Protein 3C87 (pdb70)

Secondary structure (DSSP, 8-state):
--TTSHHHHHT--S-EEE--S---EEEEEEE-TT-SGGG----EEEEEETTTT---------B-TTSSEEEEEEE--TT--EEEEEEEES---TT-----HHHHHHHHHHHGGG-B--TT-S-EEE-TTSSEEEEE---SPP-TTTTS----SSPPEEEEEEETTTTEEEEEEEEE-S-TT--SPPEEEESSHHHHHH---HHHHHHHHHTTSS-S-EEEEE---SHHHHHHHSSS-HHHHHHIIIIIHHHHHHHS-----GGG-EEEEETHHHHHHHHHHHH-TTT--EEEEES--TTTT------HHHHHHHTTSS--TT-EEEEEEETT----HHHHHHHHTGGGGGGEEEEEES--S-HHHHHHH--HHHHHHGGG-/--TTSTTGGGG--S-EEE-SS---EEEEEEE-TT-STTT----EEEEEETTTTT-------B-TTSSEEEEEEE--TT--EEEEEEEES--STT---HHHHHHHHHHHGGG-B--TT-S-EEE-TTSSEEEEE---PPP-TTTTS----SSPPEEEEEEETTTTEEEEEEEEE-S-TT--SPPEEEESSHHHHHH---HHHHHHHHHTTSS-S-EEEEE---SHHHHHHHTTT-HHHHHHIIIIIHHHHHHHS-----GGG-EEEEETHHHHHHHHHHHH-TTT--EEEEES--TTTT------HHHHHHHHTSS--TT-EEEEEEETT----HHHHHHHT--TTTSEEEEEEES--S-HHHHHHH--HHHHHTGGG-

Solvent-accessible surface area: 33713 Å² total

InterPro domains:
  IPR000801 Esterase-like [PF00756] (191-390)
  IPR013783 Immunoglobulin-like fold [G3DSA:2.60.40.10] (1-144)
  IPR014756 Immunoglobulin E-set [SSF81296] (5-150)
  IPR021764 Enterochelin esterase, N-terminal [PF11806] (29-155)
  IPR029058 Alpha/Beta hydrolase fold [G3DSA:3.40.50.1820] (145-400)
  IPR029058 Alpha/Beta hydrolase fold [SSF53474] (155-393)
  IPR050583 Mycobacterial A85 antigen [PTHR48098] (68-395)

CATH classification: 2.60.40.10 (+1 more: 3.40.50.1820)

Radius of gyration: 29.09 Å; Cα contacts (8 Å, |Δi|>4): 1608; chains: 2; bounding box: 73×58×81 Å

B-factor: mean 38.37, std 11.17, range [17.37, 100.77]

Structure (mmCIF, N/CA/C/O backbone):
data_3C87
#
_entry.id   3C87
#
_cell.length_a   47.305
_cell.length_b   113.245
_cell.length_c   151.123
_cell.angle_alpha   90.00
_cell.angle_beta   90.00
_cell.angle_gamma   90.00
#
_symmetry.space_group_name_H-M   'P 21 21 21'
#
loop_
_entity.id
_entity.type
_entity.pdbx_description
1 polymer 'Enterochelin esterase'
2 non-polymer 'SODIUM ION'
3 non-polymer 'PHOSPHATE ION'
4 water water
#
loop_
_atom_site.group_PDB
_atom_site.id
_atom_site.type_symbol
_atom_site.label_atom_id
_atom_site.label_alt_id
_atom_site.label_comp_id
_atom_site.label_asym_id
_atom_site.label_entity_id
_atom_site.label_seq_id
_atom_site.pdbx_PDB_ins_code
_atom_site.Cartn_x
_atom_site.Cartn_y
_atom_site.Cartn_z
_atom_site.occupancy
_atom_site.B_iso_or_equiv
_atom_site.auth_seq_id
_atom_site.auth_comp_id
_atom_site.auth_asym_id
_atom_site.auth_atom_id
_atom_site.pdbx_PDB_model_num
ATOM 1 N N . LEU A 1 7 ? -13.873 76.452 0.164 1.00 62.39 4 LEU A N 1
ATOM 2 C CA . LEU A 1 7 ? -13.727 77.948 0.167 1.00 62.19 4 LEU A CA 1
ATOM 3 C C . LEU A 1 7 ? -14.242 78.613 1.466 1.00 61.84 4 LEU A C 1
ATOM 4 O O . LEU A 1 7 ? -13.444 79.258 2.167 1.00 62.35 4 LEU A O 1
ATOM 9 N N . LYS A 1 8 ? -15.538 78.479 1.798 1.00 60.57 5 LYS A N 1
ATOM 10 C CA . LYS A 1 8 ? -16.026 78.931 3.131 1.00 59.17 5 LYS A CA 1
ATOM 11 C C . LYS A 1 8 ? -15.567 78.004 4.282 1.00 57.80 5 LYS A C 1
ATOM 12 O O . LYS A 1 8 ? -15.997 76.843 4.361 1.00 57.91 5 LYS A O 1
ATOM 18 N N . VAL A 1 9 ? -14.734 78.535 5.184 1.00 55.90 6 VAL A N 1
ATOM 19 C CA . VAL A 1 9 ? -14.136 77.745 6.285 1.00 53.73 6 VAL A CA 1
ATOM 20 C C . VAL A 1 9 ? -15.170 76.971 7.139 1.00 51.55 6 VAL A C 1
ATOM 21 O O . VAL A 1 9 ? -16.166 77.531 7.593 1.00 50.95 6 VAL A O 1
ATOM 25 N N . GLY A 1 10 ? -14.941 75.670 7.304 1.00 49.87 7 GLY A N 1
ATOM 26 C CA . GLY A 1 10 ? -15.814 74.830 8.118 1.00 48.40 7 GLY A CA 1
ATOM 27 C C . GLY A 1 10 ? -16.950 74.125 7.405 1.00 47.60 7 GLY A C 1
ATOM 28 O O . GLY A 1 10 ? -17.653 73.292 7.991 1.00 47.09 7 GLY A O 1
ATOM 29 N N . SER A 1 11 ? -17.136 74.461 6.137 1.00 47.41 8 SER A N 1
ATOM 30 C CA . SER A 1 11 ? -18.201 73.861 5.316 1.00 47.34 8 SER A CA 1
ATOM 31 C C . SER A 1 11 ? -17.720 72.527 4.786 1.00 47.37 8 SER A C 1
ATOM 32 O O . SER A 1 11 ? -16.506 72.243 4.839 1.00 47.34 8 SER A O 1
ATOM 35 N N . GLU A 1 12 ? -18.650 71.701 4.291 1.00 47.50 9 GLU A N 1
ATOM 36 C CA . GLU A 1 12 ? -18.278 70.383 3.758 1.00 47.48 9 GLU A CA 1
ATOM 37 C C . GLU A 1 12 ? -17.199 70.469 2.673 1.00 46.62 9 GLU A C 1
ATOM 38 O O . GLU A 1 12 ? -16.257 69.671 2.668 1.00 46.68 9 GLU A O 1
ATOM 44 N N . SER A 1 13 ? -17.323 71.442 1.768 1.00 45.54 10 SER A N 1
ATOM 45 C CA . SER A 1 13 ? -16.359 71.568 0.671 1.00 44.38 10 SER A CA 1
ATOM 46 C C . SER A 1 13 ? -14.976 71.996 1.180 1.00 43.60 10 SER A C 1
ATOM 47 O O . SER A 1 13 ? -13.947 71.505 0.700 1.00 42.52 10 SER A O 1
ATOM 50 N N . TRP A 1 14 ? -14.959 72.916 2.150 1.00 42.71 11 TRP A N 1
ATOM 51 C CA . TRP A 1 14 ? -13.719 73.269 2.822 1.00 41.15 11 TRP A CA 1
ATOM 52 C C . TRP A 1 14 ? -13.059 72.037 3.481 1.00 39.92 11 TRP A C 1
ATOM 53 O O . TRP A 1 14 ? -11.867 71.787 3.295 1.00 38.73 11 TRP A O 1
ATOM 64 N N . TRP A 1 15 ? -13.837 71.245 4.215 1.00 39.05 12 TRP A N 1
ATOM 65 C CA . TRP A 1 15 ? -13.279 70.078 4.876 1.00 38.87 12 TRP A CA 1
ATOM 66 C C . TRP A 1 15 ? -12.694 69.070 3.931 1.00 40.61 12 TRP A C 1
ATOM 67 O O . TRP A 1 15 ? -11.723 68.359 4.280 1.00 40.30 12 TRP A O 1
ATOM 78 N N A GLN A 1 16 ? -13.271 69.055 2.731 0.60 41.73 13 GLN A N 1
ATOM 79 N N B GLN A 1 16 ? -13.267 68.961 2.735 0.40 41.41 13 GLN A N 1
ATOM 80 C CA A GLN A 1 16 ? -12.918 68.154 1.646 0.60 43.22 13 GLN A CA 1
ATOM 81 C CA B GLN A 1 16 ? -12.787 67.969 1.770 0.40 42.48 13 GLN A CA 1
ATOM 82 C C A GLN A 1 16 ? -11.460 68.325 1.243 0.60 43.81 13 GLN A C 1
ATOM 83 C C B GLN A 1 16 ? -11.411 68.307 1.184 0.40 43.36 13 GLN A C 1
ATOM 84 O O A GLN A 1 16 ? -10.777 67.352 0.919 0.60 44.34 13 GLN A O 1
ATOM 85 O O B GLN A 1 16 ? -10.723 67.418 0.675 0.40 43.74 13 GLN A O 1
ATOM 96 N N . SER A 1 17 ? -11.000 69.573 1.278 1.00 44.26 14 SER A N 1
ATOM 97 C CA . SER A 1 17 ? -9.641 69.936 0.884 1.00 45.36 14 SER A CA 1
ATOM 98 C C . SER A 1 17 ? -8.600 69.671 1.979 1.00 46.23 14 SER A C 1
ATOM 99 O O . SER A 1 17 ? -7.426 70.018 1.779 1.00 46.67 14 SER A O 1
ATOM 102 N N . LYS A 1 18 ? -9.010 69.057 3.110 1.00 46.21 15 LYS A N 1
ATOM 103 C CA . LYS A 1 18 ? -8.100 68.852 4.285 1.00 45.63 15 LYS A CA 1
ATOM 104 C C . LYS A 1 18 ? -7.743 67.387 4.542 1.00 45.81 15 LYS A C 1
ATOM 105 O O . LYS A 1 18 ? -8.615 66.571 4.841 1.00 45.68 15 LYS A O 1
ATOM 111 N N . HIS A 1 19 ? -6.448 67.075 4.459 1.00 45.34 16 HIS A N 1
ATOM 112 C CA . HIS A 1 19 ? -5.951 65.708 4.611 1.00 45.47 16 HIS A CA 1
ATOM 113 C C . HIS A 1 19 ? -4.838 65.645 5.668 1.00 43.70 16 HIS A C 1
ATOM 114 O O . HIS A 1 19 ? -3.824 64.950 5.513 1.00 43.88 16 HIS A O 1
ATOM 121 N N . GLY A 1 20 ? -5.031 66.386 6.750 1.00 42.20 17 GLY A N 1
ATOM 122 C CA . GLY A 1 20 ? -4.054 66.394 7.838 1.00 39.00 17 GLY A CA 1
ATOM 123 C C . GLY A 1 20 ? -3.399 67.765 7.933 1.00 37.57 17 GLY A C 1
ATOM 124 O O . GLY A 1 20 ? -3.899 68.736 7.368 1.00 35.53 17 GLY A O 1
ATOM 125 N N . PRO A 1 21 ? -2.301 67.853 8.684 1.00 35.87 18 PRO A N 1
ATOM 126 C CA . PRO A 1 21 ? -1.644 69.137 8.837 1.00 35.95 18 PRO A CA 1
ATOM 127 C C . PRO A 1 21 ? -1.051 69.673 7.533 1.00 35.59 18 PRO A C 1
ATOM 128 O O . PRO A 1 21 ? -0.785 68.894 6.613 1.00 34.90 18 PRO A O 1
ATOM 132 N N . GLU A 1 22 ? -0.844 70.993 7.497 1.00 35.00 19 GLU A N 1
ATOM 133 C CA . GLU A 1 22 ? -0.193 71.690 6.379 1.00 36.02 19 GLU A CA 1
ATOM 134 C C . GLU A 1 22 ? 0.929 72.517 6.955 1.00 35.41 19 GLU A C 1
ATOM 135 O O . GLU A 1 22 ? 0.846 72.935 8.107 1.00 36.44 19 GLU A O 1
ATOM 141 N N . TRP A 1 23 ? 1.979 72.728 6.177 1.00 34.23 20 TRP A N 1
ATOM 142 C CA . TRP A 1 23 ? 3.203 73.359 6.679 1.00 34.65 20 TRP A CA 1
ATOM 143 C C . TRP A 1 23 ? 3.800 74.262 5.603 1.00 34.58 20 TRP A C 1
ATOM 144 O O . TRP A 1 23 ? 3.501 74.104 4.445 1.00 33.99 20 TRP A O 1
ATOM 155 N N . GLN A 1 24 ? 4.631 75.205 6.010 1.00 35.44 21 GLN A N 1
ATOM 156 C CA . GLN A 1 24 ? 5.366 76.042 5.083 1.00 37.47 21 GLN A CA 1
ATOM 157 C C . GLN A 1 24 ? 6.611 76.581 5.752 1.00 37.49 21 GLN A C 1
ATOM 158 O O . GLN A 1 24 ? 6.631 76.794 6.982 1.00 37.13 21 GLN A O 1
ATOM 164 N N . ARG A 1 25 ? 7.652 76.780 4.934 1.00 37.47 22 ARG A N 1
ATOM 165 C CA . ARG A 1 25 ? 8.942 77.188 5.426 1.00 37.57 22 ARG A CA 1
ATOM 166 C C . ARG A 1 25 ? 8.879 78.563 6.055 1.00 38.22 22 ARG A C 1
ATOM 167 O O . ARG A 1 25 ? 8.329 79.505 5.483 1.00 37.64 22 ARG A O 1
ATOM 175 N N . LEU A 1 26 ? 9.435 78.653 7.255 1.00 39.21 23 LEU A N 1
ATOM 176 C CA . LEU A 1 26 ? 9.716 79.943 7.887 1.00 40.41 23 LEU A CA 1
ATOM 177 C C . LEU A 1 26 ? 11.129 80.431 7.542 1.00 39.91 23 LEU A C 1
ATOM 178 O O . LEU A 1 26 ? 11.325 81.570 7.194 1.00 39.84 23 LEU A O 1
ATOM 183 N N . ASN A 1 27 ? 12.104 79.540 7.610 1.00 40.73 24 ASN A N 1
ATOM 184 C CA . ASN A 1 27 ? 13.474 79.878 7.254 1.00 41.85 24 ASN A CA 1
ATOM 185 C C . ASN A 1 27 ? 14.227 78.589 6.976 1.00 42.76 24 ASN A C 1
ATOM 186 O O . ASN A 1 27 ? 13.641 77.513 6.928 1.00 41.56 24 ASN A O 1
ATOM 191 N N . ASP A 1 28 ? 15.545 78.703 6.850 1.00 44.17 25 ASP A N 1
ATOM 192 C CA . ASP A 1 28 ? 16.445 77.567 6.630 1.00 46.13 25 ASP A CA 1
ATOM 193 C C . ASP A 1 28 ? 16.256 76.390 7.599 1.00 46.20 25 ASP A C 1
ATOM 194 O O . ASP A 1 28 ? 16.373 75.218 7.185 1.00 46.25 25 ASP A O 1
ATOM 199 N N . GLU A 1 29 ? 15.944 76.711 8.864 1.00 46.20 26 GLU A N 1
ATOM 200 C CA . GLU A 1 29 ? 15.849 75.726 9.959 1.00 46.29 26 GLU A CA 1
ATOM 201 C C . GLU A 1 29 ? 14.416 75.225 10.247 1.00 44.61 26 GLU A C 1
ATOM 202 O O . GLU A 1 29 ? 14.241 74.051 10.535 1.00 44.58 26 GLU A O 1
ATOM 216 N N . PHE A 1 31 ? 9.892 75.128 9.836 1.00 37.94 28 PHE A N 1
ATOM 217 C CA . PHE A 1 31 ? 8.609 75.265 9.167 1.00 37.04 28 PHE A CA 1
ATOM 218 C C . PHE A 1 31 ? 7.529 75.604 10.155 1.00 36.34 28 PHE A C 1
ATOM 219 O O . PHE A 1 31 ? 7.562 75.141 11.309 1.00 35.98 28 PHE A O 1
ATOM 227 N N . GLU A 1 32 ? 6.562 76.381 9.687 1.00 35.87 29 GLU A N 1
ATOM 228 C CA . GLU A 1 32 ? 5.318 76.592 10.399 1.00 36.30 29 GLU A CA 1
ATOM 229 C C . GLU A 1 32 ? 4.332 75.474 10.000 1.00 35.08 29 GLU A C 1
ATOM 230 O O . GLU A 1 32 ? 4.222 75.147 8.830 1.00 34.52 29 GLU A O 1
ATOM 236 N N . VAL A 1 33 ? 3.611 74.937 10.983 1.00 33.86 30 VAL A N 1
ATOM 237 C CA . VAL A 1 33 ? 2.660 73.817 10.806 1.00 34.22 30 VAL A CA 1
ATOM 238 C C . VAL A 1 33 ? 1.342 74.130 11.459 1.00 32.57 30 VAL A C 1
ATOM 239 O O . VAL A 1 33 ? 1.318 74.579 12.580 1.00 32.91 30 VAL A O 1
ATOM 243 N N . THR A 1 34 ? 0.263 73.928 10.724 1.00 31.72 31 THR A N 1
ATOM 244 C CA . THR A 1 34 ? -1.081 74.115 11.233 1.00 31.35 31 THR A CA 1
ATOM 245 C C . THR A 1 34 ? -1.836 72.787 11.253 1.00 30.09 31 THR A C 1
ATOM 246 O O . THR A 1 34 ? -1.739 71.980 10.329 1.00 29.80 31 THR A O 1
ATOM 250 N N . PHE A 1 35 ? -2.567 72.567 12.323 1.00 29.69 32 PHE A N 1
ATOM 251 C CA . PHE A 1 35 ? -3.384 71.362 12.480 1.00 30.01 32 PHE A CA 1
ATOM 252 C C . PHE A 1 35 ? -4.840 71.743 12.560 1.00 29.71 32 PHE A C 1
ATOM 253 O O . PHE A 1 35 ? -5.173 72.772 13.163 1.00 29.22 32 PHE A O 1
ATOM 261 N N . TRP A 1 36 ? -5.707 70.886 12.028 1.00 29.63 33 TRP A N 1
ATOM 262 C CA . TRP A 1 36 ? -7.167 71.056 12.144 1.00 30.47 33 TRP A CA 1
ATOM 263 C C . TRP A 1 36 ? -7.798 69.794 12.714 1.00 30.46 33 TRP A C 1
ATOM 264 O O . TRP A 1 36 ? -7.380 68.678 12.348 1.00 31.34 33 TRP A O 1
ATOM 275 N N . TRP A 1 37 ? -8.796 69.969 13.574 1.00 28.98 34 TRP A N 1
ATOM 276 C CA . TRP A 1 37 ? -9.676 68.892 13.978 1.00 29.16 34 TRP A CA 1
ATOM 277 C C . TRP A 1 37 ? -11.127 69.341 13.802 1.00 29.84 34 TRP A C 1
ATOM 278 O O . TRP A 1 37 ? -11.458 70.473 14.155 1.00 29.32 34 TRP A O 1
ATOM 289 N N . ARG A 1 38 ? -11.976 68.462 13.248 1.00 30.42 35 ARG A N 1
ATOM 290 C CA . ARG A 1 38 ? -13.399 68.749 13.022 1.00 31.17 35 ARG A CA 1
ATOM 291 C C . ARG A 1 38 ? -14.233 68.150 14.156 1.00 31.75 35 ARG A C 1
ATOM 292 O O . ARG A 1 38 ? -14.176 66.969 14.407 1.00 31.97 35 ARG A O 1
ATOM 300 N N . ASP A 1 39 ? -14.958 68.990 14.883 1.00 33.49 36 ASP A N 1
ATOM 301 C CA . ASP A 1 39 ? -15.790 68.520 16.001 1.00 34.67 36 ASP A CA 1
ATOM 302 C C . ASP A 1 39 ? -16.993 67.720 15.472 1.00 36.25 36 ASP A C 1
ATOM 303 O O . ASP A 1 39 ? -17.871 68.272 14.811 1.00 35.39 36 ASP A O 1
ATOM 308 N N . PRO A 1 40 ? -17.023 66.408 15.745 1.00 38.07 37 PRO A N 1
ATOM 309 C CA . PRO A 1 40 ? -18.167 65.598 15.333 1.00 39.54 37 PRO A CA 1
ATOM 310 C C . PRO A 1 40 ? -19.497 66.266 15.716 1.00 40.57 37 PRO A C 1
ATOM 311 O O . PRO A 1 40 ? -20.466 66.152 14.973 1.00 40.55 37 PRO A O 1
ATOM 315 N N . GLN A 1 41 ? -19.510 66.977 16.843 1.00 41.63 38 GLN A N 1
ATOM 316 C CA . GLN A 1 41 ? -20.715 67.575 17.433 1.00 42.86 38 GLN A CA 1
ATOM 317 C C . GLN A 1 41 ? -21.121 68.932 16.865 1.00 43.60 38 GLN A C 1
ATOM 318 O O . GLN A 1 41 ? -22.072 69.511 17.345 1.00 43.21 38 GLN A O 1
ATOM 324 N N . GLY A 1 42 ? -20.389 69.464 15.886 1.00 44.39 39 GLY A N 1
ATOM 325 C CA . GLY A 1 42 ? -20.718 70.760 15.306 1.00 45.44 39 GLY A CA 1
ATOM 326 C C . GLY A 1 42 ? -20.135 71.947 16.065 1.00 46.76 39 GLY A C 1
ATOM 327 O O . GLY A 1 42 ? -19.065 71.838 16.658 1.00 47.23 39 GLY A O 1
ATOM 328 N N . SER A 1 43 ? -20.833 73.087 16.033 1.00 47.75 40 SER A N 1
ATOM 329 C CA . SER A 1 43 ? -20.292 74.339 16.572 1.00 48.98 40 SER A CA 1
ATOM 330 C C . SER A 1 43 ? -20.521 74.552 18.080 1.00 49.92 40 SER A C 1
ATOM 331 O O . SER A 1 43 ? -21.146 73.717 18.747 1.00 49.73 40 SER A O 1
ATOM 334 N N . GLU A 1 44 ? -20.006 75.688 18.588 1.00 51.67 41 GLU A N 1
ATOM 335 C CA . GLU A 1 44 ? -20.014 75.979 20.025 1.00 53.78 41 GLU A CA 1
ATOM 336 C C . GLU A 1 44 ? -21.310 75.533 20.731 1.00 54.36 41 GLU A C 1
ATOM 337 O O . GLU A 1 44 ? -21.257 74.690 21.647 1.00 54.69 41 GLU A O 1
ATOM 343 N N . GLU A 1 45 ? -22.452 76.070 20.291 1.00 54.68 42 GLU A N 1
ATOM 344 C CA . GLU A 1 45 ? -23.767 75.725 20.865 1.00 55.39 42 GLU A CA 1
ATOM 345 C C . GLU A 1 45 ? -23.976 74.233 21.091 1.00 54.91 42 GLU A C 1
ATOM 346 O O . GLU A 1 45 ? -24.320 73.805 22.191 1.00 55.54 42 GLU A O 1
ATOM 352 N N . TYR A 1 46 ? -23.737 73.445 20.053 1.00 54.30 43 TYR A N 1
ATOM 353 C CA . TYR A 1 46 ? -24.076 72.023 20.091 1.00 53.63 43 TYR A CA 1
ATOM 354 C C . TYR A 1 46 ? -23.008 71.165 20.761 1.00 51.79 43 TYR A C 1
ATOM 355 O O . TYR A 1 46 ? -23.272 70.004 21.098 1.00 51.97 43 TYR A O 1
ATOM 364 N N . SER A 1 47 ? -21.822 71.732 20.991 1.00 49.12 44 SER A N 1
ATOM 365 C CA . SER A 1 47 ? -20.702 70.918 21.452 1.00 46.80 44 SER A CA 1
ATOM 366 C C . SER A 1 47 ? -20.289 71.050 22.933 1.00 45.36 44 SER A C 1
ATOM 367 O O . SER A 1 47 ? -20.109 72.157 23.449 1.00 44.99 44 SER A O 1
ATOM 370 N N . THR A 1 48 ? -20.107 69.897 23.577 1.00 43.57 45 THR A N 1
ATOM 371 C CA . THR A 1 48 ? -19.563 69.803 24.938 1.00 42.28 45 THR A CA 1
ATOM 372 C C . THR A 1 48 ? -18.017 69.937 25.017 1.00 41.11 45 THR A C 1
ATOM 373 O O . THR A 1 48 ? -17.449 70.002 26.122 1.00 41.06 45 THR A O 1
ATOM 377 N N . ILE A 1 49 ? -17.327 69.936 23.867 1.00 38.79 46 ILE A N 1
ATOM 378 C CA . ILE A 1 49 ? -15.876 69.996 23.872 1.00 36.27 46 ILE A CA 1
ATOM 379 C C . ILE A 1 49 ? -15.447 71.390 24.350 1.00 35.31 46 ILE A C 1
ATOM 380 O O . ILE A 1 49 ? -15.995 72.397 23.890 1.00 35.98 46 ILE A O 1
ATOM 385 N N . LYS A 1 50 ? -14.505 71.439 25.297 1.00 33.76 47 LYS A N 1
ATOM 386 C CA . LYS A 1 50 ? -13.983 72.690 25.855 1.00 32.61 47 LYS A CA 1
ATOM 387 C C . LYS A 1 50 ? -12.541 72.986 25.456 1.00 31.57 47 LYS A C 1
ATOM 388 O O . LYS A 1 50 ? -12.133 74.141 25.346 1.00 31.95 47 LYS A O 1
ATOM 394 N N . ARG A 1 51 ? -11.755 71.930 25.278 1.00 29.58 48 ARG A N 1
ATOM 395 C CA . ARG A 1 51 ? -10.369 72.044 24.858 1.00 27.91 48 ARG A CA 1
ATOM 396 C C . ARG A 1 51 ? -10.064 70.925 23.882 1.00 26.68 48 ARG A C 1
ATOM 397 O O . ARG A 1 51 ? -10.590 69.838 23.999 1.00 25.74 48 ARG A O 1
ATOM 405 N N . VAL A 1 52 ? -9.186 71.197 22.931 1.00 27.24 49 VAL A N 1
ATOM 406 C CA . VAL A 1 52 ? -8.483 70.155 22.196 1.00 27.43 49 VAL A CA 1
ATOM 407 C C . VAL A 1 52 ? -6.955 70.372 22.244 1.00 29.31 49 VAL A C 1
ATOM 408 O O . VAL A 1 52 ? -6.430 71.327 21.665 1.00 29.32 49 VAL A O 1
ATOM 412 N N . TRP A 1 53 ? -6.243 69.445 22.886 1.00 29.87 50 TRP A N 1
ATOM 413 C CA . TRP A 1 53 ? -4.778 69.472 22.960 1.00 29.43 50 TRP A CA 1
ATOM 414 C C . TRP A 1 53 ? -4.083 68.750 21.808 1.00 30.17 50 TRP A C 1
ATOM 415 O O . TRP A 1 53 ? -4.542 67.695 21.350 1.00 30.77 50 TRP A O 1
ATOM 426 N N . VAL A 1 54 ? -3.005 69.325 21.292 1.00 30.38 51 VAL A N 1
ATOM 427 C CA . VAL A 1 54 ? -2.215 68.619 20.262 1.00 30.27 51 VAL A CA 1
ATOM 428 C C . VAL A 1 54 ? -0.987 68.139 20.991 1.00 30.78 51 VAL A C 1
ATOM 429 O O . VAL A 1 54 ? -0.299 68.939 21.553 1.00 30.43 51 VAL A O 1
ATOM 433 N N . TYR A 1 55 ? -0.767 66.826 21.053 1.00 30.52 52 TYR A N 1
ATOM 434 C CA . TYR A 1 55 ? 0.363 66.298 21.742 1.00 30.87 52 TYR A CA 1
ATOM 435 C C . TYR A 1 55 ? 1.335 65.754 20.687 1.00 31.68 52 TYR A C 1
ATOM 436 O O . TYR A 1 55 ? 0.977 64.876 19.920 1.00 29.78 52 TYR A O 1
ATOM 445 N N . ILE A 1 56 ? 2.566 66.270 20.690 1.00 32.80 53 ILE A N 1
ATOM 446 C CA . ILE A 1 56 ? 3.568 65.902 19.676 1.00 34.35 53 ILE A CA 1
ATOM 447 C C . ILE A 1 56 ? 4.690 65.208 20.419 1.00 35.30 53 ILE A C 1
ATOM 448 O O . ILE A 1 56 ? 5.292 65.791 21.318 1.00 34.74 53 ILE A O 1
ATOM 453 N N . THR A 1 57 ? 4.951 63.959 20.052 1.00 36.42 54 THR A N 1
ATOM 454 C CA . THR A 1 57 ? 5.968 63.127 20.741 1.00 38.30 54 THR A CA 1
ATOM 455 C C . THR A 1 57 ? 7.334 63.795 20.685 1.00 39.05 54 THR A C 1
ATOM 456 O O . THR A 1 57 ? 7.739 64.247 19.635 1.00 38.48 54 THR A O 1
ATOM 460 N N . GLY A 1 58 ? 8.032 63.848 21.813 1.00 41.40 55 GLY A N 1
ATOM 461 C CA . GLY A 1 58 ? 9.327 64.485 21.914 1.00 43.44 55 GLY A CA 1
ATOM 462 C C . GLY A 1 58 ? 9.355 66.002 21.739 1.00 46.26 55 GLY A C 1
ATOM 463 O O . GLY A 1 58 ? 10.434 66.604 21.653 1.00 46.04 55 GLY A O 1
ATOM 464 N N . VAL A 1 59 ? 8.188 66.645 21.646 1.00 47.65 56 VAL A N 1
ATOM 465 C CA . VAL A 1 59 ? 8.177 68.078 21.395 1.00 48.83 56 VAL A CA 1
ATOM 466 C C . VAL A 1 59 ? 7.330 68.789 22.436 1.00 51.06 56 VAL A C 1
ATOM 467 O O . VAL A 1 59 ? 7.831 69.704 23.132 1.00 51.28 56 VAL A O 1
ATOM 471 N N . THR A 1 60 ? 6.067 68.371 22.548 1.00 52.53 57 THR A N 1
ATOM 472 C CA . THR A 1 60 ? 5.150 68.911 23.539 1.00 55.69 57 THR A CA 1
ATOM 473 C C . THR A 1 60 ? 5.710 68.844 24.977 1.00 59.06 57 THR A C 1
ATOM 474 O O . THR A 1 60 ? 5.597 69.814 25.725 1.00 60.08 57 THR A O 1
ATOM 478 N N . ASP A 1 61 ? 6.321 67.718 25.350 1.00 62.64 58 ASP A N 1
ATOM 479 C CA . ASP A 1 61 ? 7.047 67.576 26.632 1.00 66.50 58 ASP A CA 1
ATOM 480 C C . ASP A 1 61 ? 8.190 68.564 26.926 1.00 67.63 58 ASP A C 1
ATOM 481 O O . ASP A 1 61 ? 8.289 69.092 28.031 1.00 68.44 58 ASP A O 1
ATOM 486 N N . HIS A 1 62 ? 9.036 68.802 25.932 1.00 69.27 59 HIS A N 1
ATOM 487 C CA . HIS A 1 62 ? 10.225 69.651 26.048 1.00 71.07 59 HIS A CA 1
ATOM 488 C C . HIS A 1 62 ? 9.849 71.125 25.879 1.00 71.03 59 HIS A C 1
ATOM 489 O O . HIS A 1 62 ? 10.726 71.971 25.620 1.00 71.76 59 HIS A O 1
ATOM 496 N N . ASN A 1 65 ? 9.118 73.461 29.024 1.00 67.04 62 ASN A N 1
ATOM 497 C CA . ASN A 1 65 ? 8.739 73.974 30.359 1.00 67.24 62 ASN A CA 1
ATOM 498 C C . ASN A 1 65 ? 7.795 75.220 30.400 1.00 66.30 62 ASN A C 1
ATOM 499 O O . ASN A 1 65 ? 7.726 75.943 31.397 1.00 66.75 62 ASN A O 1
ATOM 504 N N . SER A 1 66 ? 7.052 75.458 29.325 1.00 64.86 63 SER A N 1
ATOM 505 C CA . SER A 1 66 ? 6.097 76.576 29.289 1.00 62.72 63 SER A CA 1
ATOM 506 C C . SER A 1 66 ? 4.637 76.059 29.248 1.00 60.56 63 SER A C 1
ATOM 507 O O . SER A 1 66 ? 4.398 74.844 29.084 1.00 60.42 63 SER A O 1
ATOM 510 N N . GLN A 1 67 ? 3.670 76.973 29.386 1.00 57.29 64 GLN A N 1
ATOM 511 C CA . GLN A 1 67 ? 2.259 76.569 29.419 1.00 53.98 64 GLN A CA 1
ATOM 512 C C . GLN A 1 67 ? 1.699 76.136 28.049 1.00 50.56 64 GLN A C 1
ATOM 513 O O . GLN A 1 67 ? 1.733 76.902 27.070 1.00 49.49 64 GLN A O 1
ATOM 519 N N . PRO A 1 68 ? 1.163 74.899 28.000 1.00 46.94 65 PRO A N 1
ATOM 520 C CA . PRO A 1 68 ? 0.544 74.340 26.810 1.00 44.31 65 PRO A CA 1
ATOM 521 C C . PRO A 1 68 ? -0.628 75.179 26.301 1.00 41.83 65 PRO A C 1
ATOM 522 O O . PRO A 1 68 ? -1.365 75.767 27.074 1.00 40.95 65 PRO A O 1
ATOM 526 N N . GLN A 1 69 ? -0.772 75.242 24.988 1.00 40.09 66 GLN A N 1
ATOM 527 C CA . GLN A 1 69 ? -1.824 76.045 24.370 1.00 38.05 66 GLN A CA 1
ATOM 528 C C . GLN A 1 69 ? -2.783 75.097 23.641 1.00 35.32 66 GLN A C 1
ATOM 529 O O . GLN A 1 69 ? -2.373 74.168 22.986 1.00 32.65 66 GLN A O 1
ATOM 535 N N . SER A 1 70 ? -4.067 75.302 23.829 1.00 32.99 67 SER A N 1
ATOM 536 C CA . SER A 1 70 ? -5.076 74.432 23.242 1.00 31.17 67 SER A CA 1
ATOM 537 C C . SER A 1 70 ? -5.254 74.814 21.747 1.00 29.47 67 SER A C 1
ATOM 538 O O . SER A 1 70 ? -4.912 75.914 21.354 1.00 27.32 67 SER A O 1
ATOM 549 N N . GLN A 1 72 ? -7.842 76.231 19.124 1.00 26.26 69 GLN A N 1
ATOM 550 C CA . GLN A 1 72 ? -8.879 77.236 19.315 1.00 26.89 69 GLN A CA 1
ATOM 551 C C . GLN A 1 72 ? -9.964 76.977 18.286 1.00 26.71 69 GLN A C 1
ATOM 552 O O . GLN A 1 72 ? -9.666 76.695 17.143 1.00 26.35 69 GLN A O 1
ATOM 558 N N . ARG A 1 73 ? -11.223 77.061 18.703 1.00 27.63 70 ARG A N 1
ATOM 559 C CA . ARG A 1 73 ? -12.371 76.903 17.790 1.00 28.91 70 ARG A CA 1
ATOM 560 C C . ARG A 1 73 ? -12.564 78.175 16.951 1.00 28.79 70 ARG A C 1
ATOM 561 O O . ARG A 1 73 ? -12.662 79.245 17.504 1.00 30.00 70 ARG A O 1
ATOM 569 N N . ILE A 1 74 ? -12.638 78.062 15.635 1.00 29.50 71 ILE A N 1
ATOM 570 C CA . ILE A 1 74 ? -13.081 79.214 14.829 1.00 29.79 71 ILE A CA 1
ATOM 571 C C . ILE A 1 74 ? -14.584 79.461 15.100 1.00 30.10 71 ILE A C 1
ATOM 572 O O . ILE A 1 74 ? -15.430 78.618 14.793 1.00 29.21 71 ILE A O 1
ATOM 577 N N . ALA A 1 75 ? -14.896 80.612 15.698 1.00 31.81 72 ALA A N 1
ATOM 578 C CA . ALA A 1 75 ? -16.275 80.980 16.113 1.00 32.95 72 ALA A CA 1
ATOM 579 C C . ALA A 1 75 ? -17.317 80.663 15.040 1.00 34.07 72 ALA A C 1
ATOM 580 O O . ALA A 1 75 ? -17.151 81.045 13.872 1.00 34.86 72 ALA A O 1
ATOM 582 N N . GLY A 1 76 ? -18.362 79.943 15.442 1.00 34.63 73 GLY A N 1
ATOM 583 C CA . GLY A 1 76 ? -19.474 79.596 14.561 1.00 34.76 73 GLY A CA 1
ATOM 584 C C . GLY A 1 76 ? -19.262 78.326 13.757 1.00 35.17 73 GLY A C 1
ATOM 585 O O . GLY A 1 76 ? -20.146 77.906 13.034 1.00 35.74 73 GLY A O 1
ATOM 586 N N . THR A 1 77 ? -18.097 77.694 13.870 1.00 34.95 74 THR A N 1
ATOM 587 C CA . THR A 1 77 ? -17.792 76.548 13.025 1.00 33.81 74 THR A CA 1
ATOM 588 C C . THR A 1 77 ? -17.508 75.342 13.899 1.00 34.10 74 THR A C 1
ATOM 589 O O . THR A 1 77 ? -17.451 75.445 15.143 1.00 34.06 74 THR A O 1
ATOM 593 N N . ASP A 1 78 ? -17.340 74.205 13.227 1.00 33.34 75 ASP A N 1
ATOM 594 C CA . ASP A 1 78 ? -16.886 72.969 13.841 1.00 32.95 75 ASP A CA 1
ATOM 595 C C . ASP A 1 78 ? -15.343 72.810 13.710 1.00 31.41 75 ASP A C 1
ATOM 596 O O . ASP A 1 78 ? -14.819 71.761 13.974 1.00 32.36 75 ASP A O 1
ATOM 601 N N . VAL A 1 79 ? -14.636 73.869 13.328 1.00 31.18 76 VAL A N 1
ATOM 602 C CA . VAL A 1 79 ? -13.179 73.820 13.143 1.00 30.79 76 VAL A CA 1
ATOM 603 C C . VAL A 1 79 ? -12.385 74.227 14.388 1.00 30.04 76 VAL A C 1
ATOM 604 O O . VAL A 1 79 ? -12.574 75.314 14.910 1.00 29.85 76 VAL A O 1
ATOM 608 N N . TRP A 1 80 ? -11.458 73.360 14.805 1.00 29.20 77 TRP A N 1
ATOM 609 C CA . TRP A 1 80 ? -10.463 73.670 15.823 1.00 27.80 77 TRP A CA 1
ATOM 610 C C . TRP A 1 80 ? -9.162 73.750 15.104 1.00 27.56 77 TRP A C 1
ATOM 611 O O . TRP A 1 80 ? -8.889 72.925 14.221 1.00 28.88 77 TRP A O 1
ATOM 622 N N . GLN A 1 81 ? -8.347 74.726 15.459 1.00 26.62 78 GLN A N 1
ATOM 623 C CA . GLN A 1 81 ? -7.133 74.989 14.690 1.00 27.28 78 GLN A CA 1
ATOM 624 C C . GLN A 1 81 ? -6.022 75.374 15.634 1.00 26.82 78 GLN A C 1
ATOM 625 O O . GLN A 1 81 ? -6.256 76.033 16.632 1.00 25.92 78 GLN A O 1
ATOM 631 N N . TRP A 1 82 ? -4.820 74.957 15.292 1.00 27.30 79 TRP A N 1
ATOM 632 C CA . TRP A 1 82 ? -3.621 75.209 16.102 1.00 29.19 79 TRP A CA 1
ATOM 633 C C . TRP A 1 82 ? -2.433 75.233 15.163 1.00 29.20 79 TRP A C 1
ATOM 634 O O . TRP A 1 82 ? -2.402 74.452 14.215 1.00 28.85 79 TRP A O 1
ATOM 645 N N . THR A 1 83 ? -1.509 76.165 15.395 1.00 30.18 80 THR A N 1
ATOM 646 C CA . THR A 1 83 ? -0.313 76.377 14.561 1.00 29.94 80 THR A CA 1
ATOM 647 C C . THR A 1 83 ? 0.896 76.324 15.477 1.00 31.23 80 THR A C 1
ATOM 648 O O . THR A 1 83 ? 0.825 76.837 16.566 1.00 32.50 80 THR A O 1
ATOM 652 N N . THR A 1 84 ? 1.989 75.694 15.053 1.00 32.14 81 THR A N 1
ATOM 653 C CA . THR A 1 84 ? 3.236 75.706 15.810 1.00 32.53 81 THR A CA 1
ATOM 654 C C . THR A 1 84 ? 4.445 75.747 14.829 1.00 32.66 81 THR A C 1
ATOM 655 O O . THR A 1 84 ? 4.242 75.884 13.646 1.00 32.36 81 THR A O 1
ATOM 659 N N A GLN A 1 85 ? 5.666 75.584 15.333 0.60 33.14 82 GLN A N 1
ATOM 660 N N B GLN A 1 85 ? 5.669 75.625 15.356 0.40 32.89 82 GLN A N 1
ATOM 661 C CA A GLN A 1 85 ? 6.836 75.515 14.480 0.60 34.20 82 GLN A CA 1
ATOM 662 C CA B GLN A 1 85 ? 6.910 75.596 14.572 0.40 33.50 82 GLN A CA 1
ATOM 663 C C A GLN A 1 85 ? 7.586 74.235 14.729 0.60 34.16 82 GLN A C 1
ATOM 664 C C B GLN A 1 85 ? 7.599 74.242 14.745 0.40 33.68 82 GLN A C 1
ATOM 665 O O A GLN A 1 85 ? 7.656 73.755 15.860 0.60 35.10 82 GLN A O 1
ATOM 666 O O B GLN A 1 85 ? 7.638 73.713 15.857 0.40 34.36 82 GLN A O 1
ATOM 677 N N . LEU A 1 86 ? 8.123 73.668 13.658 1.00 33.81 83 LEU A N 1
ATOM 678 C CA . LEU A 1 86 ? 8.907 72.432 13.745 1.00 33.39 83 LEU A CA 1
ATOM 679 C C . LEU A 1 86 ? 10.178 72.543 12.866 1.00 33.55 83 LEU A C 1
ATOM 680 O O . LEU A 1 86 ? 10.177 73.184 11.819 1.00 32.17 83 LEU A O 1
ATOM 685 N N . ASN A 1 87 ? 11.239 71.890 13.322 1.00 34.10 84 ASN A N 1
ATOM 686 C CA . ASN A 1 87 ? 12.495 71.807 12.628 1.00 35.68 84 ASN A CA 1
ATOM 687 C C . ASN A 1 87 ? 12.331 71.097 11.278 1.00 35.18 84 ASN A C 1
ATOM 688 O O . ASN A 1 87 ? 11.614 70.077 11.164 1.00 34.13 84 ASN A O 1
ATOM 693 N N . ALA A 1 88 ? 13.012 71.637 10.262 1.00 35.36 85 ALA A N 1
ATOM 694 C CA . ALA A 1 88 ? 12.941 71.091 8.898 1.00 35.00 85 ALA A CA 1
ATOM 695 C C . ALA A 1 88 ? 13.322 69.612 8.794 1.00 34.91 85 ALA A C 1
ATOM 696 O O . ALA A 1 88 ? 12.812 68.906 7.947 1.00 35.55 85 ALA A O 1
ATOM 698 N N . ASN A 1 89 ? 14.185 69.137 9.678 1.00 35.17 86 ASN A N 1
ATOM 699 C CA . ASN A 1 89 ? 14.660 67.765 9.656 1.00 36.04 86 ASN A CA 1
ATOM 700 C C . ASN A 1 89 ? 13.794 66.792 10.450 1.00 36.01 86 ASN A C 1
ATOM 701 O O . ASN A 1 89 ? 14.115 65.598 10.553 1.00 36.44 86 ASN A O 1
ATOM 706 N N . TRP A 1 90 ? 12.714 67.283 11.042 1.00 36.46 87 TRP A N 1
ATOM 707 C CA . TRP A 1 90 ? 12.021 66.512 12.090 1.00 35.65 87 TRP A CA 1
ATOM 708 C C . TRP A 1 90 ? 10.915 65.581 11.548 1.00 34.85 87 TRP A C 1
ATOM 709 O O . TRP A 1 90 ? 10.216 65.885 10.577 1.00 33.10 87 TRP A O 1
ATOM 720 N N . ARG A 1 91 ? 10.767 64.443 12.225 1.00 34.07 88 ARG A N 1
ATOM 721 C CA . ARG A 1 91 ? 9.680 63.517 11.965 1.00 34.41 88 ARG A CA 1
ATOM 722 C C . ARG A 1 91 ? 9.244 62.937 13.308 1.00 34.09 88 ARG A C 1
ATOM 723 O O . ARG A 1 91 ? 10.081 62.673 14.209 1.00 33.31 88 ARG A O 1
ATOM 731 N N . GLY A 1 92 ? 7.939 62.746 13.456 1.00 32.84 89 GLY A N 1
ATOM 732 C CA . GLY A 1 92 ? 7.438 62.176 14.673 1.00 32.73 89 GLY A CA 1
ATOM 733 C C . GLY A 1 92 ? 5.928 62.012 14.659 1.00 33.91 89 GLY A C 1
ATOM 734 O O . GLY A 1 92 ? 5.224 62.379 13.707 1.00 34.62 89 GLY A O 1
ATOM 735 N N . SER A 1 93 ? 5.405 61.473 15.734 1.00 33.96 90 SER A N 1
ATOM 736 C CA . SER A 1 93 ? 3.993 61.213 15.738 1.00 33.96 90 SER A CA 1
ATOM 737 C C . SER A 1 93 ? 3.270 62.212 16.668 1.00 32.26 90 SER A C 1
ATOM 738 O O . SER A 1 93 ? 3.881 62.856 17.500 1.00 31.88 90 SER A O 1
ATOM 741 N N . TYR A 1 94 ? 1.975 62.392 16.475 1.00 31.91 91 TYR A N 1
ATOM 742 C CA . TYR A 1 94 ? 1.209 63.364 17.275 1.00 30.77 91 TYR A CA 1
ATOM 743 C C . TYR A 1 94 ? -0.198 62.792 17.449 1.00 30.36 91 TYR A C 1
ATOM 744 O O . TYR A 1 94 ? -0.619 61.876 16.740 1.00 30.24 91 TYR A O 1
ATOM 753 N N . CYS A 1 95 ? -0.949 63.363 18.377 1.00 30.41 92 CYS A N 1
ATOM 754 C CA . CYS A 1 95 ? -2.331 62.950 18.547 1.00 30.28 92 CYS A CA 1
ATOM 755 C C . CYS A 1 95 ? -3.093 64.193 18.981 1.00 29.99 92 CYS A C 1
ATOM 756 O O . CYS A 1 95 ? -2.479 65.178 19.401 1.00 29.59 92 CYS A O 1
ATOM 759 N N . PHE A 1 96 ? -4.411 64.132 18.879 1.00 29.37 93 PHE A N 1
ATOM 760 C CA . PHE A 1 96 ? -5.302 65.148 19.434 1.00 29.80 93 PHE A CA 1
ATOM 761 C C . PHE A 1 96 ? -5.975 64.681 20.701 1.00 30.05 93 PHE A C 1
ATOM 762 O O . PHE A 1 96 ? -6.241 63.494 20.866 1.00 31.35 93 PHE A O 1
ATOM 770 N N . ILE A 1 97 ? -6.250 65.611 21.609 1.00 30.05 94 ILE A N 1
ATOM 771 C CA . ILE A 1 97 ? -6.996 65.267 22.818 1.00 30.24 94 ILE A CA 1
ATOM 772 C C . ILE A 1 97 ? -8.167 66.219 23.010 1.00 30.22 94 ILE A C 1
ATOM 773 O O . ILE A 1 97 ? -8.008 67.244 23.673 1.00 27.82 94 ILE A O 1
ATOM 778 N N . PRO A 1 98 ? -9.345 65.881 22.426 1.00 31.56 95 PRO A N 1
ATOM 779 C CA . PRO A 1 98 ? -10.566 66.634 22.694 1.00 32.74 95 PRO A CA 1
ATOM 780 C C . PRO A 1 98 ? -11.121 66.217 24.032 1.00 33.61 95 PRO A C 1
ATOM 781 O O . PRO A 1 98 ? -11.271 65.020 24.314 1.00 34.26 95 PRO A O 1
ATOM 785 N N . THR A 1 99 ? -11.382 67.200 24.874 1.00 34.25 96 THR A N 1
ATOM 786 C CA . THR A 1 99 ? -11.744 66.901 26.248 1.00 35.28 96 THR A CA 1
ATOM 787 C C . THR A 1 99 ? -12.841 67.847 26.693 1.00 36.30 96 THR A C 1
ATOM 788 O O . THR A 1 99 ? -12.947 68.963 26.192 1.00 35.84 96 THR A O 1
ATOM 792 N N . GLU A 1 100 ? -13.679 67.379 27.606 1.00 38.17 97 GLU A N 1
ATOM 793 C CA . GLU A 1 100 ? -14.677 68.246 28.236 1.00 40.28 97 GLU A CA 1
ATOM 794 C C . GLU A 1 100 ? -14.125 68.981 29.466 1.00 40.90 97 GLU A C 1
ATOM 795 O O . GLU A 1 100 ? -14.840 69.779 30.079 1.00 41.55 97 GLU A O 1
ATOM 801 N N . ARG A 1 101 ? -12.865 68.730 29.822 1.00 41.65 98 ARG A N 1
ATOM 802 C CA . ARG A 1 101 ? -12.286 69.364 31.003 1.00 42.42 98 ARG A CA 1
ATOM 803 C C . ARG A 1 101 ? -11.511 70.603 30.687 1.00 42.43 98 ARG A C 1
ATOM 804 O O . ARG A 1 101 ? -10.817 70.719 29.663 1.00 42.23 98 ARG A O 1
ATOM 812 N N . ASP A 1 102 ? -11.532 71.477 31.664 1.00 42.69 99 ASP A N 1
ATOM 813 C CA . ASP A 1 102 ? -11.022 72.795 31.537 1.00 43.67 99 ASP A CA 1
ATOM 814 C C . ASP A 1 102 ? -10.114 73.071 32.740 1.00 43.50 99 ASP A C 1
ATOM 815 O O . ASP A 1 102 ? -9.695 74.192 32.966 1.00 43.78 99 ASP A O 1
ATOM 820 N N . ASP A 1 103 ? -9.807 72.045 33.519 1.00 43.91 100 ASP A N 1
ATOM 821 C CA . ASP A 1 103 ? -9.035 72.233 34.754 1.00 44.07 100 ASP A CA 1
ATOM 822 C C . ASP A 1 103 ? -7.522 72.034 34.505 1.00 43.95 100 ASP A C 1
ATOM 823 O O . ASP A 1 103 ? -6.690 72.620 35.200 1.00 44.63 100 ASP A O 1
ATOM 828 N N . ILE A 1 104 ? -7.176 71.218 33.514 1.00 42.90 101 ILE A N 1
ATOM 829 C CA . ILE A 1 104 ? -5.787 70.929 33.226 1.00 42.70 101 ILE A CA 1
ATOM 830 C C . ILE A 1 104 ? -5.106 72.108 32.504 1.00 43.38 101 ILE A C 1
ATOM 831 O O . ILE A 1 104 ? -5.675 72.689 31.548 1.00 41.84 101 ILE A O 1
ATOM 836 N N . PHE A 1 105 ? -3.891 72.424 32.979 1.00 43.97 102 PHE A N 1
ATOM 837 C CA . PHE A 1 105 ? -3.011 73.478 32.437 1.00 44.52 102 PHE A CA 1
ATOM 838 C C . PHE A 1 105 ? -3.622 74.870 32.567 1.00 47.30 102 PHE A C 1
ATOM 839 O O . PHE A 1 105 ? -3.680 75.628 31.596 1.00 47.93 102 PHE A O 1
ATOM 847 N N . SER A 1 106 ? -4.089 75.203 33.757 1.00 49.91 103 SER A N 1
ATOM 848 C CA . SER A 1 106 ? -4.641 76.531 33.995 1.00 52.90 103 SER A CA 1
ATOM 849 C C . SER A 1 106 ? -3.570 77.472 34.548 1.00 54.40 103 SER A C 1
ATOM 850 O O . SER A 1 106 ? -3.584 78.662 34.245 1.00 54.17 103 SER A O 1
ATOM 853 N N . ALA A 1 107 ? -2.647 76.921 35.348 1.00 56.29 104 ALA A N 1
ATOM 854 C CA . ALA A 1 107 ? -1.608 77.702 36.043 1.00 57.84 104 ALA A CA 1
ATOM 855 C C . ALA A 1 107 ? -0.465 78.160 35.124 1.00 58.75 104 ALA A C 1
ATOM 856 O O . ALA A 1 107 ? -0.114 77.455 34.175 1.00 58.56 104 ALA A O 1
ATOM 858 N N . PRO A 1 108 ? 0.135 79.335 35.424 1.00 60.04 105 PRO A N 1
ATOM 859 C CA . PRO A 1 108 ? 1.149 79.899 34.512 1.00 60.76 105 PRO A CA 1
ATOM 860 C C . PRO A 1 108 ? 2.544 79.295 34.743 1.00 61.49 105 PRO A C 1
ATOM 861 O O . PRO A 1 108 ? 2.769 78.679 35.825 1.00 62.21 105 PRO A O 1
ATOM 865 N N . PRO A 1 110 ? 4.299 76.409 34.292 1.00 64.27 107 PRO A N 1
ATOM 866 C CA . PRO A 1 110 ? 4.065 75.347 35.272 1.00 64.27 107 PRO A CA 1
ATOM 867 C C . PRO A 1 110 ? 5.316 74.484 35.528 1.00 63.90 107 PRO A C 1
ATOM 868 O O . PRO A 1 110 ? 6.187 74.342 34.649 1.00 64.42 107 PRO A O 1
ATOM 872 N N . ASP A 1 111 ? 5.384 73.920 36.730 1.00 63.21 108 ASP A N 1
ATOM 873 C CA . ASP A 1 111 ? 6.396 72.940 37.127 1.00 61.79 108 ASP A CA 1
ATOM 874 C C . ASP A 1 111 ? 6.471 71.793 36.121 1.00 60.13 108 ASP A C 1
ATOM 875 O O . ASP A 1 111 ? 5.451 71.384 35.556 1.00 60.08 108 ASP A O 1
ATOM 880 N N . ARG A 1 112 ? 7.669 71.254 35.918 1.00 58.23 109 ARG A N 1
ATOM 881 C CA . ARG A 1 112 ? 7.844 70.071 35.076 1.00 56.96 109 ARG A CA 1
ATOM 882 C C . ARG A 1 112 ? 6.914 68.904 35.471 1.00 55.53 109 ARG A C 1
ATOM 883 O O . ARG A 1 112 ? 6.411 68.166 34.613 1.00 54.95 109 ARG A O 1
ATOM 891 N N . LEU A 1 113 ? 6.698 68.730 36.775 1.00 53.83 110 LEU A N 1
ATOM 892 C CA . LEU A 1 113 ? 5.843 67.644 37.248 1.00 52.01 110 LEU A CA 1
ATOM 893 C C . LEU A 1 113 ? 4.349 67.951 37.073 1.00 50.43 110 LEU A C 1
ATOM 894 O O . LEU A 1 113 ? 3.607 67.065 36.678 1.00 49.69 110 LEU A O 1
ATOM 899 N N . GLU A 1 114 ? 3.930 69.186 37.369 1.00 49.83 111 GLU A N 1
ATOM 900 C CA . GLU A 1 114 ? 2.625 69.726 36.913 1.00 49.23 111 GLU A CA 1
ATOM 901 C C . GLU A 1 114 ? 2.336 69.342 35.446 1.00 47.75 111 GLU A C 1
ATOM 902 O O . GLU A 1 114 ? 1.258 68.844 35.150 1.00 47.53 111 GLU A O 1
ATOM 908 N N . LEU A 1 115 ? 3.302 69.547 34.546 1.00 46.27 112 LEU A N 1
ATOM 909 C CA . LEU A 1 115 ? 3.119 69.219 33.132 1.00 45.87 112 LEU A CA 1
ATOM 910 C C . LEU A 1 115 ? 2.857 67.764 32.886 1.00 45.05 112 LEU A C 1
ATOM 911 O O . LEU A 1 115 ? 1.887 67.423 32.222 1.00 44.11 112 LEU A O 1
ATOM 916 N N . ARG A 1 116 ? 3.742 66.910 33.401 1.00 44.82 113 ARG A N 1
ATOM 917 C CA . ARG A 1 116 ? 3.642 65.465 33.221 1.00 45.04 113 ARG A CA 1
ATOM 918 C C . ARG A 1 116 ? 2.290 64.952 33.727 1.00 42.91 113 ARG A C 1
ATOM 919 O O . ARG A 1 116 ? 1.617 64.210 33.032 1.00 42.40 113 ARG A O 1
ATOM 927 N N . GLU A 1 117 ? 1.922 65.375 34.935 1.00 41.14 114 GLU A N 1
ATOM 928 C CA . GLU A 1 117 ? 0.652 65.027 35.558 1.00 40.00 114 GLU A CA 1
ATOM 929 C C . GLU A 1 117 ? -0.501 65.402 34.636 1.00 38.56 114 GLU A C 1
ATOM 930 O O . GLU A 1 117 ? -1.388 64.577 34.360 1.00 38.11 114 GLU A O 1
ATOM 936 N N . GLY A 1 118 ? -0.460 66.651 34.166 1.00 37.00 115 GLY A N 1
ATOM 937 C CA . GLY A 1 118 ? -1.404 67.169 33.201 1.00 35.52 115 GLY A CA 1
ATOM 938 C C . GLY A 1 118 ? -1.630 66.242 32.043 1.00 34.61 115 GLY A C 1
ATOM 939 O O . GLY A 1 118 ? -2.755 65.845 31.795 1.00 34.50 115 GLY A O 1
ATOM 940 N N . TRP A 1 119 ? -0.560 65.898 31.318 1.00 34.10 116 TRP A N 1
ATOM 941 C CA . TRP A 1 119 ? -0.652 64.984 30.183 1.00 33.37 116 TRP A CA 1
ATOM 942 C C . TRP A 1 119 ? -1.050 63.580 30.567 1.00 34.03 116 TRP A C 1
ATOM 943 O O . TRP A 1 119 ? -1.704 62.885 29.812 1.00 32.28 116 TRP A O 1
ATOM 954 N N . ARG A 1 120 ? -0.623 63.138 31.737 1.00 35.33 117 ARG A N 1
ATOM 955 C CA . ARG A 1 120 ? -1.034 61.814 32.206 1.00 37.40 117 ARG A CA 1
ATOM 956 C C . ARG A 1 120 ? -2.584 61.723 32.288 1.00 37.56 117 ARG A C 1
ATOM 957 O O . ARG A 1 120 ? -3.193 60.717 31.837 1.00 37.00 117 ARG A O 1
ATOM 965 N N . LYS A 1 121 ? -3.186 62.785 32.835 1.00 36.63 118 LYS A N 1
ATOM 966 C CA . LYS A 1 121 ? -4.628 62.908 32.975 1.00 37.15 118 LYS A CA 1
ATOM 967 C C . LYS A 1 121 ? -5.323 62.924 31.620 1.00 37.40 118 LYS A C 1
ATOM 968 O O . LYS A 1 121 ? -6.382 62.325 31.462 1.00 38.01 118 LYS A O 1
ATOM 974 N N . LEU A 1 122 ? -4.696 63.568 30.629 1.00 37.47 119 LEU A N 1
ATOM 975 C CA . LEU A 1 122 ? -5.312 63.805 29.341 1.00 36.98 119 LEU A CA 1
ATOM 976 C C . LEU A 1 122 ? -5.078 62.696 28.325 1.00 37.89 119 LEU A C 1
ATOM 977 O O . LEU A 1 122 ? -5.945 62.421 27.499 1.00 37.41 119 LEU A O 1
ATOM 982 N N . LEU A 1 123 ? -3.919 62.048 28.374 1.00 38.42 120 LEU A N 1
ATOM 983 C CA . LEU A 1 123 ? -3.542 61.132 27.300 1.00 39.88 120 LEU A CA 1
ATOM 984 C C . LEU A 1 123 ? -4.501 59.956 27.059 1.00 40.72 120 LEU A C 1
ATOM 985 O O . LEU A 1 123 ? -4.636 59.510 25.914 1.00 40.37 120 LEU A O 1
ATOM 990 N N . PRO A 1 124 ? -5.182 59.446 28.124 1.00 42.38 121 PRO A N 1
ATOM 991 C CA . PRO A 1 124 ? -6.253 58.441 27.918 1.00 42.88 121 PRO A CA 1
ATOM 992 C C . PRO A 1 124 ? -7.314 58.787 26.861 1.00 42.61 121 PRO A C 1
ATOM 993 O O . PRO A 1 124 ? -7.863 57.877 26.255 1.00 42.83 121 PRO A O 1
ATOM 997 N N . GLN A 1 125 ? -7.577 60.078 26.643 1.00 41.97 122 GLN A N 1
ATOM 998 C CA . GLN A 1 125 ? -8.532 60.554 25.617 1.00 40.75 122 GLN A CA 1
ATOM 999 C C . GLN A 1 125 ? -7.878 60.916 24.275 1.00 39.02 122 GLN A C 1
ATOM 1000 O O . GLN A 1 125 ? -8.517 61.530 23.408 1.00 38.95 122 GLN A O 1
ATOM 1006 N N . ALA A 1 126 ? -6.613 60.556 24.099 1.00 37.85 123 ALA A N 1
ATOM 1007 C CA . ALA A 1 126 ? -5.903 60.838 22.822 1.00 36.93 123 ALA A CA 1
ATOM 1008 C C . ALA A 1 126 ? -6.511 60.049 21.643 1.00 36.71 123 ALA A C 1
ATOM 1009 O O . ALA A 1 126 ? -7.026 58.953 21.809 1.00 35.82 123 ALA A O 1
ATOM 1011 N N . ILE A 1 127 ? -6.527 60.680 20.480 1.00 35.89 124 ILE A N 1
ATOM 1012 C CA . ILE A 1 127 ? -7.002 60.088 19.265 1.00 35.62 124 ILE A CA 1
ATOM 1013 C C . ILE A 1 127 ? -6.035 60.459 18.139 1.00 35.62 124 ILE A C 1
ATOM 1014 O O . ILE A 1 127 ? -5.301 61.441 18.244 1.00 34.24 124 ILE A O 1
ATOM 1019 N N . ALA A 1 128 ? -6.085 59.697 17.062 1.00 34.76 125 ALA 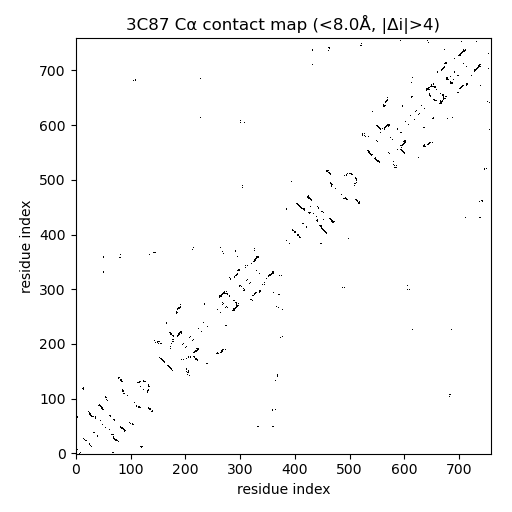A N 1
ATOM 1020 C CA . ALA A 1 128 ? -5.323 59.997 15.881 1.00 35.85 125 ALA A CA 1
ATOM 1021 C C . ALA A 1 128 ? -6.072 61.120 15.159 1.00 36.54 125 ALA A C 1
ATOM 1022 O O . ALA A 1 128 ? -7.260 61.328 15.380 1.00 37.32 125 ALA A O 1
ATOM 1024 N N . ASP A 1 129 ? -5.362 61.867 14.328 1.00 36.24 126 ASP A N 1
ATOM 1025 C CA . ASP A 1 129 ? -5.974 62.820 13.424 1.00 36.71 126 ASP A CA 1
ATOM 1026 C C . ASP A 1 129 ? -6.848 62.043 12.417 1.00 37.13 126 ASP A C 1
ATOM 1027 O O . ASP A 1 129 ? -6.332 61.334 11.576 1.00 36.86 126 ASP A O 1
ATOM 1032 N N . PRO A 1 130 ? -8.190 62.202 12.480 1.00 38.47 127 PRO A N 1
ATOM 1033 C CA . PRO A 1 130 ? -9.001 61.398 11.531 1.00 38.38 127 PRO A CA 1
ATOM 1034 C C . PRO A 1 130 ? -8.778 61.759 10.062 1.00 39.27 127 PRO A C 1
ATOM 1035 O O . PRO A 1 130 ? -9.142 60.991 9.192 1.00 40.69 127 PRO A O 1
ATOM 1039 N N . LEU A 1 131 ? -8.177 62.899 9.763 1.00 39.12 128 LEU A N 1
ATOM 1040 C CA . LEU A 1 131 ? -7.975 63.242 8.366 1.00 39.02 128 LEU A CA 1
ATOM 1041 C C . LEU A 1 131 ? -6.588 62.900 7.839 1.00 39.36 128 LEU A C 1
ATOM 1042 O O . LEU A 1 131 ? -6.298 63.095 6.661 1.00 38.79 128 LEU A O 1
ATOM 1047 N N . ASN A 1 132 ? -5.725 62.406 8.724 1.00 40.23 129 ASN A N 1
ATOM 1048 C CA . ASN A 1 132 ? -4.421 61.936 8.341 1.00 40.43 129 ASN A CA 1
ATOM 1049 C C . ASN A 1 132 ? -4.480 60.440 7.997 1.00 41.89 129 ASN A C 1
ATOM 1050 O O . ASN A 1 132 ? -4.703 59.611 8.891 1.00 43.17 129 ASN A O 1
ATOM 1055 N N . PRO A 1 133 ? -4.247 60.075 6.713 1.00 43.60 130 PRO A N 1
ATOM 1056 C CA . PRO A 1 133 ? -4.225 58.623 6.330 1.00 44.03 130 PRO A CA 1
ATOM 1057 C C . PRO A 1 133 ? -3.149 57.794 7.066 1.00 44.50 130 PRO A C 1
ATOM 1058 O O . PRO A 1 133 ? -3.377 56.601 7.343 1.00 44.88 130 PRO A O 1
ATOM 1062 N N . GLN A 1 134 ? -2.032 58.441 7.432 1.00 44.29 131 GLN A N 1
ATOM 1063 C CA . GLN A 1 134 ? -0.921 57.817 8.174 1.00 44.14 131 GLN A CA 1
ATOM 1064 C C . GLN A 1 134 ? -1.116 57.761 9.692 1.00 43.49 131 GLN A C 1
ATOM 1065 O O . GLN A 1 134 ? -0.442 58.441 10.482 1.00 43.05 131 GLN A O 1
ATOM 1071 N N . SER A 1 135 ? -2.028 56.924 10.124 1.00 42.75 132 SER A N 1
ATOM 1072 C CA . SER A 1 135 ? -2.285 56.817 11.544 1.00 42.50 132 SER A CA 1
ATOM 1073 C C . SER A 1 135 ? -2.202 55.345 11.917 1.00 42.91 132 SER A C 1
ATOM 1074 O O . SER A 1 135 ? -2.567 54.492 11.105 1.00 43.14 132 SER A O 1
ATOM 1077 N N . TRP A 1 136 ? -1.742 55.048 13.128 1.00 42.03 133 TRP A N 1
ATOM 1078 C CA . TRP A 1 136 ? -1.697 53.669 13.599 1.00 42.52 133 TRP A CA 1
ATOM 1079 C C . TRP A 1 136 ? -1.972 53.633 15.079 1.00 43.94 133 TRP A C 1
ATOM 1080 O O . TRP A 1 136 ? -1.905 54.675 15.756 1.00 43.12 133 TRP A O 1
ATOM 1091 N N . LYS A 1 137 ? -2.256 52.430 15.580 1.00 46.52 134 LYS A N 1
ATOM 1092 C CA . LYS A 1 137 ? -2.398 52.197 17.008 1.00 50.19 134 LYS A CA 1
ATOM 1093 C C . LYS A 1 137 ? -1.037 52.319 17.662 1.00 51.79 134 LYS A C 1
ATOM 1094 O O . LYS A 1 137 ? -0.160 51.502 17.409 1.00 53.02 134 LYS A O 1
ATOM 1100 N N . GLY A 1 138 ? -0.853 53.339 18.500 1.00 53.83 135 GLY A N 1
ATOM 1101 C CA . GLY A 1 138 ? 0.449 53.597 19.134 1.00 56.68 135 GLY A CA 1
ATOM 1102 C C . GLY A 1 138 ? 0.905 52.469 20.037 1.00 59.39 135 GLY A C 1
ATOM 1103 O O . GLY A 1 138 ? 0.184 51.469 20.222 1.00 60.66 135 GLY A O 1
ATOM 1104 N N . GLY A 1 139 ? 2.105 52.603 20.603 1.00 61.13 136 GLY A N 1
ATOM 1105 C CA . GLY A 1 139 ? 2.582 51.620 21.578 1.00 62.58 136 GLY A CA 1
ATOM 1106 C C . GLY A 1 139 ? 2.048 51.829 22.996 1.00 63.42 136 GLY A C 1
ATOM 1107 O O . GLY A 1 139 ? 2.343 51.041 23.905 1.00 64.10 136 GLY A O 1
ATOM 1108 N N . LEU A 1 140 ? 1.258 52.884 23.198 1.00 63.71 137 LEU A N 1
ATOM 1109 C CA . LEU A 1 140 ? 0.862 53.287 24.548 1.00 63.00 137 LEU A CA 1
ATOM 1110 C C . LEU A 1 140 ? -0.654 53.351 24.731 1.00 61.96 137 LEU A C 1
ATOM 1111 O O . LEU A 1 140 ? -1.155 54.080 25.587 1.00 61.94 137 LEU A O 1
ATOM 1116 N N . GLY A 1 141 ? -1.385 52.580 23.935 1.00 61.05 138 GLY A N 1
ATOM 1117 C CA . GLY A 1 141 ? -2.840 52.449 24.136 1.00 59.11 138 GLY A CA 1
ATOM 1118 C C . GLY A 1 141 ? -3.650 53.682 23.745 1.00 57.49 138 GLY A C 1
ATOM 1119 O O . GLY A 1 141 ? -4.696 53.973 24.344 1.00 58.27 138 GLY A O 1
ATOM 1120 N N . HIS A 1 142 ? -3.139 54.420 22.757 1.00 55.03 139 HIS A N 1
ATOM 1121 C CA . HIS A 1 142 ? -3.907 55.413 21.984 1.00 51.31 139 HIS A CA 1
ATOM 1122 C C . HIS A 1 142 ? -3.326 55.478 20.567 1.00 48.90 139 HIS A C 1
ATOM 1123 O O . HIS A 1 142 ? -2.145 55.264 20.384 1.00 48.77 139 HIS A O 1
ATOM 1130 N N . ALA A 1 143 ? -4.179 55.711 19.581 1.00 46.20 140 ALA A N 1
ATOM 1131 C CA . ALA A 1 143 ? -3.765 55.946 18.228 1.00 43.66 140 ALA A CA 1
ATOM 1132 C C . ALA A 1 143 ? -2.988 57.283 18.075 1.00 42.34 140 ALA A C 1
ATOM 1133 O O . ALA A 1 143 ? -3.147 58.234 18.887 1.00 42.13 140 ALA A O 1
ATOM 1135 N N . VAL A 1 144 ? -2.158 57.331 17.026 1.00 39.27 141 VAL A N 1
ATOM 1136 C CA . VAL A 1 144 ? -1.270 58.460 16.731 1.00 36.56 141 VAL A CA 1
ATOM 1137 C C . VAL A 1 144 ? -1.223 58.670 15.236 1.00 36.03 141 VAL A C 1
ATOM 1138 O O . VAL A 1 144 ? -1.668 57.796 14.474 1.00 34.96 141 VAL A O 1
ATOM 1142 N N . SER A 1 145 ? -0.665 59.812 14.818 1.00 35.07 142 SER A N 1
ATOM 1143 C CA . SER A 1 145 ? -0.548 60.132 13.390 1.00 33.81 142 SER A CA 1
ATOM 1144 C C . SER A 1 145 ? 0.837 60.604 13.057 1.00 33.55 142 SER A C 1
ATOM 1145 O O . SER A 1 145 ? 1.545 61.105 13.925 1.00 33.30 142 SER A O 1
ATOM 1148 N N . ALA A 1 146 ? 1.225 60.428 11.792 1.00 33.24 143 ALA A N 1
ATOM 1149 C CA . ALA A 1 146 ? 2.581 60.698 11.326 1.00 32.64 143 ALA A CA 1
ATOM 1150 C C . ALA A 1 146 ? 2.697 62.129 10.865 1.00 32.23 143 ALA A C 1
ATOM 1151 O O . ALA A 1 146 ? 1.820 62.633 10.223 1.00 31.67 143 ALA A O 1
ATOM 1153 N N . LEU A 1 147 ? 3.799 62.769 11.212 1.00 33.03 144 LEU A N 1
ATOM 1154 C CA . LEU A 1 147 ? 4.144 64.055 10.651 1.00 34.03 144 LEU A CA 1
ATOM 1155 C C . LEU A 1 147 ? 5.633 64.033 10.317 1.00 34.84 144 LEU A C 1
ATOM 1156 O O . LEU A 1 147 ? 6.459 63.653 11.157 1.00 34.65 144 LEU A O 1
ATOM 1161 N N . GLU A 1 148 ? 5.961 64.407 9.088 1.00 35.26 145 GLU A N 1
ATOM 1162 C CA . GLU A 1 148 ? 7.365 64.472 8.650 1.00 36.14 145 GLU A CA 1
ATOM 1163 C C . GLU A 1 148 ? 7.553 65.841 8.002 1.00 34.95 145 GLU A C 1
ATOM 1164 O O . GLU A 1 148 ? 6.874 66.185 7.049 1.00 33.87 145 GLU A O 1
ATOM 1178 N N . PRO A 1 150 ? 9.891 68.376 5.612 1.00 31.14 147 PRO A N 1
ATOM 1179 C CA . PRO A 1 150 ? 10.459 68.048 4.295 1.00 31.88 147 PRO A CA 1
ATOM 1180 C C . PRO A 1 150 ? 11.893 67.585 4.223 1.00 32.92 147 PRO A C 1
ATOM 1181 O O . PRO A 1 150 ? 12.247 66.857 3.285 1.00 34.41 147 PRO A O 1
ATOM 1185 N N . GLN A 1 151 ? 12.719 67.966 5.189 1.00 33.90 148 GLN A N 1
ATOM 1186 C CA . GLN A 1 151 ? 14.120 67.558 5.178 1.00 34.59 148 GLN A CA 1
ATOM 1187 C C . GLN A 1 151 ? 14.403 66.355 6.036 1.00 34.82 148 GLN A C 1
ATOM 1188 O O . GLN A 1 151 ? 15.551 65.907 6.114 1.00 35.01 148 GLN A O 1
ATOM 1194 N N . ALA A 1 152 ? 13.380 65.794 6.664 1.00 35.98 149 ALA A N 1
ATOM 1195 C CA . ALA A 1 152 ? 13.570 64.502 7.330 1.00 37.15 149 ALA A CA 1
ATOM 1196 C C . ALA A 1 152 ? 14.147 63.444 6.348 1.00 37.82 149 ALA A C 1
ATOM 1197 O O . ALA A 1 152 ? 13.730 63.352 5.191 1.00 37.78 149 ALA A O 1
ATOM 1199 N N . PRO A 1 153 ? 15.155 62.669 6.798 1.00 39.53 150 PRO A N 1
ATOM 1200 C CA . PRO A 1 153 ? 15.873 61.741 5.891 1.00 39.30 150 PRO A CA 1
ATOM 1201 C C . PRO A 1 153 ? 15.004 60.589 5.439 1.00 38.29 150 PRO A C 1
ATOM 1202 O O . PRO A 1 153 ? 14.109 60.161 6.174 1.00 38.13 150 PRO A O 1
ATOM 1206 N N A LEU A 1 154 ? 15.273 60.097 4.236 0.50 37.80 151 LEU A N 1
ATOM 1207 N N B LEU A 1 154 ? 15.253 60.092 4.235 0.50 38.03 151 LEU A N 1
ATOM 1208 C CA A LEU A 1 154 ? 14.596 58.922 3.692 0.50 37.17 151 LEU A CA 1
ATOM 1209 C CA B LEU A 1 154 ? 14.484 58.968 3.693 0.50 37.61 151 LEU A CA 1
ATOM 1210 C C A LEU A 1 154 ? 14.640 57.748 4.689 0.50 36.38 151 LEU A C 1
ATOM 1211 C C B LEU A 1 154 ? 14.661 57.691 4.536 0.50 36.68 151 LEU A C 1
ATOM 1212 O O A LEU A 1 154 ? 15.624 57.576 5.403 0.50 36.53 151 LEU A O 1
ATOM 1213 O O B LEU A 1 154 ? 15.761 57.395 4.994 0.50 37.00 151 LEU A O 1
ATOM 1222 N N . GLN A 1 155 ? 13.554 56.978 4.757 1.00 35.78 152 GLN A N 1
ATOM 1223 C CA . GLN A 1 155 ? 13.525 55.758 5.553 1.00 34.45 152 GLN A CA 1
ATOM 1224 C C . GLN A 1 155 ? 13.478 54.609 4.569 1.00 33.55 152 GLN A C 1
ATOM 1225 O O . GLN A 1 155 ? 12.496 54.452 3.880 1.00 33.59 152 GLN A O 1
ATOM 1231 N N . PRO A 1 156 ? 14.556 53.795 4.491 1.00 32.91 153 PRO A N 1
ATOM 1232 C CA . PRO A 1 156 ? 14.605 52.797 3.410 1.00 31.54 153 PRO A CA 1
ATOM 1233 C C . PRO A 1 156 ? 13.315 51.940 3.308 1.00 31.56 153 PRO A C 1
ATOM 1234 O O . PRO A 1 156 ? 12.830 51.397 4.306 1.00 30.82 153 PRO A O 1
ATOM 1238 N N . GLY A 1 157 ? 12.728 51.876 2.115 1.00 30.93 154 GLY A N 1
ATOM 1239 C CA . GLY A 1 157 ? 11.631 50.986 1.876 1.00 31.13 154 GLY A CA 1
ATOM 1240 C C . GLY A 1 157 ? 10.236 51.466 2.184 1.00 32.01 154 GLY A C 1
ATOM 1241 O O . GLY A 1 157 ? 9.278 50.996 1.554 1.00 30.95 154 GLY A O 1
ATOM 1242 N N . TRP A 1 158 ? 10.118 52.423 3.113 1.00 32.03 155 TRP A N 1
ATOM 1243 C CA . TRP A 1 158 ? 8.810 52.846 3.634 1.00 33.47 155 TRP A CA 1
ATOM 1244 C C . TRP A 1 158 ? 7.949 53.630 2.623 1.00 34.52 155 TRP A C 1
ATOM 1245 O O . TRP A 1 158 ? 6.721 53.578 2.693 1.00 34.90 155 TRP A O 1
ATOM 1256 N N . ASP A 1 159 ? 8.598 54.267 1.659 1.00 35.31 156 ASP A N 1
ATOM 1257 C CA . ASP A 1 159 ? 7.916 55.007 0.571 1.00 36.73 156 ASP A CA 1
ATOM 1258 C C . ASP A 1 159 ? 7.522 54.171 -0.626 1.00 36.10 156 ASP A C 1
ATOM 1259 O O . ASP A 1 159 ? 6.853 54.675 -1.511 1.00 36.67 156 ASP A O 1
ATOM 1264 N N . CYS A 1 160 ? 7.973 52.918 -0.695 1.00 36.40 157 CYS A N 1
ATOM 1265 C CA . CYS A 1 160 ? 7.594 52.046 -1.789 1.00 37.05 157 CYS A CA 1
ATOM 1266 C C . CYS A 1 160 ? 7.346 50.598 -1.331 1.00 36.16 157 CYS A C 1
ATOM 1267 O O . CYS A 1 160 ? 8.047 49.652 -1.777 1.00 32.68 157 CYS A O 1
ATOM 1270 N N . PRO A 1 161 ? 6.358 50.420 -0.426 1.00 35.39 158 PRO A N 1
ATOM 1271 C CA . PRO A 1 161 ? 6.004 49.078 0.052 1.00 35.50 158 PRO A CA 1
ATOM 1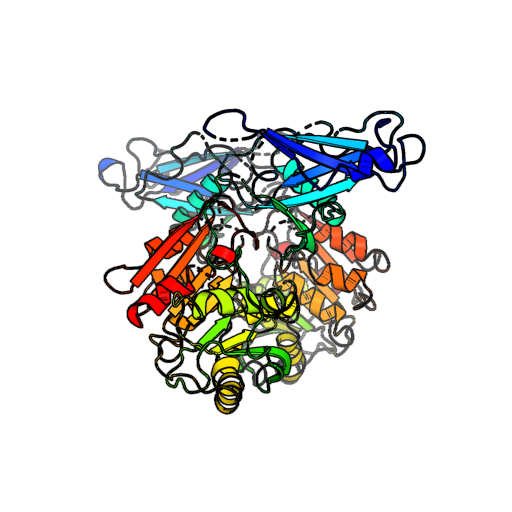272 C C . PRO A 1 161 ? 5.499 48.198 -1.101 1.00 35.71 158 PRO A C 1
ATOM 1273 O O . PRO A 1 161 ? 4.994 48.732 -2.110 1.00 35.92 158 PRO A O 1
ATOM 1277 N N . GLN A 1 162 ? 5.714 46.874 -1.009 1.00 34.70 159 GLN A N 1
ATOM 1278 C CA . GLN A 1 162 ? 5.252 45.945 -2.034 1.00 34.19 159 GLN A CA 1
ATOM 1279 C C . GLN A 1 162 ? 4.572 44.737 -1.374 1.00 35.10 159 GLN A C 1
ATOM 1280 O O . GLN A 1 162 ? 5.027 44.263 -0.332 1.00 34.88 159 GLN A O 1
ATOM 1286 N N . ALA A 1 163 ? 3.503 44.226 -1.988 1.00 35.29 160 ALA A N 1
ATOM 1287 C CA . ALA A 1 163 ? 2.790 43.053 -1.470 1.00 35.63 160 ALA A CA 1
ATOM 1288 C C . ALA A 1 163 ? 3.743 41.898 -1.214 1.00 35.39 160 ALA A C 1
ATOM 1289 O O . ALA A 1 163 ? 4.480 41.522 -2.109 1.00 36.52 160 ALA A O 1
ATOM 1291 N N . PRO A 1 164 ? 3.738 41.324 0.005 1.00 35.77 161 PRO A N 1
ATOM 1292 C CA . PRO A 1 164 ? 4.569 40.135 0.247 1.00 35.65 161 PRO A CA 1
ATOM 1293 C C . PRO A 1 164 ? 4.260 38.979 -0.690 1.00 36.48 161 PRO A C 1
ATOM 1294 O O . PRO A 1 164 ? 3.104 38.711 -1.016 1.00 36.32 161 PRO A O 1
ATOM 1298 N N . GLU A 1 165 ? 5.306 38.313 -1.132 1.00 37.46 162 GLU A N 1
ATOM 1299 C CA . GLU A 1 165 ? 5.147 37.185 -2.011 1.00 39.43 162 GLU A CA 1
ATOM 1300 C C . GLU A 1 165 ? 4.559 35.966 -1.269 1.00 39.96 162 GLU A C 1
ATOM 1301 O O . GLU A 1 165 ? 3.669 35.270 -1.789 1.00 39.92 162 GLU A O 1
ATOM 1307 N N . ILE A 1 166 ? 5.067 35.722 -0.057 1.00 39.47 163 ILE A N 1
ATOM 1308 C CA . ILE A 1 166 ? 4.546 34.692 0.846 1.00 40.16 163 ILE A CA 1
ATOM 1309 C C . ILE A 1 166 ? 4.225 35.380 2.178 1.00 39.88 163 ILE A C 1
ATOM 1310 O O . ILE A 1 166 ? 5.119 35.838 2.886 1.00 40.57 163 ILE A O 1
ATOM 1315 N N . PRO A 1 167 ? 2.938 35.488 2.495 1.00 39.58 164 PRO A N 1
ATOM 1316 C CA . PRO A 1 167 ? 2.486 36.122 3.732 1.00 38.96 164 PRO A CA 1
ATOM 1317 C C . PRO A 1 167 ? 3.117 35.438 4.966 1.00 37.36 164 PRO A C 1
ATOM 1318 O O . PRO A 1 167 ? 3.424 34.245 4.928 1.00 36.05 164 PRO A O 1
ATOM 1322 N N . ALA A 1 168 ? 3.283 36.196 6.040 1.00 35.87 165 ALA A N 1
ATOM 1323 C CA . ALA A 1 168 ? 3.862 35.694 7.288 1.00 35.40 165 ALA A CA 1
ATOM 1324 C C . ALA A 1 168 ? 2.956 34.641 7.897 1.00 35.63 165 ALA A C 1
ATOM 1325 O O . ALA A 1 168 ? 1.763 34.671 7.701 1.00 35.93 165 ALA A O 1
ATOM 1327 N N . LYS A 1 169 ? 3.533 33.709 8.635 1.00 36.32 166 LYS A N 1
ATOM 1328 C CA . LYS A 1 169 ? 2.779 32.697 9.353 1.00 36.88 166 LYS A CA 1
ATOM 1329 C C . LYS A 1 169 ? 2.763 33.111 10.803 1.00 35.85 166 LYS A C 1
ATOM 1330 O O . LYS A 1 169 ? 3.808 33.381 11.354 1.00 35.19 166 LYS A O 1
ATOM 1336 N N . GLU A 1 170 ? 1.588 33.138 11.417 1.00 35.19 167 GLU A N 1
ATOM 1337 C CA . GLU A 1 170 ? 1.465 33.382 12.843 1.00 35.00 167 GLU A CA 1
ATOM 1338 C C . GLU A 1 170 ? 1.250 32.033 13.536 1.00 34.29 167 GLU A C 1
ATOM 1339 O O . GLU A 1 170 ? 0.334 31.293 13.195 1.00 32.86 167 GLU A O 1
ATOM 1345 N N . ILE A 1 171 ? 2.119 31.727 14.497 1.00 33.76 168 ILE A N 1
ATOM 1346 C CA . ILE A 1 171 ? 1.980 30.547 15.356 1.00 31.99 168 ILE A CA 1
ATOM 1347 C C . ILE A 1 171 ? 1.826 31.017 16.808 1.00 30.74 168 ILE A C 1
ATOM 1348 O O . ILE A 1 171 ? 2.106 32.157 17.144 1.00 28.49 168 ILE A O 1
ATOM 1353 N N . ILE A 1 172 ? 1.354 30.120 17.650 1.00 30.18 169 ILE A N 1
ATOM 1354 C CA . ILE A 1 172 ? 1.375 30.324 19.086 1.00 30.51 169 ILE A CA 1
ATOM 1355 C C . ILE A 1 172 ? 2.564 29.558 19.658 1.00 28.68 169 ILE A C 1
ATOM 1356 O O . ILE A 1 172 ? 2.717 28.374 19.412 1.00 28.18 169 ILE A O 1
ATOM 1361 N N . TRP A 1 173 ? 3.401 30.268 20.376 1.00 27.93 170 TRP A N 1
ATOM 1362 C CA . TRP A 1 173 ? 4.509 29.689 21.135 1.00 27.68 170 TRP A CA 1
ATOM 1363 C C . TRP A 1 173 ? 4.146 29.571 22.605 1.00 27.09 170 TRP A C 1
ATOM 1364 O O . TRP A 1 173 ? 4.055 30.581 23.347 1.00 25.45 170 TRP A O 1
ATOM 1375 N N . LYS A 1 174 ? 3.911 28.322 22.982 1.00 26.89 171 LYS A N 1
ATOM 1376 C CA . LYS A 1 174 ? 3.626 27.913 24.337 1.00 29.93 171 LYS A CA 1
ATOM 1377 C C . LYS A 1 174 ? 4.931 27.503 24.998 1.00 29.77 171 LYS A C 1
ATOM 1378 O O . LYS A 1 174 ? 5.492 26.452 24.689 1.00 30.94 171 LYS A O 1
ATOM 1384 N N . SER A 1 175 ? 5.397 28.351 25.898 1.00 29.04 172 SER A N 1
ATOM 1385 C CA . SER A 1 175 ? 6.713 28.191 26.505 1.00 30.60 172 SER A CA 1
ATOM 1386 C C . SER A 1 175 ? 6.648 27.385 27.775 1.00 31.00 172 SER A C 1
ATOM 1387 O O . SER A 1 175 ? 5.940 27.741 28.727 1.00 31.37 172 SER A O 1
ATOM 1390 N N . GLU A 1 176 ? 7.360 26.262 27.771 1.00 31.77 173 GLU A N 1
ATOM 1391 C CA . GLU A 1 176 ? 7.524 25.460 28.963 1.00 33.42 173 GLU A CA 1
ATOM 1392 C C . GLU A 1 176 ? 8.340 26.209 30.042 1.00 32.76 173 GLU A C 1
ATOM 1393 O O . GLU A 1 176 ? 7.932 26.256 31.189 1.00 32.34 173 GLU A O 1
ATOM 1399 N N . ARG A 1 177 ? 9.456 26.829 29.671 1.00 32.28 174 ARG A N 1
ATOM 1400 C CA . ARG A 1 177 ? 10.237 27.593 30.636 1.00 32.72 174 ARG A CA 1
ATOM 1401 C C . ARG A 1 177 ? 9.455 28.795 31.213 1.00 32.91 174 ARG A C 1
ATOM 1402 O O . ARG A 1 177 ? 9.486 29.048 32.413 1.00 33.12 174 ARG A O 1
ATOM 1410 N N . LEU A 1 178 ? 8.766 29.534 30.350 1.00 32.58 175 LEU A N 1
ATOM 1411 C CA . LEU A 1 178 ? 8.126 30.766 30.771 1.00 31.70 175 LEU A CA 1
ATOM 1412 C C . LEU A 1 178 ? 6.704 30.542 31.284 1.00 32.20 175 LEU A C 1
ATOM 1413 O O . LEU A 1 178 ? 6.127 31.412 31.912 1.00 32.19 175 LEU A O 1
ATOM 1418 N N . LYS A 1 179 ? 6.150 29.362 31.048 1.00 32.10 176 LYS A N 1
ATOM 1419 C CA . LYS A 1 179 ? 4.792 29.082 31.492 1.00 33.25 176 LYS A CA 1
ATOM 1420 C C . LYS A 1 179 ? 3.796 30.127 30.991 1.00 32.97 176 LYS A C 1
ATOM 1421 O O . LYS A 1 179 ? 2.878 30.523 31.704 1.00 32.84 176 LYS A O 1
ATOM 1427 N N . ASN A 1 180 ? 3.988 30.561 29.750 1.00 32.15 177 ASN A N 1
ATOM 1428 C CA . ASN A 1 180 ? 2.993 31.377 29.094 1.00 32.03 177 ASN A CA 1
ATOM 1429 C C . ASN A 1 180 ? 2.957 31.096 27.579 1.00 31.77 177 ASN A C 1
ATOM 1430 O O . ASN A 1 180 ? 3.831 30.397 27.032 1.00 30.82 177 ASN A O 1
ATOM 1435 N N . SER A 1 181 ? 1.925 31.631 26.938 1.00 30.97 178 SER A N 1
ATOM 1436 C CA . SER A 1 181 ? 1.775 31.579 25.486 1.00 31.59 178 SER A CA 1
ATOM 1437 C C . SER A 1 181 ? 1.772 32.955 24.872 1.00 31.32 178 SER A C 1
ATOM 1438 O O . SER A 1 181 ? 1.253 33.910 25.488 1.00 33.06 178 SER A O 1
ATOM 1441 N N . ARG A 1 182 ? 2.390 33.063 23.693 1.00 29.05 179 ARG A N 1
ATOM 1442 C CA . ARG A 1 182 ? 2.346 34.269 22.909 1.00 28.48 179 ARG A CA 1
ATOM 1443 C C . ARG A 1 182 ? 2.297 33.987 21.430 1.00 28.11 179 ARG A C 1
ATOM 1444 O O . ARG A 1 182 ? 2.656 32.905 21.000 1.00 27.27 179 ARG A O 1
ATOM 1452 N N . ARG A 1 183 ? 1.915 34.998 20.647 1.00 29.38 180 ARG A N 1
ATOM 1453 C CA . ARG A 1 183 ? 2.042 34.958 19.181 1.00 29.78 180 ARG A CA 1
ATOM 1454 C C . ARG A 1 183 ? 3.471 35.109 18.685 1.00 29.05 180 ARG A C 1
ATOM 1455 O O . ARG A 1 183 ? 4.231 35.918 19.184 1.00 29.44 180 ARG A O 1
ATOM 1463 N N . VAL A 1 184 ? 3.812 34.351 17.656 1.00 29.06 181 VAL A N 1
ATOM 1464 C CA . VAL A 1 184 ? 5.098 34.545 16.963 1.00 28.82 181 VAL A CA 1
ATOM 1465 C C . VAL A 1 184 ? 4.787 34.625 15.494 1.00 27.75 181 VAL A C 1
ATOM 1466 O O . VAL A 1 184 ? 3.996 33.836 14.999 1.00 29.16 181 VAL A O 1
ATOM 1470 N N . TRP A 1 185 ? 5.379 35.580 14.792 1.00 26.99 182 TRP A N 1
ATOM 1471 C CA . TRP A 1 185 ? 5.154 35.661 13.361 1.00 27.97 182 TRP A CA 1
ATOM 1472 C C . TRP A 1 185 ? 6.432 35.296 12.682 1.00 28.60 182 TRP A C 1
ATOM 1473 O O . TRP A 1 185 ? 7.499 35.819 13.056 1.00 28.36 182 TRP A O 1
ATOM 1484 N N . ILE A 1 186 ? 6.312 34.404 11.699 1.00 28.63 183 ILE A N 1
ATOM 1485 C CA . ILE A 1 186 ? 7.450 33.910 10.920 1.00 29.84 183 ILE A CA 1
ATOM 1486 C C . ILE A 1 186 ? 7.323 34.358 9.452 1.00 30.05 183 ILE A C 1
ATOM 1487 O O . ILE A 1 186 ? 6.334 34.037 8.787 1.00 30.37 183 ILE A O 1
ATOM 1492 N N . PHE A 1 187 ? 8.308 35.093 8.949 1.00 29.05 184 PHE A N 1
ATOM 1493 C CA . PHE A 1 187 ? 8.153 35.665 7.611 1.00 29.63 184 PHE A CA 1
ATOM 1494 C C . PHE A 1 187 ? 9.468 35.460 6.896 1.00 30.73 184 PHE A C 1
ATOM 1495 O O . PHE A 1 187 ? 10.536 35.630 7.511 1.00 30.22 184 PHE A O 1
ATOM 1503 N N . THR A 1 188 ? 9.381 35.018 5.639 1.00 31.37 185 THR A N 1
ATOM 1504 C CA . THR A 1 188 ? 10.555 34.688 4.838 1.00 33.14 185 THR A CA 1
ATOM 1505 C C . THR A 1 188 ? 10.518 35.507 3.540 1.00 34.18 185 THR A C 1
ATOM 1506 O O . THR A 1 188 ? 9.441 35.772 3.013 1.00 32.60 185 THR A O 1
ATOM 1510 N N . THR A 1 189 ? 11.688 35.958 3.071 1.00 35.18 186 THR A N 1
ATOM 1511 C CA . THR A 1 189 ? 11.737 36.876 1.960 1.00 35.29 186 THR A CA 1
ATOM 1512 C C . THR A 1 189 ? 12.593 36.257 0.873 1.00 38.50 186 THR A C 1
ATOM 1513 O O . THR A 1 189 ? 13.251 35.211 1.081 1.00 38.30 186 THR A O 1
ATOM 1517 N N . GLY A 1 190 ? 12.625 36.921 -0.269 1.00 40.52 187 GLY A N 1
ATOM 1518 C CA . GLY A 1 190 ? 13.460 36.483 -1.364 1.00 45.30 187 GLY A CA 1
ATOM 1519 C C . GLY A 1 190 ? 13.181 35.056 -1.801 1.00 48.27 187 GLY A C 1
ATOM 1520 O O . GLY A 1 190 ? 12.169 34.448 -1.463 1.00 48.23 187 GLY A O 1
ATOM 1521 N N . ASP A 1 191 ? 14.134 34.518 -2.536 1.00 51.72 188 ASP A N 1
ATOM 1522 C CA . ASP A 1 191 ? 13.938 33.328 -3.338 1.00 55.18 188 ASP A CA 1
ATOM 1523 C C . ASP A 1 191 ? 13.805 32.103 -2.427 1.00 56.57 188 ASP A C 1
ATOM 1524 O O . ASP A 1 191 ? 14.604 31.928 -1.492 1.00 56.51 188 ASP A O 1
ATOM 1529 N N . VAL A 1 192 ? 12.744 31.313 -2.652 1.00 58.11 189 VAL A N 1
ATOM 1530 C CA . VAL A 1 192 ? 12.421 30.159 -1.776 1.00 59.45 189 VAL A CA 1
ATOM 1531 C C . VAL A 1 192 ? 13.663 29.319 -1.523 1.00 59.29 189 VAL A C 1
ATOM 1532 O O . VAL A 1 192 ? 14.039 29.100 -0.358 1.00 59.79 189 VAL A O 1
ATOM 1536 N N . THR A 1 193 ? 14.327 28.940 -2.621 1.00 59.06 190 THR A N 1
ATOM 1537 C CA . THR A 1 193 ? 15.496 28.028 -2.616 1.00 58.82 190 THR A CA 1
ATOM 1538 C C . THR A 1 193 ? 16.746 28.569 -1.888 1.00 57.90 190 THR A C 1
ATOM 1539 O O . THR A 1 193 ? 17.750 27.839 -1.727 1.00 58.29 190 THR A O 1
ATOM 1543 N N . ALA A 1 194 ? 16.684 29.833 -1.452 1.00 56.63 191 ALA A N 1
ATOM 1544 C CA . ALA A 1 194 ? 17.785 30.443 -0.720 1.00 55.25 191 ALA A CA 1
ATOM 1545 C C . ALA A 1 194 ? 18.234 29.563 0.468 1.00 54.54 191 ALA A C 1
ATOM 1546 O O . ALA A 1 194 ? 17.433 29.076 1.290 1.00 53.85 191 ALA A O 1
ATOM 1548 N N . GLU A 1 195 ? 19.533 29.309 0.507 1.00 53.74 192 GLU A N 1
ATOM 1549 C CA . GLU A 1 195 ? 20.111 28.495 1.558 1.00 52.89 192 GLU A CA 1
ATOM 1550 C C . GLU A 1 195 ? 20.888 29.427 2.456 1.00 50.83 192 GLU A C 1
ATOM 1551 O O . GLU A 1 195 ? 21.324 30.486 2.007 1.00 50.63 192 GLU A O 1
ATOM 1557 N N . GLU A 1 196 ? 21.050 29.030 3.720 1.00 49.16 193 GLU A N 1
ATOM 1558 C CA . GLU A 1 196 ? 21.804 29.805 4.709 1.00 46.99 193 GLU A CA 1
ATOM 1559 C C . GLU A 1 196 ? 21.278 31.241 4.848 1.00 44.14 193 GLU A C 1
ATOM 1560 O O . GLU A 1 196 ? 22.067 32.183 5.029 1.00 44.09 193 GLU A O 1
ATOM 1566 N N . ARG A 1 197 ? 19.949 31.396 4.755 1.00 40.22 194 ARG A N 1
ATOM 1567 C CA . ARG A 1 197 ? 19.272 32.666 5.008 1.00 36.56 194 ARG A CA 1
ATOM 1568 C C . ARG A 1 197 ? 19.606 33.090 6.442 1.00 35.15 194 ARG A C 1
ATOM 1569 O O . ARG A 1 197 ? 19.502 32.281 7.367 1.00 33.55 194 ARG A O 1
ATOM 1577 N N . PRO A 1 198 ? 20.019 34.355 6.629 1.00 33.75 195 PRO A N 1
ATOM 1578 C CA . PRO A 1 198 ? 20.155 34.870 7.972 1.00 33.37 195 PRO A CA 1
ATOM 1579 C C . PRO A 1 198 ? 18.782 34.890 8.686 1.00 33.13 195 PRO A C 1
ATOM 1580 O O . PRO A 1 198 ? 17.730 35.041 8.035 1.00 33.75 195 PRO A O 1
ATOM 1584 N N . LEU A 1 199 ? 18.816 34.691 10.000 1.00 32.19 196 LEU A N 1
ATOM 1585 C CA . LEU A 1 199 ? 17.693 34.930 10.893 1.00 29.86 196 LEU A CA 1
ATOM 1586 C C . LEU A 1 199 ? 17.787 36.317 11.546 1.00 29.90 196 LEU A C 1
ATOM 1587 O O . LEU A 1 199 ? 18.855 36.701 12.033 1.00 27.58 196 LEU A O 1
ATOM 1592 N N . ALA A 1 200 ? 16.651 37.036 11.571 1.00 28.77 197 ALA A N 1
ATOM 1593 C CA . ALA A 1 200 ? 16.481 38.239 12.407 1.00 28.96 197 ALA A CA 1
ATOM 1594 C C . ALA A 1 200 ? 15.333 38.048 13.382 1.00 29.29 197 ALA A C 1
ATOM 1595 O O . ALA A 1 200 ? 14.209 37.729 12.993 1.00 29.69 197 ALA A O 1
ATOM 1597 N N . VAL A 1 201 ? 15.627 38.273 14.653 1.00 30.69 198 VAL A N 1
ATOM 1598 C CA . VAL A 1 201 ? 14.624 38.224 15.701 1.00 31.88 198 VAL A CA 1
ATOM 1599 C C . VAL A 1 201 ? 14.192 39.650 16.043 1.00 32.18 198 VAL A C 1
ATOM 1600 O O . VAL A 1 201 ? 15.023 40.481 16.378 1.00 31.17 198 VAL A O 1
ATOM 1604 N N . LEU A 1 202 ? 12.883 39.910 15.981 1.00 32.16 199 LEU A N 1
ATOM 1605 C CA . LEU A 1 202 ? 12.378 41.235 16.348 1.00 33.43 199 LEU A CA 1
ATOM 1606 C C . LEU A 1 202 ? 11.536 41.211 17.612 1.00 33.47 199 LEU A C 1
ATOM 1607 O O . LEU A 1 202 ? 10.543 40.493 17.696 1.00 33.50 199 LEU A O 1
ATOM 1612 N N . LEU A 1 203 ? 11.948 42.000 18.595 1.00 33.29 200 LEU A N 1
ATOM 1613 C CA . LEU A 1 203 ? 11.173 42.169 19.815 1.00 34.71 200 LEU A CA 1
ATOM 1614 C C . LEU A 1 203 ? 10.028 43.166 19.584 1.00 35.40 200 LEU A C 1
ATOM 1615 O O . LEU A 1 203 ? 10.008 43.851 18.562 1.00 35.52 200 LEU A O 1
ATOM 1620 N N . ASP A 1 204 ? 9.032 43.193 20.481 1.00 37.75 201 ASP A N 1
ATOM 1621 C CA . ASP A 1 204 ? 7.782 43.961 20.240 1.00 37.87 201 ASP A CA 1
ATOM 1622 C C . ASP A 1 204 ? 7.149 43.577 18.884 1.00 38.53 201 ASP A C 1
ATOM 1623 O O . ASP A 1 204 ? 6.647 44.421 18.097 1.00 37.48 201 ASP A O 1
ATOM 1628 N N . GLY A 1 205 ? 7.183 42.270 18.632 1.00 38.01 202 GLY A N 1
ATOM 1629 C CA . GLY A 1 205 ? 6.770 41.691 17.362 1.00 37.53 202 GLY A CA 1
ATOM 1630 C C . GLY A 1 205 ? 5.355 42.029 16.972 1.00 37.50 202 GLY A C 1
ATOM 1631 O O . GLY A 1 205 ? 5.050 42.128 15.790 1.00 36.66 202 GLY A O 1
ATOM 1632 N N . GLU A 1 206 ? 4.484 42.184 17.967 1.00 37.04 203 GLU A N 1
ATOM 1633 C CA . GLU A 1 206 ? 3.113 42.449 17.681 1.00 38.03 203 GLU A CA 1
ATOM 1634 C C . GLU A 1 206 ? 2.924 43.824 17.043 1.00 37.15 203 GLU A C 1
ATOM 1635 O O . GLU A 1 206 ? 2.012 44.003 16.220 1.00 36.68 203 GLU A O 1
ATOM 1641 N N . PHE A 1 207 ? 3.810 44.763 17.393 1.00 35.39 204 PHE A N 1
ATOM 1642 C CA . PHE A 1 207 ? 3.733 46.095 16.903 1.00 34.12 204 PHE A CA 1
ATOM 1643 C C . PHE A 1 207 ? 4.142 46.052 15.441 1.00 34.04 204 PHE A C 1
ATOM 1644 O O . PHE A 1 207 ? 3.402 46.530 14.578 1.00 33.27 204 PHE A O 1
ATOM 1652 N N . TRP A 1 208 ? 5.310 45.457 15.161 1.00 33.94 205 TRP A N 1
ATOM 1653 C CA . TRP A 1 208 ? 5.864 45.380 13.785 1.00 33.25 205 TRP A CA 1
ATOM 1654 C C . TRP A 1 208 ? 5.154 44.384 12.917 1.00 33.69 205 TRP A C 1
ATOM 1655 O O . TRP A 1 208 ? 5.423 44.321 11.758 1.00 34.33 205 TRP A O 1
ATOM 1666 N N . ALA A 1 209 ? 4.227 43.612 13.473 1.00 33.25 206 ALA A N 1
ATOM 1667 C CA . ALA A 1 209 ? 3.458 42.665 12.691 1.00 34.54 206 ALA A CA 1
ATOM 1668 C C . ALA A 1 209 ? 2.052 43.201 12.408 1.00 35.02 206 ALA A C 1
ATOM 1669 O O . ALA A 1 209 ? 1.471 42.861 11.397 1.00 34.34 206 ALA A O 1
ATOM 1671 N N . GLN A 1 210 ? 1.512 44.026 13.309 1.00 35.39 207 GLN A N 1
ATOM 1672 C CA . GLN A 1 210 ? 0.116 44.403 13.242 1.00 37.18 207 GLN A CA 1
ATOM 1673 C C . GLN A 1 210 ? -0.131 45.887 13.220 1.00 37.95 207 GLN A C 1
ATOM 1674 O O . GLN A 1 210 ? -1.022 46.334 12.531 1.00 39.54 207 GLN A O 1
ATOM 1680 N N . SER A 1 211 ? 0.660 46.654 13.956 1.00 37.87 208 SER A N 1
ATOM 1681 C CA . SER A 1 211 ? 0.466 48.082 14.033 1.00 38.47 208 SER A CA 1
ATOM 1682 C C . SER A 1 211 ? 1.087 48.824 12.893 1.00 37.95 208 SER A C 1
ATOM 1683 O O . SER A 1 211 ? 0.446 49.678 12.292 1.00 38.10 208 SER A O 1
ATOM 1694 N N . PRO A 1 213 ? 2.932 47.056 9.996 1.00 35.35 210 PRO A N 1
ATOM 1695 C CA . PRO A 1 213 ? 3.500 45.795 9.465 1.00 34.80 210 PRO A CA 1
ATOM 1696 C C . PRO A 1 213 ? 4.753 46.011 8.636 1.00 34.19 210 PRO A C 1
ATOM 1697 O O . PRO A 1 213 ? 4.757 46.843 7.764 1.00 33.79 210 PRO A O 1
ATOM 1701 N N . VAL A 1 214 ? 5.813 45.272 8.937 1.00 33.86 211 VAL A N 1
ATOM 1702 C CA . VAL A 1 214 ? 7.085 45.435 8.232 1.00 33.64 211 VAL A CA 1
ATOM 1703 C C . VAL A 1 214 ? 7.116 44.641 6.940 1.00 32.91 211 VAL A C 1
ATOM 1704 O O . VAL A 1 214 ? 7.977 44.896 6.096 1.00 33.06 211 VAL A O 1
ATOM 1708 N N . TRP A 1 215 ? 6.192 43.689 6.786 1.00 32.13 212 TRP A N 1
ATOM 1709 C CA . TRP A 1 215 ? 6.215 42.774 5.639 1.00 32.14 212 TRP A CA 1
ATOM 1710 C C . TRP A 1 215 ? 6.403 43.447 4.263 1.00 31.65 212 TRP A C 1
ATOM 1711 O O . TRP A 1 215 ? 7.258 43.030 3.488 1.00 30.16 212 TRP A O 1
ATOM 1722 N N . PRO A 1 216 ? 5.563 44.470 3.930 1.00 30.69 213 PRO A N 1
ATOM 1723 C CA . PRO A 1 216 ? 5.708 45.029 2.601 1.00 30.81 213 PRO A CA 1
ATOM 1724 C C . PRO A 1 216 ? 6.997 45.861 2.398 1.00 30.64 213 PRO A C 1
ATOM 1725 O O . PRO A 1 216 ? 7.421 46.085 1.264 1.00 30.46 213 PRO A O 1
ATOM 1729 N N . VAL A 1 217 ? 7.632 46.246 3.487 1.00 30.87 214 VAL A N 1
ATOM 1730 C CA . VAL A 1 217 ? 8.836 47.094 3.440 1.00 30.58 214 VAL A CA 1
ATOM 1731 C C . VAL A 1 217 ? 10.060 46.201 3.257 1.00 30.44 214 VAL A C 1
ATOM 1732 O O . VAL A 1 217 ? 10.853 46.425 2.372 1.00 31.31 214 VAL A O 1
ATOM 1736 N N . LEU A 1 218 ? 10.155 45.149 4.059 1.00 29.34 215 LEU A N 1
ATOM 1737 C CA . LEU A 1 218 ? 11.150 44.127 3.860 1.00 29.13 215 LEU A CA 1
ATOM 1738 C C . LEU A 1 218 ? 11.050 43.521 2.478 1.00 28.70 215 LEU A C 1
ATOM 1739 O O . LEU A 1 218 ? 12.114 43.234 1.836 1.00 27.71 215 LEU A O 1
ATOM 1744 N N . THR A 1 219 ? 9.804 43.288 2.012 1.00 27.65 216 THR A N 1
ATOM 1745 C CA . THR A 1 219 ? 9.632 42.739 0.663 1.00 27.14 216 THR A CA 1
ATOM 1746 C C . THR A 1 219 ? 10.292 43.688 -0.324 1.00 27.51 216 THR A C 1
ATOM 1747 O O . THR A 1 219 ? 11.048 43.281 -1.173 1.00 27.90 216 THR A O 1
ATOM 1751 N N . SER A 1 220 ? 10.030 44.974 -0.177 1.00 28.89 217 SER A N 1
ATOM 1752 C CA . SER A 1 220 ? 10.508 45.973 -1.128 1.00 29.05 217 SER A CA 1
ATOM 1753 C C . SER A 1 220 ? 12.046 46.056 -1.140 1.00 28.40 217 SER A C 1
ATOM 1754 O O . SER A 1 220 ? 12.688 46.065 -2.191 1.00 28.36 217 SER A O 1
ATOM 1757 N N . LEU A 1 221 ? 12.640 46.085 0.038 1.00 27.96 218 LEU A N 1
ATOM 1758 C CA . LEU A 1 221 ? 14.081 46.166 0.117 1.00 28.66 218 LEU A CA 1
ATOM 1759 C C . LEU A 1 221 ? 14.790 44.918 -0.377 1.00 28.10 218 LEU A C 1
ATOM 1760 O O . LEU A 1 221 ? 15.862 45.002 -0.977 1.00 28.36 218 LEU A O 1
ATOM 1765 N N . THR A 1 222 ? 14.185 43.760 -0.149 1.00 27.95 219 THR A N 1
ATOM 1766 C CA . THR A 1 222 ? 14.781 42.472 -0.573 1.00 27.07 219 THR A CA 1
ATOM 1767 C C . THR A 1 222 ? 14.693 42.362 -2.078 1.00 27.34 219 THR A C 1
ATOM 1768 O O . THR A 1 222 ? 15.659 41.904 -2.737 1.00 27.62 219 THR A O 1
ATOM 1772 N N . HIS A 1 223 ? 13.549 42.764 -2.644 1.00 27.22 220 HIS A N 1
ATOM 1773 C CA . HIS A 1 223 ? 13.409 42.831 -4.129 1.00 27.54 220 HIS A CA 1
ATOM 1774 C C . HIS A 1 223 ? 14.441 43.684 -4.840 1.00 27.70 220 HIS A C 1
ATOM 1775 O O . HIS A 1 223 ? 14.709 43.494 -6.025 1.00 27.59 220 HIS A O 1
ATOM 1782 N N . ARG A 1 224 ? 14.961 44.687 -4.156 1.00 28.26 221 ARG A N 1
ATOM 1783 C CA . ARG A 1 224 ? 15.999 45.498 -4.744 1.00 30.46 221 ARG A CA 1
ATOM 1784 C C . ARG A 1 224 ? 17.388 45.188 -4.192 1.00 31.65 221 ARG A C 1
ATOM 1785 O O . ARG A 1 224 ? 18.336 45.945 -4.426 1.00 32.42 221 ARG A O 1
ATOM 1793 N N . GLN A 1 225 ? 17.485 44.079 -3.460 1.00 32.33 222 GLN A N 1
ATOM 1794 C CA . GLN A 1 225 ? 18.752 43.540 -2.973 1.00 33.57 222 GLN A CA 1
ATOM 1795 C C . GLN A 1 225 ? 19.462 44.459 -2.005 1.00 32.83 222 GLN A C 1
ATOM 1796 O O . GLN A 1 225 ? 20.684 44.576 -2.033 1.00 32.40 222 GLN A O 1
ATOM 1802 N N . GLN A 1 226 ? 18.677 45.130 -1.173 1.00 33.30 223 GLN A N 1
ATOM 1803 C CA . GLN A 1 226 ? 19.201 45.959 -0.086 1.00 33.46 223 GLN A CA 1
ATOM 1804 C C . GLN A 1 226 ? 19.349 45.041 1.123 1.00 32.43 223 GLN A C 1
ATOM 1805 O O . GLN A 1 226 ? 20.125 45.310 2.039 1.00 31.96 223 GLN A O 1
ATOM 1811 N N . LEU A 1 227 ? 18.545 43.976 1.107 1.00 30.93 224 LEU A N 1
ATOM 1812 C CA . LEU A 1 227 ? 18.499 42.974 2.150 1.00 29.51 224 LEU A CA 1
ATOM 1813 C C . LEU A 1 227 ? 18.614 41.632 1.467 1.00 28.51 224 LEU A C 1
ATOM 1814 O O . LEU A 1 227 ? 18.022 41.423 0.386 1.00 27.20 224 LEU A O 1
ATOM 1819 N N . PRO A 1 228 ? 19.360 40.700 2.091 1.00 28.63 225 PRO A N 1
ATOM 1820 C CA . PRO A 1 228 ? 19.437 39.322 1.570 1.00 28.15 225 PRO A CA 1
ATOM 1821 C C . PRO A 1 228 ? 18.098 38.626 1.830 1.00 28.23 225 PRO A C 1
ATOM 1822 O O . PRO A 1 228 ? 17.386 39.051 2.731 1.00 29.08 225 PRO A O 1
ATOM 1826 N N . PRO A 1 229 ? 17.770 37.547 1.092 1.00 28.34 226 PRO A N 1
ATOM 1827 C CA . PRO A 1 229 ? 16.663 36.692 1.541 1.00 27.80 226 PRO A CA 1
ATOM 1828 C C . PRO A 1 229 ? 16.875 36.255 2.992 1.00 27.71 226 PRO A C 1
ATOM 1829 O O . PRO A 1 229 ? 17.988 35.935 3.389 1.00 26.98 226 PRO A O 1
ATOM 1833 N N . ALA A 1 230 ? 15.804 36.229 3.781 1.00 27.51 227 ALA A N 1
ATOM 1834 C CA . ALA A 1 230 ? 15.958 36.034 5.214 1.00 26.48 227 ALA A CA 1
ATOM 1835 C C . ALA A 1 230 ? 14.680 35.483 5.860 1.00 26.36 227 ALA A C 1
ATOM 1836 O O . ALA A 1 230 ? 13.603 35.489 5.259 1.00 26.32 227 ALA A O 1
ATOM 1838 N N . VAL A 1 231 ? 14.839 35.017 7.090 1.00 27.44 228 VAL A N 1
ATOM 1839 C CA . VAL A 1 231 ? 13.780 34.572 7.987 1.00 27.18 228 VAL A CA 1
ATOM 1840 C C . VAL A 1 231 ? 13.698 35.582 9.128 1.00 28.17 228 VAL A C 1
ATOM 1841 O O . VAL A 1 231 ? 14.706 35.838 9.833 1.00 28.73 228 VAL A O 1
ATOM 1845 N N . TYR A 1 232 ? 12.509 36.147 9.311 1.00 27.31 229 TYR A N 1
ATOM 1846 C CA . TYR A 1 232 ? 12.255 37.128 10.346 1.00 26.90 229 TYR A CA 1
ATOM 1847 C C . TYR A 1 232 ? 11.344 36.468 11.362 1.00 27.65 229 TYR A C 1
ATOM 1848 O O . TYR A 1 232 ? 10.374 35.805 11.012 1.00 26.68 229 TYR A O 1
ATOM 1857 N N . VAL A 1 233 ? 11.717 36.580 12.628 1.00 28.20 230 VAL A N 1
ATOM 1858 C CA . VAL A 1 233 ? 10.871 36.041 13.707 1.00 28.52 230 VAL A CA 1
ATOM 1859 C C . VAL A 1 233 ? 10.446 37.205 14.610 1.00 29.62 230 VAL A C 1
ATOM 1860 O O . VAL A 1 233 ? 11.277 37.892 15.228 1.00 28.88 230 VAL A O 1
ATOM 1864 N N . LEU A 1 234 ? 9.147 37.452 14.647 1.00 29.29 231 LEU A N 1
ATOM 1865 C CA . LEU A 1 234 ? 8.651 38.571 15.433 1.00 28.03 231 LEU A CA 1
ATOM 1866 C C . LEU A 1 234 ? 7.975 38.025 16.637 1.00 27.33 231 LEU A C 1
ATOM 1867 O O . LEU A 1 234 ? 7.018 37.272 16.496 1.00 26.26 231 LEU A O 1
ATOM 1872 N N . ILE A 1 235 ? 8.471 38.385 17.825 1.00 27.69 232 ILE A N 1
ATOM 1873 C CA . ILE A 1 235 ? 7.941 37.858 19.095 1.00 27.88 232 ILE A CA 1
ATOM 1874 C C . ILE A 1 235 ? 6.988 38.865 19.811 1.00 29.57 232 ILE A C 1
ATOM 1875 O O . ILE A 1 235 ? 7.367 39.973 20.124 1.00 29.75 232 ILE A O 1
ATOM 1880 N N . ASP A 1 236 ? 5.748 38.462 20.030 1.00 31.37 233 ASP A N 1
ATOM 1881 C CA . ASP A 1 236 ? 4.773 39.196 20.840 1.00 33.21 233 ASP A CA 1
ATOM 1882 C C . ASP A 1 236 ? 5.309 39.432 22.268 1.00 34.45 233 ASP A C 1
ATOM 1883 O O . ASP A 1 236 ? 5.751 38.482 22.951 1.00 35.63 233 ASP A O 1
ATOM 1888 N N . ALA A 1 237 ? 5.290 40.681 22.724 1.00 34.27 234 ALA A N 1
ATOM 1889 C CA . ALA A 1 237 ? 5.646 40.994 24.125 1.00 34.66 234 ALA A CA 1
ATOM 1890 C C . ALA A 1 237 ? 4.510 40.725 25.139 1.00 35.56 234 ALA A C 1
ATOM 1891 O O . ALA A 1 237 ? 4.731 40.815 26.364 1.00 35.41 234 ALA A O 1
ATOM 1893 N N . ILE A 1 238 ? 3.328 40.364 24.626 1.00 35.81 235 ILE A N 1
ATOM 1894 C CA . ILE A 1 238 ? 2.114 40.010 25.410 1.00 37.12 235 ILE A CA 1
ATOM 1895 C C . ILE A 1 238 ? 1.392 41.248 25.984 1.00 38.25 235 ILE A C 1
ATOM 1896 O O . ILE A 1 238 ? 0.265 41.540 25.599 1.00 39.51 235 ILE A O 1
ATOM 1901 N N . ASP A 1 239 ? 2.039 41.977 26.886 1.00 39.30 236 ASP A N 1
ATOM 1902 C CA . ASP A 1 239 ? 1.432 43.149 27.553 1.00 39.41 236 ASP A CA 1
ATOM 1903 C C . ASP A 1 239 ? 2.488 43.908 28.332 1.00 39.37 236 ASP A C 1
ATOM 1904 O O . ASP A 1 239 ? 3.659 43.492 28.392 1.00 37.60 236 ASP A O 1
ATOM 1909 N N . THR A 1 240 ? 2.093 45.017 28.951 1.00 39.80 237 THR A N 1
ATOM 1910 C CA . THR A 1 240 ? 3.132 45.888 29.541 1.00 39.52 237 THR A CA 1
ATOM 1911 C C . THR A 1 240 ? 3.921 45.185 30.652 1.00 37.23 237 THR A C 1
ATOM 1912 O O . THR A 1 240 ? 5.145 45.247 30.676 1.00 36.42 237 THR A O 1
ATOM 1916 N N . THR A 1 241 ? 3.227 44.428 31.491 1.00 36.82 238 THR A N 1
ATOM 1917 C CA . THR A 1 241 ? 3.853 43.717 32.636 1.00 37.02 238 THR A CA 1
ATOM 1918 C C . THR A 1 241 ? 4.802 42.595 32.266 1.00 36.90 238 THR A C 1
ATOM 1919 O O . THR A 1 241 ? 5.918 42.509 32.797 1.00 37.47 238 THR A O 1
ATOM 1923 N N . HIS A 1 242 ? 4.345 41.718 31.380 1.00 36.37 239 HIS A N 1
ATOM 1924 C CA . HIS A 1 242 ? 5.204 40.719 30.758 1.00 35.59 239 HIS A CA 1
ATOM 1925 C C . HIS A 1 242 ? 6.415 41.344 30.129 1.00 34.12 239 HIS A C 1
ATOM 1926 O O . HIS A 1 242 ? 7.527 40.932 30.390 1.00 35.14 239 HIS A O 1
ATOM 1933 N N . ARG A 1 243 ? 6.192 42.316 29.275 1.00 33.47 240 ARG A N 1
ATOM 1934 C CA . ARG A 1 243 ? 7.275 43.005 28.631 1.00 34.85 240 ARG A CA 1
ATOM 1935 C C . ARG A 1 243 ? 8.338 43.565 29.620 1.00 34.21 240 ARG A C 1
ATOM 1936 O O . ARG A 1 243 ? 9.535 43.354 29.433 1.00 36.09 240 ARG A O 1
ATOM 1944 N N . ALA A 1 244 ? 7.898 44.270 30.670 1.00 33.55 241 ALA A N 1
ATOM 1945 C CA . ALA A 1 244 ? 8.792 44.869 31.677 1.00 33.29 241 ALA A CA 1
ATOM 1946 C C . ALA A 1 244 ? 9.513 43.818 32.549 1.00 33.74 241 ALA A C 1
ATOM 1947 O O . ALA A 1 244 ? 10.530 44.120 33.163 1.00 33.22 241 ALA A O 1
ATOM 1949 N N . HIS A 1 245 ? 9.004 42.586 32.580 1.00 33.97 242 HIS A N 1
ATOM 1950 C CA . HIS A 1 245 ? 9.697 41.501 33.252 1.00 34.48 242 HIS A CA 1
ATOM 1951 C C . HIS A 1 245 ? 10.640 40.726 32.325 1.00 35.52 242 HIS A C 1
ATOM 1952 O O . HIS A 1 245 ? 11.736 40.307 32.757 1.00 35.55 242 HIS A O 1
ATOM 1959 N N . GLU A 1 246 ? 10.223 40.547 31.061 1.00 34.38 243 GLU A N 1
ATOM 1960 C CA . GLU A 1 246 ? 10.898 39.639 30.128 1.00 34.89 243 GLU A CA 1
ATOM 1961 C C . GLU A 1 246 ? 12.023 40.279 29.338 1.00 34.23 243 GLU A C 1
ATOM 1962 O O . GLU A 1 246 ? 13.050 39.655 29.108 1.00 34.12 243 GLU A O 1
ATOM 1968 N N . LEU A 1 247 ? 11.844 41.535 28.943 1.00 33.57 244 LEU A N 1
ATOM 1969 C CA . LEU A 1 247 ? 12.852 42.185 28.133 1.00 33.96 244 LEU A CA 1
ATOM 1970 C C . LEU A 1 247 ? 14.107 42.699 28.835 1.00 33.90 244 LEU A C 1
ATOM 1971 O O . LEU A 1 247 ? 15.205 42.508 28.316 1.00 33.68 244 LEU A O 1
ATOM 1976 N N . PRO A 1 248 ? 13.975 43.394 29.976 1.00 34.63 245 PRO A N 1
ATOM 1977 C CA . PRO A 1 248 ? 15.244 43.932 30.534 1.00 34.63 245 PRO A CA 1
ATOM 1978 C C . PRO A 1 248 ? 16.094 42.892 31.264 1.00 35.44 245 PRO A C 1
ATOM 1979 O O . PRO A 1 248 ? 15.748 42.512 32.386 1.00 36.32 245 PRO A O 1
ATOM 1983 N N . CYS A 1 249 ? 17.142 42.376 30.607 1.00 34.70 246 CYS A N 1
ATOM 1984 C CA . CYS A 1 249 ? 18.117 41.434 31.222 1.00 34.56 246 CYS A CA 1
ATOM 1985 C C . CYS A 1 249 ? 17.530 40.203 31.921 1.00 33.56 246 CYS A C 1
ATOM 1986 O O . CYS A 1 249 ? 17.856 39.897 33.039 1.00 33.61 246 CYS A O 1
ATOM 1989 N N . ASN A 1 250 ? 16.714 39.461 31.204 1.00 32.52 247 ASN A N 1
ATOM 1990 C CA . ASN A 1 250 ? 16.073 38.286 31.742 1.00 31.63 247 ASN A CA 1
ATOM 1991 C C . ASN A 1 250 ? 16.611 37.061 30.992 1.00 30.34 247 ASN A C 1
ATOM 1992 O O . ASN A 1 250 ? 16.228 36.790 29.849 1.00 30.27 247 ASN A O 1
ATOM 1997 N N . ALA A 1 251 ? 17.510 36.338 31.644 1.00 28.58 248 ALA A N 1
ATOM 1998 C CA . ALA A 1 251 ? 18.124 35.149 31.086 1.00 28.78 248 ALA A CA 1
ATOM 1999 C C . ALA A 1 251 ? 17.079 34.113 30.667 1.00 29.14 248 ALA A C 1
ATOM 2000 O O . ALA A 1 251 ? 17.185 33.537 29.593 1.00 27.34 248 ALA A O 1
ATOM 2002 N N . ASP A 1 252 ? 16.072 33.873 31.513 1.00 30.48 249 ASP A N 1
ATOM 2003 C CA . ASP A 1 252 ? 15.062 32.860 31.176 1.00 32.31 249 ASP A CA 1
ATOM 2004 C C . ASP A 1 252 ? 14.348 33.180 29.859 1.00 31.66 249 ASP A C 1
ATOM 2005 O O . ASP A 1 252 ? 14.031 32.275 29.117 1.00 32.35 249 ASP A O 1
ATOM 2010 N N . PHE A 1 253 ? 14.084 34.459 29.564 1.00 30.84 250 PHE A N 1
ATOM 2011 C CA . PHE A 1 253 ? 13.439 34.770 28.268 1.00 30.30 250 PHE A CA 1
ATOM 2012 C C . PHE A 1 253 ? 14.299 34.277 27.095 1.00 29.59 250 PHE A C 1
ATOM 2013 O O . PHE A 1 253 ? 13.801 33.617 26.198 1.00 28.12 250 PHE A O 1
ATOM 2021 N N . TRP A 1 254 ? 15.587 34.580 27.130 1.00 29.55 251 TRP A N 1
ATOM 2022 C CA . TRP A 1 254 ? 16.489 34.250 26.005 1.00 29.47 251 TRP A CA 1
ATOM 2023 C C . TRP A 1 254 ? 16.853 32.768 25.923 1.00 29.76 251 TRP A C 1
ATOM 2024 O O . TRP A 1 254 ? 17.161 32.279 24.848 1.00 30.58 251 TRP A O 1
ATOM 2035 N N . LEU A 1 255 ? 16.848 32.065 27.060 1.00 29.06 252 LEU A N 1
ATOM 2036 C CA . LEU A 1 255 ? 17.055 30.615 27.076 1.00 28.12 252 LEU A CA 1
ATOM 2037 C C . LEU A 1 255 ? 15.835 29.947 26.464 1.00 28.37 252 LEU A C 1
ATOM 2038 O O . LEU A 1 255 ? 15.944 28.955 25.711 1.00 28.53 252 LEU A O 1
ATOM 2043 N N . ALA A 1 256 ? 14.654 30.513 26.722 1.00 27.84 253 ALA A N 1
ATOM 2044 C CA . ALA A 1 256 ? 13.455 29.933 26.142 1.00 27.83 253 ALA A CA 1
ATOM 2045 C C . ALA A 1 256 ? 13.482 30.194 24.655 1.00 28.36 253 ALA A C 1
ATOM 2046 O O . ALA A 1 256 ? 13.257 29.279 23.871 1.00 30.76 253 ALA A O 1
ATOM 2048 N N . VAL A 1 257 ? 13.706 31.445 24.248 1.00 27.81 254 VAL A N 1
ATOM 2049 C CA . VAL A 1 257 ? 13.825 31.756 22.843 1.00 28.82 254 VAL A CA 1
ATOM 2050 C C . VAL A 1 257 ? 14.783 30.756 22.134 1.00 29.12 254 VAL A C 1
ATOM 2051 O O . VAL A 1 257 ? 14.412 30.154 21.120 1.00 28.74 254 VAL A O 1
ATOM 2055 N N . GLN A 1 258 ? 15.980 30.554 22.698 1.00 28.85 255 GLN A N 1
ATOM 2056 C CA . GLN A 1 258 ? 17.006 29.721 22.041 1.00 30.20 255 GLN A CA 1
ATOM 2057 C C . GLN A 1 258 ? 16.743 28.194 22.040 1.00 30.34 255 GLN A C 1
ATOM 2058 O O . GLN A 1 258 ? 17.106 27.507 21.072 1.00 29.96 255 GLN A O 1
ATOM 2064 N N . GLN A 1 259 ? 16.136 27.701 23.117 1.00 29.08 256 GLN A N 1
ATOM 2065 C CA . GLN A 1 259 ? 15.973 26.262 23.322 1.00 29.51 256 GLN A CA 1
ATOM 2066 C C . GLN A 1 259 ? 14.619 25.777 22.824 1.00 29.53 256 GLN A C 1
ATOM 2067 O O . GLN A 1 259 ? 14.495 24.624 22.431 1.00 29.68 256 GLN A O 1
ATOM 2073 N N . GLU A 1 260 ? 13.602 26.657 22.825 1.00 29.73 257 GLU A N 1
ATOM 2074 C CA . GLU A 1 260 ? 12.265 26.228 22.380 1.00 29.26 257 GLU A CA 1
ATOM 2075 C C . GLU A 1 260 ? 11.848 26.862 21.050 1.00 30.09 257 GLU A C 1
ATOM 2076 O O . GLU A 1 260 ? 11.399 26.161 20.153 1.00 31.28 257 GLU A O 1
ATOM 2082 N N . LEU A 1 261 ? 11.922 28.186 20.948 1.00 29.68 258 LEU A N 1
ATOM 2083 C CA . LEU A 1 261 ? 11.350 28.904 19.815 1.00 29.78 258 LEU A CA 1
ATOM 2084 C C . LEU A 1 261 ? 12.180 28.727 18.529 1.00 30.33 258 LEU A C 1
ATOM 2085 O O . LEU A 1 261 ? 11.650 28.280 17.492 1.00 30.91 258 LEU A O 1
ATOM 2090 N N . LEU A 1 262 ? 13.471 29.076 18.579 1.00 30.66 259 LEU A N 1
ATOM 2091 C CA . LEU A 1 262 ? 14.282 28.959 17.355 1.00 30.96 259 LEU A CA 1
ATOM 2092 C C . LEU A 1 262 ? 14.340 27.546 16.767 1.00 30.27 259 LEU A C 1
ATOM 2093 O O . LEU A 1 262 ? 14.232 27.399 15.571 1.00 30.43 259 LEU A O 1
ATOM 2098 N N . PRO A 1 263 ? 14.547 26.494 17.587 1.00 30.29 260 PRO A N 1
ATOM 2099 C CA . PRO A 1 263 ? 14.500 25.183 16.925 1.00 29.69 260 PRO A CA 1
ATOM 2100 C C . PRO A 1 263 ? 13.161 24.840 16.245 1.00 30.06 260 PRO A C 1
ATOM 2101 O O . PRO A 1 263 ? 13.166 24.115 15.254 1.00 29.66 260 PRO A O 1
ATOM 2105 N N . LEU A 1 264 ? 12.031 25.325 16.771 1.00 30.06 261 LEU A N 1
ATOM 2106 C CA . LEU A 1 264 ? 10.747 25.235 16.038 1.00 31.45 261 LEU A CA 1
ATOM 2107 C C . LEU A 1 264 ? 10.755 26.021 14.710 1.00 30.66 261 LEU A C 1
ATOM 2108 O O . LEU A 1 264 ? 10.260 25.541 13.680 1.00 30.16 261 LEU A O 1
ATOM 2113 N N . VAL A 1 265 ? 11.322 27.222 14.752 1.00 29.25 262 VAL A N 1
ATOM 2114 C CA . VAL A 1 265 ? 11.300 28.107 13.600 1.00 30.24 262 VAL A CA 1
ATOM 2115 C C . VAL A 1 265 ? 12.150 27.507 12.488 1.00 30.13 262 VAL A C 1
ATOM 2116 O O . VAL A 1 265 ? 11.806 27.600 11.316 1.00 30.45 262 VAL A O 1
ATOM 2120 N N . LYS A 1 266 ? 13.236 26.864 12.880 1.00 31.14 263 LYS A N 1
ATOM 2121 C CA . LYS A 1 266 ? 14.173 26.260 11.945 1.00 32.71 263 LYS A CA 1
ATOM 2122 C C . LYS A 1 266 ? 13.545 25.119 11.117 1.00 32.70 263 LYS A C 1
ATOM 2123 O O . LYS A 1 266 ? 13.951 24.932 9.999 1.00 32.32 263 LYS A O 1
ATOM 2129 N N . VAL A 1 267 ? 12.565 24.379 11.659 1.00 33.93 264 VAL A N 1
ATOM 2130 C CA . VAL A 1 267 ? 11.912 23.274 10.919 1.00 34.56 264 VAL A CA 1
ATOM 2131 C C . VAL A 1 267 ? 10.822 23.773 9.966 1.00 34.82 264 VAL A C 1
ATOM 2132 O O . VAL A 1 267 ? 10.490 23.123 8.974 1.00 35.72 264 VAL A O 1
ATOM 2136 N N . ILE A 1 268 ? 10.279 24.946 10.278 1.00 34.92 265 ILE A N 1
ATOM 2137 C CA . ILE A 1 268 ? 9.253 25.607 9.493 1.00 34.40 265 ILE A CA 1
ATOM 2138 C C . ILE A 1 268 ? 9.918 26.494 8.419 1.00 34.38 265 ILE A C 1
ATOM 2139 O O . ILE A 1 268 ? 9.454 26.564 7.299 1.00 35.48 265 ILE A O 1
ATOM 2144 N N . ALA A 1 269 ? 11.008 27.182 8.779 1.00 33.64 266 ALA A N 1
ATOM 2145 C CA . ALA A 1 269 ? 11.665 28.141 7.901 1.00 31.37 266 ALA A CA 1
ATOM 2146 C C . ALA A 1 269 ? 13.180 28.059 8.109 1.00 30.37 266 ALA A C 1
ATOM 2147 O O . ALA A 1 269 ? 13.736 28.806 8.909 1.00 30.87 266 ALA A O 1
ATOM 2149 N N . PRO A 1 270 ? 13.861 27.115 7.460 1.00 29.59 267 PRO A N 1
ATOM 2150 C CA . PRO A 1 270 ? 15.299 26.965 7.803 1.00 28.76 267 PRO A CA 1
ATOM 2151 C C . PRO A 1 270 ? 16.140 28.257 7.698 1.00 28.49 267 PRO A C 1
ATOM 2152 O O . PRO A 1 270 ? 15.870 29.073 6.851 1.00 29.24 267 PRO A O 1
ATOM 2156 N N . PHE A 1 271 ? 17.146 28.430 8.555 1.00 26.91 268 PHE A N 1
ATOM 2157 C CA . PHE A 1 271 ? 18.012 29.589 8.532 1.00 27.47 268 PHE A CA 1
ATOM 2158 C C . PHE A 1 271 ? 19.419 29.149 8.952 1.00 28.03 268 PHE A C 1
ATOM 2159 O O . PHE A 1 271 ? 19.610 28.069 9.555 1.00 28.12 268 PHE A O 1
ATOM 2167 N N . SER A 1 272 ? 20.385 30.005 8.648 1.00 28.34 269 SER A N 1
ATOM 2168 C CA . SER A 1 272 ? 21.796 29.844 9.049 1.00 29.61 269 SER A CA 1
ATOM 2169 C C . SER A 1 272 ? 22.075 29.745 10.557 1.00 30.23 269 SER A C 1
ATOM 2170 O O . SER A 1 272 ? 21.549 30.526 11.364 1.00 29.72 269 SER A O 1
ATOM 2173 N N . ASP A 1 273 ? 22.982 28.856 10.931 1.00 32.51 270 ASP A N 1
ATOM 2174 C CA . ASP A 1 273 ? 23.448 28.807 12.317 1.00 34.95 270 ASP A CA 1
ATOM 2175 C C . ASP A 1 273 ? 24.711 29.619 12.617 1.00 34.98 270 ASP A C 1
ATOM 2176 O O . ASP A 1 273 ? 25.244 29.588 13.738 1.00 35.28 270 ASP A O 1
ATOM 2181 N N . ARG A 1 274 ? 25.120 30.408 11.632 1.00 33.76 271 ARG A N 1
ATOM 2182 C CA . ARG A 1 274 ? 26.129 31.435 11.815 1.00 33.38 271 ARG A CA 1
ATOM 2183 C C . ARG A 1 274 ? 25.614 32.607 12.662 1.00 32.07 271 ARG A C 1
ATOM 2184 O O . ARG A 1 274 ? 24.723 33.361 12.255 1.00 31.75 271 ARG A O 1
ATOM 2192 N N . ALA A 1 275 ? 26.151 32.710 13.864 1.00 31.22 272 ALA A N 1
ATOM 2193 C CA . ALA A 1 275 ? 26.067 33.903 14.699 1.00 31.19 272 ALA A CA 1
ATOM 2194 C C . ALA A 1 275 ? 26.323 35.220 13.928 1.00 31.09 272 ALA A C 1
ATOM 2195 O O . ALA A 1 275 ? 25.619 36.216 14.132 1.00 30.64 272 ALA A O 1
ATOM 2197 N N . ASP A 1 276 ? 27.324 35.237 13.054 1.00 31.33 273 ASP A N 1
ATOM 2198 C CA . ASP A 1 276 ? 27.743 36.513 12.445 1.00 32.28 273 ASP A CA 1
ATOM 2199 C C . ASP A 1 276 ? 26.739 37.093 11.461 1.00 31.91 273 ASP A C 1
ATOM 2200 O O . ASP A 1 276 ? 26.901 38.218 11.039 1.00 32.68 273 ASP A O 1
ATOM 2205 N N . ARG A 1 277 ? 25.684 36.358 11.132 1.00 31.65 274 ARG A N 1
ATOM 2206 C CA . ARG A 1 277 ? 24.583 36.954 10.366 1.00 31.35 274 ARG A CA 1
ATOM 2207 C C . ARG A 1 277 ? 23.233 36.906 11.112 1.00 31.06 274 ARG A C 1
ATOM 2208 O O . ARG A 1 277 ? 22.182 37.211 10.524 1.00 30.14 274 ARG A O 1
ATOM 2216 N N . THR A 1 278 ? 23.260 36.521 12.389 1.00 29.46 275 THR A N 1
ATOM 2217 C CA . THR A 1 278 ? 22.024 36.369 13.173 1.00 28.93 275 THR A CA 1
ATOM 2218 C C . THR A 1 278 ? 21.730 37.653 13.913 1.00 28.90 275 THR A C 1
ATOM 2219 O O . THR A 1 278 ? 22.536 38.118 14.693 1.00 29.71 275 THR A O 1
ATOM 2223 N N . VAL A 1 279 ? 20.588 38.259 13.611 1.00 28.51 276 VAL A N 1
ATOM 2224 C CA . VAL A 1 279 ? 20.283 39.587 14.142 1.00 28.07 276 VAL A CA 1
ATOM 2225 C C . VAL A 1 279 ? 19.247 39.484 15.243 1.00 28.81 276 VAL A C 1
ATOM 2226 O O . VAL A 1 279 ? 18.315 38.697 15.130 1.00 29.07 276 VAL A O 1
ATOM 2230 N N . VAL A 1 280 ? 19.436 40.293 16.291 1.00 28.63 277 VAL A N 1
ATOM 2231 C CA . VAL A 1 280 ? 18.467 40.504 17.328 1.00 30.33 277 VAL A CA 1
ATOM 2232 C C . VAL A 1 280 ? 18.244 42.046 17.389 1.00 31.19 277 VAL A C 1
ATOM 2233 O O . VAL A 1 280 ? 19.202 42.805 17.502 1.00 31.52 277 VAL A O 1
ATOM 2237 N N . ALA A 1 281 ? 16.993 42.493 17.202 1.00 31.40 278 ALA A N 1
ATOM 2238 C CA . ALA A 1 281 ? 16.666 43.912 17.017 1.00 31.25 278 ALA A CA 1
ATOM 2239 C C . ALA A 1 281 ? 15.566 44.324 17.979 1.00 31.95 278 ALA A C 1
ATOM 2240 O O . ALA A 1 281 ? 14.521 43.666 18.046 1.00 31.23 278 ALA A O 1
ATOM 2242 N N . GLY A 1 282 ? 15.772 45.422 18.707 1.00 31.41 279 GLY A N 1
ATOM 2243 C CA . GLY A 1 282 ? 14.676 45.926 19.536 1.00 31.51 279 GLY A CA 1
ATOM 2244 C C . GLY A 1 282 ? 14.791 47.417 19.736 1.00 31.68 279 GLY A C 1
ATOM 2245 O O . GLY A 1 282 ? 15.774 48.010 19.365 1.00 30.03 279 GLY A O 1
ATOM 2246 N N . GLN A 1 283 ? 13.743 47.981 20.326 1.00 32.32 280 GLN A N 1
ATOM 2247 C CA . GLN A 1 283 ? 13.622 49.386 20.661 1.00 32.68 280 GLN A CA 1
ATOM 2248 C C . GLN A 1 283 ? 13.298 49.455 22.162 1.00 33.24 280 GLN A C 1
ATOM 2249 O O . GLN A 1 283 ? 12.589 48.597 22.665 1.00 32.48 280 GLN A O 1
ATOM 2255 N N . SER A 1 284 ? 13.794 50.505 22.834 1.00 33.51 281 SER A N 1
ATOM 2256 C CA . SER A 1 284 ? 13.798 50.680 24.282 1.00 34.70 281 SER A CA 1
ATOM 2257 C C . SER A 1 284 ? 14.149 49.435 25.082 1.00 34.76 281 SER A C 1
ATOM 2258 O O . SER A 1 284 ? 15.302 49.033 25.012 1.00 35.25 281 SER A O 1
ATOM 2261 N N . PHE A 1 285 ? 13.195 48.842 25.820 1.00 33.29 282 PHE A N 1
ATOM 2262 C CA . PHE A 1 285 ? 13.472 47.622 26.572 1.00 34.30 282 PHE A CA 1
ATOM 2263 C C . PHE A 1 285 ? 13.983 46.539 25.633 1.00 33.78 282 PHE A C 1
ATOM 2264 O O . PHE A 1 285 ? 14.856 45.714 25.990 1.00 33.82 282 PHE A O 1
ATOM 2272 N N . GLY A 1 286 ? 13.421 46.545 24.437 1.00 33.91 283 GLY A N 1
ATOM 2273 C CA . GLY A 1 286 ? 13.795 45.601 23.386 1.00 33.88 283 GLY A CA 1
ATOM 2274 C C . GLY A 1 286 ? 15.206 45.818 22.889 1.00 33.39 283 GLY A C 1
ATOM 2275 O O . GLY A 1 286 ? 15.848 44.859 22.492 1.00 33.23 283 GLY A O 1
ATOM 2276 N N . GLY A 1 287 ? 15.697 47.063 22.917 1.00 33.33 284 GLY A N 1
ATOM 2277 C CA . GLY A 1 287 ? 17.092 47.370 22.477 1.00 32.21 284 GLY A CA 1
ATOM 2278 C C . GLY A 1 287 ? 18.053 46.900 23.550 1.00 32.67 284 GLY A C 1
ATOM 2279 O O . GLY A 1 287 ? 19.050 46.239 23.305 1.00 32.55 284 GLY A O 1
ATOM 2280 N N . LEU A 1 288 ? 17.729 47.235 24.777 1.00 33.46 285 LEU A N 1
ATOM 2281 C CA . LEU A 1 288 ? 18.457 46.704 25.904 1.00 34.29 285 LEU A CA 1
ATOM 2282 C C . LEU A 1 288 ? 18.477 45.148 25.839 1.00 33.65 285 LEU A C 1
ATOM 2283 O O . LEU A 1 288 ? 19.537 44.512 25.972 1.00 35.42 285 LEU A O 1
ATOM 2288 N N . SER A 1 289 ? 17.320 44.543 25.648 1.00 32.48 286 SER A N 1
ATOM 2289 C CA . SER A 1 289 ? 17.231 43.081 25.612 1.00 31.57 286 SER A CA 1
ATOM 2290 C C . SER A 1 289 ? 18.127 42.509 24.528 1.00 32.27 286 SER A C 1
ATOM 2291 O O . SER A 1 289 ? 18.815 41.497 24.736 1.00 32.71 286 SER A O 1
ATOM 2294 N N . ALA A 1 290 ? 18.080 43.143 23.349 1.00 31.38 287 ALA A N 1
ATOM 2295 C CA . ALA A 1 290 ? 18.850 42.721 22.183 1.00 31.27 287 ALA A CA 1
ATOM 2296 C C . ALA A 1 290 ? 20.343 42.763 22.457 1.00 31.24 287 ALA A C 1
ATOM 2297 O O . ALA A 1 290 ? 21.094 41.822 22.128 1.00 32.31 287 ALA A O 1
ATOM 2299 N N . LEU A 1 291 ? 20.806 43.823 23.096 1.00 31.20 288 LEU A N 1
ATOM 2300 C CA . LEU A 1 291 ? 22.226 43.826 23.507 1.00 30.50 288 LEU A CA 1
ATOM 2301 C C . LEU A 1 291 ? 22.561 42.762 24.570 1.00 30.60 288 LEU A C 1
ATOM 2302 O O . LEU A 1 291 ? 23.574 42.018 24.481 1.00 30.69 288 LEU A O 1
ATOM 2307 N N . TYR A 1 292 ? 21.731 42.698 25.606 1.00 30.25 289 TYR A N 1
ATOM 2308 C CA . TYR A 1 292 ? 21.890 41.678 26.630 1.00 29.41 289 TYR A CA 1
ATOM 2309 C C . TYR A 1 292 ? 22.086 40.266 26.016 1.00 29.07 289 TYR A C 1
ATOM 2310 O O . TYR A 1 292 ? 22.969 39.488 26.455 1.00 30.31 289 TYR A O 1
ATOM 2319 N N . ALA A 1 293 ? 21.311 39.962 24.975 1.00 28.97 290 ALA A N 1
ATOM 2320 C CA . ALA A 1 293 ? 21.378 38.690 24.224 1.00 28.86 290 ALA A CA 1
ATOM 2321 C C . ALA A 1 293 ? 22.695 38.427 23.462 1.00 29.11 290 ALA A C 1
ATOM 2322 O O . ALA A 1 293 ? 23.249 37.341 23.523 1.00 28.66 290 ALA A O 1
ATOM 2324 N N . GLY A 1 294 ? 23.193 39.426 22.729 1.00 30.16 291 GLY A N 1
ATOM 2325 C CA . GLY A 1 294 ? 24.510 39.299 22.117 1.00 31.05 291 GLY A CA 1
ATOM 2326 C C . GLY A 1 294 ? 25.684 39.224 23.112 1.00 31.06 291 GLY A C 1
ATOM 2327 O O . GLY A 1 294 ? 26.708 38.609 22.814 1.00 30.33 291 GLY A O 1
ATOM 2328 N N . LEU A 1 295 ? 25.549 39.867 24.275 1.00 32.13 292 LEU A N 1
ATOM 2329 C CA . LEU A 1 295 ? 26.630 39.828 25.309 1.00 33.16 292 LEU A CA 1
ATOM 2330 C C . LEU A 1 295 ? 26.769 38.468 25.979 1.00 33.43 292 LEU A C 1
ATOM 2331 O O . LEU A 1 295 ? 27.871 38.045 26.277 1.00 35.47 292 LEU A O 1
ATOM 2336 N N . HIS A 1 296 ? 25.655 37.783 26.191 1.00 33.72 293 HIS A N 1
ATOM 2337 C CA . HIS A 1 296 ? 25.646 36.474 26.846 1.00 32.99 293 HIS A CA 1
ATOM 2338 C C . HIS A 1 296 ? 25.619 35.278 25.896 1.00 33.33 293 HIS A C 1
ATOM 2339 O O . HIS A 1 296 ? 26.132 34.231 26.256 1.00 33.29 293 HIS A O 1
ATOM 2346 N N . TRP A 1 297 ? 24.994 35.401 24.713 1.00 32.13 294 TRP A N 1
ATOM 2347 C CA . TRP A 1 297 ? 24.967 34.302 23.736 1.00 32.68 294 TRP A CA 1
ATOM 2348 C C . TRP A 1 297 ? 25.480 34.717 22.330 1.00 33.95 294 TRP A C 1
ATOM 2349 O O . TRP A 1 297 ? 24.780 34.493 21.321 1.00 34.50 294 TRP A O 1
ATOM 2360 N N . PRO A 1 298 ? 26.723 35.284 22.257 1.00 34.79 295 PRO A N 1
ATOM 2361 C CA . PRO A 1 298 ? 27.390 35.617 20.974 1.00 35.29 295 PRO A CA 1
ATOM 2362 C C . PRO A 1 298 ? 27.578 34.404 20.025 1.00 36.32 295 PRO A C 1
ATOM 2363 O O . PRO A 1 298 ? 27.634 34.594 18.802 1.00 36.51 295 PRO A O 1
ATOM 2367 N N . GLU A 1 299 ? 27.646 33.178 20.571 1.00 36.22 296 GLU A N 1
ATOM 2368 C CA . GLU A 1 299 ? 27.532 31.970 19.747 1.00 36.53 296 GLU A CA 1
ATOM 2369 C C . GLU A 1 299 ? 26.249 31.882 18.965 1.00 35.00 296 GLU A C 1
ATOM 2370 O O . GLU A 1 299 ? 26.235 31.200 17.953 1.00 35.29 296 GLU A O 1
ATOM 2376 N N . ARG A 1 300 ? 25.163 32.484 19.441 1.00 33.91 297 ARG A N 1
ATOM 2377 C CA . ARG A 1 300 ? 23.905 32.432 18.686 1.00 33.72 297 ARG A CA 1
ATOM 2378 C C . ARG A 1 300 ? 23.561 33.776 17.968 1.00 34.41 297 ARG A C 1
ATOM 2379 O O . ARG A 1 300 ? 23.203 33.762 16.801 1.00 33.11 297 ARG A O 1
ATOM 2387 N N . PHE A 1 301 ? 23.722 34.901 18.687 1.00 34.66 298 PHE A N 1
ATOM 2388 C CA . PHE A 1 301 ? 23.392 36.268 18.245 1.00 34.85 298 PHE A CA 1
ATOM 2389 C C . PHE A 1 301 ? 24.653 37.131 18.100 1.00 35.26 298 PHE A C 1
ATOM 2390 O O . PHE A 1 301 ? 25.154 37.687 19.085 1.00 36.04 298 PHE A O 1
ATOM 2398 N N . GLY A 1 302 ? 25.172 37.241 16.883 1.00 35.82 299 GLY A N 1
ATOM 2399 C CA . GLY A 1 302 ? 26.397 38.025 16.629 1.00 34.69 299 GLY A CA 1
ATOM 2400 C C . GLY A 1 302 ? 26.166 39.439 16.110 1.00 34.96 299 GLY A C 1
ATOM 2401 O O . GLY A 1 302 ? 27.134 40.177 15.895 1.00 35.92 299 GLY A O 1
ATOM 2402 N N . CYS A 1 303 ? 24.903 39.795 15.854 1.00 34.04 300 CYS A N 1
ATOM 2403 C CA . CYS A 1 303 ? 24.523 41.129 15.339 1.00 34.24 300 CYS A CA 1
ATOM 2404 C C . CYS A 1 303 ? 23.397 41.726 16.192 1.00 32.51 300 CYS A C 1
ATOM 2405 O O . CYS A 1 303 ? 22.379 41.115 16.375 1.00 32.57 300 CYS A O 1
ATOM 2408 N N . VAL A 1 304 ? 23.583 42.933 16.693 1.00 32.73 301 VAL A N 1
ATOM 2409 C CA . VAL A 1 304 ? 22.617 43.564 17.604 1.00 31.49 301 VAL A CA 1
ATOM 2410 C C . VAL A 1 304 ? 22.152 44.911 17.028 1.00 33.16 301 VAL A C 1
ATOM 2411 O O . VAL A 1 304 ? 22.971 45.768 16.613 1.00 33.78 301 VAL A O 1
ATOM 2415 N N . LEU A 1 305 ? 20.840 45.068 16.957 1.00 32.99 302 LEU A N 1
ATOM 2416 C CA . LEU A 1 305 ? 20.248 46.306 16.483 1.00 34.35 302 LEU A CA 1
ATOM 2417 C C . LEU A 1 305 ? 19.503 46.852 17.682 1.00 33.83 302 LEU A C 1
ATOM 2418 O O . LEU A 1 305 ? 18.465 46.320 18.056 1.00 34.46 302 LEU A O 1
ATOM 2423 N N . SER A 1 306 ? 20.064 47.885 18.298 1.00 33.13 303 SER A N 1
ATOM 2424 C CA . SER A 1 306 ? 19.449 48.538 19.466 1.00 32.98 303 SER A CA 1
ATOM 2425 C C . SER A 1 306 ? 19.052 49.980 19.124 1.00 33.29 303 SER A C 1
ATOM 2426 O O . SER A 1 306 ? 19.911 50.774 18.719 1.00 32.98 303 SER A O 1
ATOM 2429 N N . GLN A 1 307 ? 17.764 50.313 19.256 1.00 33.90 304 GLN A N 1
ATOM 2430 C CA . GLN A 1 307 ? 17.297 51.673 18.958 1.00 33.99 304 GLN A CA 1
ATOM 2431 C C . GLN A 1 307 ? 16.706 52.275 20.232 1.00 33.46 304 GLN A C 1
ATOM 2432 O O . GLN A 1 307 ? 15.791 51.688 20.845 1.00 33.87 304 GLN A O 1
ATOM 2438 N N . SER A 1 308 ? 17.231 53.420 20.665 1.00 33.97 305 SER A N 1
ATOM 2439 C CA . SER A 1 308 ? 16.711 54.088 21.905 1.00 35.14 305 SER A CA 1
ATOM 2440 C C . SER A 1 308 ? 16.701 53.085 23.079 1.00 35.62 305 SER A C 1
ATOM 2441 O O . SER A 1 308 ? 15.727 52.998 23.845 1.00 35.35 305 SER A O 1
ATOM 2444 N N . GLY A 1 309 ? 17.770 52.304 23.189 1.00 35.85 306 GLY A N 1
ATOM 2445 C CA . GLY A 1 309 ? 17.820 51.273 24.220 1.00 36.29 306 GLY A CA 1
ATOM 2446 C C . GLY A 1 309 ? 17.777 51.871 25.605 1.00 37.38 306 GLY A C 1
ATOM 2447 O O . GLY A 1 309 ? 18.406 52.898 25.881 1.00 36.39 306 GLY A O 1
ATOM 2448 N N . SER A 1 310 ? 17.021 51.215 26.477 1.00 37.67 307 SER A N 1
ATOM 2449 C CA . SER A 1 310 ? 16.806 51.701 27.836 1.00 37.90 307 SER A CA 1
ATOM 2450 C C . SER A 1 310 ? 17.971 51.322 28.742 1.00 37.01 307 SER A C 1
ATOM 2451 O O . SER A 1 310 ? 17.784 50.553 29.687 1.00 36.21 307 SER A O 1
ATOM 2454 N N . TYR A 1 311 ? 19.156 51.874 28.459 1.00 36.64 308 TYR A N 1
ATOM 2455 C CA . TYR A 1 311 ? 20.368 51.501 29.167 1.00 36.39 308 TYR A CA 1
ATOM 2456 C C . TYR A 1 311 ? 20.479 51.980 30.629 1.00 35.43 308 TYR A C 1
ATOM 2457 O O . TYR A 1 311 ? 21.368 51.531 31.379 1.00 36.18 308 TYR A O 1
ATOM 2466 N N . TRP A 1 312 ? 19.543 52.827 31.036 1.00 34.35 309 TRP A N 1
ATOM 2467 C CA . TRP A 1 312 ? 19.407 53.246 32.451 1.00 34.50 309 TRP A CA 1
ATOM 2468 C C . TRP A 1 312 ? 18.892 52.120 33.394 1.00 33.66 309 TRP A C 1
ATOM 2469 O O . TRP A 1 312 ? 19.064 52.211 34.594 1.00 33.05 309 TRP A O 1
ATOM 2480 N N . TRP A 1 313 ? 18.222 51.105 32.823 1.00 32.20 310 TRP A N 1
ATOM 2481 C CA . TRP A 1 313 ? 17.536 50.041 33.562 1.00 31.22 310 TRP A CA 1
ATOM 2482 C C . TRP A 1 313 ? 18.382 49.433 34.656 1.00 32.04 310 TRP A C 1
ATOM 2483 O O . TRP A 1 313 ? 19.505 49.026 34.398 1.00 33.13 310 TRP A O 1
ATOM 2494 N N . PRO A 1 314 ? 17.828 49.272 35.880 1.00 32.86 311 PRO A N 1
ATOM 2495 C CA . PRO A 1 314 ? 16.482 49.540 36.398 1.00 33.10 311 PRO A CA 1
ATOM 2496 C C . PRO A 1 314 ? 16.203 50.911 36.988 1.00 34.47 311 PRO A C 1
ATOM 2497 O O . PRO A 1 314 ? 15.078 51.154 37.450 1.00 34.71 311 PRO A O 1
ATOM 2501 N N . HIS A 1 315 ? 17.202 51.796 36.977 1.00 36.41 312 HIS A N 1
ATOM 2502 C CA . HIS A 1 315 ? 17.149 53.054 37.728 1.00 37.85 312 HIS A CA 1
ATOM 2503 C C . HIS A 1 315 ? 16.463 54.191 36.965 1.00 40.26 312 HIS A C 1
ATOM 2504 O O . HIS A 1 315 ? 17.087 54.875 36.151 1.00 40.83 312 HIS A O 1
ATOM 2511 N N . ARG A 1 316 ? 15.180 54.410 37.218 1.00 43.60 313 ARG A N 1
ATOM 2512 C CA . ARG A 1 316 ? 14.415 55.410 36.424 1.00 46.77 313 ARG A CA 1
ATOM 2513 C C . ARG A 1 316 ? 15.017 56.834 36.531 1.00 47.37 313 ARG A C 1
ATOM 2514 O O . ARG A 1 316 ? 15.735 57.152 37.528 1.00 49.29 313 ARG A O 1
ATOM 2522 N N . GLN A 1 319 ? 20.134 58.795 37.785 1.00 53.71 316 GLN A N 1
ATOM 2523 C CA . GLN A 1 319 ? 21.300 59.318 38.514 1.00 54.20 316 GLN A CA 1
ATOM 2524 C C . GLN A 1 319 ? 22.215 58.214 39.082 1.00 53.11 316 GLN A C 1
ATOM 2525 O O . GLN A 1 319 ? 22.890 58.393 40.117 1.00 54.17 316 GLN A O 1
ATOM 2531 N N . GLN A 1 320 ? 22.249 57.094 38.361 1.00 51.31 317 GLN A N 1
ATOM 2532 C CA . GLN A 1 320 ? 22.975 55.899 38.724 1.00 49.13 317 GLN A CA 1
ATOM 2533 C C . GLN A 1 320 ? 23.096 55.099 37.421 1.00 48.46 317 GLN A C 1
ATOM 2534 O O . GLN A 1 320 ? 22.114 54.991 36.688 1.00 47.79 317 GLN A O 1
ATOM 2540 N N . GLU A 1 321 ? 24.280 54.558 37.122 1.00 47.34 318 GLU A N 1
ATOM 2541 C CA . GLU A 1 321 ? 24.479 53.724 35.922 1.00 47.44 318 GLU A CA 1
ATOM 2542 C C . GLU A 1 321 ? 23.527 52.509 35.863 1.00 45.87 318 GLU A C 1
ATOM 2543 O O . GLU A 1 321 ? 23.257 51.889 36.887 1.00 45.94 318 GLU A O 1
ATOM 2549 N N . GLY A 1 322 ? 23.033 52.164 34.673 1.00 44.28 319 GLY A N 1
ATOM 2550 C CA . GLY A 1 322 ? 22.241 50.942 34.489 1.00 41.67 319 GLY A CA 1
ATOM 2551 C C . GLY A 1 322 ? 23.104 49.723 34.712 1.00 41.18 319 GLY A C 1
ATOM 2552 O O . GLY A 1 322 ? 24.342 49.790 34.581 1.00 40.22 319 GLY A O 1
ATOM 2553 N N . VAL A 1 323 ? 22.464 48.601 35.058 1.00 41.18 320 VAL A N 1
ATOM 2554 C CA . VAL A 1 323 ? 23.194 47.375 35.437 1.00 40.23 320 VAL A CA 1
ATOM 2555 C C . VAL A 1 323 ? 24.039 46.786 34.313 1.00 40.85 320 VAL A C 1
ATOM 2556 O O . VAL A 1 323 ? 25.114 46.244 34.581 1.00 40.85 320 VAL A O 1
ATOM 2560 N N . LEU A 1 324 ? 23.567 46.906 33.066 1.00 41.22 321 LEU A N 1
ATOM 2561 C CA . LEU A 1 324 ? 24.312 46.395 31.922 1.00 41.90 321 LEU A CA 1
ATOM 2562 C C . LEU A 1 324 ? 25.649 47.100 31.779 1.00 41.97 321 LEU A C 1
ATOM 2563 O O . LEU A 1 324 ? 26.680 46.448 31.630 1.00 41.76 321 LEU A O 1
ATOM 2568 N N . LEU A 1 325 ? 25.609 48.431 31.777 1.00 42.34 322 LEU A N 1
ATOM 2569 C CA . LEU A 1 325 ? 26.811 49.247 31.775 1.00 43.10 322 LEU A CA 1
ATOM 2570 C C . LEU A 1 325 ? 27.765 48.859 32.907 1.00 43.04 322 LEU A C 1
ATOM 2571 O O . LEU A 1 325 ? 28.936 48.544 32.657 1.00 43.59 322 LEU A O 1
ATOM 2576 N N . GLU A 1 326 ? 27.259 48.848 34.139 1.00 43.35 323 GLU A N 1
ATOM 2577 C CA . GLU A 1 326 ? 28.030 48.345 35.295 1.00 43.92 323 GLU A CA 1
ATOM 2578 C C . GLU A 1 326 ? 28.683 46.966 35.065 1.00 43.51 323 GLU A C 1
ATOM 2579 O O . GLU A 1 326 ? 29.864 46.774 35.390 1.00 42.77 323 GLU A O 1
ATOM 2585 N N . LYS A 1 327 ? 27.936 46.000 34.517 1.00 42.10 324 LYS A N 1
ATOM 2586 C CA . LYS A 1 327 ? 28.512 44.679 34.337 1.00 42.55 324 LYS A CA 1
ATOM 2587 C C . LYS A 1 327 ? 29.551 44.660 33.201 1.00 41.98 324 LYS A C 1
ATOM 2588 O O . LYS A 1 327 ? 30.513 43.905 33.212 1.00 42.16 324 LYS A O 1
ATOM 2594 N N . LEU A 1 328 ? 29.375 45.539 32.240 1.00 42.55 325 LEU A N 1
ATOM 2595 C CA . LEU A 1 328 ? 30.334 45.730 31.156 1.00 42.77 325 LEU A CA 1
ATOM 2596 C C . LEU A 1 328 ? 31.632 46.404 31.655 1.00 43.02 325 LEU A C 1
ATOM 2597 O O . LEU A 1 328 ? 32.718 46.024 31.245 1.00 42.02 325 LEU A O 1
ATOM 2602 N N . LYS A 1 329 ? 31.491 47.403 32.520 1.00 43.55 326 LYS A N 1
ATOM 2603 C CA . LYS A 1 329 ? 32.618 48.053 33.164 1.00 45.07 326 LYS A CA 1
ATOM 2604 C C . LYS A 1 329 ? 33.495 47.022 33.904 1.00 45.59 326 LYS A C 1
ATOM 2605 O O . LYS A 1 329 ? 34.722 46.981 33.727 1.00 45.24 326 LYS A O 1
ATOM 2611 N N . ALA A 1 330 ? 32.838 46.181 34.703 1.00 46.20 327 ALA A N 1
ATOM 2612 C CA . ALA A 1 330 ? 33.497 45.206 35.559 1.00 47.00 327 ALA A CA 1
ATOM 2613 C C . ALA A 1 330 ? 34.101 44.022 34.813 1.00 47.84 327 ALA A C 1
ATOM 2614 O O . ALA A 1 330 ? 34.733 43.168 35.417 1.00 48.54 327 ALA A O 1
ATOM 2616 N N . GLY A 1 331 ? 33.937 43.965 33.504 1.00 49.12 328 GLY A N 1
ATOM 2617 C CA . GLY A 1 331 ? 34.419 42.811 32.746 1.00 50.80 328 GLY A CA 1
ATOM 2618 C C . GLY A 1 331 ? 33.672 41.512 33.062 1.00 51.83 328 GLY A C 1
ATOM 2619 O O . GLY A 1 331 ? 34.150 40.415 32.752 1.00 51.71 328 GLY A O 1
ATOM 2620 N N . GLU A 1 332 ? 32.504 41.626 33.690 1.00 53.00 329 GLU A N 1
ATOM 2621 C CA . GLU A 1 332 ? 31.634 40.459 33.896 1.00 54.64 329 GLU A CA 1
ATOM 2622 C C . GLU A 1 332 ? 31.116 39.903 32.567 1.00 54.59 329 GLU A C 1
ATOM 2623 O O . GLU A 1 332 ? 30.903 38.695 32.431 1.00 54.90 329 GLU A O 1
ATOM 2629 N N . VAL A 1 333 ? 30.915 40.803 31.606 1.00 54.58 330 VAL A N 1
ATOM 2630 C CA . VAL A 1 333 ? 30.518 40.459 30.245 1.00 54.68 330 VAL A CA 1
ATOM 2631 C C . VAL A 1 333 ? 31.349 41.237 29.237 1.00 54.87 330 VAL A C 1
ATOM 2632 O O . VAL A 1 333 ? 31.720 42.374 29.474 1.00 54.94 330 VAL A O 1
ATOM 2636 N N . SER A 1 334 ? 31.625 40.608 28.109 1.00 55.66 331 SER A N 1
ATOM 2637 C CA . SER A 1 334 ? 32.320 41.243 26.997 1.00 56.24 331 SER A CA 1
ATOM 2638 C C . SER A 1 334 ? 31.437 41.392 25.752 1.00 56.19 331 SER A C 1
ATOM 2639 O O . SER A 1 334 ? 30.603 40.530 25.464 1.00 56.31 331 SER A O 1
ATOM 2642 N N . ALA A 1 335 ? 31.655 42.483 25.015 1.00 56.24 332 ALA A N 1
ATOM 2643 C CA . ALA A 1 335 ? 30.993 42.746 23.730 1.00 56.06 332 ALA A CA 1
ATOM 2644 C C . ALA A 1 335 ? 31.783 42.185 22.541 1.00 56.11 332 ALA A C 1
ATOM 2645 O O . ALA A 1 335 ? 31.629 42.649 21.405 1.00 55.82 332 ALA A O 1
ATOM 2647 N N . GLU A 1 336 ? 32.623 41.184 22.811 1.00 56.09 333 GLU A N 1
ATOM 2648 C CA . GLU A 1 336 ? 33.454 40.568 21.777 1.00 56.08 333 GLU A CA 1
ATOM 2649 C C . GLU A 1 336 ? 32.674 39.601 20.874 1.00 54.97 333 GLU A C 1
ATOM 2650 O O . GLU A 1 336 ? 31.750 38.873 21.326 1.00 54.93 333 GLU A O 1
ATOM 2656 N N . GLY A 1 337 ? 33.057 39.600 19.595 1.00 53.40 334 GLY A N 1
ATOM 2657 C CA . GLY A 1 337 ? 32.345 38.825 18.570 1.00 51.57 334 GLY A CA 1
ATOM 2658 C C . GLY A 1 337 ? 31.010 39.447 18.176 1.00 49.27 334 GLY A C 1
ATOM 2659 O O . GLY A 1 337 ? 30.049 38.716 17.856 1.00 50.07 334 GLY A O 1
ATOM 2660 N N . LEU A 1 338 ? 30.948 40.784 18.208 1.00 46.22 335 LEU A N 1
ATOM 2661 C CA . LEU A 1 338 ? 29.691 41.509 17.990 1.00 43.40 335 LEU A CA 1
ATOM 2662 C C . LEU A 1 338 ? 29.762 42.653 16.971 1.00 41.73 335 LEU A C 1
ATOM 2663 O O . LEU A 1 338 ? 30.679 43.473 17.007 1.00 39.87 335 LEU A O 1
ATOM 2668 N N . ARG A 1 339 ? 28.753 42.704 16.089 1.00 40.03 336 ARG A N 1
ATOM 2669 C CA . ARG A 1 339 ? 28.454 43.899 15.324 1.00 38.03 336 ARG A CA 1
ATOM 2670 C C . ARG A 1 339 ? 27.167 44.527 15.850 1.00 37.02 336 ARG A C 1
ATOM 2671 O O . ARG A 1 339 ? 26.143 43.853 16.027 1.00 37.05 336 ARG A O 1
ATOM 2679 N N . ILE A 1 340 ? 27.213 45.828 16.105 1.00 35.93 337 ILE A N 1
ATOM 2680 C CA . ILE A 1 340 ? 26.132 46.498 16.787 1.00 34.93 337 ILE A CA 1
ATOM 2681 C C . ILE A 1 340 ? 25.723 47.759 16.032 1.00 35.42 337 ILE A C 1
ATOM 2682 O O . ILE A 1 340 ? 26.565 48.520 15.587 1.00 35.24 337 ILE A O 1
ATOM 2687 N N . VAL A 1 341 ? 24.413 47.934 15.860 1.00 36.07 338 VAL A N 1
ATOM 2688 C CA . VAL A 1 341 ? 23.851 49.214 15.454 1.00 36.15 338 VAL A CA 1
ATOM 2689 C C . VAL A 1 341 ? 23.350 49.810 16.771 1.00 36.95 338 VAL A C 1
ATOM 2690 O O . VAL A 1 341 ? 22.586 49.187 17.498 1.00 37.25 338 VAL A O 1
ATOM 2694 N N . LEU A 1 342 ? 23.806 51.010 17.083 1.00 37.31 339 LEU A N 1
ATOM 2695 C CA . LEU A 1 342 ? 23.453 51.654 18.311 1.00 38.75 339 LEU A CA 1
ATOM 2696 C C . LEU A 1 342 ? 22.929 53.032 17.979 1.00 40.54 339 LEU A C 1
ATOM 2697 O O . LEU A 1 342 ? 23.683 53.907 17.527 1.00 41.70 339 LEU A O 1
ATOM 2702 N N . GLU A 1 343 ? 21.645 53.223 18.210 1.00 41.79 340 GLU A N 1
ATOM 2703 C CA . GLU A 1 343 ? 20.933 54.395 17.743 1.00 44.74 340 GLU A CA 1
ATOM 2704 C C . GLU A 1 343 ? 20.126 54.986 18.898 1.00 44.97 340 GLU A C 1
ATOM 2705 O O . GLU A 1 343 ? 19.582 54.229 19.715 1.00 44.30 340 GLU A O 1
ATOM 2711 N N . ALA A 1 344 ? 20.026 56.320 18.938 1.00 45.76 341 ALA A N 1
ATOM 2712 C CA . ALA A 1 344 ? 19.196 57.059 19.912 1.00 46.88 341 ALA A CA 1
ATOM 2713 C C . ALA A 1 344 ? 18.789 58.416 19.349 1.00 47.86 341 ALA A C 1
ATOM 2714 O O . ALA A 1 344 ? 19.488 58.965 18.511 1.00 48.29 341 ALA A O 1
ATOM 2716 N N . GLY A 1 345 ? 17.659 58.957 19.799 1.00 48.95 342 GLY A N 1
ATOM 2717 C CA . GLY A 1 345 ? 17.178 60.262 19.308 1.00 49.82 342 GLY A CA 1
ATOM 2718 C C . GLY A 1 345 ? 17.624 61.442 20.170 1.00 50.52 342 GLY A C 1
ATOM 2719 O O . GLY A 1 345 ? 17.710 61.313 21.383 1.00 50.61 342 GLY A O 1
ATOM 2720 N N . ILE A 1 346 ? 17.888 62.597 19.549 1.00 50.75 343 ILE A N 1
ATOM 2721 C CA . ILE A 1 346 ? 18.236 63.817 20.291 1.00 51.01 343 ILE A CA 1
ATOM 2722 C C . ILE A 1 346 ? 17.053 64.383 21.081 1.00 50.80 343 ILE A C 1
ATOM 2723 O O . ILE A 1 346 ? 17.239 65.086 22.055 1.00 51.26 343 ILE A O 1
ATOM 2728 N N . ARG A 1 347 ? 15.847 64.106 20.637 1.00 51.07 344 ARG A N 1
ATOM 2729 C CA . ARG A 1 347 ? 14.657 64.614 21.295 1.00 51.94 344 ARG A CA 1
ATOM 2730 C C . ARG A 1 347 ? 14.219 63.688 22.447 1.00 51.81 344 ARG A C 1
ATOM 2731 O O . ARG A 1 347 ? 13.064 63.750 22.893 1.00 52.74 344 ARG A O 1
ATOM 2739 N N . GLU A 1 348 ? 15.134 62.811 22.880 1.00 50.77 345 GLU A N 1
ATOM 2740 C CA . GLU A 1 348 ? 14.951 61.934 24.043 1.00 49.51 345 GLU A CA 1
ATOM 2741 C C . GLU A 1 348 ? 16.256 61.967 24.860 1.00 48.70 345 GLU A C 1
ATOM 2742 O O . GLU A 1 348 ? 17.013 60.998 24.876 1.00 48.96 345 GLU A O 1
ATOM 2748 N N . PRO A 1 349 ? 16.526 63.109 25.543 1.00 48.54 346 PRO A N 1
ATOM 2749 C CA . PRO A 1 349 ? 17.856 63.409 26.123 1.00 48.06 346 PRO A CA 1
ATOM 2750 C C . PRO A 1 349 ? 18.377 62.385 27.115 1.00 47.24 346 PRO A C 1
ATOM 2751 O O . PRO A 1 349 ? 19.577 62.064 27.109 1.00 46.48 346 PRO A O 1
ATOM 2763 N N . ILE A 1 351 ? 17.551 59.118 27.328 1.00 44.93 348 ILE A N 1
ATOM 2764 C CA . ILE A 1 351 ? 17.980 57.959 26.499 1.00 43.04 348 ILE A CA 1
ATOM 2765 C C . ILE A 1 351 ? 19.339 58.196 25.790 1.00 41.79 348 ILE A C 1
ATOM 2766 O O . ILE A 1 351 ? 20.241 57.327 25.806 1.00 40.21 348 ILE A O 1
ATOM 2779 N N . ARG A 1 353 ? 21.846 60.130 26.679 1.00 40.96 350 ARG A N 1
ATOM 2780 C CA . ARG A 1 353 ? 22.961 60.091 27.664 1.00 41.23 350 ARG A CA 1
ATOM 2781 C C . ARG A 1 353 ? 23.326 58.657 28.004 1.00 39.97 350 ARG A C 1
ATOM 2782 O O . ARG A 1 353 ? 24.509 58.314 28.061 1.00 38.76 350 ARG A O 1
ATOM 2790 N N . ALA A 1 354 ? 22.311 57.819 28.235 1.00 38.76 351 ALA A N 1
ATOM 2791 C CA . ALA A 1 354 ? 22.595 56.409 28.580 1.00 39.24 351 ALA A CA 1
ATOM 2792 C C . ALA A 1 354 ? 23.307 55.681 27.443 1.00 39.30 351 ALA A C 1
ATOM 2793 O O . ALA A 1 354 ? 24.251 54.896 27.673 1.00 39.57 351 ALA A O 1
ATOM 2795 N N . ASN A 1 355 ? 22.895 56.000 26.213 1.00 38.80 352 ASN A N 1
ATOM 2796 C CA . ASN A 1 355 ? 23.472 55.396 25.020 1.00 38.75 352 ASN A CA 1
ATOM 2797 C C . ASN A 1 355 ? 24.928 55.846 24.801 1.00 38.90 352 ASN A C 1
ATOM 2798 O O . ASN A 1 355 ? 25.800 55.013 24.490 1.00 38.38 352 ASN A O 1
ATOM 2803 N N . GLN A 1 356 ? 25.196 57.142 25.026 1.00 39.00 353 GLN A N 1
ATOM 2804 C CA . GLN A 1 356 ? 26.578 57.664 24.970 1.00 39.67 353 GLN A CA 1
ATOM 2805 C C . GLN A 1 356 ? 27.498 57.043 26.007 1.00 38.51 353 GLN A C 1
ATOM 2806 O O . GLN A 1 356 ? 28.650 56.681 25.699 1.00 38.11 353 GLN A O 1
ATOM 2812 N N . ALA A 1 357 ? 26.980 56.886 27.226 1.00 38.26 354 ALA A N 1
ATOM 2813 C CA . ALA A 1 357 ? 27.728 56.199 28.292 1.00 38.23 354 ALA A CA 1
ATOM 2814 C C . ALA A 1 357 ? 28.073 54.754 27.895 1.00 38.01 354 ALA A C 1
ATOM 2815 O O . ALA A 1 357 ? 29.185 54.312 28.085 1.00 37.94 354 ALA A O 1
ATOM 2817 N N . LEU A 1 358 ? 27.132 54.045 27.272 1.00 38.61 355 LEU A N 1
ATOM 2818 C CA . LEU A 1 358 ? 27.412 52.691 26.785 1.00 38.57 355 LEU A CA 1
ATOM 2819 C C . LEU A 1 358 ? 28.452 52.703 25.677 1.00 38.46 355 LEU A C 1
ATOM 2820 O O . LEU A 1 358 ? 29.425 51.944 25.715 1.00 38.56 355 LEU A O 1
ATOM 2825 N N . TYR A 1 359 ? 28.226 53.553 24.683 1.00 39.39 356 TYR A N 1
ATOM 2826 C CA . TYR A 1 359 ? 29.167 53.737 23.581 1.00 41.15 356 TYR A CA 1
ATOM 2827 C C . TYR A 1 359 ? 30.569 53.978 24.144 1.00 41.63 356 TYR A C 1
ATOM 2828 O O . TYR A 1 359 ? 31.486 53.210 23.827 1.00 42.56 356 TYR A O 1
ATOM 2837 N N . ALA A 1 360 ? 30.728 54.966 25.030 1.00 41.94 357 ALA A N 1
ATOM 2838 C CA . ALA A 1 360 ? 32.058 55.190 25.667 1.00 43.65 357 ALA A CA 1
ATOM 2839 C C . ALA A 1 360 ? 32.652 53.895 26.203 1.00 44.64 357 ALA A C 1
ATOM 2840 O O . ALA A 1 360 ? 33.831 53.611 26.011 1.00 45.18 357 ALA A O 1
ATOM 2842 N N . GLN A 1 361 ? 31.827 53.089 26.857 1.00 46.25 358 GLN A N 1
ATOM 2843 C CA . GLN A 1 361 ? 32.316 51.843 27.455 1.00 47.72 358 GLN A CA 1
ATOM 2844 C C . GLN A 1 361 ? 32.723 50.805 26.406 1.00 48.70 358 GLN A C 1
ATOM 2845 O O . GLN A 1 361 ? 33.650 50.017 26.633 1.00 49.20 358 GLN A O 1
ATOM 2851 N N . LEU A 1 362 ? 32.055 50.838 25.254 1.00 49.84 359 LEU A N 1
ATOM 2852 C CA . LEU A 1 362 ? 32.277 49.858 24.180 1.00 50.88 359 LEU A CA 1
ATOM 2853 C C . LEU A 1 362 ? 33.461 50.214 23.289 1.00 52.43 359 LEU A C 1
ATOM 2854 O O . LEU A 1 362 ? 33.685 49.576 22.251 1.00 52.48 359 LEU A O 1
ATOM 2859 N N . HIS A 1 363 ? 34.220 51.226 23.714 1.00 53.86 360 HIS A N 1
ATOM 2860 C CA . HIS A 1 363 ? 35.437 51.660 23.043 1.00 55.35 360 HIS A CA 1
ATOM 2861 C C . HIS A 1 363 ? 36.365 50.533 22.491 1.00 55.91 360 HIS A C 1
ATOM 2862 O O . HIS A 1 363 ? 36.733 50.597 21.313 1.00 56.34 360 HIS A O 1
ATOM 2869 N N . PRO A 1 364 ? 36.757 49.515 23.318 1.00 56.24 361 PRO A N 1
ATOM 2870 C CA . PRO A 1 364 ? 37.617 48.432 22.756 1.00 56.50 361 PRO A CA 1
ATOM 2871 C C . PRO A 1 364 ? 37.050 47.723 21.490 1.00 57.01 361 PRO A C 1
ATOM 2872 O O . PRO A 1 364 ? 37.790 47.041 20.753 1.00 57.21 361 PRO A O 1
ATOM 2876 N N . ILE A 1 365 ? 35.750 47.889 21.262 1.00 56.91 362 ILE A N 1
ATOM 2877 C CA . ILE A 1 365 ? 35.041 47.247 20.170 1.00 57.09 362 ILE A CA 1
ATOM 2878 C C . ILE A 1 365 ? 34.388 48.322 19.264 1.00 56.95 362 ILE A C 1
ATOM 2879 O O . ILE A 1 365 ? 33.397 48.058 18.553 1.00 56.81 362 ILE A O 1
ATOM 2884 N N . LYS A 1 366 ? 34.986 49.518 19.277 1.00 56.31 363 LYS A N 1
ATOM 2885 C CA . LYS A 1 366 ? 34.397 50.732 18.677 1.00 55.99 363 LYS A CA 1
ATOM 2886 C C . LYS A 1 366 ? 34.153 50.657 17.171 1.00 55.40 363 LYS A C 1
ATOM 2887 O O . LYS A 1 366 ? 33.162 51.215 16.678 1.00 55.29 363 LYS A O 1
ATOM 2893 N N . GLU A 1 367 ? 35.036 49.973 16.445 1.00 54.70 364 GLU A N 1
ATOM 2894 C CA . GLU A 1 367 ? 34.950 49.978 14.977 1.00 54.79 364 GLU A CA 1
ATOM 2895 C C . GLU A 1 367 ? 33.917 48.989 14.403 1.00 53.70 364 GLU A C 1
ATOM 2896 O O . GLU A 1 367 ? 33.491 49.122 13.252 1.00 53.76 364 GLU A O 1
ATOM 2902 N N . SER A 1 368 ? 33.479 48.041 15.243 1.00 52.20 365 SER A N 1
ATOM 2903 C CA . SER A 1 368 ? 32.343 47.161 14.943 1.00 49.86 365 SER A CA 1
ATOM 2904 C C . SER A 1 368 ? 30.981 47.791 15.298 1.00 48.42 365 SER A C 1
ATOM 2905 O O . SER A 1 368 ? 29.968 47.096 15.371 1.00 48.06 365 SER A O 1
ATOM 2908 N N . ILE A 1 369 ? 30.947 49.096 15.523 1.00 46.74 366 ILE A N 1
ATOM 2909 C CA . ILE A 1 369 ? 29.709 49.732 15.918 1.00 46.26 366 ILE A CA 1
ATOM 2910 C C . ILE A 1 369 ? 29.261 50.803 14.923 1.00 46.30 366 ILE A C 1
ATOM 2911 O O . ILE A 1 369 ? 30.046 51.639 14.531 1.00 46.59 366 ILE A O 1
ATOM 2916 N N . PHE A 1 370 ? 28.006 50.719 14.479 1.00 46.29 367 PHE A N 1
ATOM 2917 C CA . PHE A 1 370 ? 27.366 51.770 13.703 1.00 46.52 367 PHE A CA 1
ATOM 2918 C C . PHE A 1 370 ? 26.639 52.654 14.696 1.00 47.53 367 PHE A C 1
ATOM 2919 O O . PHE A 1 370 ? 25.589 52.294 15.219 1.00 46.37 367 PHE A O 1
ATOM 2927 N N . TRP A 1 371 ? 27.218 53.816 14.957 1.00 49.29 368 TRP A N 1
ATOM 2928 C CA . TRP A 1 371 ? 26.708 54.721 15.961 1.00 51.38 368 TRP A CA 1
ATOM 2929 C C . TRP A 1 371 ? 25.913 55.804 15.269 1.00 52.35 368 TRP A C 1
ATOM 2930 O O . TRP A 1 371 ? 26.429 56.479 14.374 1.00 52.82 368 TRP A O 1
ATOM 2941 N N . ARG A 1 372 ? 24.656 55.959 15.673 1.00 53.29 369 ARG A N 1
ATOM 2942 C CA . ARG A 1 372 ? 23.735 56.867 15.018 1.00 55.37 369 ARG A CA 1
ATOM 2943 C C . ARG A 1 372 ? 22.970 57.743 16.002 1.00 55.98 369 ARG A C 1
ATOM 2944 O O . ARG A 1 372 ? 22.428 57.224 16.983 1.00 55.43 369 ARG A O 1
ATOM 2952 N N . GLN A 1 373 ? 22.878 59.043 15.699 1.00 56.42 370 GLN A N 1
ATOM 2953 C CA . GLN A 1 373 ? 21.933 59.965 16.354 1.00 57.47 370 GLN A CA 1
ATOM 2954 C C . GLN A 1 373 ? 20.792 60.347 15.381 1.00 58.08 370 GLN A C 1
ATOM 2955 O O . GLN A 1 373 ? 20.952 60.231 14.172 1.00 59.12 370 GLN A O 1
ATOM 2961 N N . VAL A 1 374 ? 19.652 60.825 15.869 1.00 58.04 371 VAL A N 1
ATOM 2962 C CA . VAL A 1 374 ? 18.501 61.061 14.981 1.00 58.38 371 VAL A CA 1
ATOM 2963 C C . VAL A 1 374 ? 17.710 62.303 15.422 1.00 57.59 371 VAL A C 1
ATOM 2964 O O . VAL A 1 374 ? 17.560 62.508 16.618 1.00 57.94 371 VAL A O 1
ATOM 2968 N N . ASP A 1 375 ? 17.197 63.117 14.488 1.00 56.30 372 ASP A N 1
ATOM 2969 C CA . ASP A 1 375 ? 16.180 64.125 14.861 1.00 55.71 372 ASP A CA 1
ATOM 2970 C C . ASP A 1 375 ? 14.768 63.536 15.021 1.00 54.75 372 ASP A C 1
ATOM 2971 O O . ASP A 1 375 ? 13.833 63.744 14.188 1.00 53.87 372 ASP A O 1
ATOM 2976 N N . GLY A 1 376 ? 14.637 62.783 16.114 1.00 53.04 373 GLY A N 1
ATOM 2977 C CA . GLY A 1 376 ? 13.340 62.349 16.579 1.00 50.73 373 GLY A CA 1
ATOM 2978 C C . GLY A 1 376 ? 13.368 61.909 18.016 1.00 48.94 373 GLY A C 1
ATOM 2979 O O . GLY A 1 376 ? 14.380 61.954 18.705 1.00 48.09 373 GLY A O 1
ATOM 2980 N N . GLY A 1 377 ? 12.236 61.444 18.470 1.00 48.06 374 GLY A N 1
ATOM 2981 C CA . GLY A 1 377 ? 12.195 61.026 19.825 1.00 48.24 374 GLY A CA 1
ATOM 2982 C C . GLY A 1 377 ? 12.096 59.536 19.993 1.00 47.26 374 GLY A C 1
ATOM 2983 O O . GLY A 1 377 ? 12.579 58.728 19.176 1.00 46.98 374 GLY A O 1
ATOM 2984 N N . HIS A 1 378 ? 11.427 59.220 21.089 1.00 46.39 375 HIS A N 1
ATOM 2985 C CA . HIS A 1 378 ? 11.136 57.888 21.515 1.00 44.94 375 HIS A CA 1
ATOM 2986 C C . HIS A 1 378 ? 9.831 57.595 20.809 1.00 43.51 375 HIS A C 1
ATOM 2987 O O . HIS A 1 378 ? 8.752 57.781 21.366 1.00 42.90 375 HIS A O 1
ATOM 2994 N N . ASP A 1 379 ? 9.957 57.134 19.569 1.00 42.46 376 ASP A N 1
ATOM 2995 C CA . ASP A 1 379 ? 8.870 57.196 18.611 1.00 41.19 376 ASP A CA 1
ATOM 2996 C C . ASP A 1 379 ? 9.098 56.130 17.542 1.00 40.65 376 ASP A C 1
ATOM 2997 O O . ASP A 1 379 ? 10.096 56.167 16.847 1.00 39.79 376 ASP A O 1
ATOM 3002 N N . ALA A 1 380 ? 8.164 55.201 17.415 1.00 40.18 377 ALA A N 1
ATOM 3003 C CA . ALA A 1 380 ? 8.131 54.219 16.334 1.00 40.27 377 ALA A CA 1
ATOM 3004 C C . ALA A 1 380 ? 8.186 54.768 14.897 1.00 39.90 377 ALA A C 1
ATOM 3005 O O . ALA A 1 380 ? 8.772 54.116 14.021 1.00 38.67 377 ALA A O 1
ATOM 3007 N N . LEU A 1 381 ? 7.590 55.948 14.649 1.00 38.53 378 LEU A N 1
ATOM 3008 C CA . LEU A 1 381 ? 7.697 56.559 13.333 1.00 37.73 378 LEU A CA 1
ATOM 3009 C C . LEU A 1 381 ? 9.155 56.817 12.970 1.00 37.67 378 LEU A C 1
ATOM 3010 O O . LEU A 1 381 ? 9.542 56.675 11.814 1.00 37.44 378 LEU A O 1
ATOM 3015 N N A CYS A 1 382 ? 9.977 57.212 13.938 0.60 36.87 379 CYS A N 1
ATOM 3016 N N B CYS A 1 382 ? 9.926 57.180 13.984 0.40 37.73 379 CYS A N 1
ATOM 3017 C CA A CYS A 1 382 ? 11.410 57.314 13.664 0.60 37.13 379 CYS A CA 1
ATOM 3018 C CA B CYS A 1 382 ? 11.354 57.381 13.907 0.40 38.55 379 CYS A CA 1
ATOM 3019 C C A CYS A 1 382 ? 12.066 55.936 13.582 0.60 37.12 379 CYS A C 1
ATOM 3020 C C B CYS A 1 382 ? 12.115 56.052 13.730 0.40 37.96 379 CYS A C 1
ATOM 3021 O O A CYS A 1 382 ? 12.844 55.669 12.660 0.60 36.77 379 CYS A O 1
ATOM 3022 O O B CYS A 1 382 ? 13.003 55.931 12.883 0.40 37.85 379 CYS A O 1
ATOM 3027 N N . TRP A 1 383 ? 11.736 55.061 14.536 1.00 37.31 380 TRP A N 1
ATOM 3028 C CA . TRP A 1 383 ? 12.410 53.765 14.626 1.00 36.41 380 TRP A CA 1
ATOM 3029 C C . TRP A 1 383 ? 12.270 52.945 13.371 1.00 36.16 380 TRP A C 1
ATOM 3030 O O . TRP A 1 383 ? 13.175 52.201 13.046 1.00 36.54 380 TRP A O 1
ATOM 3041 N N . ARG A 1 384 ? 11.154 53.105 12.654 1.00 35.50 381 ARG A N 1
ATOM 3042 C CA . ARG A 1 384 ? 10.870 52.235 11.527 1.00 35.18 381 ARG A CA 1
ATOM 3043 C C . ARG A 1 384 ? 11.960 52.374 10.458 1.00 35.33 381 ARG A C 1
ATOM 3044 O O . ARG A 1 384 ? 12.282 51.401 9.769 1.00 35.56 381 ARG A O 1
ATOM 3052 N N . GLY A 1 385 ? 12.533 53.578 10.340 1.00 34.72 382 GLY A N 1
ATOM 3053 C CA . GLY A 1 385 ? 13.576 53.820 9.380 1.00 34.75 382 GLY A CA 1
ATOM 3054 C C . GLY A 1 385 ? 14.852 53.199 9.840 1.00 35.84 382 GLY A C 1
ATOM 3055 O O . GLY A 1 385 ? 15.497 52.494 9.071 1.00 37.70 382 GLY A O 1
ATOM 3056 N N . GLY A 1 386 ? 15.224 53.450 11.097 1.00 35.95 383 GLY A N 1
ATOM 3057 C CA . GLY A 1 386 ? 16.503 52.946 11.655 1.00 36.08 383 GLY A CA 1
ATOM 3058 C C . GLY A 1 386 ? 16.539 51.416 11.713 1.00 34.56 383 GLY A C 1
ATOM 3059 O O . GLY A 1 386 ? 17.571 50.802 11.553 1.00 34.81 383 GLY A O 1
ATOM 3060 N N . LEU A 1 387 ? 15.381 50.812 11.861 1.00 34.28 384 LEU A N 1
ATOM 3061 C CA . LEU A 1 387 ? 15.257 49.375 11.875 1.00 34.18 384 LEU A CA 1
ATOM 3062 C C . LEU A 1 387 ? 15.717 48.828 10.499 1.00 34.69 384 LEU A C 1
ATOM 3063 O O . LEU A 1 387 ? 16.579 47.961 10.430 1.00 34.94 384 LEU A O 1
ATOM 3076 N N . GLN A 1 389 ? 17.403 50.519 8.075 1.00 33.20 386 GLN A N 1
ATOM 3077 C CA . GLN A 1 389 ? 18.790 50.870 7.822 1.00 34.15 386 GLN A CA 1
ATOM 3078 C C . GLN A 1 389 ? 19.769 50.008 8.642 1.00 33.88 386 GLN A C 1
ATOM 3079 O O . GLN A 1 389 ? 20.853 49.636 8.163 1.00 33.41 386 GLN A O 1
ATOM 3085 N N . GLY A 1 390 ? 19.381 49.679 9.877 1.00 33.42 387 GLY A N 1
ATOM 3086 C CA . GLY A 1 390 ? 20.227 48.858 10.746 1.00 31.96 387 GLY A CA 1
ATOM 3087 C C . GLY A 1 390 ? 20.404 47.452 10.219 1.00 31.21 387 GLY A C 1
ATOM 3088 O O . GLY A 1 390 ? 21.473 46.891 10.323 1.00 30.56 387 GLY A O 1
ATOM 3089 N N . LEU A 1 391 ? 19.324 46.862 9.719 1.00 31.54 388 LEU A N 1
ATOM 3090 C CA . LEU A 1 391 ? 19.365 45.531 9.104 1.00 32.09 388 LEU A CA 1
ATOM 3091 C C . LEU A 1 391 ? 20.228 45.572 7.854 1.00 32.53 388 LEU A C 1
ATOM 3092 O O . LEU A 1 391 ? 20.980 44.625 7.627 1.00 33.88 388 LEU A O 1
ATOM 3097 N N . ILE A 1 392 ? 20.114 46.649 7.052 1.00 32.28 389 ILE A N 1
ATOM 3098 C CA . ILE A 1 392 ? 21.023 46.880 5.919 1.00 32.66 389 ILE A CA 1
ATOM 3099 C C . ILE A 1 392 ? 22.497 46.918 6.329 1.00 33.35 389 ILE A C 1
ATOM 3100 O O . ILE A 1 392 ? 23.317 46.199 5.748 1.00 33.41 389 ILE A O 1
ATOM 3105 N N . ASP A 1 393 ? 22.842 47.713 7.340 1.00 34.76 390 ASP A N 1
ATOM 3106 C CA . ASP A 1 393 ? 24.250 47.747 7.829 1.00 36.26 390 ASP A CA 1
ATOM 3107 C C . ASP A 1 393 ? 24.768 46.437 8.379 1.00 35.16 390 ASP A C 1
ATOM 3108 O O . ASP A 1 393 ? 25.904 46.089 8.135 1.00 35.41 390 ASP A O 1
ATOM 3113 N N . LEU A 1 394 ? 23.947 45.729 9.147 1.00 35.06 391 LEU A N 1
ATOM 3114 C CA . LEU A 1 394 ? 24.418 44.522 9.763 1.00 35.17 391 LEU A CA 1
ATOM 3115 C C . LEU A 1 394 ? 24.631 43.460 8.726 1.00 34.89 391 LEU A C 1
ATOM 3116 O O . LEU A 1 394 ? 25.539 42.673 8.875 1.00 35.28 391 LEU A O 1
ATOM 3121 N N . TRP A 1 395 ? 23.807 43.422 7.682 1.00 34.55 392 TRP A N 1
ATOM 3122 C CA . TRP A 1 395 ? 23.933 42.331 6.719 1.00 36.08 392 TRP A CA 1
ATOM 3123 C C . TRP A 1 395 ? 24.861 42.670 5.525 1.00 37.89 392 TRP A C 1
ATOM 3124 O O . TRP A 1 395 ? 25.166 41.787 4.690 1.00 37.41 392 TRP A O 1
ATOM 3135 N N A GLN A 1 396 ? 25.322 43.923 5.471 0.50 38.97 393 GLN A N 1
ATOM 3136 N N B GLN A 1 396 ? 25.315 43.924 5.461 0.50 38.80 393 GLN A N 1
ATOM 3137 C CA A GLN A 1 396 ? 26.153 44.391 4.357 0.50 41.00 393 GLN A CA 1
ATOM 3138 C CA B GLN A 1 396 ? 26.159 44.386 4.356 0.50 40.65 393 GLN A CA 1
ATOM 3139 C C A GLN A 1 396 ? 27.352 43.483 4.008 0.50 41.74 393 GLN A C 1
ATOM 3140 C C B GLN A 1 396 ? 27.291 43.410 4.006 0.50 41.53 393 GLN A C 1
ATOM 3141 O O A GLN A 1 396 ? 27.657 43.331 2.827 0.50 42.24 393 GLN A O 1
ATOM 3142 O O B GLN A 1 396 ? 27.470 43.117 2.828 0.50 41.89 393 GLN A O 1
ATOM 3153 N N . PRO A 1 397 ? 28.027 42.868 5.009 1.00 42.37 394 PRO A N 1
ATOM 3154 C CA . PRO A 1 397 ? 29.105 41.918 4.602 1.00 43.80 394 PRO A CA 1
ATOM 3155 C C . PRO A 1 397 ? 28.664 40.711 3.749 1.00 45.31 394 PRO A C 1
ATOM 3156 O O . PRO A 1 397 ? 29.510 40.134 3.051 1.00 46.13 394 PRO A O 1
ATOM 3160 N N . LEU A 1 398 ? 27.376 40.340 3.788 1.00 46.59 395 LEU A N 1
ATOM 3161 C CA . LEU A 1 398 ? 26.827 39.282 2.905 1.00 48.18 395 LEU A CA 1
ATOM 3162 C C . LEU A 1 398 ? 26.778 39.706 1.416 1.00 49.42 395 LEU A C 1
ATOM 3163 O O . LEU A 1 398 ? 26.475 38.880 0.549 1.00 50.34 395 LEU A O 1
ATOM 3168 N N . PHE A 1 399 ? 27.074 40.981 1.136 1.00 50.22 396 PHE A N 1
ATOM 3169 C CA . PHE A 1 399 ? 27.095 41.547 -0.210 1.00 50.65 396 PHE A CA 1
ATOM 3170 C C . PHE A 1 399 ? 28.507 42.017 -0.551 1.00 51.34 396 PHE A C 1
ATOM 3171 O O . PHE A 1 399 ? 29.412 41.201 -0.802 1.00 52.37 396 PHE A O 1
ATOM 3179 N N . LEU B 1 7 ? 41.448 74.836 69.328 1.00 60.94 4 LEU B N 1
ATOM 3180 C CA . LEU B 1 7 ? 42.828 75.382 69.495 1.00 60.95 4 LEU B CA 1
ATOM 3181 C C . LEU B 1 7 ? 43.155 76.258 68.263 1.00 60.00 4 LEU B C 1
ATOM 3182 O O . LEU B 1 7 ? 42.410 77.210 67.991 1.00 60.58 4 LEU B O 1
ATOM 3187 N N . LYS B 1 8 ? 44.239 75.952 67.537 1.00 58.23 5 LYS B N 1
ATOM 3188 C CA . LYS B 1 8 ? 44.488 76.497 66.186 1.00 56.09 5 LYS B CA 1
ATOM 3189 C C . LYS B 1 8 ? 43.618 75.775 65.107 1.00 54.02 5 LYS B C 1
ATOM 3190 O O . LYS B 1 8 ? 43.624 74.536 65.000 1.00 53.45 5 LYS B O 1
ATOM 3196 N N . VAL B 1 9 ? 42.889 76.560 64.312 1.00 51.21 6 VAL B N 1
ATOM 3197 C CA . VAL B 1 9 ? 41.866 76.037 63.386 1.00 48.48 6 VAL B CA 1
ATOM 3198 C C . VAL B 1 9 ? 42.400 74.983 62.430 1.00 46.81 6 VAL B C 1
ATOM 3199 O O . VAL B 1 9 ? 43.388 75.196 61.738 1.00 45.94 6 VAL B O 1
ATOM 3203 N N . GLY B 1 10 ? 41.741 73.833 62.396 1.00 44.84 7 GLY B N 1
ATOM 3204 C CA . GLY B 1 10 ? 42.167 72.780 61.505 1.00 43.56 7 GLY B CA 1
ATOM 3205 C C . GLY B 1 10 ? 43.263 71.880 62.030 1.00 42.75 7 GLY B C 1
ATOM 3206 O O . GLY B 1 10 ? 43.649 70.954 61.343 1.00 42.27 7 GLY B O 1
ATOM 3207 N N . SER B 1 11 ? 43.787 72.155 63.226 1.00 43.44 8 SER B N 1
ATOM 3208 C CA . SER B 1 11 ? 44.778 71.250 63.870 1.00 44.00 8 SER B CA 1
ATOM 3209 C C . SER B 1 11 ? 44.070 69.975 64.315 1.00 44.34 8 SER B C 1
ATOM 3210 O O . SER B 1 11 ? 42.844 69.908 64.295 1.00 43.68 8 SER B O 1
ATOM 3213 N N . GLU B 1 12 ? 44.853 68.973 64.717 1.00 45.35 9 GLU B N 1
ATOM 3214 C CA . GLU B 1 12 ? 44.311 67.674 65.115 1.00 45.76 9 GLU B CA 1
ATOM 3215 C C . GLU B 1 12 ? 43.395 67.818 66.331 1.00 45.16 9 GLU B C 1
ATOM 3216 O O . GLU B 1 12 ? 42.340 67.208 66.386 1.00 43.86 9 GLU B O 1
ATOM 3222 N N . SER B 1 13 ? 43.827 68.629 67.295 1.00 45.08 10 SER B N 1
ATOM 3223 C CA . SER B 1 13 ? 43.060 68.848 68.516 1.00 45.34 10 SER B CA 1
ATOM 3224 C C . SER B 1 13 ? 41.795 69.665 68.253 1.00 44.68 10 SER B C 1
ATOM 3225 O O . SER B 1 13 ? 40.719 69.339 68.808 1.00 45.11 10 SER B O 1
ATOM 3228 N N . TRP B 1 14 ? 41.910 70.684 67.393 1.00 43.22 11 TRP B N 1
ATOM 3229 C CA . TRP B 1 14 ? 40.724 71.393 66.869 1.00 41.92 11 TRP B CA 1
ATOM 3230 C C . TRP B 1 14 ? 39.648 70.443 66.328 1.00 41.12 11 TRP B C 1
ATOM 3231 O O . TRP B 1 14 ? 38.465 70.620 66.627 1.00 41.24 11 TRP B O 1
ATOM 3242 N N . TRP B 1 15 ? 40.054 69.423 65.566 1.00 40.03 12 TRP B N 1
ATOM 3243 C CA . TRP B 1 15 ? 39.114 68.493 64.921 1.00 39.21 12 TRP B CA 1
ATOM 3244 C C . TRP B 1 15 ? 38.389 67.552 65.888 1.00 40.98 12 TRP B C 1
ATOM 3245 O O . TRP B 1 15 ? 37.388 66.916 65.527 1.00 40.53 12 TRP B O 1
ATOM 3256 N N . GLN B 1 16 ? 38.933 67.430 67.096 1.00 43.13 13 GLN B N 1
ATOM 3257 C CA . GLN B 1 16 ? 38.457 66.469 68.072 1.00 44.94 13 GLN B CA 1
ATOM 3258 C C . GLN B 1 16 ? 37.224 66.981 68.784 1.00 45.19 13 GLN B C 1
ATOM 3259 O O . GLN B 1 16 ? 36.410 66.196 69.245 1.00 45.44 13 GLN B O 1
ATOM 3265 N N . SER B 1 17 ? 37.076 68.304 68.836 1.00 46.09 14 SER B N 1
ATOM 3266 C CA . SER B 1 17 ? 35.839 68.933 69.276 1.00 46.56 14 SER B CA 1
ATOM 3267 C C . SER B 1 17 ? 34.751 68.972 68.199 1.00 46.21 14 SER B C 1
ATOM 3268 O O . SER B 1 17 ? 33.703 69.597 68.416 1.00 47.97 14 SER B O 1
ATOM 3271 N N . LYS B 1 18 ? 34.979 68.393 67.023 1.00 44.98 15 LYS B N 1
ATOM 3272 C CA . LYS B 1 18 ? 33.880 68.335 66.025 1.00 44.20 15 LYS B CA 1
ATOM 3273 C C . LYS B 1 18 ? 33.356 66.923 65.957 1.00 43.33 15 LYS B C 1
ATOM 3274 O O . LYS B 1 18 ? 34.151 65.993 65.959 1.00 44.64 15 LYS B O 1
ATOM 3280 N N A HIS B 1 19 ? 32.029 66.774 65.906 0.60 42.77 16 HIS B N 1
ATOM 3281 N N B HIS B 1 19 ? 32.033 66.788 65.867 0.40 42.78 16 HIS B N 1
ATOM 3282 C CA A HIS B 1 19 ? 31.331 65.487 65.965 0.60 41.87 16 HIS B CA 1
ATOM 3283 C CA B HIS B 1 19 ? 31.333 65.514 65.993 0.40 41.93 16 HIS B CA 1
ATOM 3284 C C A HIS B 1 19 ? 30.140 65.465 65.000 0.60 41.56 16 HIS B C 1
ATOM 3285 C C B HIS B 1 19 ? 30.357 65.220 64.846 0.40 41.36 16 HIS B C 1
ATOM 3286 O O A HIS B 1 19 ? 29.061 64.909 65.303 0.60 41.97 16 HIS B O 1
ATOM 3287 O O B HIS B 1 19 ? 29.672 64.196 64.866 0.40 41.83 16 HIS B O 1
ATOM 3300 N N . GLY B 1 20 ? 30.305 66.104 63.849 1.00 40.61 17 GLY B N 1
ATOM 3301 C CA . GLY B 1 20 ? 29.251 66.100 62.858 1.00 38.45 17 GLY B CA 1
ATOM 3302 C C . GLY B 1 20 ? 28.654 67.502 62.786 1.00 37.17 17 GLY B C 1
ATOM 3303 O O . GLY B 1 20 ? 29.265 68.460 63.294 1.00 36.93 17 GLY B O 1
ATOM 3304 N N . PRO B 1 21 ? 27.496 67.641 62.105 1.00 35.49 18 PRO B N 1
ATOM 3305 C CA . PRO B 1 21 ? 26.771 68.895 61.968 1.00 35.30 18 PRO B CA 1
ATOM 3306 C C . PRO B 1 21 ? 26.415 69.530 63.323 1.00 35.20 18 PRO B C 1
ATOM 3307 O O . PRO B 1 21 ? 26.179 68.825 64.299 1.00 35.20 18 PRO B O 1
ATOM 3311 N N . GLU B 1 22 ? 26.430 70.852 63.346 1.00 34.23 19 GLU B N 1
ATOM 3312 C CA . GLU B 1 22 ? 26.017 71.664 64.497 1.00 35.41 19 GLU B CA 1
ATOM 3313 C C . GLU B 1 22 ? 24.826 72.505 64.078 1.00 34.70 19 GLU B C 1
ATOM 3314 O O . GLU B 1 22 ? 24.728 72.930 62.911 1.00 35.28 19 GLU B O 1
ATOM 3320 N N . TRP B 1 23 ? 23.934 72.761 65.014 1.00 33.93 20 TRP B N 1
ATOM 3321 C CA . TRP B 1 23 ? 22.754 73.559 64.691 1.00 35.06 20 TRP B CA 1
ATOM 3322 C C . TRP B 1 23 ? 22.333 74.449 65.850 1.00 34.97 20 TRP B C 1
ATOM 3323 O O . TRP B 1 23 ? 22.668 74.186 66.983 1.00 35.89 20 TRP B O 1
ATOM 3334 N N . GLN B 1 24 ? 21.595 75.500 65.533 1.00 35.36 21 GLN B N 1
ATOM 3335 C CA . GLN B 1 24 ? 20.995 76.367 66.502 1.00 35.87 21 GLN B CA 1
ATOM 3336 C C . GLN B 1 24 ? 19.796 77.046 65.885 1.00 35.18 21 GLN B C 1
ATOM 3337 O O . GLN B 1 24 ? 19.729 77.219 64.669 1.00 34.95 21 GLN B O 1
ATOM 3343 N N . ARG B 1 25 ? 18.854 77.419 66.738 1.00 34.06 22 ARG B N 1
ATOM 3344 C CA . ARG B 1 25 ? 17.584 77.966 66.304 1.00 34.82 22 ARG B CA 1
ATOM 3345 C C . ARG B 1 25 ? 17.842 79.308 65.671 1.00 34.98 22 ARG B C 1
ATOM 3346 O O . ARG B 1 25 ? 18.657 80.078 66.151 1.00 34.52 22 ARG B O 1
ATOM 3354 N N . LEU B 1 26 ? 17.166 79.535 64.562 1.00 36.77 23 LEU B N 1
ATOM 3355 C CA . LEU B 1 26 ? 17.092 80.833 63.914 1.00 39.26 23 LEU B CA 1
ATOM 3356 C C . LEU B 1 26 ? 15.782 81.572 64.310 1.00 40.18 23 LEU B C 1
ATOM 3357 O O . LEU B 1 26 ? 15.787 82.773 64.614 1.00 40.96 23 LEU B O 1
ATOM 3362 N N . ASN B 1 27 ? 14.662 80.850 64.323 1.00 40.38 24 ASN B N 1
ATOM 3363 C CA . ASN B 1 27 ? 13.376 81.404 64.718 1.00 41.55 24 ASN B CA 1
ATOM 3364 C C . ASN B 1 27 ? 12.451 80.224 65.008 1.00 42.06 24 ASN B C 1
ATOM 3365 O O . ASN B 1 27 ? 12.943 79.092 65.097 1.00 41.79 24 ASN B O 1
ATOM 3370 N N . ASP B 1 28 ? 11.142 80.454 65.149 1.00 43.05 25 ASP B N 1
ATOM 3371 C CA . ASP B 1 28 ? 10.220 79.400 65.647 1.00 44.78 25 ASP B CA 1
ATOM 3372 C C . ASP B 1 28 ? 10.182 78.203 64.719 1.00 44.04 25 ASP B C 1
ATOM 3373 O O . ASP B 1 28 ? 9.973 77.061 65.146 1.00 44.60 25 ASP B O 1
ATOM 3378 N N . GLU B 1 29 ? 10.405 78.480 63.445 1.00 43.50 26 GLU B N 1
ATOM 3379 C CA . GLU B 1 29 ? 10.256 77.485 62.422 1.00 43.70 26 GLU B CA 1
ATOM 3380 C C . GLU B 1 29 ? 11.562 76.923 61.840 1.00 41.95 26 GLU B C 1
ATOM 3381 O O . GLU B 1 29 ? 11.522 75.879 61.258 1.00 40.92 26 GLU B O 1
ATOM 3395 N N . PHE B 1 31 ? 15.998 76.296 61.808 1.00 35.18 28 PHE B N 1
ATOM 3396 C CA . PHE B 1 31 ? 17.304 76.160 62.412 1.00 33.79 28 PHE B CA 1
ATOM 3397 C C . PHE B 1 31 ? 18.371 76.449 61.377 1.00 33.61 28 PHE B C 1
ATOM 3398 O O . PHE B 1 31 ? 18.210 76.094 60.219 1.00 32.94 28 PHE B O 1
ATOM 3406 N N . GLU B 1 32 ? 19.458 77.056 61.824 1.00 32.38 29 GLU B N 1
ATOM 3407 C CA . GLU B 1 32 ? 20.707 77.135 61.101 1.00 34.04 29 GLU B CA 1
ATOM 3408 C C . GLU B 1 32 ? 21.515 75.849 61.326 1.00 33.64 29 GLU B C 1
ATOM 3409 O O . GLU B 1 32 ? 21.582 75.336 62.458 1.00 33.45 29 GLU B O 1
ATOM 3415 N N . VAL B 1 33 ? 22.138 75.320 60.267 1.00 33.19 30 VAL B N 1
ATOM 3416 C CA . VAL B 1 33 ? 22.885 74.049 60.376 1.00 31.77 30 VAL B CA 1
ATOM 3417 C C . VAL B 1 33 ? 24.222 74.232 59.704 1.00 30.73 30 VAL B C 1
ATOM 3418 O O . VAL B 1 33 ? 24.252 74.583 58.538 1.00 29.64 30 VAL B O 1
ATOM 3422 N N . THR B 1 34 ? 25.304 73.905 60.410 1.00 29.36 31 THR B N 1
ATOM 3423 C CA . THR B 1 34 ? 26.659 73.939 59.855 1.00 29.15 31 THR B CA 1
ATOM 3424 C C . THR B 1 34 ? 27.248 72.521 59.728 1.00 28.44 31 THR B C 1
ATOM 3425 O O . THR B 1 34 ? 27.127 71.731 60.633 1.00 28.22 31 THR B O 1
ATOM 3429 N N . PHE B 1 35 ? 27.830 72.231 58.569 1.00 28.57 32 PHE B N 1
ATOM 3430 C CA . PHE B 1 35 ? 28.492 70.981 58.232 1.00 28.13 32 PHE B CA 1
ATOM 3431 C C . PHE B 1 35 ? 29.988 71.269 58.157 1.00 28.35 32 PHE B C 1
ATOM 3432 O O . PHE B 1 35 ? 30.410 72.354 57.705 1.00 26.21 32 PHE B O 1
ATOM 3440 N N . TRP B 1 36 ? 30.774 70.292 58.618 1.00 27.60 33 TRP B N 1
ATOM 3441 C CA . TRP B 1 36 ? 32.207 70.378 58.668 1.00 26.80 33 TRP B CA 1
ATOM 3442 C C . TRP B 1 36 ? 32.759 69.125 57.988 1.00 27.58 33 TRP B C 1
ATOM 3443 O O . TRP B 1 36 ? 32.254 68.004 58.222 1.00 26.70 33 TRP B O 1
ATOM 3454 N N . TRP B 1 37 ? 33.761 69.327 57.129 1.00 26.28 34 TRP B N 1
ATOM 3455 C CA . TRP B 1 37 ? 34.457 68.225 56.508 1.00 25.11 34 TRP B CA 1
ATOM 3456 C C . TRP B 1 37 ? 35.966 68.461 56.470 1.00 25.26 34 TRP B C 1
ATOM 3457 O O . TRP B 1 37 ? 36.452 69.515 56.041 1.00 23.76 34 TRP B O 1
ATOM 3468 N N . ARG B 1 38 ? 36.696 67.451 56.942 1.00 25.04 35 ARG B N 1
ATOM 3469 C CA . ARG B 1 38 ? 38.145 67.486 56.957 1.00 25.34 35 ARG B CA 1
ATOM 3470 C C . ARG B 1 38 ? 38.694 66.846 55.685 1.00 25.66 35 ARG B C 1
ATOM 3471 O O . ARG B 1 38 ? 38.401 65.679 55.371 1.00 24.84 35 ARG B O 1
ATOM 3479 N N . ASP B 1 39 ? 39.507 67.599 54.967 1.00 25.69 36 ASP B N 1
ATOM 3480 C CA . ASP B 1 39 ? 40.074 67.157 53.700 1.00 25.65 36 ASP B CA 1
ATOM 3481 C C . ASP B 1 39 ? 41.244 66.230 53.972 1.00 27.03 36 ASP B C 1
ATOM 3482 O O . ASP B 1 39 ? 42.278 66.664 54.537 1.00 25.60 36 ASP B O 1
ATOM 3487 N N . PRO B 1 40 ? 41.089 64.937 53.596 1.00 27.35 37 PRO B N 1
ATOM 3488 C CA . PRO B 1 40 ? 42.175 63.983 53.800 1.00 27.77 37 PRO B CA 1
ATOM 3489 C C . PRO B 1 40 ? 43.445 64.359 53.026 1.00 26.94 37 PRO B C 1
ATOM 3490 O O . PRO B 1 40 ? 44.546 64.052 53.485 1.00 27.95 37 PRO B O 1
ATOM 3494 N N . GLN B 1 41 ? 43.301 65.050 51.898 1.00 26.85 38 GLN B N 1
ATOM 3495 C CA . GLN B 1 41 ? 44.450 65.509 51.122 1.00 27.30 38 GLN B CA 1
ATOM 3496 C C . GLN B 1 41 ? 45.084 66.857 51.549 1.00 26.36 38 GLN B C 1
ATOM 3497 O O . GLN B 1 41 ? 45.989 67.371 50.877 1.00 26.15 38 GLN B O 1
ATOM 3503 N N . GLY B 1 42 ? 44.662 67.368 52.702 1.00 24.97 39 GLY B N 1
ATOM 3504 C CA . GLY B 1 42 ? 45.260 68.543 53.309 1.00 23.76 39 GLY B CA 1
ATOM 3505 C C . GLY B 1 42 ? 44.708 69.859 52.796 1.00 23.91 39 GLY B C 1
ATOM 3506 O O . GLY B 1 42 ? 43.529 69.978 52.468 1.00 22.11 39 GLY B O 1
ATOM 3507 N N . SER B 1 43 ? 45.590 70.854 52.760 1.00 24.79 40 SER B N 1
ATOM 3508 C CA . SER B 1 43 ? 45.263 72.203 52.358 1.00 25.62 40 SER B CA 1
ATOM 3509 C C . SER B 1 43 ? 45.218 72.253 50.835 1.00 26.67 40 SER B C 1
ATOM 3510 O O . SER B 1 43 ? 45.482 71.236 50.167 1.00 26.20 40 SER B O 1
ATOM 3513 N N . GLU B 1 44 ? 44.926 73.450 50.307 1.00 27.09 41 GLU B N 1
ATOM 3514 C CA . GLU B 1 44 ? 44.758 73.666 48.869 1.00 28.08 41 GLU B CA 1
ATOM 3515 C C . GLU B 1 44 ? 46.083 73.480 48.142 1.00 27.93 41 GLU B C 1
ATOM 3516 O O . GLU B 1 44 ? 46.122 73.177 46.940 1.00 28.63 41 GLU B O 1
ATOM 3522 N N . GLU B 1 45 ? 47.170 73.615 48.889 1.00 27.60 42 GLU B N 1
ATOM 3523 C CA . GLU B 1 45 ? 48.490 73.351 48.368 1.00 27.91 42 GLU B CA 1
ATOM 3524 C C . GLU B 1 45 ? 48.696 71.898 47.891 1.00 27.13 42 GLU B C 1
ATOM 3525 O O . GLU B 1 45 ? 49.428 71.644 46.930 1.00 27.95 42 GLU B O 1
ATOM 3531 N N . TYR B 1 46 ? 48.037 70.954 48.541 1.00 27.61 43 TYR B N 1
ATOM 3532 C CA . TYR B 1 46 ? 48.278 69.521 48.312 1.00 26.35 43 TYR B CA 1
ATOM 3533 C C . TYR B 1 46 ? 47.052 68.781 47.782 1.00 26.59 43 TYR B C 1
ATOM 3534 O O . TYR B 1 46 ? 47.176 67.748 47.103 1.00 24.77 43 TYR B O 1
ATOM 3543 N N . SER B 1 47 ? 45.873 69.320 48.094 1.00 26.90 44 SER B N 1
ATOM 3544 C CA . SER B 1 47 ? 44.626 68.626 47.813 1.00 28.24 44 SER B CA 1
ATOM 3545 C C . SER B 1 47 ? 44.190 68.669 46.355 1.00 29.36 44 SER B C 1
ATOM 3546 O O . SER B 1 47 ? 44.379 69.670 45.661 1.00 28.83 44 SER B O 1
ATOM 3549 N N . THR B 1 48 ? 43.594 67.571 45.886 1.00 31.28 45 THR B N 1
ATOM 3550 C CA . THR B 1 48 ? 42.920 67.599 44.559 1.00 32.76 45 THR B CA 1
ATOM 3551 C C . THR B 1 48 ? 41.476 68.208 44.624 1.00 32.99 45 THR B C 1
ATOM 3552 O O . THR B 1 48 ? 40.792 68.369 43.610 1.00 34.45 45 THR B O 1
ATOM 3556 N N . ILE B 1 49 ? 40.983 68.522 45.818 1.00 33.21 46 ILE B N 1
ATOM 3557 C CA . ILE B 1 49 ? 39.528 68.753 45.977 1.00 31.24 46 ILE B CA 1
ATOM 3558 C C . ILE B 1 49 ? 39.262 70.234 45.775 1.00 30.93 46 ILE B C 1
ATOM 3559 O O . ILE B 1 49 ? 39.806 71.064 46.497 1.00 31.20 46 ILE B O 1
ATOM 3564 N N . LYS B 1 50 ? 38.438 70.560 44.783 1.00 30.39 47 LYS B N 1
ATOM 3565 C CA . LYS B 1 50 ? 38.117 71.956 44.465 1.00 29.56 47 LYS B CA 1
ATOM 3566 C C . LYS B 1 50 ? 36.716 72.360 44.976 1.00 28.66 47 LYS B C 1
ATOM 3567 O O . LYS B 1 50 ? 36.449 73.531 45.262 1.00 29.35 47 LYS B O 1
ATOM 3573 N N . ARG B 1 51 ? 35.815 71.404 45.112 1.00 27.42 48 ARG B N 1
ATOM 3574 C CA . ARG B 1 51 ? 34.491 71.720 45.677 1.00 27.08 48 ARG B CA 1
ATOM 3575 C C . ARG B 1 51 ? 34.057 70.570 46.516 1.00 25.85 48 ARG B C 1
ATOM 3576 O O . ARG B 1 51 ? 34.427 69.463 46.224 1.00 24.99 48 ARG B O 1
ATOM 3584 N N . VAL B 1 52 ? 33.180 70.831 47.487 1.00 27.14 49 VAL B N 1
ATOM 3585 C CA . VAL B 1 52 ? 32.511 69.788 48.283 1.00 27.70 49 VAL B CA 1
ATOM 3586 C C . VAL B 1 52 ? 31.018 70.141 48.414 1.00 29.21 49 VAL B C 1
ATOM 3587 O O . VAL B 1 52 ? 30.660 71.153 49.006 1.00 29.33 49 VAL B O 1
ATOM 3591 N N . TRP B 1 53 ? 30.180 69.352 47.743 1.00 29.68 50 TRP B N 1
ATOM 3592 C CA . TRP B 1 53 ? 28.737 69.593 47.672 1.00 29.56 50 TRP B CA 1
ATOM 3593 C C . TRP B 1 53 ? 28.066 68.888 48.826 1.00 27.66 50 TRP B C 1
ATOM 3594 O O . TRP B 1 53 ? 28.327 67.748 49.091 1.00 26.55 50 TRP B O 1
ATOM 3605 N N . VAL B 1 54 ? 27.283 69.607 49.607 1.00 28.59 51 VAL B N 1
ATOM 3606 C CA . VAL B 1 54 ? 26.506 68.885 50.621 1.00 28.16 51 VAL B CA 1
ATOM 3607 C C . VAL B 1 54 ? 25.195 68.493 49.923 1.00 29.59 51 VAL B C 1
ATOM 3608 O O . VAL B 1 54 ? 24.400 69.352 49.490 1.00 30.28 51 VAL B O 1
ATOM 3612 N N . TYR B 1 55 ? 24.971 67.202 49.785 1.00 29.94 52 TYR B N 1
ATOM 3613 C CA . TYR B 1 55 ? 23.779 66.779 49.074 1.00 30.33 52 TYR B CA 1
ATOM 3614 C C . TYR B 1 55 ? 22.751 66.247 50.106 1.00 29.89 52 TYR B C 1
ATOM 3615 O O . TYR B 1 55 ? 22.929 65.211 50.715 1.00 28.80 52 TYR B O 1
ATOM 3624 N N . ILE B 1 56 ? 21.700 67.018 50.344 1.00 30.76 53 ILE B N 1
ATOM 3625 C CA . ILE B 1 56 ? 20.731 66.662 51.363 1.00 31.67 53 ILE B CA 1
ATOM 3626 C C . ILE B 1 56 ? 19.535 66.023 50.666 1.00 33.30 53 ILE B C 1
ATOM 3627 O O . ILE B 1 56 ? 18.880 66.656 49.815 1.00 31.53 53 ILE B O 1
ATOM 3632 N N . THR B 1 57 ? 19.265 64.771 50.997 1.00 35.23 54 THR B N 1
ATOM 3633 C CA . THR B 1 57 ? 18.112 64.039 50.399 1.00 39.00 54 THR B CA 1
ATOM 3634 C C . THR B 1 57 ? 16.749 64.786 50.493 1.00 40.05 54 THR B C 1
ATOM 3635 O O . THR B 1 57 ? 16.350 65.280 51.564 1.00 40.35 54 THR B O 1
ATOM 3639 N N . GLY B 1 58 ? 16.075 64.875 49.343 1.00 42.10 55 GLY B N 1
ATOM 3640 C CA . GLY B 1 58 ? 14.811 65.590 49.175 1.00 43.06 55 GLY B CA 1
ATOM 3641 C C . GLY B 1 58 ? 14.836 67.101 49.316 1.00 45.01 55 GLY B C 1
ATOM 3642 O O . GLY B 1 58 ? 13.766 67.758 49.307 1.00 44.59 55 GLY B O 1
ATOM 3643 N N . VAL B 1 59 ? 16.030 67.667 49.455 1.00 45.53 56 VAL B N 1
ATOM 3644 C CA . VAL B 1 59 ? 16.181 69.104 49.598 1.00 47.34 56 VAL B CA 1
ATOM 3645 C C . VAL B 1 59 ? 17.040 69.667 48.459 1.00 49.89 56 VAL B C 1
ATOM 3646 O O . VAL B 1 59 ? 16.582 70.537 47.732 1.00 50.06 56 VAL B O 1
ATOM 3650 N N . THR B 1 60 ? 18.262 69.149 48.288 1.00 52.78 57 THR B N 1
ATOM 3651 C CA . THR B 1 60 ? 19.244 69.726 47.343 1.00 55.52 57 THR B CA 1
ATOM 3652 C C . THR B 1 60 ? 18.831 69.711 45.853 1.00 58.17 57 THR B C 1
ATOM 3653 O O . THR B 1 60 ? 19.083 70.665 45.120 1.00 58.08 57 THR B O 1
ATOM 3657 N N A ASP B 1 61 ? 18.137 68.638 45.477 0.50 59.85 58 ASP B N 1
ATOM 3658 N N B ASP B 1 61 ? 18.237 68.624 45.382 0.50 60.11 58 ASP B N 1
ATOM 3659 C CA A ASP B 1 61 ? 17.702 68.350 44.101 0.50 61.55 58 ASP B CA 1
ATOM 3660 C CA B ASP B 1 61 ? 17.800 68.607 43.985 0.50 62.03 58 ASP B CA 1
ATOM 3661 C C A ASP B 1 61 ? 16.419 69.082 43.637 0.50 62.84 58 ASP B C 1
ATOM 3662 C C B ASP B 1 61 ? 16.676 69.626 43.722 0.50 63.13 58 ASP B C 1
ATOM 3663 O O A ASP B 1 61 ? 16.124 69.122 42.433 0.50 62.95 58 ASP B O 1
ATOM 3664 O O B ASP B 1 61 ? 16.754 70.417 42.774 0.50 63.30 58 ASP B O 1
ATOM 3673 N N . HIS B 1 62 ? 15.666 69.637 44.591 1.00 64.19 59 HIS B N 1
ATOM 3674 C CA . HIS B 1 62 ? 14.431 70.409 44.330 1.00 66.36 59 HIS B CA 1
ATOM 3675 C C . HIS B 1 62 ? 14.591 71.911 44.537 1.00 67.21 59 HIS B C 1
ATOM 3676 O O . HIS B 1 62 ? 13.762 72.533 45.222 1.00 67.89 59 HIS B O 1
ATOM 3683 N N . SER B 1 66 ? 17.607 76.958 41.520 1.00 67.70 63 SER B N 1
ATOM 3684 C CA . SER B 1 66 ? 18.712 77.901 41.738 1.00 67.26 63 SER B CA 1
ATOM 3685 C C . SER B 1 66 ? 20.094 77.232 41.893 1.00 65.80 63 SER B C 1
ATOM 3686 O O . SER B 1 66 ? 20.212 75.997 42.052 1.00 66.14 63 SER B O 1
ATOM 3689 N N . GLN B 1 67 ? 21.115 78.092 41.893 1.00 63.78 64 GLN B N 1
ATOM 3690 C CA . GLN B 1 67 ? 22.545 77.735 41.851 1.00 61.35 64 GLN B CA 1
ATOM 3691 C C . GLN B 1 67 ? 23.171 77.145 43.152 1.00 58.60 64 GLN B C 1
ATOM 3692 O O . GLN B 1 67 ? 23.306 77.854 44.173 1.00 58.19 64 GLN B O 1
ATOM 3698 N N . PRO B 1 68 ? 23.571 75.851 43.100 1.00 55.82 65 PRO B N 1
ATOM 3699 C CA . PRO B 1 68 ? 24.210 75.165 44.236 1.00 53.78 65 PRO B CA 1
ATOM 3700 C C . PRO B 1 68 ? 25.418 75.911 44.819 1.00 51.48 65 PRO B C 1
ATOM 3701 O O . PRO B 1 68 ? 26.232 76.478 44.081 1.00 50.48 65 PRO B O 1
ATOM 3705 N N . GLN B 1 69 ? 25.462 75.966 46.149 1.00 48.52 66 GLN B N 1
ATOM 3706 C CA . GLN B 1 69 ? 26.615 76.451 46.869 1.00 45.92 66 GLN B CA 1
ATOM 3707 C C . GLN B 1 69 ? 27.478 75.271 47.367 1.00 42.52 66 GLN B C 1
ATOM 3708 O O . GLN B 1 69 ? 26.981 74.273 47.899 1.00 42.32 66 GLN B O 1
ATOM 3714 N N . SER B 1 70 ? 28.774 75.403 47.189 1.00 38.58 67 SER B N 1
ATOM 3715 C CA . SER B 1 70 ? 29.732 74.413 47.681 1.00 35.44 67 SER B CA 1
ATOM 3716 C C . SER B 1 70 ? 30.068 74.684 49.167 1.00 32.42 67 SER B C 1
ATOM 3717 O O . SER B 1 70 ? 29.964 75.811 49.632 1.00 30.56 67 SER B O 1
ATOM 3728 N N A GLN B 1 72 ? 33.037 75.719 51.642 0.60 27.31 69 GLN B N 1
ATOM 3729 N N B GLN B 1 72 ? 33.010 75.773 51.623 0.40 27.10 69 GLN B N 1
ATOM 3730 C CA A GLN B 1 72 ? 34.126 76.621 51.411 0.60 26.54 69 GLN B CA 1
ATOM 3731 C CA B GLN B 1 72 ? 34.146 76.643 51.384 0.40 26.26 69 GLN B CA 1
ATOM 3732 C C A GLN B 1 72 ? 35.309 76.216 52.290 0.60 26.73 69 GLN B C 1
ATOM 3733 C C B GLN B 1 72 ? 35.308 76.238 52.282 0.40 26.57 69 GLN B C 1
ATOM 3734 O O A GLN B 1 72 ? 35.147 75.954 53.480 0.60 26.66 69 GLN B O 1
ATOM 3735 O O B GLN B 1 72 ? 35.129 76.002 53.478 0.40 26.47 69 GLN B O 1
ATOM 3746 N N . ARG B 1 73 ? 36.506 76.183 51.708 1.00 26.66 70 ARG B N 1
ATOM 3747 C CA . ARG B 1 73 ? 37.661 75.827 52.464 1.00 27.43 70 ARG B CA 1
ATOM 3748 C C . ARG B 1 73 ? 38.161 77.011 53.263 1.00 28.34 70 ARG B C 1
ATOM 3749 O O . ARG B 1 73 ? 38.232 78.119 52.721 1.00 29.65 70 ARG B O 1
ATOM 3757 N N . ILE B 1 74 ? 38.547 76.795 54.527 1.00 28.47 71 ILE B N 1
ATOM 3758 C CA . ILE B 1 74 ? 39.401 77.794 55.210 1.00 28.47 71 ILE B CA 1
ATOM 3759 C C . ILE B 1 74 ? 40.815 77.726 54.664 1.00 29.26 71 ILE B C 1
ATOM 3760 O O . ILE B 1 74 ? 41.515 76.725 54.858 1.00 29.49 71 ILE B O 1
ATOM 3765 N N . ALA B 1 75 ? 41.232 78.797 53.980 1.00 28.40 72 ALA B N 1
ATOM 3766 C CA . ALA B 1 75 ? 42.479 78.816 53.227 1.00 28.00 72 ALA B CA 1
ATOM 3767 C C . ALA B 1 75 ? 43.653 78.478 54.137 1.00 28.08 72 ALA B C 1
ATOM 3768 O O . ALA B 1 75 ? 43.681 78.861 55.318 1.00 27.82 72 ALA B O 1
ATOM 3770 N N . GLY B 1 76 ? 44.581 77.701 53.586 1.00 27.40 73 GLY B N 1
ATOM 3771 C CA . GLY B 1 76 ? 45.755 77.234 54.319 1.00 26.91 73 GLY B CA 1
ATOM 3772 C C . GLY B 1 76 ? 45.519 76.019 55.193 1.00 26.91 73 GLY B C 1
ATOM 3773 O O . GLY B 1 76 ? 46.441 75.528 55.812 1.00 27.34 73 GLY B O 1
ATOM 3774 N N . THR B 1 77 ? 44.284 75.551 55.275 1.00 26.21 74 THR B N 1
ATOM 3775 C CA . THR B 1 77 ? 43.954 74.458 56.196 1.00 26.11 74 THR B CA 1
ATOM 3776 C C . THR B 1 77 ? 43.178 73.354 55.464 1.00 25.50 74 THR B C 1
ATOM 3777 O O . THR B 1 77 ? 42.798 73.542 54.288 1.00 24.93 74 THR B O 1
ATOM 3781 N N . ASP B 1 78 ? 42.946 72.226 56.158 1.00 24.54 75 ASP B N 1
ATOM 3782 C CA . ASP B 1 78 ? 42.112 71.154 55.630 1.00 25.17 75 ASP B CA 1
ATOM 3783 C C . ASP B 1 78 ? 40.621 71.255 55.992 1.00 24.02 75 ASP B C 1
ATOM 3784 O O . ASP B 1 78 ? 39.899 70.273 55.874 1.00 23.05 75 ASP B O 1
ATOM 3789 N N . VAL B 1 79 ? 40.157 72.424 56.396 1.00 23.74 76 VAL B N 1
ATOM 3790 C CA . VAL B 1 79 ? 38.808 72.565 56.919 1.00 23.20 76 VAL B CA 1
ATOM 3791 C C . VAL B 1 79 ? 37.830 73.094 55.850 1.00 24.53 76 VAL B C 1
ATOM 3792 O O . VAL B 1 79 ? 38.009 74.190 55.295 1.00 23.08 76 VAL B O 1
ATOM 3796 N N . TRP B 1 80 ? 36.796 72.305 55.548 1.00 25.00 77 TRP B N 1
ATOM 3797 C CA . TRP B 1 80 ? 35.705 72.790 54.690 1.00 25.10 77 TRP B CA 1
ATOM 3798 C C . TRP B 1 80 ? 34.500 72.944 55.545 1.00 25.77 77 TRP B C 1
ATOM 3799 O O . TRP B 1 80 ? 34.283 72.120 56.445 1.00 27.30 77 TRP B O 1
ATOM 3810 N N . GLN B 1 81 ? 33.701 73.971 55.265 1.00 26.30 78 GLN B N 1
ATOM 3811 C CA . GLN B 1 81 ? 32.428 74.179 55.970 1.00 28.00 78 GLN B CA 1
ATOM 3812 C C . GLN B 1 81 ? 31.327 74.768 55.068 1.00 26.50 78 GLN B C 1
ATOM 3813 O O . GLN B 1 81 ? 31.589 75.383 54.012 1.00 26.11 78 GLN B O 1
ATOM 3819 N N . TRP B 1 82 ? 30.099 74.586 55.501 1.00 27.23 79 TRP B N 1
ATOM 3820 C CA . TRP B 1 82 ? 28.905 75.108 54.799 1.00 27.94 79 TRP B CA 1
ATOM 3821 C C . TRP B 1 82 ? 27.830 75.220 55.846 1.00 29.03 79 TRP B C 1
ATOM 3822 O O . TRP B 1 82 ? 27.634 74.302 56.629 1.00 28.42 79 TRP B O 1
ATOM 3833 N N . THR B 1 83 ? 27.109 76.339 55.816 1.00 31.72 80 THR B N 1
ATOM 3834 C CA . THR B 1 83 ? 25.941 76.602 56.667 1.00 32.77 80 THR B CA 1
ATOM 3835 C C . THR B 1 83 ? 24.707 76.734 55.792 1.00 33.25 80 THR B C 1
ATOM 3836 O O . THR B 1 83 ? 24.748 77.431 54.791 1.00 34.28 80 THR B O 1
ATOM 3840 N N . THR B 1 84 ? 23.634 76.035 56.146 1.00 32.55 81 THR B N 1
ATOM 3841 C CA . THR B 1 84 ? 22.306 76.236 55.525 1.00 32.68 81 THR B CA 1
ATOM 3842 C C . THR B 1 84 ? 21.210 76.417 56.600 1.00 32.18 81 THR B C 1
ATOM 3843 O O . THR B 1 84 ? 21.534 76.642 57.745 1.00 32.04 81 THR B O 1
ATOM 3847 N N A GLN B 1 85 ? 19.950 76.327 56.195 0.50 32.50 82 GLN B N 1
ATOM 3848 N N B GLN B 1 85 ? 19.931 76.337 56.214 0.50 32.96 82 GLN B N 1
ATOM 3849 C CA A GLN B 1 85 ? 18.829 76.359 57.110 0.50 32.42 82 GLN B CA 1
ATOM 3850 C CA B GLN B 1 85 ? 18.791 76.449 57.145 0.50 33.43 82 GLN B CA 1
ATOM 3851 C C A GLN B 1 85 ? 17.969 75.140 56.817 0.50 33.07 82 GLN B C 1
ATOM 3852 C C B GLN B 1 85 ? 17.730 75.388 56.828 0.50 33.54 82 GLN B C 1
ATOM 3853 O O A GLN B 1 85 ? 17.957 74.630 55.687 0.50 33.62 82 GLN B O 1
ATOM 3854 O O B GLN B 1 85 ? 17.326 75.251 55.675 0.50 34.34 82 GLN B O 1
ATOM 3865 N N . LEU B 1 86 ? 17.292 74.642 57.849 1.00 32.86 83 LEU B N 1
ATOM 3866 C CA . LEU B 1 86 ? 16.312 73.564 57.720 1.00 32.39 83 LEU B CA 1
ATOM 3867 C C . LEU B 1 86 ? 15.213 73.845 58.727 1.00 32.81 83 LEU B C 1
ATOM 3868 O O . LEU B 1 86 ? 15.440 74.501 59.765 1.00 30.10 83 LEU B O 1
ATOM 3873 N N . ASN B 1 87 ? 14.016 73.379 58.388 1.00 33.98 84 ASN B N 1
ATOM 3874 C CA . ASN B 1 87 ? 12.854 73.437 59.264 1.00 36.25 84 ASN B CA 1
ATOM 3875 C C . ASN B 1 87 ? 13.195 72.772 60.587 1.00 35.33 84 ASN B C 1
ATOM 3876 O O . ASN B 1 87 ? 13.968 71.840 60.605 1.00 34.68 84 ASN B O 1
ATOM 3881 N N . ALA B 1 88 ? 12.595 73.255 61.667 1.00 34.50 85 ALA B N 1
ATOM 3882 C CA . ALA B 1 88 ? 12.863 72.764 62.990 1.00 34.89 85 ALA B CA 1
ATOM 3883 C C . ALA B 1 88 ? 12.442 71.315 63.175 1.00 34.56 85 ALA B C 1
ATOM 3884 O O . ALA B 1 88 ? 12.996 70.648 64.015 1.00 34.10 85 ALA B O 1
ATOM 3886 N N . ASN B 1 89 ? 11.510 70.806 62.364 1.00 35.06 86 ASN B N 1
ATOM 3887 C CA . ASN B 1 89 ? 11.092 69.428 62.513 1.00 35.54 86 ASN B CA 1
ATOM 3888 C C . ASN B 1 89 ? 11.624 68.490 61.424 1.00 36.33 86 ASN B C 1
ATOM 3889 O O . ASN B 1 89 ? 11.113 67.370 61.231 1.00 37.13 86 ASN B O 1
ATOM 3894 N N . TRP B 1 90 ? 12.648 68.942 60.691 1.00 35.71 87 TRP B N 1
ATOM 3895 C CA . TRP B 1 90 ? 13.147 68.172 59.581 1.00 35.12 87 TRP B CA 1
ATOM 3896 C C . TRP B 1 90 ? 13.884 66.925 60.081 1.00 32.81 87 TRP B C 1
ATOM 3897 O O . TRP B 1 90 ? 14.638 66.974 61.067 1.00 30.39 87 TRP B O 1
ATOM 3908 N N . ARG B 1 91 ? 13.668 65.816 59.373 1.00 30.93 88 ARG B N 1
ATOM 3909 C CA . ARG B 1 91 ? 14.545 64.645 59.495 1.00 31.67 88 ARG B CA 1
ATOM 3910 C C . ARG B 1 91 ? 14.881 64.094 58.101 1.00 30.50 88 ARG B C 1
ATOM 3911 O O . ARG B 1 91 ? 14.000 64.003 57.227 1.00 28.85 88 ARG B O 1
ATOM 3919 N N . GLY B 1 92 ? 16.140 63.715 57.891 1.00 30.42 89 GLY B N 1
ATOM 3920 C CA . GLY B 1 92 ? 16.509 63.025 56.673 1.00 30.42 89 GLY B CA 1
ATOM 3921 C C . GLY B 1 92 ? 18.005 62.736 56.533 1.00 31.85 89 GLY B C 1
ATOM 3922 O O . GLY B 1 92 ? 18.760 62.958 57.437 1.00 33.55 89 GLY B O 1
ATOM 3923 N N . SER B 1 93 ? 18.439 62.271 55.371 1.00 31.50 90 SER B N 1
ATOM 3924 C CA . SER B 1 93 ? 19.845 61.930 55.220 1.00 32.32 90 SER B CA 1
ATOM 3925 C C . SER B 1 93 ? 20.610 62.964 54.385 1.00 30.87 90 SER B C 1
ATOM 3926 O O . SER B 1 93 ? 20.010 63.795 53.698 1.00 30.44 90 SER B O 1
ATOM 3929 N N . TYR B 1 94 ? 21.937 62.940 54.478 1.00 29.33 91 TYR B N 1
ATOM 3930 C CA . TYR B 1 94 ? 22.750 63.782 53.619 1.00 28.12 91 TYR B CA 1
ATOM 3931 C C . TYR B 1 94 ? 24.047 63.033 53.301 1.00 27.81 91 TYR B C 1
ATOM 3932 O O . TYR B 1 94 ? 24.383 62.045 53.944 1.00 28.64 91 TYR B O 1
ATOM 3941 N N . CYS B 1 95 ? 24.774 63.501 52.306 1.00 26.36 92 CYS B N 1
ATOM 3942 C CA . CYS B 1 95 ? 26.105 62.964 52.061 1.00 28.20 92 CYS B CA 1
ATOM 3943 C C . CYS B 1 95 ? 26.943 64.156 51.607 1.00 27.63 92 CYS B C 1
ATOM 3944 O O . CYS B 1 95 ? 26.359 65.233 51.340 1.00 27.39 92 CYS B O 1
ATOM 3947 N N . PHE B 1 96 ? 28.273 63.981 51.524 1.00 27.64 93 PHE B N 1
ATOM 394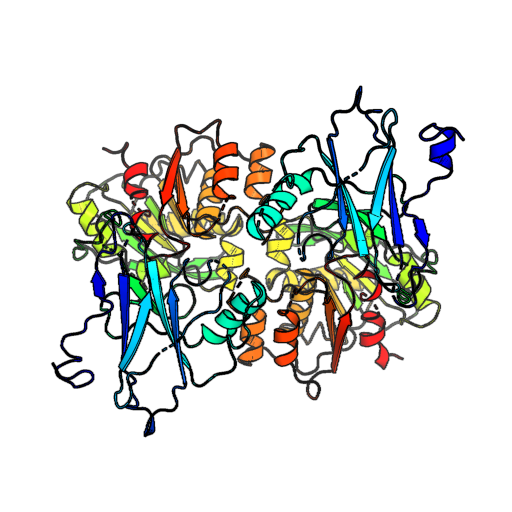8 C CA . PHE B 1 96 ? 29.166 64.991 50.965 1.00 27.34 93 PHE B CA 1
ATOM 3949 C C . PHE B 1 96 ? 29.682 64.515 49.610 1.00 27.97 93 PHE B C 1
ATOM 3950 O O . PHE B 1 96 ? 29.837 63.332 49.388 1.00 27.92 93 PHE B O 1
ATOM 3958 N N . ILE B 1 97 ? 29.984 65.433 48.711 1.00 28.45 94 ILE B N 1
ATOM 3959 C CA . ILE B 1 97 ? 30.579 65.048 47.428 1.00 29.54 94 ILE B CA 1
ATOM 3960 C C . ILE B 1 97 ? 31.823 65.886 47.158 1.00 28.71 94 ILE B C 1
ATOM 3961 O O . ILE B 1 97 ? 31.752 66.890 46.429 1.00 29.89 94 ILE B O 1
ATOM 3966 N N . PRO B 1 98 ? 32.970 65.456 47.710 1.00 28.85 95 PRO B N 1
ATOM 3967 C CA . PRO B 1 98 ? 34.285 66.073 47.431 1.00 30.52 95 PRO B CA 1
ATOM 3968 C C . PRO B 1 98 ? 34.692 65.804 45.972 1.00 31.94 95 PRO B C 1
ATOM 3969 O O . PRO B 1 98 ? 34.855 64.652 45.538 1.00 32.43 95 PRO B O 1
ATOM 3973 N N . THR B 1 99 ? 34.871 66.855 45.209 1.00 33.84 96 THR B N 1
ATOM 3974 C CA . THR B 1 99 ? 35.194 66.658 43.814 1.00 35.09 96 THR B CA 1
ATOM 3975 C C . THR B 1 99 ? 36.368 67.503 43.358 1.00 36.05 96 THR B C 1
ATOM 3976 O O . THR B 1 99 ? 36.591 68.603 43.871 1.00 34.47 96 THR B O 1
ATOM 3980 N N . GLU B 1 100 ? 37.107 66.964 42.380 1.00 38.05 97 GLU B N 1
ATOM 3981 C CA . GLU B 1 100 ? 38.118 67.737 41.662 1.00 40.58 97 GLU B CA 1
ATOM 3982 C C . GLU B 1 100 ? 37.460 68.683 40.687 1.00 40.91 97 GLU B C 1
ATOM 3983 O O . GLU B 1 100 ? 38.058 69.643 40.295 1.00 40.85 97 GLU B O 1
ATOM 3989 N N . ARG B 1 101 ? 36.226 68.394 40.276 1.00 42.11 98 ARG B N 1
ATOM 3990 C CA . ARG B 1 101 ? 35.573 69.176 39.242 1.00 42.94 98 ARG B CA 1
ATOM 3991 C C . ARG B 1 101 ? 35.210 70.498 39.857 1.00 44.15 98 ARG B C 1
ATOM 3992 O O . ARG B 1 101 ? 34.614 70.497 40.918 1.00 45.32 98 ARG B O 1
ATOM 4000 N N . ASP B 1 102 ? 35.602 71.619 39.256 1.00 45.09 99 ASP B N 1
ATOM 4001 C CA . ASP B 1 102 ? 35.090 72.922 39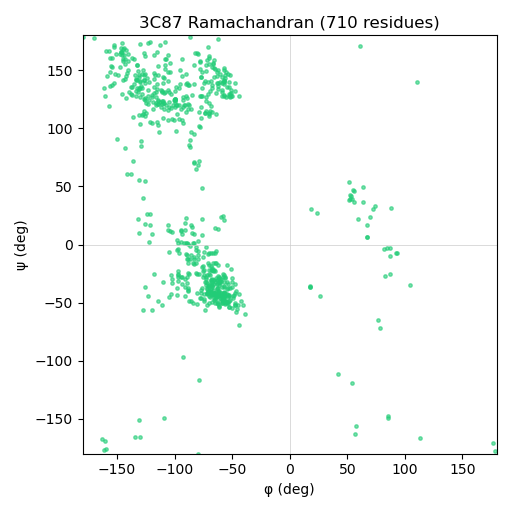.687 1.00 47.22 99 ASP B CA 1
ATOM 4002 C C . ASP B 1 102 ? 34.397 73.615 38.526 1.00 48.06 99 ASP B C 1
ATOM 4003 O O . ASP B 1 102 ? 34.139 74.823 38.553 1.00 48.06 99 ASP B O 1
ATOM 4008 N N . ASP B 1 103 ? 34.084 72.822 37.509 1.00 49.17 100 ASP B N 1
ATOM 4009 C CA . ASP B 1 103 ? 33.415 73.308 36.310 1.00 49.97 100 ASP B CA 1
ATOM 4010 C C . ASP B 1 103 ? 31.899 73.068 36.353 1.00 50.53 100 ASP B C 1
ATOM 4011 O O . ASP B 1 103 ? 31.134 73.809 35.741 1.00 50.44 100 ASP B O 1
ATOM 4016 N N . ILE B 1 104 ? 31.477 72.034 37.065 1.00 51.19 101 ILE B N 1
ATOM 4017 C CA . ILE B 1 104 ? 30.059 71.843 37.371 1.00 52.72 101 ILE B CA 1
ATOM 4018 C C . ILE B 1 104 ? 29.516 72.921 38.328 1.00 54.22 101 ILE B C 1
ATOM 4019 O O . ILE B 1 104 ? 30.163 73.289 39.334 1.00 54.47 101 ILE B O 1
ATOM 4024 N N . PHE B 1 105 ? 28.339 73.431 37.968 1.00 55.53 102 PHE B N 1
ATOM 4025 C CA . PHE B 1 105 ? 27.615 74.480 38.691 1.00 56.92 102 PHE B CA 1
ATOM 4026 C C . PHE B 1 105 ? 28.357 75.784 38.850 1.00 58.53 102 PHE B C 1
ATOM 4027 O O . PHE B 1 105 ? 28.023 76.554 39.748 1.00 59.29 102 PHE B O 1
ATOM 4035 N N . SER B 1 106 ? 29.344 76.053 37.991 1.00 60.33 103 SER B N 1
ATOM 4036 C CA . SER B 1 106 ? 30.130 77.310 38.082 1.00 61.67 103 SER B CA 1
ATOM 4037 C C . SER B 1 106 ? 29.526 78.521 37.327 1.00 62.36 103 SER B C 1
ATOM 4038 O O . SER B 1 106 ? 29.966 79.671 37.519 1.00 62.52 103 SER B O 1
ATOM 4041 N N . ALA B 1 107 ? 28.527 78.248 36.478 1.00 63.25 104 ALA B N 1
ATOM 4042 C CA . ALA B 1 107 ? 27.720 79.286 35.825 1.00 63.72 104 ALA B CA 1
ATOM 4043 C C . ALA B 1 107 ? 26.460 79.594 36.644 1.00 63.91 104 ALA B C 1
ATOM 4044 O O . ALA B 1 107 ? 25.698 78.678 36.992 1.00 64.21 104 ALA B O 1
ATOM 4046 N N . ASP B 1 111 ? 20.030 75.996 34.488 1.00 95.45 108 ASP B N 1
ATOM 4047 C CA . ASP B 1 111 ? 18.901 75.254 33.920 1.00 95.65 108 ASP B CA 1
ATOM 4048 C C . ASP B 1 111 ? 18.608 74.017 34.727 1.00 95.48 108 ASP B C 1
ATOM 4049 O O . ASP B 1 111 ? 19.531 73.319 35.151 1.00 95.63 108 ASP B O 1
ATOM 4054 N N . ARG B 1 112 ? 17.312 73.744 34.896 1.00 94.99 109 ARG B N 1
ATOM 4055 C CA . ARG B 1 112 ? 16.791 72.516 35.503 1.00 94.49 109 ARG B CA 1
ATOM 4056 C C . ARG B 1 112 ? 17.376 71.227 34.884 1.00 93.72 109 ARG B C 1
ATOM 4057 O O . ARG B 1 112 ? 17.374 70.153 35.508 1.00 93.68 109 ARG B O 1
ATOM 4065 N N . LEU B 1 113 ? 17.884 71.363 33.661 1.00 92.77 110 LEU B N 1
ATOM 4066 C CA . LEU B 1 113 ? 18.447 70.259 32.888 1.00 91.82 110 LEU B CA 1
ATOM 4067 C C . LEU B 1 113 ? 19.899 70.031 33.294 1.00 91.01 110 LEU B C 1
ATOM 4068 O O . LEU B 1 113 ? 20.306 68.900 33.588 1.00 90.95 110 LEU B O 1
ATOM 4073 N N . GLU B 1 114 ? 20.668 71.120 33.299 1.00 89.82 111 GLU B N 1
ATOM 4074 C CA . GLU B 1 114 ? 22.071 71.119 33.717 1.00 88.72 111 GLU B CA 1
ATOM 4075 C C . GLU B 1 114 ? 22.225 70.691 35.174 1.00 87.66 111 GLU B C 1
ATOM 4076 O O . GLU B 1 114 ? 23.165 69.958 35.507 1.00 87.69 111 GLU B O 1
ATOM 4082 N N . LEU B 1 115 ? 21.296 71.160 36.019 1.00 86.06 112 LEU B N 1
ATOM 4083 C CA . LEU B 1 115 ? 21.200 70.792 37.443 1.00 84.21 112 LEU B CA 1
ATOM 4084 C C . LEU B 1 115 ? 21.029 69.295 37.690 1.00 83.16 112 LEU B C 1
ATOM 4085 O O . LEU B 1 115 ? 21.704 68.752 38.553 1.00 83.34 112 LEU B O 1
ATOM 4090 N N . ARG B 1 116 ? 20.176 68.606 36.934 1.00 81.57 113 ARG B N 1
ATOM 4091 C CA . ARG B 1 116 ? 20.101 67.142 37.094 1.00 80.23 113 ARG B CA 1
ATOM 4092 C C . ARG B 1 116 ? 21.312 66.419 36.491 1.00 78.27 113 ARG B C 1
ATOM 4093 O O . ARG B 1 116 ? 21.738 65.369 36.999 1.00 78.15 113 ARG B O 1
ATOM 4101 N N . GLU B 1 117 ? 21.870 66.983 35.417 1.00 75.70 114 GLU B N 1
ATOM 4102 C CA . GLU B 1 117 ? 23.076 66.414 34.801 1.00 73.19 114 GLU B CA 1
ATOM 4103 C C . GLU B 1 117 ? 24.307 66.656 35.693 1.00 70.64 114 GLU B C 1
ATOM 4104 O O . GLU B 1 117 ? 25.142 65.761 35.872 1.00 70.54 114 GLU B O 1
ATOM 4110 N N . GLY B 1 118 ? 24.401 67.860 36.249 1.00 67.57 115 GLY B N 1
ATOM 4111 C CA . GLY B 1 118 ? 25.327 68.144 37.348 1.00 64.37 115 GLY B CA 1
ATOM 4112 C C . GLY B 1 118 ? 25.365 67.080 38.444 1.00 61.95 115 GLY B C 1
ATOM 4113 O O . GLY B 1 118 ? 26.357 66.358 38.559 1.00 60.94 115 GLY B O 1
ATOM 4114 N N . TRP B 1 119 ? 24.289 66.955 39.229 1.00 60.13 116 TRP B N 1
ATOM 4115 C CA . TRP B 1 119 ? 24.250 65.952 40.322 1.00 58.68 116 TRP B CA 1
ATOM 4116 C C . TRP B 1 119 ? 24.548 64.551 39.855 1.00 58.37 116 TRP B C 1
ATOM 4117 O O . TRP B 1 119 ? 25.131 63.770 40.605 1.00 57.93 116 TRP B O 1
ATOM 4128 N N . ARG B 1 120 ? 24.162 64.240 38.611 1.00 58.65 117 ARG B N 1
ATOM 4129 C CA . ARG B 1 120 ? 24.366 62.901 38.044 1.00 58.45 117 ARG B CA 1
ATOM 4130 C C . ARG B 1 120 ? 25.842 62.593 37.848 1.00 57.00 117 ARG B C 1
ATOM 4131 O O . ARG B 1 120 ? 26.290 61.475 38.123 1.00 56.71 117 ARG B O 1
ATOM 4139 N N . LYS B 1 121 ? 26.579 63.577 37.349 1.00 55.77 118 LYS B N 1
ATOM 4140 C CA . LYS B 1 121 ? 28.037 63.469 37.217 1.00 55.35 118 LYS B CA 1
ATOM 4141 C C . LYS B 1 121 ? 28.703 63.380 38.593 1.00 54.21 118 LYS B C 1
ATOM 4142 O O . LYS B 1 121 ? 29.582 62.538 38.812 1.00 54.51 118 LYS B O 1
ATOM 4148 N N . LEU B 1 122 ? 28.230 64.206 39.530 1.00 53.27 119 LEU B N 1
ATOM 4149 C CA . LEU B 1 122 ? 28.803 64.311 40.902 1.00 51.56 119 LEU B CA 1
ATOM 4150 C C . LEU B 1 122 ? 28.575 63.132 41.840 1.00 50.48 119 LEU B C 1
ATOM 4151 O O . LEU B 1 122 ? 29.496 62.722 42.548 1.00 49.52 119 LEU B O 1
ATOM 4156 N N . LEU B 1 123 ? 27.372 62.552 41.815 1.00 50.66 120 LEU B N 1
ATOM 4157 C CA . LEU B 1 123 ? 26.969 61.535 42.815 1.00 49.98 120 LEU B CA 1
ATOM 4158 C C . LEU B 1 123 ? 27.800 60.259 42.988 1.00 49.67 120 LEU B C 1
ATOM 4159 O O . LEU B 1 123 ? 27.767 59.661 44.060 1.00 49.81 120 LEU B O 1
ATOM 4164 N N . PRO B 1 124 ? 28.537 59.800 41.949 1.00 49.89 121 PRO B N 1
ATOM 4165 C CA . PRO B 1 124 ? 29.409 58.633 42.265 1.00 49.00 121 PRO B CA 1
ATOM 4166 C C . PRO B 1 124 ? 30.550 58.958 43.260 1.00 48.16 121 PRO B C 1
ATOM 4167 O O . PRO B 1 124 ? 31.140 58.047 43.867 1.00 47.78 121 PRO B O 1
ATOM 4171 N N . GLN B 1 125 ? 30.822 60.246 43.450 1.00 46.66 122 GLN B N 1
ATOM 4172 C CA . GLN B 1 125 ? 31.811 60.673 44.454 1.00 45.90 122 GLN B CA 1
ATOM 4173 C C . GLN B 1 125 ? 31.251 60.908 45.875 1.00 43.94 122 GLN B C 1
ATOM 4174 O O . GLN B 1 125 ? 32.021 61.259 46.783 1.00 43.95 122 GLN B O 1
ATOM 4180 N N . ALA B 1 126 ? 29.938 60.689 46.056 1.00 41.92 123 ALA B N 1
ATOM 4181 C CA . ALA B 1 126 ? 29.225 60.896 47.346 1.00 39.31 123 ALA B CA 1
ATOM 4182 C C . ALA B 1 126 ? 29.749 59.997 48.414 1.00 38.03 123 ALA B C 1
ATOM 4183 O O . ALA B 1 126 ? 30.027 58.858 48.144 1.00 37.49 123 ALA B O 1
ATOM 4185 N N . ILE B 1 127 ? 29.940 60.537 49.616 1.00 36.62 124 ILE B N 1
ATOM 4186 C CA . ILE B 1 127 ? 30.351 59.777 50.786 1.00 34.64 124 ILE B CA 1
ATOM 4187 C C . ILE B 1 127 ? 29.504 60.190 52.004 1.00 34.20 124 ILE B C 1
ATOM 4188 O O . ILE B 1 127 ? 28.931 61.288 52.044 1.00 33.24 124 ILE B O 1
ATOM 4193 N N . ALA B 1 128 ? 29.468 59.310 53.001 1.00 32.95 125 ALA B N 1
ATOM 4194 C CA . ALA B 1 128 ? 28.913 59.627 54.275 1.00 32.44 125 ALA B CA 1
ATOM 4195 C C . ALA B 1 128 ? 29.852 60.648 55.007 1.00 33.08 125 ALA B C 1
ATOM 4196 O O . ALA B 1 12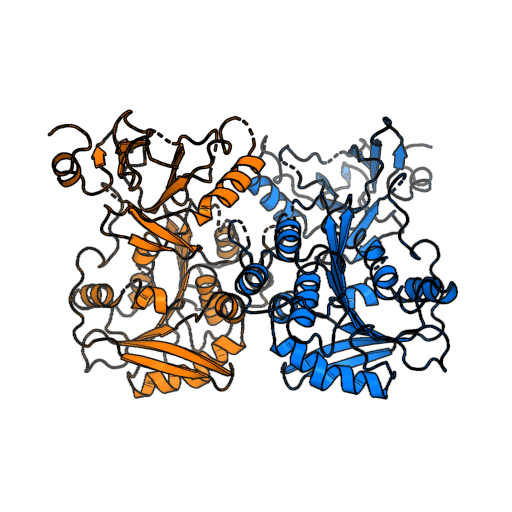8 ? 31.039 60.775 54.689 1.00 31.94 125 ALA B O 1
ATOM 4198 N N . ASP B 1 129 ? 29.297 61.343 56.003 1.00 32.74 126 ASP B N 1
ATOM 4199 C CA . ASP B 1 129 ? 30.060 62.254 56.861 1.00 31.79 126 ASP B CA 1
ATOM 4200 C C . ASP B 1 129 ? 30.830 61.397 57.854 1.00 31.89 126 ASP B C 1
ATOM 4201 O O . ASP B 1 129 ? 30.208 60.824 58.757 1.00 31.40 126 ASP B O 1
ATOM 4206 N N . PRO B 1 130 ? 32.197 61.311 57.704 1.00 32.98 127 PRO B N 1
ATOM 4207 C CA . PRO B 1 130 ? 32.985 60.439 58.571 1.00 32.45 127 PRO B CA 1
ATOM 4208 C C . PRO B 1 130 ? 32.886 60.849 60.004 1.00 32.77 127 PRO B C 1
ATOM 4209 O O . PRO B 1 130 ? 33.225 60.057 60.845 1.00 32.67 127 PRO B O 1
ATOM 4213 N N . LEU B 1 131 ? 32.453 62.076 60.300 1.00 31.91 128 LEU B N 1
ATOM 4214 C CA . LEU B 1 131 ? 32.375 62.468 61.698 1.00 32.75 128 LEU B CA 1
ATOM 4215 C C . LEU B 1 131 ? 31.019 62.133 62.327 1.00 33.05 128 LEU B C 1
ATOM 4216 O O . LEU B 1 131 ? 30.861 62.290 63.514 1.00 31.88 128 LEU B O 1
ATOM 4221 N N . ASN B 1 132 ? 30.042 61.719 61.521 1.00 34.69 129 ASN B N 1
ATOM 4222 C CA . ASN B 1 132 ? 28.683 61.468 61.993 1.00 36.32 129 ASN B CA 1
ATOM 4223 C C . ASN B 1 132 ? 28.601 59.961 62.259 1.00 38.08 129 ASN B C 1
ATOM 4224 O O . ASN B 1 132 ? 28.806 59.172 61.338 1.00 38.23 129 ASN B O 1
ATOM 4229 N N . PRO B 1 133 ? 28.316 59.545 63.507 1.00 39.61 130 PRO B N 1
ATOM 4230 C CA . PRO B 1 133 ? 28.287 58.057 63.761 1.00 40.64 130 PRO B CA 1
ATOM 4231 C C . PRO B 1 133 ? 27.070 57.302 63.181 1.00 40.84 130 PRO B C 1
ATOM 4232 O O . PRO B 1 133 ? 27.082 56.054 63.093 1.00 42.50 130 PRO B O 1
ATOM 4236 N N A GLN B 1 134 ? 26.024 58.037 62.800 0.50 39.86 131 GLN B N 1
ATOM 4237 N N B GLN B 1 134 ? 26.060 58.045 62.754 0.50 40.27 131 GLN B N 1
ATOM 4238 C CA A GLN B 1 134 ? 24.864 57.430 62.158 0.50 39.10 131 GLN B CA 1
ATOM 4239 C CA B GLN B 1 134 ? 24.891 57.444 62.169 0.50 39.91 131 GLN B CA 1
ATOM 4240 C C A GLN B 1 134 ? 24.968 57.528 60.651 0.50 38.87 131 GLN B C 1
ATOM 4241 C C B GLN B 1 134 ? 25.003 57.552 60.658 0.50 39.38 131 GLN B C 1
ATOM 4242 O O A GLN B 1 134 ? 24.446 58.474 60.052 0.50 38.01 131 GLN B O 1
ATOM 4243 O O B GLN B 1 134 ? 24.547 58.540 60.067 0.50 38.54 131 GLN B O 1
ATOM 4254 N N . SER B 1 135 ? 25.614 56.533 60.048 1.00 38.75 132 SER B N 1
ATOM 4255 C CA . SER B 1 135 ? 25.790 56.452 58.588 1.00 40.24 132 SER B CA 1
ATOM 4256 C C . SER B 1 135 ? 25.493 55.037 58.055 1.00 40.09 132 SER B C 1
ATOM 4257 O O . SER B 1 135 ? 25.645 54.075 58.782 1.00 40.85 132 SER B O 1
ATOM 4260 N N . TRP B 1 136 ? 25.056 54.893 56.812 1.00 40.79 133 TRP B N 1
ATOM 4261 C CA . TRP B 1 136 ? 24.677 53.557 56.327 1.00 42.49 133 TRP B CA 1
ATOM 4262 C C . TRP B 1 136 ? 24.717 53.587 54.834 1.00 44.99 133 TRP B C 1
ATOM 4263 O O . TRP B 1 136 ? 24.781 54.666 54.242 1.00 45.92 133 TRP B O 1
ATOM 4274 N N . LYS B 1 137 ? 24.681 52.415 54.205 1.00 48.03 134 LYS B N 1
ATOM 4275 C CA . LYS B 1 137 ? 24.657 52.364 52.746 1.00 50.87 134 LYS B CA 1
ATOM 4276 C C . LYS B 1 137 ? 23.236 52.692 52.241 1.00 52.05 134 LYS B C 1
ATOM 4277 O O . LYS B 1 137 ? 22.265 51.980 52.545 1.00 52.60 134 LYS B O 1
ATOM 4283 N N . GLY B 1 138 ? 23.126 53.767 51.469 1.00 53.50 135 GLY B N 1
ATOM 4284 C CA . GLY B 1 138 ? 21.851 54.229 50.931 1.00 55.47 135 GLY B CA 1
ATOM 4285 C C . GLY B 1 138 ? 21.440 53.382 49.748 1.00 57.31 135 GLY B C 1
ATOM 4286 O O . GLY B 1 138 ? 22.293 52.833 49.038 1.00 57.65 135 GLY B O 1
ATOM 4287 N N . GLY B 1 139 ? 20.133 53.261 49.521 1.00 58.28 136 GLY B N 1
ATOM 4288 C CA . GLY B 1 139 ? 19.629 52.436 48.409 1.00 58.25 136 GLY B CA 1
ATOM 4289 C C . GLY B 1 139 ? 19.796 53.127 47.067 1.00 58.93 136 GLY B C 1
ATOM 4290 O O . GLY B 1 139 ? 19.108 52.801 46.080 1.00 59.44 136 GLY B O 1
ATOM 4291 N N . LEU B 1 140 ? 20.723 54.079 47.010 1.00 58.22 137 LEU B N 1
ATOM 4292 C CA . LEU B 1 140 ? 20.938 54.831 45.791 1.00 57.10 137 LEU B CA 1
ATOM 4293 C C . LEU B 1 140 ? 22.400 54.798 45.312 1.00 55.76 137 LEU B C 1
ATOM 4294 O O . LEU B 1 140 ? 22.822 55.625 44.482 1.00 54.80 137 LEU B O 1
ATOM 4299 N N . GLY B 1 141 ? 23.165 53.836 45.823 1.00 53.94 138 GLY B N 1
ATOM 4300 C CA . GLY B 1 141 ? 24.516 53.633 45.307 1.00 53.18 138 GLY B CA 1
ATOM 4301 C C . GLY B 1 141 ? 25.606 54.157 46.223 1.00 52.29 138 GLY B C 1
ATOM 4302 O O . GLY B 1 141 ? 26.655 53.527 46.349 1.00 52.53 138 GLY B O 1
ATOM 4303 N N . HIS B 1 142 ? 25.303 55.274 46.904 1.00 49.94 139 HIS B N 1
ATOM 4304 C CA . HIS B 1 142 ? 26.221 55.979 47.783 1.00 47.05 139 HIS B CA 1
ATOM 4305 C C . HIS B 1 142 ? 25.789 55.965 49.247 1.00 44.75 139 HIS B C 1
ATOM 4306 O O . HIS B 1 142 ? 24.597 55.857 49.551 1.00 44.15 139 HIS B O 1
ATOM 4313 N N . ALA B 1 143 ? 26.777 56.083 50.134 1.00 41.64 140 ALA B N 1
ATOM 4314 C CA . ALA B 1 143 ? 26.577 56.105 51.588 1.00 39.73 140 ALA B CA 1
ATOM 4315 C C . ALA B 1 143 ? 25.960 57.452 51.999 1.00 37.04 140 ALA B C 1
ATOM 4316 O O . ALA B 1 143 ? 26.124 58.450 51.293 1.00 34.76 140 ALA B O 1
ATOM 4318 N N . VAL B 1 144 ? 25.240 57.449 53.130 1.00 36.23 141 VAL B N 1
ATOM 4319 C CA . VAL B 1 144 ? 24.563 58.667 53.659 1.00 33.29 141 VAL B CA 1
ATOM 4320 C C . VAL B 1 144 ? 24.672 58.737 55.160 1.00 33.02 141 VAL B C 1
ATOM 4321 O O . VAL B 1 144 ? 24.951 57.738 55.801 1.00 33.45 141 VAL B O 1
ATOM 4325 N N . SER B 1 145 ? 24.414 59.925 55.729 1.00 32.67 142 SER B N 1
ATOM 4326 C CA . SER B 1 145 ? 24.402 60.114 57.181 1.00 32.38 142 SER B CA 1
ATOM 4327 C C . SER B 1 145 ? 23.089 60.726 57.634 1.00 30.66 142 SER B C 1
ATOM 4328 O O . SER B 1 145 ? 22.405 61.392 56.872 1.00 31.11 142 SER B O 1
ATOM 4331 N N . ALA B 1 146 ? 22.826 60.608 58.917 1.00 30.28 143 ALA B N 1
ATOM 4332 C CA . ALA B 1 146 ? 21.553 61.023 59.533 1.00 30.56 143 ALA B CA 1
ATOM 4333 C C . ALA B 1 146 ? 21.512 62.456 59.986 1.00 31.02 143 ALA B C 1
ATOM 4334 O O . ALA B 1 146 ? 22.447 62.950 60.593 1.00 30.07 143 ALA B O 1
ATOM 4336 N N . LEU B 1 147 ? 20.406 63.134 59.726 1.00 31.38 144 LEU B N 1
ATOM 4337 C CA . LEU B 1 147 ? 20.268 64.466 60.328 1.00 32.05 144 LEU B CA 1
ATOM 4338 C C . LEU B 1 147 ? 18.847 64.682 60.799 1.00 32.48 144 LEU B C 1
ATOM 4339 O O . LEU B 1 147 ? 17.891 64.428 60.043 1.00 32.53 144 LEU B O 1
ATOM 4344 N N . GLU B 1 148 ? 18.705 65.135 62.037 1.00 32.71 145 GLU B N 1
ATOM 4345 C CA . GLU B 1 148 ? 17.384 65.282 62.657 1.00 35.45 145 GLU B CA 1
ATOM 4346 C C . GLU B 1 148 ? 17.376 66.656 63.323 1.00 34.68 145 GLU B C 1
ATOM 4347 O O . GLU B 1 148 ? 18.283 67.000 64.086 1.00 36.33 145 GLU B O 1
ATOM 4361 N N . PRO B 1 150 ? 15.722 69.476 65.975 1.00 31.69 147 PRO B N 1
ATOM 4362 C CA . PRO B 1 150 ? 15.241 69.289 67.339 1.00 31.61 147 PRO B CA 1
ATOM 4363 C C . PRO B 1 150 ? 13.782 69.081 67.543 1.00 31.12 147 PRO B C 1
ATOM 4364 O O . PRO B 1 150 ? 13.422 68.443 68.521 1.00 31.72 147 PRO B O 1
ATOM 4368 N N . GLN B 1 151 ? 12.945 69.512 66.614 1.00 30.73 148 GLN B N 1
ATOM 4369 C CA . GLN B 1 151 ? 11.507 69.212 66.732 1.00 30.24 148 GLN B CA 1
ATOM 4370 C C . GLN B 1 151 ? 10.997 68.079 65.835 1.00 29.57 148 GLN B C 1
ATOM 4371 O O . GLN B 1 151 ? 9.798 67.887 65.705 1.00 28.35 148 GLN B O 1
ATOM 4377 N N . ALA B 1 152 ? 11.886 67.315 65.204 1.00 30.42 149 ALA B N 1
ATOM 4378 C CA . ALA B 1 152 ? 11.427 66.142 64.413 1.00 32.19 149 ALA B CA 1
ATOM 4379 C C . ALA B 1 152 ? 10.604 65.173 65.300 1.00 32.69 149 ALA B C 1
ATOM 4380 O O . ALA B 1 152 ? 10.976 64.945 66.452 1.00 32.59 149 ALA B O 1
ATOM 4382 N N . PRO B 1 153 ? 9.487 64.619 64.783 1.00 34.32 150 PRO B N 1
ATOM 4383 C CA . PRO B 1 153 ? 8.667 63.814 65.695 1.00 34.44 150 PRO B CA 1
ATOM 4384 C C . PRO B 1 153 ? 9.356 62.493 66.084 1.00 34.49 150 PRO B C 1
ATOM 4385 O O . PRO B 1 153 ? 10.347 62.064 65.463 1.00 35.04 150 PRO B O 1
ATOM 4389 N N . LEU B 1 154 ? 8.877 61.893 67.154 1.00 33.82 151 LEU B N 1
ATOM 4390 C CA . LEU B 1 154 ? 9.483 60.680 67.680 1.00 34.16 151 LEU B CA 1
ATOM 4391 C C . LEU B 1 154 ? 9.254 59.504 66.695 1.00 33.04 151 LEU B C 1
ATOM 4392 O O . LEU B 1 154 ? 8.223 59.418 66.083 1.00 32.50 151 LEU B O 1
ATOM 4397 N N . GLN B 1 155 ? 10.240 58.638 66.512 1.00 32.09 152 GLN B N 1
ATOM 4398 C CA . GLN B 1 155 ? 10.056 57.456 65.704 1.00 32.30 152 GLN B CA 1
ATOM 4399 C C . GLN B 1 155 ? 9.953 56.290 66.655 1.00 32.62 152 GLN B C 1
ATOM 4400 O O . GLN B 1 155 ? 10.889 56.045 67.381 1.00 34.17 152 GLN B O 1
ATOM 4406 N N . PRO B 1 156 ? 8.792 55.614 66.708 1.00 32.78 153 PRO B N 1
ATOM 4407 C CA . PRO B 1 156 ? 8.583 54.659 67.809 1.00 32.54 153 PRO B CA 1
ATOM 4408 C C . PRO B 1 156 ? 9.720 53.653 67.992 1.00 31.91 153 PRO B C 1
ATOM 4409 O O . PRO B 1 156 ? 10.143 53.039 67.033 1.00 31.11 153 PRO B O 1
ATOM 4413 N N . GLY B 1 157 ? 10.214 53.503 69.225 1.00 31.19 154 GLY B N 1
ATOM 4414 C CA . GLY B 1 157 ? 11.185 52.438 69.523 1.00 30.51 154 GLY B CA 1
ATOM 4415 C C . GLY B 1 157 ? 12.639 52.748 69.192 1.00 30.30 154 GLY B C 1
ATOM 4416 O O . GLY B 1 157 ? 13.537 52.212 69.845 1.00 30.61 154 GLY B O 1
ATOM 4417 N N . TRP B 1 158 ? 12.879 53.626 68.208 1.00 29.75 155 TRP B N 1
ATOM 4418 C CA . TRP B 1 158 ? 14.240 53.938 67.744 1.00 29.36 155 TRP B CA 1
ATOM 4419 C C . TRP B 1 158 ? 15.136 54.693 68.724 1.00 30.61 155 TRP B C 1
ATOM 4420 O O . TRP B 1 158 ? 16.349 54.653 68.587 1.00 32.04 155 TRP B O 1
ATOM 4431 N N . ASP B 1 159 ? 14.550 55.381 69.680 1.00 31.96 156 ASP B N 1
ATOM 4432 C CA . ASP B 1 159 ? 15.324 56.087 70.746 1.00 34.17 156 ASP B CA 1
ATOM 4433 C C . ASP B 1 159 ? 15.612 55.206 71.950 1.00 32.54 156 ASP B C 1
ATOM 4434 O O . ASP B 1 159 ? 16.416 55.579 72.807 1.00 31.73 156 ASP B O 1
ATOM 4439 N N . CYS B 1 160 ? 14.942 54.058 72.028 1.00 32.10 157 CYS B N 1
ATOM 4440 C CA . CYS B 1 160 ? 15.130 53.202 73.172 1.00 33.18 157 CYS B CA 1
ATOM 4441 C C . CYS B 1 160 ? 15.226 51.710 72.803 1.00 32.06 157 CYS B C 1
ATOM 4442 O O . CYS B 1 160 ? 14.430 50.885 73.264 1.00 30.86 157 CYS B O 1
ATOM 4445 N N . PRO B 1 161 ? 16.222 51.357 71.997 1.00 31.44 158 PRO B N 1
ATOM 4446 C CA . PRO B 1 161 ? 16.402 49.969 71.625 1.00 32.56 158 PRO B CA 1
ATOM 4447 C C . PRO B 1 161 ? 16.812 49.117 72.822 1.00 32.86 158 PRO B C 1
ATOM 4448 O O . PRO B 1 161 ? 17.400 49.624 73.762 1.00 31.90 158 PRO B O 1
ATOM 4452 N N . GLN B 1 162 ? 16.475 47.830 72.778 1.00 33.98 159 GLN B N 1
ATOM 4453 C CA . GLN B 1 162 ? 16.793 46.852 73.852 1.00 34.28 159 GLN B CA 1
ATOM 4454 C C . GLN B 1 162 ? 17.361 45.597 73.190 1.00 35.22 159 GLN B C 1
ATOM 4455 O O . GLN B 1 162 ? 16.893 45.187 72.112 1.00 34.91 159 GLN B O 1
ATOM 4461 N N . ALA B 1 163 ? 18.359 44.984 73.818 1.00 35.80 160 ALA B N 1
ATOM 4462 C CA . ALA B 1 163 ? 18.916 43.721 73.291 1.00 36.03 160 ALA B CA 1
ATOM 4463 C C . ALA B 1 163 ? 17.808 42.691 73.054 1.00 35.41 160 ALA B C 1
ATOM 4464 O O . ALA B 1 163 ? 16.965 42.449 73.925 1.00 36.18 160 ALA B O 1
ATOM 4466 N N . PRO B 1 164 ? 17.781 42.098 71.856 1.00 35.21 161 PRO B N 1
ATOM 4467 C CA . PRO B 1 164 ? 16.812 41.028 71.596 1.00 34.90 161 PRO B CA 1
ATOM 4468 C C . PRO B 1 164 ? 16.947 39.883 72.587 1.00 35.36 161 PRO B C 1
ATOM 4469 O O . PRO B 1 164 ? 18.076 39.507 72.964 1.00 34.99 161 PRO B O 1
ATOM 4473 N N . GLU B 1 165 ? 15.815 39.332 73.010 1.00 35.60 162 GLU B N 1
ATOM 4474 C CA . GLU B 1 165 ? 15.854 38.238 73.935 1.00 37.92 162 GLU B CA 1
ATOM 4475 C C . GLU B 1 165 ? 16.385 36.971 73.255 1.00 38.17 162 GLU B C 1
ATOM 4476 O O . GLU B 1 165 ? 17.207 36.275 73.813 1.00 38.25 162 GLU B O 1
ATOM 4482 N N . ILE B 1 166 ? 15.912 36.690 72.042 1.00 37.87 163 ILE B N 1
ATOM 4483 C CA . ILE B 1 166 ? 16.414 35.563 71.255 1.00 37.87 163 ILE B CA 1
ATOM 4484 C C . ILE B 1 166 ? 16.850 36.160 69.911 1.00 37.69 163 ILE B C 1
ATOM 4485 O O . ILE B 1 166 ? 16.048 36.819 69.254 1.00 37.09 163 ILE B O 1
ATOM 4490 N N . PRO B 1 167 ? 18.111 35.916 69.501 1.00 37.85 164 PRO B N 1
ATOM 4491 C CA . PRO B 1 167 ? 18.557 36.560 68.272 1.00 37.22 164 PRO B CA 1
ATOM 4492 C C . PRO B 1 167 ? 17.855 35.952 67.041 1.00 35.58 164 PRO B C 1
ATOM 4493 O O . PRO B 1 167 ? 17.387 34.822 67.081 1.00 34.73 164 PRO B O 1
ATOM 4497 N N . ALA B 1 168 ? 17.777 36.748 65.986 1.00 34.80 165 ALA B N 1
ATOM 4498 C CA . ALA B 1 168 ? 17.196 36.343 64.731 1.00 34.23 165 ALA B CA 1
ATOM 4499 C C . ALA B 1 168 ? 17.988 35.169 64.194 1.00 34.37 165 ALA B C 1
ATOM 4500 O O . ALA B 1 168 ? 19.180 35.060 64.411 1.00 33.45 165 ALA B O 1
ATOM 4502 N N . LYS B 1 169 ? 17.295 34.281 63.508 1.00 34.49 166 LYS B N 1
ATOM 4503 C CA . LYS B 1 169 ? 17.919 33.158 62.858 1.00 35.94 166 LYS B CA 1
ATOM 4504 C C . LYS B 1 169 ? 18.030 33.417 61.334 1.00 35.20 166 LYS B C 1
ATOM 4505 O O . LYS B 1 169 ? 17.041 33.619 60.647 1.00 34.30 166 LYS B O 1
ATOM 4511 N N . GLU B 1 170 ? 19.254 33.459 60.843 1.00 34.65 167 GLU B N 1
ATOM 4512 C CA . GLU B 1 170 ? 19.478 33.547 59.435 1.00 35.31 167 GLU B CA 1
ATOM 4513 C C . GLU B 1 170 ? 19.537 32.160 58.783 1.00 35.20 167 GLU B C 1
ATOM 4514 O O . GLU B 1 170 ? 20.345 31.341 59.170 1.00 35.55 167 GLU B O 1
ATOM 4520 N N . ILE B 1 171 ? 18.649 31.919 57.828 1.00 34.34 168 ILE B N 1
ATOM 4521 C CA . ILE B 1 171 ? 18.675 30.758 56.963 1.00 33.71 168 ILE B CA 1
ATOM 4522 C C . ILE B 1 171 ? 18.925 31.177 55.497 1.00 33.64 168 ILE B C 1
ATOM 4523 O O . ILE B 1 171 ? 18.846 32.367 55.145 1.00 32.57 168 ILE B O 1
ATOM 4528 N N . ILE B 1 172 ? 19.260 30.181 54.676 1.00 33.25 169 ILE B N 1
ATOM 4529 C CA . ILE B 1 172 ? 19.396 30.316 53.238 1.00 33.42 169 ILE B CA 1
ATOM 4530 C C . ILE B 1 172 ? 18.218 29.559 52.677 1.00 32.54 169 ILE B C 1
ATOM 4531 O O . ILE B 1 172 ? 18.087 28.368 52.885 1.00 32.26 169 ILE B O 1
ATOM 4536 N N . TRP B 1 173 ? 17.352 30.300 51.993 1.00 31.91 170 TRP B N 1
ATOM 4537 C CA . TRP B 1 173 ? 16.187 29.778 51.284 1.00 30.76 170 TRP B CA 1
ATOM 4538 C C . TRP B 1 173 ? 16.540 29.535 49.821 1.00 30.55 170 TRP B C 1
ATOM 4539 O O . TRP B 1 173 ? 16.878 30.442 49.077 1.00 29.85 170 TRP B O 1
ATOM 4550 N N . LYS B 1 174 ? 16.470 28.279 49.434 1.00 31.02 171 LYS B N 1
ATOM 4551 C CA . LYS B 1 174 ? 16.737 27.861 48.087 1.00 31.86 171 LYS B CA 1
ATOM 4552 C C . LYS B 1 174 ? 15.376 27.638 47.470 1.00 31.73 171 LYS B C 1
ATOM 4553 O O . LYS B 1 174 ? 14.670 26.691 47.844 1.00 30.90 171 LYS B O 1
ATOM 4559 N N . SER B 1 175 ? 14.987 28.537 46.569 1.00 31.15 172 SER B N 1
ATOM 4560 C CA . SER B 1 175 ? 13.675 28.477 45.985 1.00 30.75 172 SER B CA 1
ATOM 4561 C C . SER B 1 175 ? 13.756 27.520 44.813 1.00 32.04 172 SER B C 1
ATOM 4562 O O . SER B 1 175 ? 14.656 27.651 43.959 1.00 31.36 172 SER B O 1
ATOM 4565 N N . GLU B 1 176 ? 12.847 26.546 44.785 1.00 32.08 173 GLU B N 1
ATOM 4566 C CA . GLU B 1 176 ? 12.787 25.650 43.641 1.00 34.02 173 GLU B CA 1
ATOM 4567 C C . GLU B 1 176 ? 12.118 26.374 42.453 1.00 33.79 173 GLU B C 1
ATOM 4568 O O . GLU B 1 176 ? 12.541 26.208 41.309 1.00 34.30 173 GLU B O 1
ATOM 4574 N N . ARG B 1 177 ? 11.107 27.203 42.735 1.00 33.67 174 ARG B N 1
ATOM 4575 C CA . ARG B 1 177 ? 10.440 27.988 41.718 1.00 33.05 174 ARG B CA 1
ATOM 4576 C C . ARG B 1 177 ? 11.329 29.086 41.119 1.00 33.24 174 ARG B C 1
ATOM 4577 O O . ARG B 1 177 ? 11.303 29.290 39.926 1.00 32.77 174 ARG B O 1
ATOM 4585 N N . LEU B 1 178 ? 12.080 29.818 41.950 1.00 33.59 175 LEU B N 1
ATOM 4586 C CA . LEU B 1 178 ? 12.876 30.950 41.464 1.00 33.37 175 LEU B CA 1
ATOM 4587 C C . LEU B 1 178 ? 14.288 30.523 41.042 1.00 33.04 175 LEU B C 1
ATOM 4588 O O . LEU B 1 178 ? 15.043 31.323 40.509 1.00 33.87 175 LEU B O 1
ATOM 4593 N N . LYS B 1 179 ? 14.652 29.280 41.321 1.00 32.16 176 LYS B N 1
ATOM 4594 C CA . LYS B 1 179 ? 15.962 28.747 40.962 1.00 32.22 176 LYS B CA 1
ATOM 4595 C C . LYS B 1 179 ? 17.086 29.664 41.452 1.00 32.30 176 LYS B C 1
ATOM 4596 O O . LYS B 1 179 ? 18.096 29.885 40.768 1.00 32.29 176 LYS B O 1
ATOM 4602 N N . ASN B 1 180 ? 16.902 30.219 42.647 1.00 31.80 177 ASN B N 1
ATOM 4603 C CA . ASN B 1 180 ? 17.965 30.978 43.285 1.00 31.85 177 ASN B CA 1
ATOM 4604 C C . ASN B 1 180 ? 17.911 30.774 44.768 1.00 31.99 177 ASN B C 1
ATOM 4605 O O . ASN B 1 180 ? 16.981 30.152 45.277 1.00 31.79 177 ASN B O 1
ATOM 4610 N N . SER B 1 181 ? 18.903 31.288 45.469 1.00 32.45 178 SER B N 1
ATOM 4611 C CA . SER B 1 181 ? 18.865 31.227 46.926 1.00 33.62 178 SER B CA 1
ATOM 4612 C C . SER B 1 181 ? 19.205 32.562 47.525 1.00 32.67 178 SER B C 1
ATOM 4613 O O . SER B 1 181 ? 19.845 33.415 46.881 1.00 33.72 178 SER B O 1
ATOM 4616 N N . ARG B 1 182 ? 18.717 32.780 48.736 1.00 31.06 179 ARG B N 1
ATOM 4617 C CA . ARG B 1 182 ? 18.872 34.060 49.370 1.00 29.00 179 ARG B CA 1
ATOM 4618 C C . ARG B 1 182 ? 18.778 33.847 50.844 1.00 28.90 179 ARG B C 1
ATOM 4619 O O . ARG B 1 182 ? 18.229 32.829 51.296 1.00 28.33 179 ARG B O 1
ATOM 4627 N N . ARG B 1 183 ? 19.290 34.829 51.578 1.00 28.57 180 ARG B N 1
ATOM 4628 C CA . ARG B 1 183 ? 19.204 34.916 53.029 1.00 28.79 180 ARG B CA 1
ATOM 4629 C C . ARG B 1 183 ? 17.812 35.318 53.481 1.00 29.05 180 ARG B C 1
ATOM 4630 O O . ARG B 1 183 ? 17.159 36.188 52.869 1.00 29.28 180 ARG B O 1
ATOM 4638 N N . VAL B 1 184 ? 17.349 34.670 54.550 1.00 28.72 181 VAL B N 1
ATOM 4639 C CA . VAL B 1 184 ? 16.116 35.044 55.192 1.00 27.51 181 VAL B CA 1
ATOM 4640 C C . VAL B 1 184 ? 16.411 35.084 56.677 1.00 28.99 181 VAL B C 1
ATOM 4641 O O . VAL B 1 184 ? 17.045 34.160 57.215 1.00 29.07 181 VAL B O 1
ATOM 4645 N N . TRP B 1 185 ? 15.985 36.165 57.329 1.00 26.84 182 TRP B N 1
ATOM 4646 C CA . TRP B 1 185 ? 16.091 36.263 58.760 1.00 28.19 182 TRP B CA 1
ATOM 4647 C C . TRP B 1 185 ? 14.723 36.061 59.386 1.00 27.54 182 TRP B C 1
ATOM 4648 O O . TRP B 1 185 ? 13.756 36.669 58.941 1.00 29.15 182 TRP B O 1
ATOM 4659 N N . ILE B 1 186 ? 14.653 35.189 60.389 1.00 27.41 183 ILE B N 1
ATOM 4660 C CA . ILE B 1 186 ? 13.437 34.905 61.078 1.00 27.92 183 ILE B CA 1
ATOM 4661 C C . ILE B 1 186 ? 13.637 35.366 62.509 1.00 28.83 183 ILE B C 1
ATOM 4662 O O . ILE B 1 186 ? 14.608 34.992 63.136 1.00 29.22 183 ILE B O 1
ATOM 4667 N N . PHE B 1 187 ? 12.726 36.191 63.018 1.00 29.30 184 PHE B N 1
ATOM 4668 C CA . PHE B 1 187 ? 12.890 36.764 64.335 1.00 29.11 184 PHE B CA 1
ATOM 4669 C C . PHE B 1 187 ? 11.571 36.726 65.067 1.00 29.94 184 PHE B C 1
ATOM 4670 O O . PHE B 1 187 ? 10.558 37.068 64.506 1.00 30.17 184 PHE B O 1
ATOM 4678 N N . THR B 1 188 ? 11.582 36.327 66.328 1.00 31.29 185 THR B N 1
ATOM 4679 C CA . THR B 1 188 ? 10.360 36.291 67.103 1.00 33.55 185 THR B CA 1
ATOM 4680 C C . THR B 1 188 ? 10.490 37.175 68.373 1.00 35.03 185 THR B C 1
ATOM 4681 O O . THR B 1 188 ? 11.530 37.237 69.028 1.00 34.76 185 THR B O 1
ATOM 4685 N N . THR B 1 189 ? 9.423 37.881 68.681 1.00 36.88 186 THR B N 1
ATOM 4686 C CA . THR B 1 189 ? 9.394 38.745 69.839 1.00 38.47 186 THR B CA 1
ATOM 4687 C C . THR B 1 189 ? 8.477 38.144 70.926 1.00 42.30 186 THR B C 1
ATOM 4688 O O . THR B 1 189 ? 7.787 37.138 70.701 1.00 41.60 186 THR B O 1
ATOM 4692 N N . GLY B 1 190 ? 8.467 38.808 72.083 1.00 46.31 187 GLY B N 1
ATOM 4693 C CA . GLY B 1 190 ? 7.562 38.479 73.179 1.00 51.62 187 GLY B CA 1
ATOM 4694 C C . GLY B 1 190 ? 7.671 37.045 73.669 1.00 55.42 187 GLY B C 1
ATOM 4695 O O . GLY B 1 190 ? 8.704 36.367 73.486 1.00 55.80 187 GLY B O 1
ATOM 4696 N N . ASP B 1 191 ? 6.567 36.591 74.273 1.00 59.35 188 ASP B N 1
ATOM 4697 C CA . ASP B 1 191 ? 6.527 35.357 75.047 1.00 62.76 188 ASP B CA 1
ATOM 4698 C C . ASP B 1 191 ? 6.658 34.137 74.117 1.00 64.24 188 ASP B C 1
ATOM 4699 O O . ASP B 1 191 ? 5.847 33.951 73.201 1.00 64.83 188 ASP B O 1
ATOM 4704 N N . VAL B 1 192 ? 7.686 33.319 74.357 1.00 65.82 189 VAL B N 1
ATOM 4705 C CA . VAL B 1 192 ? 7.895 32.058 73.611 1.00 66.84 189 VAL B CA 1
ATOM 4706 C C . VAL B 1 192 ? 6.584 31.265 73.520 1.00 66.93 189 VAL B C 1
ATOM 4707 O O . VAL B 1 192 ? 6.269 30.677 72.470 1.00 67.26 189 VAL B O 1
ATOM 4711 N N . THR B 1 193 ? 5.835 31.277 74.631 1.00 66.77 190 THR B N 1
ATOM 4712 C CA . THR B 1 193 ? 4.592 30.500 74.796 1.00 66.65 190 THR B CA 1
ATOM 4713 C C . THR B 1 193 ? 3.362 31.063 74.050 1.00 65.63 190 THR B C 1
ATOM 4714 O O . THR B 1 193 ? 2.379 30.340 73.834 1.00 65.70 190 THR B O 1
ATOM 4718 N N . ALA B 1 194 ? 3.414 32.339 73.663 1.00 64.08 191 ALA B N 1
ATOM 4719 C CA . ALA B 1 194 ? 2.378 32.908 72.795 1.00 62.44 191 ALA B CA 1
ATOM 4720 C C . ALA B 1 194 ? 2.073 31.997 71.582 1.00 61.21 191 ALA B C 1
ATOM 4721 O O . ALA B 1 194 ? 2.965 31.379 70.978 1.00 61.19 191 ALA B O 1
ATOM 4723 N N . GLU B 1 195 ? 0.795 31.879 71.266 1.00 59.58 192 GLU B N 1
ATOM 4724 C CA . GLU B 1 195 ? 0.391 31.210 70.044 1.00 58.20 192 GLU B CA 1
ATOM 4725 C C . GLU B 1 195 ? -0.539 32.184 69.286 1.00 55.88 192 GLU B C 1
ATOM 4726 O O . GLU B 1 195 ? -0.986 33.208 69.869 1.00 55.91 192 GLU B O 1
ATOM 4732 N N . GLU B 1 196 ? -0.780 31.923 67.995 1.00 51.80 193 GLU B N 1
ATOM 4733 C CA . GLU B 1 196 ? -1.559 32.850 67.210 1.00 48.64 193 GLU B CA 1
ATOM 4734 C C . GLU B 1 196 ? -0.783 34.153 66.975 1.00 44.83 193 GLU B C 1
ATOM 4735 O O . GLU B 1 196 ? -1.416 35.182 66.746 1.00 44.89 193 GLU B O 1
ATOM 4741 N N . ARG B 1 197 ? 0.556 34.119 67.044 1.00 38.95 194 ARG B N 1
ATOM 4742 C CA . ARG B 1 197 ? 1.358 35.306 66.740 1.00 35.34 194 ARG B CA 1
ATOM 4743 C C . ARG B 1 197 ? 1.139 35.711 65.300 1.00 33.12 194 ARG B C 1
ATOM 4744 O O . ARG B 1 197 ? 1.117 34.861 64.423 1.00 32.13 194 ARG B O 1
ATOM 4752 N N . PRO B 1 198 ? 0.920 37.005 65.049 1.00 31.96 195 PRO B N 1
ATOM 4753 C CA . PRO B 1 198 ? 0.868 37.443 63.658 1.00 30.81 195 PRO B CA 1
ATOM 4754 C C . PRO B 1 198 ? 2.2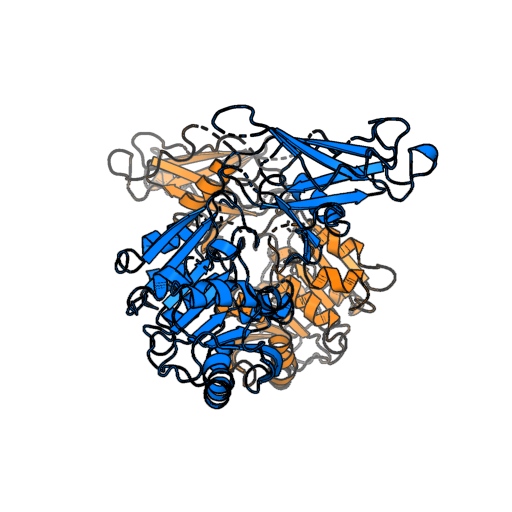18 37.277 62.982 1.00 30.19 195 PRO B C 1
ATOM 4755 O O . PRO B 1 198 ? 3.252 37.294 63.647 1.00 30.41 195 PRO B O 1
ATOM 4759 N N . LEU B 1 199 ? 2.179 37.082 61.677 1.00 29.09 196 LEU B N 1
ATOM 4760 C CA . LEU B 1 199 ? 3.366 37.089 60.823 1.00 29.19 196 LEU B CA 1
ATOM 4761 C C . LEU B 1 199 ? 3.500 38.456 60.119 1.00 28.80 196 LEU B C 1
ATOM 4762 O O . LEU B 1 199 ? 2.529 38.951 59.560 1.00 28.30 196 LEU B O 1
ATOM 4767 N N . ALA B 1 200 ? 4.697 39.041 60.160 1.00 27.39 197 ALA B N 1
ATOM 4768 C CA . ALA B 1 200 ? 5.059 40.154 59.256 1.00 27.36 197 ALA B CA 1
ATOM 4769 C C . ALA B 1 200 ? 6.177 39.778 58.263 1.00 27.44 197 ALA B C 1
ATOM 4770 O O . ALA B 1 200 ? 7.277 39.317 58.662 1.00 27.10 197 ALA B O 1
ATOM 4772 N N . VAL B 1 201 ? 5.904 39.944 56.982 1.00 27.26 198 VAL B N 1
ATOM 4773 C CA . VAL B 1 201 ? 6.948 39.752 55.999 1.00 29.02 198 VAL B CA 1
ATOM 4774 C C . VAL B 1 201 ? 7.524 41.118 55.579 1.00 29.56 198 VAL B C 1
ATOM 4775 O O . VAL B 1 201 ? 6.794 41.950 55.109 1.00 30.16 198 VAL B O 1
ATOM 4779 N N . LEU B 1 202 ? 8.831 41.320 55.746 1.00 30.96 199 LEU B N 1
ATOM 4780 C CA . LEU B 1 202 ? 9.503 42.573 55.336 1.00 31.14 199 LEU B CA 1
ATOM 4781 C C . LEU B 1 202 ? 10.411 42.348 54.151 1.00 31.70 199 LEU B C 1
ATOM 4782 O O . LEU B 1 202 ? 11.341 41.529 54.190 1.00 31.14 199 LEU B O 1
ATOM 4787 N N . LEU B 1 203 ? 10.153 43.112 53.095 1.00 31.83 200 LEU B N 1
ATOM 4788 C CA . LEU B 1 203 ? 10.986 43.085 51.919 1.00 31.52 200 LEU B CA 1
ATOM 4789 C C . LEU B 1 203 ? 12.225 43.935 52.146 1.00 32.52 200 LEU B C 1
ATOM 4790 O O . LEU B 1 203 ? 12.257 44.749 53.099 1.00 32.93 200 LEU B O 1
ATOM 4795 N N . ASP B 1 204 ? 13.230 43.757 51.282 1.00 32.73 201 ASP B N 1
ATOM 4796 C CA . ASP B 1 204 ? 14.532 44.428 51.430 1.00 33.03 201 ASP B CA 1
ATOM 4797 C C . ASP B 1 204 ? 15.096 44.089 52.808 1.00 33.10 201 ASP B C 1
ATOM 4798 O O . ASP B 1 204 ? 15.628 44.943 53.535 1.00 32.46 201 ASP B O 1
ATOM 4803 N N . GLY B 1 205 ? 14.997 42.804 53.107 1.00 32.05 202 GLY B N 1
ATOM 4804 C CA . GLY B 1 205 ? 15.281 42.274 54.412 1.00 32.28 202 GLY B CA 1
ATOM 4805 C C . GLY B 1 205 ? 16.707 42.484 54.840 1.00 31.62 202 GLY B C 1
ATOM 4806 O O . GLY B 1 205 ? 16.951 42.655 56.001 1.00 31.59 202 GLY B O 1
ATOM 4807 N N . GLU B 1 206 ? 17.650 42.471 53.909 1.00 31.75 203 GLU B N 1
ATOM 4808 C CA . GLU B 1 206 ? 19.025 42.560 54.289 1.00 33.05 203 GLU B CA 1
ATOM 4809 C C . GLU B 1 206 ? 19.279 43.968 54.854 1.00 32.61 203 GLU B C 1
ATOM 4810 O O . GLU B 1 206 ? 19.988 44.131 55.830 1.00 33.55 203 GLU B O 1
ATOM 4816 N N . PHE B 1 207 ? 18.656 44.981 54.264 1.00 32.41 204 PHE B N 1
ATOM 4817 C CA . PHE B 1 207 ? 18.775 46.310 54.824 1.00 32.75 204 PHE B CA 1
ATOM 4818 C C . PHE B 1 207 ? 18.261 46.333 56.281 1.00 32.58 204 PHE B C 1
ATOM 4819 O O . PHE B 1 207 ? 18.934 46.836 57.158 1.00 31.54 204 PHE B O 1
ATOM 4827 N N . TRP B 1 208 ? 17.056 45.799 56.530 1.00 31.41 205 TRP B N 1
ATOM 4828 C CA . TRP B 1 208 ? 16.516 45.872 57.877 1.00 31.80 205 TRP B CA 1
ATOM 4829 C C . TRP B 1 208 ? 17.148 44.892 58.866 1.00 31.76 205 TRP B C 1
ATOM 4830 O O . TRP B 1 208 ? 16.913 44.993 60.041 1.00 32.66 205 TRP B O 1
ATOM 4841 N N . ALA B 1 209 ? 17.948 43.952 58.364 1.00 31.87 206 ALA B N 1
ATOM 4842 C CA . ALA B 1 209 ? 18.699 43.004 59.189 1.00 33.07 206 ALA B CA 1
ATOM 4843 C C . ALA B 1 209 ? 20.064 43.550 59.579 1.00 34.12 206 ALA B C 1
ATOM 4844 O O . ALA B 1 209 ? 20.495 43.324 60.707 1.00 34.59 206 ALA B O 1
ATOM 4846 N N . GLN B 1 210 ? 20.731 44.247 58.657 1.00 34.53 207 GLN B N 1
ATOM 4847 C CA . GLN B 1 210 ? 22.158 44.520 58.793 1.00 35.84 207 GLN B CA 1
ATOM 4848 C C . GLN B 1 210 ? 22.508 45.994 58.771 1.00 35.62 207 GLN B C 1
ATOM 4849 O O . GLN B 1 210 ? 23.275 46.411 59.596 1.00 36.84 207 GLN B O 1
ATOM 4855 N N . SER B 1 211 ? 21.940 46.779 57.861 1.00 35.79 208 SER B N 1
ATOM 4856 C CA . SER B 1 211 ? 22.217 48.232 57.784 1.00 36.10 208 SER B CA 1
ATOM 4857 C C . SER B 1 211 ? 21.520 49.043 58.834 1.00 36.04 208 SER B C 1
ATOM 4858 O O . SER B 1 211 ? 22.108 49.944 59.384 1.00 37.12 208 SER B O 1
ATOM 4869 N N . PRO B 1 213 ? 19.534 47.477 61.822 1.00 33.62 210 PRO B N 1
ATOM 4870 C CA . PRO B 1 213 ? 18.853 46.326 62.410 1.00 31.88 210 PRO B CA 1
ATOM 4871 C C . PRO B 1 213 ? 17.581 46.699 63.212 1.00 31.64 210 PRO B C 1
ATOM 4872 O O . PRO B 1 213 ? 17.634 47.518 64.109 1.00 31.27 210 PRO B O 1
ATOM 4876 N N . VAL B 1 214 ? 16.448 46.078 62.874 1.00 31.56 211 VAL B N 1
ATOM 4877 C CA . VAL B 1 214 ? 15.148 46.347 63.519 1.00 31.36 211 VAL B CA 1
ATOM 4878 C C . VAL B 1 214 ? 14.970 45.567 64.806 1.00 30.57 211 VAL B C 1
ATOM 4879 O O . VAL B 1 214 ? 14.142 45.923 65.613 1.00 32.65 211 VAL B O 1
ATOM 4883 N N . TRP B 1 215 ? 15.773 44.534 65.009 1.00 30.94 212 TRP B N 1
ATOM 4884 C CA . TRP B 1 215 ? 15.666 43.645 66.173 1.00 29.85 212 TRP B CA 1
ATOM 4885 C C . TRP B 1 215 ? 15.488 44.376 67.516 1.00 30.97 212 TRP B C 1
ATOM 4886 O O . TRP B 1 215 ? 14.571 44.026 68.282 1.00 30.42 212 TRP B O 1
ATOM 4897 N N . PRO B 1 216 ? 16.430 45.306 67.861 1.00 30.31 213 PRO B N 1
ATOM 4898 C CA . PRO B 1 216 ? 16.330 45.979 69.159 1.00 30.24 213 PRO B CA 1
ATOM 4899 C C . PRO B 1 216 ? 15.127 46.920 69.295 1.00 30.73 213 PRO B C 1
ATOM 4900 O O . PRO B 1 216 ? 14.709 47.246 70.399 1.00 29.49 213 PRO B O 1
ATOM 4904 N N . VAL B 1 217 ? 14.585 47.326 68.164 1.00 30.92 214 VAL B N 1
ATOM 4905 C CA . VAL B 1 217 ? 13.543 48.299 68.122 1.00 30.86 214 VAL B CA 1
ATOM 4906 C C . VAL B 1 217 ? 12.208 47.584 68.274 1.00 30.78 214 VAL B C 1
ATOM 4907 O O . VAL B 1 217 ? 11.374 48.003 69.046 1.00 30.87 214 VAL B O 1
ATOM 4911 N N . LEU B 1 218 ? 12.007 46.528 67.495 1.00 30.81 215 LEU B N 1
ATOM 4912 C CA . LEU B 1 218 ? 10.879 45.619 67.678 1.00 30.04 215 LEU B CA 1
ATOM 4913 C C . LEU B 1 218 ? 10.816 45.117 69.106 1.00 29.17 215 LEU B C 1
ATOM 4914 O O . LEU B 1 218 ? 9.733 45.066 69.707 1.00 29.09 215 LEU B O 1
ATOM 4919 N N . THR B 1 219 ? 11.979 44.753 69.657 1.00 29.48 216 THR B N 1
ATOM 4920 C CA . THR B 1 219 ? 12.071 44.233 71.023 1.00 28.74 216 THR B CA 1
ATOM 4921 C C . THR B 1 219 ? 11.566 45.311 72.014 1.00 29.19 216 THR B C 1
ATOM 4922 O O . THR B 1 219 ? 10.683 45.053 72.849 1.00 28.02 216 THR B O 1
ATOM 4926 N N . SER B 1 220 ? 12.130 46.509 71.909 1.00 27.90 217 SER B N 1
ATOM 4927 C CA . SER B 1 220 ? 11.690 47.580 72.764 1.00 29.77 217 SER B CA 1
ATOM 4928 C C . SER B 1 220 ? 10.164 47.790 72.726 1.00 28.67 217 SER B C 1
ATOM 4929 O O . SER B 1 220 ? 9.523 47.920 73.752 1.00 30.22 217 SER B O 1
ATOM 4932 N N . LEU B 1 221 ? 9.566 47.779 71.542 1.00 28.84 218 LEU B N 1
ATOM 4933 C CA . LEU B 1 221 ? 8.139 48.076 71.395 1.00 27.91 218 LEU B CA 1
ATOM 4934 C C . LEU B 1 221 ? 7.237 46.956 71.914 1.00 28.53 218 LEU B C 1
ATOM 4935 O O . LEU B 1 221 ? 6.144 47.186 72.462 1.00 27.77 218 LEU B O 1
ATOM 4940 N N . THR B 1 222 ? 7.713 45.730 71.771 1.00 28.76 219 THR B N 1
ATOM 4941 C CA . THR B 1 222 ? 6.969 44.571 72.250 1.00 28.14 219 THR B CA 1
ATOM 4942 C C . THR B 1 222 ? 6.928 44.548 73.773 1.00 29.02 219 THR B C 1
ATOM 4943 O O . THR B 1 222 ? 5.849 44.345 74.367 1.00 28.41 219 THR B O 1
ATOM 4947 N N . HIS B 1 223 ? 8.084 44.791 74.393 1.00 30.06 220 HIS B N 1
ATOM 4948 C CA . HIS B 1 223 ? 8.206 44.829 75.849 1.00 32.70 220 HIS B CA 1
ATOM 4949 C C . HIS B 1 223 ? 7.294 45.889 76.486 1.00 33.57 220 HIS B C 1
ATOM 4950 O O . HIS B 1 223 ? 6.939 45.758 77.625 1.00 33.22 220 HIS B O 1
ATOM 4957 N N A ARG B 1 224 ? 6.950 46.909 75.702 0.50 34.73 221 ARG B N 1
ATOM 4958 N N B ARG B 1 224 ? 6.986 46.958 75.747 0.50 34.78 221 ARG B N 1
ATOM 4959 C CA A ARG B 1 224 ? 6.142 48.048 76.137 0.50 35.82 221 ARG B CA 1
ATOM 4960 C CA B ARG B 1 224 ? 6.106 48.040 76.227 0.50 35.90 221 ARG B CA 1
ATOM 4961 C C A ARG B 1 224 ? 4.731 47.947 75.597 0.50 35.87 221 ARG B C 1
ATOM 4962 C C B ARG B 1 224 ? 4.704 47.928 75.653 0.50 35.90 221 ARG B C 1
ATOM 4963 O O A ARG B 1 224 ? 3.974 48.924 75.635 0.50 36.27 221 ARG B O 1
ATOM 4964 O O B ARG B 1 224 ? 3.927 48.886 75.717 0.50 36.34 221 ARG B O 1
ATOM 4979 N N . GLN B 1 225 ? 4.399 46.762 75.079 1.00 35.90 222 GLN B N 1
ATOM 4980 C CA . GLN B 1 225 ? 3.109 46.475 74.458 1.00 35.93 222 GLN B CA 1
ATOM 4981 C C . GLN B 1 225 ? 2.602 47.442 73.385 1.00 34.66 222 GLN B C 1
ATOM 4982 O O . GLN B 1 225 ? 1.408 47.703 73.289 1.00 34.96 222 GLN B O 1
ATOM 4988 N N . GLN B 1 226 ? 3.490 47.958 72.555 1.00 33.61 223 GLN B N 1
ATOM 4989 C CA . GLN B 1 226 ? 3.050 48.718 71.399 1.00 32.50 223 GLN B CA 1
ATOM 4990 C C . GLN B 1 226 ? 2.805 47.769 70.234 1.00 31.75 223 GLN B C 1
ATOM 4991 O O . GLN B 1 226 ? 1.996 48.043 69.325 1.00 31.44 223 GLN B O 1
ATOM 4997 N N . LEU B 1 227 ? 3.504 46.633 70.286 1.00 29.46 224 LEU B N 1
ATOM 4998 C CA . LEU B 1 227 ? 3.363 45.580 69.317 1.00 28.53 224 LEU B CA 1
ATOM 4999 C C . LEU B 1 227 ? 3.074 44.277 70.030 1.00 26.95 224 LEU B C 1
ATOM 5000 O O . LEU B 1 227 ? 3.659 44.027 71.099 1.00 27.07 224 LEU B O 1
ATOM 5005 N N . PRO B 1 228 ? 2.264 43.410 69.394 1.00 26.78 225 PRO B N 1
ATOM 5006 C CA . PRO B 1 228 ? 2.001 42.093 69.995 1.00 26.71 225 PRO B CA 1
ATOM 5007 C C . PRO B 1 228 ? 3.234 41.209 69.715 1.00 27.25 225 PRO B C 1
ATOM 5008 O O . PRO B 1 228 ? 4.021 41.517 68.790 1.00 27.16 225 PRO B O 1
ATOM 5012 N N . PRO B 1 229 ? 3.429 40.164 70.527 1.00 27.07 226 PRO B N 1
ATOM 5013 C CA . PRO B 1 229 ? 4.413 39.135 70.194 1.00 27.16 226 PRO B CA 1
ATOM 5014 C C . PRO B 1 229 ? 4.148 38.667 68.750 1.00 26.76 226 PRO B C 1
ATOM 5015 O O . PRO B 1 229 ? 3.011 38.390 68.391 1.00 26.18 226 PRO B O 1
ATOM 5019 N N . ALA B 1 230 ? 5.197 38.575 67.931 1.00 26.52 227 ALA B N 1
ATOM 5020 C CA . ALA B 1 230 ? 5.042 38.376 66.489 1.00 24.61 227 ALA B CA 1
ATOM 5021 C C . ALA B 1 230 ? 6.246 37.609 65.928 1.00 25.43 227 ALA B C 1
ATOM 5022 O O . ALA B 1 230 ? 7.298 37.450 66.603 1.00 24.77 227 ALA B O 1
ATOM 5024 N N . VAL B 1 231 ? 6.055 37.082 64.723 1.00 24.83 228 VAL B N 1
ATOM 5025 C CA . VAL B 1 231 ? 7.109 36.450 63.963 1.00 25.65 228 VAL B CA 1
ATOM 5026 C C . VAL B 1 231 ? 7.452 37.358 62.778 1.00 27.17 228 VAL B C 1
ATOM 5027 O O . VAL B 1 231 ? 6.551 37.788 62.021 1.00 28.04 228 VAL B O 1
ATOM 5031 N N . TYR B 1 232 ? 8.732 37.634 62.597 1.00 25.86 229 TYR B N 1
ATOM 5032 C CA . TYR B 1 232 ? 9.148 38.534 61.526 1.00 25.95 229 TYR B CA 1
ATOM 5033 C C . TYR B 1 232 ? 10.008 37.751 60.585 1.00 26.15 229 TYR B C 1
ATOM 5034 O O . TYR B 1 232 ? 10.895 36.975 61.028 1.00 26.79 229 TYR B O 1
ATOM 5043 N N . VAL B 1 233 ? 9.730 37.956 59.298 1.00 26.20 230 VAL B N 1
ATOM 5044 C CA . VAL B 1 233 ? 10.436 37.297 58.224 1.00 27.21 230 VAL B CA 1
ATOM 5045 C C . VAL B 1 233 ? 11.007 38.336 57.243 1.00 27.03 230 VAL B C 1
ATOM 5046 O O . VAL B 1 233 ? 10.280 39.039 56.559 1.00 27.49 230 VAL B O 1
ATOM 5050 N N . LEU B 1 234 ? 12.322 38.426 57.196 1.00 27.47 231 LEU B N 1
ATOM 5051 C CA . LEU B 1 234 ? 12.978 39.516 56.460 1.00 28.62 231 LEU B CA 1
ATOM 5052 C C . LEU B 1 234 ? 13.635 38.880 55.283 1.00 28.36 231 LEU B C 1
ATOM 5053 O O . LEU B 1 234 ? 14.483 38.001 55.457 1.00 28.68 231 LEU B O 1
ATOM 5058 N N . ILE B 1 235 ? 13.257 39.302 54.082 1.00 28.28 232 ILE B N 1
ATOM 5059 C CA . ILE B 1 235 ? 13.667 38.526 52.909 1.00 28.25 232 ILE B CA 1
ATOM 5060 C C . ILE B 1 235 ? 14.688 39.337 52.161 1.00 29.91 232 ILE B C 1
ATOM 5061 O O . ILE B 1 235 ? 14.375 40.458 51.766 1.00 28.42 232 ILE B O 1
ATOM 5066 N N . ASP B 1 236 ? 15.891 38.765 51.986 1.00 30.68 233 ASP B N 1
ATOM 5067 C CA . ASP B 1 236 ? 16.948 39.315 51.161 1.00 32.81 233 ASP B CA 1
ATOM 5068 C C . ASP B 1 236 ? 16.494 39.545 49.684 1.00 33.49 233 ASP B C 1
ATOM 5069 O O . ASP B 1 236 ? 15.951 38.641 49.011 1.00 33.02 233 ASP B O 1
ATOM 5074 N N . ALA B 1 237 ? 16.733 40.768 49.189 1.00 34.23 234 ALA B N 1
ATOM 5075 C CA . ALA B 1 237 ? 16.448 41.150 47.785 1.00 34.43 234 ALA B CA 1
ATOM 5076 C C . ALA B 1 237 ? 17.527 40.683 46.801 1.00 34.31 234 ALA B C 1
ATOM 5077 O O . ALA B 1 237 ? 17.316 40.675 45.565 1.00 34.57 234 ALA B O 1
ATOM 5079 N N . ILE B 1 238 ? 18.654 40.244 47.377 1.00 34.83 235 ILE B N 1
ATOM 5080 C CA . ILE B 1 238 ? 19.851 39.674 46.685 1.00 35.05 235 ILE B CA 1
ATOM 5081 C C . ILE B 1 238 ? 20.724 40.764 46.078 1.00 37.01 235 ILE B C 1
ATOM 5082 O O . ILE B 1 238 ? 21.819 41.080 46.594 1.00 37.65 235 ILE B O 1
ATOM 5087 N N . ASP B 1 239 ? 20.216 41.364 45.003 1.00 37.05 236 ASP B N 1
ATOM 5088 C CA . ASP B 1 239 ? 20.891 42.461 44.319 1.00 36.65 236 ASP B CA 1
ATOM 5089 C C . ASP B 1 239 ? 19.880 43.256 43.466 1.00 35.49 236 ASP B C 1
ATOM 5090 O O . ASP B 1 239 ? 18.649 42.971 43.478 1.00 34.65 236 ASP B O 1
ATOM 5095 N N . THR B 1 240 ? 20.419 44.237 42.740 1.00 33.44 237 THR B N 1
ATOM 5096 C CA . THR B 1 240 ? 19.648 45.222 42.011 1.00 31.38 237 THR B CA 1
ATOM 5097 C C . THR B 1 240 ? 18.793 44.576 40.931 1.00 30.04 237 THR B C 1
ATOM 5098 O O . THR B 1 240 ? 17.597 44.823 40.851 1.00 30.46 237 THR B O 1
ATOM 5102 N N . THR B 1 241 ? 19.392 43.735 40.128 1.00 29.92 238 THR B N 1
ATOM 5103 C CA . THR B 1 241 ? 18.709 43.058 39.035 1.00 30.31 238 THR B CA 1
ATOM 5104 C C . THR B 1 241 ? 17.600 42.137 39.547 1.00 30.95 238 THR B C 1
ATOM 5105 O O . THR B 1 241 ? 16.462 42.223 39.078 1.00 30.84 238 THR B O 1
ATOM 5109 N N . HIS B 1 242 ? 17.920 41.280 40.525 1.00 30.80 239 HIS B N 1
ATOM 5110 C CA . HIS B 1 242 ? 16.922 40.374 41.128 1.00 31.07 239 HIS B CA 1
ATOM 5111 C C . HIS B 1 242 ? 15.759 41.143 41.709 1.00 29.67 239 HIS B C 1
ATOM 5112 O O . HIS B 1 242 ? 14.604 40.813 41.469 1.00 30.90 239 HIS B O 1
ATOM 5119 N N . ARG B 1 243 ? 16.077 42.164 42.478 1.00 28.18 240 ARG B N 1
ATOM 5120 C CA . ARG B 1 243 ? 15.089 43.008 43.105 1.00 28.49 240 ARG B CA 1
ATOM 5121 C C . ARG B 1 243 ? 14.151 43.651 42.075 1.00 28.85 240 ARG B C 1
ATOM 5122 O O . ARG B 1 243 ? 12.952 43.756 42.306 1.00 30.50 240 ARG B O 1
ATOM 5130 N N . ALA B 1 244 ? 14.698 44.110 40.958 1.00 29.16 241 ALA B N 1
ATOM 5131 C CA . ALA B 1 244 ? 13.905 44.815 39.936 1.00 28.48 241 ALA B CA 1
ATOM 5132 C C . ALA B 1 244 ? 13.061 43.835 39.126 1.00 29.15 241 ALA B C 1
ATOM 5133 O O . ALA B 1 244 ? 12.053 44.229 38.521 1.00 28.38 241 ALA B O 1
ATOM 5135 N N . HIS B 1 245 ? 13.439 42.553 39.150 1.00 28.49 242 HIS B N 1
ATOM 5136 C CA . HIS B 1 245 ? 12.612 41.514 38.493 1.00 29.81 242 HIS B CA 1
ATOM 5137 C C . HIS B 1 245 ? 11.566 40.867 39.437 1.00 29.20 242 HIS B C 1
ATOM 5138 O O . HIS B 1 245 ? 10.530 40.416 38.987 1.00 29.75 242 HIS B O 1
ATOM 5145 N N . GLU B 1 246 ? 11.869 40.813 40.733 1.00 28.98 243 GLU B N 1
ATOM 5146 C CA . GLU B 1 246 ? 11.094 40.021 41.688 1.00 29.35 243 GLU B CA 1
ATOM 5147 C C . GLU B 1 246 ? 10.076 40.826 42.460 1.00 29.24 243 GLU B C 1
ATOM 5148 O O . GLU B 1 246 ? 8.970 40.348 42.735 1.00 27.73 243 GLU B O 1
ATOM 5154 N N . LEU B 1 247 ? 10.448 42.058 42.810 1.00 29.72 244 LEU B N 1
ATOM 5155 C CA . LEU B 1 247 ? 9.549 42.863 43.617 1.00 30.06 244 LEU B CA 1
ATOM 5156 C C . LEU B 1 247 ? 8.360 43.487 42.888 1.00 31.31 244 LEU B C 1
ATOM 5157 O O . LEU B 1 247 ? 7.244 43.375 43.393 1.00 32.88 244 LEU B O 1
ATOM 5162 N N . PRO B 1 248 ? 8.564 44.109 41.699 1.00 31.95 245 PRO B N 1
ATOM 5163 C CA . PRO B 1 248 ? 7.412 44.783 41.100 1.00 32.43 245 PRO B CA 1
ATOM 5164 C C . PRO B 1 248 ? 6.452 43.839 40.408 1.00 32.43 245 PRO B C 1
ATOM 5165 O O . PRO B 1 248 ? 6.756 43.372 39.337 1.00 33.12 245 PRO B O 1
ATOM 5169 N N . CYS B 1 249 ? 5.332 43.520 41.051 1.00 32.67 246 CYS B N 1
ATOM 5170 C CA . CYS B 1 249 ? 4.240 42.794 40.422 1.00 32.60 246 CYS B CA 1
ATOM 5171 C C . CYS B 1 249 ? 4.629 41.463 39.783 1.00 32.49 246 CYS B C 1
ATOM 5172 O O . CYS B 1 249 ? 4.245 41.159 38.655 1.00 31.82 246 CYS B O 1
ATOM 5175 N N . ASN B 1 250 ? 5.387 40.669 40.522 1.00 32.01 247 ASN B N 1
ATOM 5176 C CA . ASN B 1 250 ? 5.806 39.389 40.043 1.00 31.40 247 ASN B CA 1
ATOM 5177 C C . ASN B 1 250 ? 5.097 38.264 40.835 1.00 30.96 247 ASN B C 1
ATOM 5178 O O . ASN B 1 250 ? 5.387 38.038 42.010 1.00 30.44 247 ASN B O 1
ATOM 5183 N N . ALA B 1 251 ? 4.169 37.569 40.181 1.00 29.71 248 ALA B N 1
ATOM 5184 C CA . ALA B 1 251 ? 3.406 36.505 40.798 1.00 30.00 248 ALA B CA 1
ATOM 5185 C C . ALA B 1 251 ? 4.289 35.342 41.260 1.00 30.02 248 ALA B C 1
ATOM 5186 O O . ALA B 1 251 ? 4.044 34.784 42.336 1.00 30.55 248 ALA B O 1
ATOM 5188 N N . ASP B 1 252 ? 5.321 35.007 40.482 1.00 29.38 249 ASP B N 1
ATOM 5189 C CA . ASP B 1 252 ? 6.229 33.902 40.842 1.00 29.87 249 ASP B CA 1
ATOM 5190 C C . ASP B 1 252 ? 6.887 34.048 42.185 1.00 28.85 249 ASP B C 1
ATOM 5191 O O . ASP B 1 252 ? 6.967 33.072 42.938 1.00 29.07 249 ASP B O 1
ATOM 5196 N N . PHE B 1 253 ? 7.392 35.264 42.473 1.00 28.19 250 PHE B N 1
ATOM 5197 C CA . PHE B 1 253 ? 7.967 35.598 43.773 1.00 26.38 250 PHE B CA 1
ATOM 5198 C C . PHE B 1 253 ? 7.004 35.338 44.912 1.00 26.21 250 PHE B C 1
ATOM 5199 O O . PHE B 1 253 ? 7.398 34.721 45.889 1.00 25.81 250 PHE B O 1
ATOM 5207 N N . TRP B 1 254 ? 5.763 35.809 44.801 1.00 26.55 251 TRP B N 1
ATOM 5208 C CA . TRP B 1 254 ? 4.767 35.595 45.861 1.00 27.32 251 TRP B CA 1
ATOM 5209 C C . TRP B 1 254 ? 4.206 34.172 45.991 1.00 27.69 251 TRP B C 1
ATOM 5210 O O . TRP B 1 254 ? 3.872 33.752 47.102 1.00 28.10 251 TRP B O 1
ATOM 5221 N N . LEU B 1 255 ? 4.148 33.424 44.880 1.00 27.63 252 LEU B N 1
ATOM 5222 C CA . LEU B 1 255 ? 3.889 31.968 44.925 1.00 28.66 252 LEU B CA 1
ATOM 5223 C C . LEU B 1 255 ? 4.993 31.190 45.652 1.00 27.99 252 LEU B C 1
ATOM 5224 O O . LEU B 1 255 ? 4.696 30.327 46.476 1.00 28.48 252 LEU B O 1
ATOM 5229 N N . ALA B 1 256 ? 6.256 31.505 45.364 1.00 27.46 253 ALA B N 1
ATOM 5230 C CA . ALA B 1 256 ? 7.370 30.831 45.997 1.00 27.46 253 ALA B CA 1
ATOM 5231 C C . ALA B 1 256 ? 7.384 31.170 47.505 1.00 28.34 253 ALA B C 1
ATOM 5232 O O . ALA B 1 256 ? 7.593 30.287 48.355 1.00 28.78 253 ALA B O 1
ATOM 5234 N N . VAL B 1 257 ? 7.135 32.439 47.844 1.00 28.13 254 VAL B N 1
ATOM 5235 C CA . VAL B 1 257 ? 7.033 32.847 49.230 1.00 26.47 254 VAL B CA 1
ATOM 5236 C C . VAL B 1 257 ? 5.959 32.020 49.959 1.00 27.10 254 VAL B C 1
ATOM 5237 O O . VAL B 1 257 ? 6.234 31.427 51.014 1.00 27.88 254 VAL B O 1
ATOM 5241 N N . GLN B 1 258 ? 4.760 31.953 49.395 1.00 27.06 255 GLN B N 1
ATOM 5242 C CA . GLN B 1 258 ? 3.630 31.300 50.041 1.00 28.66 255 GLN B CA 1
ATOM 5243 C C . GLN B 1 258 ? 3.747 29.791 50.073 1.00 29.03 255 GLN B C 1
ATOM 5244 O O . GLN B 1 258 ? 3.355 29.181 51.056 1.00 29.67 255 GLN B O 1
ATOM 5250 N N . GLN B 1 259 ? 4.270 29.212 48.997 1.00 29.36 256 GLN B N 1
ATOM 5251 C CA . GLN B 1 259 ? 4.323 27.766 48.852 1.00 30.86 256 GLN B CA 1
ATOM 5252 C C . GLN B 1 259 ? 5.575 27.123 49.419 1.00 30.75 256 GLN B C 1
ATOM 5253 O O . GLN B 1 259 ? 5.526 25.950 49.778 1.00 32.87 256 GLN B O 1
ATOM 5259 N N . GLU B 1 260 ? 6.673 27.859 49.449 1.00 29.80 257 GLU B N 1
ATOM 5260 C CA . GLU B 1 260 ? 7.973 27.349 49.873 1.00 30.04 257 GLU B CA 1
ATOM 5261 C C . GLU B 1 260 ? 8.509 27.976 51.158 1.00 30.17 257 GLU B C 1
ATOM 5262 O O . GLU B 1 260 ? 8.945 27.265 52.046 1.00 31.24 257 GLU B O 1
ATOM 5268 N N . LEU B 1 261 ? 8.506 29.296 51.275 1.00 29.54 258 LEU B N 1
ATOM 5269 C CA . LEU B 1 261 ? 9.147 29.919 52.432 1.00 28.69 258 LEU B CA 1
ATOM 5270 C C . LEU B 1 261 ? 8.300 29.914 53.696 1.00 28.43 258 LEU B C 1
ATOM 5271 O O . LEU B 1 261 ? 8.761 29.535 54.769 1.00 29.83 258 LEU B O 1
ATOM 5276 N N . LEU B 1 262 ? 7.081 30.371 53.598 1.00 27.87 259 LEU B N 1
ATOM 5277 C CA . LEU B 1 262 ? 6.185 30.330 54.763 1.00 28.98 259 LEU B CA 1
ATOM 5278 C C . LEU B 1 262 ? 6.001 28.957 55.439 1.00 28.02 259 LEU B C 1
ATOM 5279 O O . LEU B 1 262 ? 6.015 28.893 56.664 1.00 28.16 259 LEU B O 1
ATOM 5284 N N . PRO B 1 263 ? 5.784 27.854 54.664 1.00 28.20 260 PRO B N 1
ATOM 5285 C CA . PRO B 1 263 ? 5.792 26.550 55.348 1.00 27.29 260 PRO B CA 1
ATOM 5286 C C . PRO B 1 263 ? 7.113 26.268 56.123 1.00 27.86 260 PRO B C 1
ATOM 5287 O O . PRO B 1 263 ? 7.094 25.676 57.188 1.00 27.06 260 PRO B O 1
ATOM 5291 N N . LEU B 1 264 ? 8.241 26.710 55.606 1.00 28.53 261 LEU B N 1
ATOM 5292 C CA . LEU B 1 264 ? 9.512 26.508 56.286 1.00 30.01 261 LEU B CA 1
ATOM 5293 C C . LEU B 1 264 ? 9.661 27.360 57.574 1.00 30.06 261 LEU B C 1
ATOM 5294 O O . LEU B 1 264 ? 10.189 26.909 58.605 1.00 29.32 261 LEU B O 1
ATOM 5299 N N . VAL B 1 265 ? 9.194 28.604 57.516 1.00 30.52 262 VAL B N 1
ATOM 5300 C CA . VAL B 1 265 ? 9.225 29.496 58.666 1.00 30.19 262 VAL B CA 1
ATOM 5301 C C . VAL B 1 265 ? 8.280 28.962 59.741 1.00 30.55 262 VAL B C 1
ATOM 5302 O O . VAL B 1 265 ? 8.595 28.998 60.940 1.00 31.50 262 VAL B O 1
ATOM 5306 N N . LYS B 1 266 ? 7.133 28.444 59.313 1.00 29.78 263 LYS B N 1
ATOM 5307 C CA . LYS B 1 266 ? 6.139 27.998 60.275 1.00 30.33 263 LYS B CA 1
ATOM 5308 C C . LYS B 1 266 ? 6.606 26.884 61.225 1.00 29.56 263 LYS B C 1
ATOM 5309 O O . LYS B 1 266 ? 6.157 26.832 62.346 1.00 29.67 263 LYS B O 1
ATOM 5315 N N . VAL B 1 267 ? 7.477 25.989 60.767 1.00 29.13 264 VAL B N 1
ATOM 5316 C CA . VAL B 1 267 ? 7.959 24.891 61.609 1.00 27.82 264 VAL B CA 1
ATOM 5317 C C . VAL B 1 267 ? 9.035 25.352 62.585 1.00 28.07 264 VAL B C 1
ATOM 5318 O O . VAL B 1 267 ? 9.211 24.748 63.643 1.00 28.92 264 VAL B O 1
ATOM 5322 N N . ILE B 1 268 ? 9.738 26.421 62.217 1.00 27.77 265 ILE B N 1
ATOM 5323 C CA . ILE B 1 268 ? 10.740 27.090 63.038 1.00 27.97 265 ILE B CA 1
ATOM 5324 C C . ILE B 1 268 ? 10.104 28.032 64.074 1.00 27.34 265 ILE B C 1
ATOM 5325 O O . ILE B 1 268 ? 10.565 28.118 65.187 1.00 26.15 265 ILE B O 1
ATOM 5330 N N . ALA B 1 269 ? 9.073 28.774 63.665 1.00 28.02 266 ALA B N 1
ATOM 5331 C CA . ALA B 1 269 ? 8.421 29.830 64.490 1.00 26.64 266 ALA B CA 1
ATOM 5332 C C . ALA B 1 269 ? 6.934 29.908 64.068 1.00 26.77 266 ALA B C 1
ATOM 5333 O O . ALA B 1 269 ? 6.591 30.677 63.173 1.00 26.19 266 ALA B O 1
ATOM 5335 N N . PRO B 1 270 ? 6.063 29.132 64.728 1.00 25.50 267 PRO B N 1
ATOM 5336 C CA . PRO B 1 270 ? 4.652 29.086 64.364 1.00 25.67 267 PRO B CA 1
ATOM 5337 C C . PRO B 1 270 ? 3.958 30.473 64.382 1.00 25.90 267 PRO B C 1
ATOM 5338 O O . PRO B 1 270 ? 4.272 31.341 65.206 1.00 25.69 267 PRO B O 1
ATOM 5342 N N . PHE B 1 271 ? 3.052 30.692 63.454 1.00 26.44 268 PHE B N 1
ATOM 5343 C CA . PHE B 1 271 ? 2.363 31.961 63.379 1.00 27.87 268 PHE B CA 1
ATOM 5344 C C . PHE B 1 271 ? 0.937 31.677 62.937 1.00 29.14 268 PHE B C 1
ATOM 5345 O O . PHE B 1 271 ? 0.591 30.560 62.476 1.00 30.30 268 PHE B O 1
ATOM 5353 N N . SER B 1 272 ? 0.100 32.694 63.048 1.00 30.53 269 SER B N 1
ATOM 5354 C CA . SER B 1 272 ? -1.314 32.553 62.756 1.00 31.95 269 SER B CA 1
ATOM 5355 C C . SER B 1 272 ? -1.635 32.423 61.266 1.00 32.71 269 SER B C 1
ATOM 5356 O O . SER B 1 272 ? -0.959 33.001 60.424 1.00 32.03 269 SER B O 1
ATOM 5359 N N . ASP B 1 273 ? -2.705 31.710 60.939 1.00 33.40 270 ASP B N 1
ATOM 5360 C CA . ASP B 1 273 ? -3.148 31.672 59.553 1.00 35.31 270 ASP B CA 1
ATOM 5361 C C . ASP B 1 273 ? -4.173 32.720 59.200 1.00 34.76 270 ASP B C 1
ATOM 5362 O O . ASP B 1 273 ? -4.581 32.789 58.066 1.00 35.53 270 ASP B O 1
ATOM 5367 N N . ARG B 1 274 ? -4.538 33.573 60.151 1.00 34.41 271 ARG B N 1
ATOM 5368 C CA . ARG B 1 274 ? -5.411 34.694 59.869 1.00 33.60 271 ARG B CA 1
ATOM 5369 C C . ARG B 1 274 ? -4.754 35.737 58.976 1.00 32.68 271 ARG B C 1
ATOM 5370 O O . ARG B 1 274 ? -3.767 36.410 59.354 1.00 32.46 271 ARG B O 1
ATOM 5378 N N . ALA B 1 275 ? -5.307 35.856 57.776 1.00 31.46 272 ALA B N 1
ATOM 5379 C CA . ALA B 1 275 ? -4.938 36.915 56.821 1.00 31.27 272 ALA B CA 1
ATOM 5380 C C . ALA B 1 275 ? -5.078 38.328 57.449 1.00 30.99 272 ALA B C 1
ATOM 5381 O O . ALA B 1 275 ? -4.218 39.188 57.237 1.00 31.20 272 ALA B O 1
ATOM 5383 N N . ASP B 1 276 ? -6.105 38.543 58.266 1.00 29.92 273 ASP B N 1
ATOM 5384 C CA . ASP B 1 276 ? -6.344 39.854 58.873 1.00 30.72 273 ASP B CA 1
ATOM 5385 C C . ASP B 1 276 ? -5.273 40.335 59.860 1.00 29.66 273 ASP B C 1
ATOM 5386 O O . 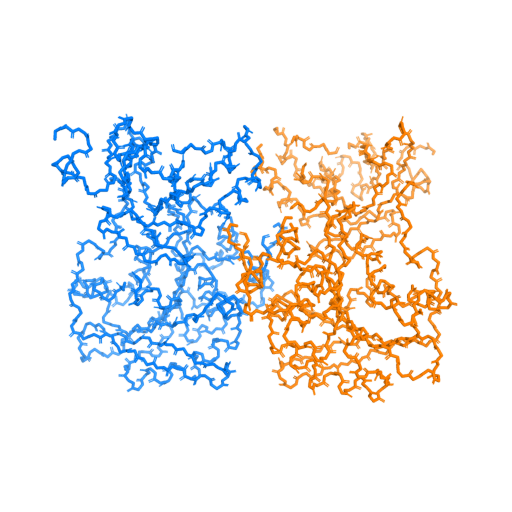ASP B 1 276 ? -5.281 41.494 60.301 1.00 29.80 273 ASP B O 1
ATOM 5391 N N . ARG B 1 277 ? -4.325 39.469 60.191 1.00 29.26 274 ARG B N 1
ATOM 5392 C CA . ARG B 1 277 ? -3.205 39.932 60.983 1.00 28.75 274 ARG B CA 1
ATOM 5393 C C . ARG B 1 277 ? -1.885 39.685 60.288 1.00 28.13 274 ARG B C 1
ATOM 5394 O O . ARG B 1 277 ? -0.852 39.995 60.854 1.00 27.14 274 ARG B O 1
ATOM 5402 N N . THR B 1 278 ? -1.907 39.137 59.074 1.00 27.35 275 THR B N 1
ATOM 5403 C CA . THR B 1 278 ? -0.660 38.893 58.351 1.00 27.72 275 THR B CA 1
ATOM 5404 C C . THR B 1 278 ? -0.216 40.132 57.565 1.00 27.98 275 THR B C 1
ATOM 5405 O O . THR B 1 278 ? -0.906 40.561 56.673 1.00 27.76 275 THR B O 1
ATOM 5409 N N . VAL B 1 279 ? 0.939 40.684 57.920 1.00 28.81 276 VAL B N 1
ATOM 5410 C CA . VAL B 1 279 ? 1.517 41.898 57.271 1.00 28.26 276 VAL B CA 1
ATOM 5411 C C . VAL B 1 279 ? 2.530 41.591 56.158 1.00 27.94 276 VAL B C 1
ATOM 5412 O O . VAL B 1 279 ? 3.354 40.670 56.288 1.00 26.38 276 VAL B O 1
ATOM 5416 N N . VAL B 1 280 ? 2.436 42.354 55.066 1.00 28.84 277 VAL B N 1
ATOM 5417 C CA . VAL B 1 280 ? 3.551 42.499 54.095 1.00 29.57 277 VAL B CA 1
ATOM 5418 C C . VAL B 1 280 ? 4.033 43.962 54.085 1.00 29.04 277 VAL B C 1
ATOM 5419 O O . VAL B 1 280 ? 3.249 44.890 53.877 1.00 28.47 277 VAL B O 1
ATOM 5423 N N . ALA B 1 281 ? 5.310 44.187 54.381 1.00 29.12 278 ALA B N 1
ATOM 5424 C CA . ALA B 1 281 ? 5.788 45.574 54.467 1.00 29.06 278 ALA B CA 1
ATOM 5425 C C . ALA B 1 281 ? 6.929 45.808 53.535 1.00 28.40 278 ALA B C 1
ATOM 5426 O O . ALA B 1 281 ? 7.887 45.033 53.537 1.00 28.08 278 ALA B O 1
ATOM 5428 N N . GLY B 1 282 ? 6.866 46.905 52.788 1.00 26.78 279 GLY B N 1
ATOM 5429 C CA . GLY B 1 282 ? 7.978 47.225 51.952 1.00 27.73 279 GLY B CA 1
ATOM 5430 C C . GLY B 1 282 ? 8.133 48.681 51.669 1.00 28.36 279 GLY B C 1
ATOM 5431 O O . GLY B 1 282 ? 7.226 49.464 51.920 1.00 29.02 279 GLY B O 1
ATOM 5432 N N . GLN B 1 283 ? 9.262 49.040 51.068 1.00 28.68 280 GLN B N 1
ATOM 5433 C CA . GLN B 1 283 ? 9.497 50.424 50.660 1.00 28.86 280 GLN B CA 1
ATOM 5434 C C . GLN B 1 283 ? 9.873 50.443 49.203 1.00 29.24 280 GLN B C 1
ATOM 5435 O O . GLN B 1 283 ? 10.641 49.605 48.772 1.00 30.25 280 GLN B O 1
ATOM 5441 N N . SER B 1 284 ? 9.384 51.455 48.490 1.00 30.37 281 SER B N 1
ATOM 5442 C CA . SER B 1 284 ? 9.563 51.677 47.051 1.00 30.76 281 SER B CA 1
ATOM 5443 C C . SER B 1 284 ? 9.122 50.446 46.247 1.00 29.60 281 SER B C 1
ATOM 5444 O O . SER B 1 284 ? 7.950 50.094 46.359 1.00 28.19 281 SER B O 1
ATOM 5447 N N . PHE B 1 285 ? 9.986 49.781 45.472 1.00 28.49 282 PHE B N 1
ATOM 5448 C CA . PHE B 1 285 ? 9.550 48.516 44.789 1.00 29.59 282 PHE B CA 1
ATOM 5449 C C . PHE B 1 285 ? 8.892 47.548 45.783 1.00 28.83 282 PHE B C 1
ATOM 5450 O O . PHE B 1 285 ? 7.958 46.834 45.437 1.00 28.73 282 PHE B O 1
ATOM 5458 N N . GLY B 1 286 ? 9.358 47.572 47.032 1.00 29.05 283 GLY B N 1
ATOM 5459 C CA . GLY B 1 286 ? 8.828 46.653 48.071 1.00 29.16 283 GLY B CA 1
ATOM 5460 C C . GLY B 1 286 ? 7.434 47.085 48.537 1.00 29.63 283 GLY B C 1
ATOM 5461 O O . GLY B 1 286 ? 6.651 46.266 48.983 1.00 29.34 283 GLY B O 1
ATOM 5462 N N . GLY B 1 287 ? 7.119 48.373 48.423 1.00 29.04 284 GLY B N 1
ATOM 5463 C CA . GLY B 1 287 ? 5.838 48.890 48.848 1.00 29.14 284 GLY B CA 1
ATOM 5464 C C . GLY B 1 287 ? 4.806 48.458 47.820 1.00 30.02 284 GLY B C 1
ATOM 5465 O O . GLY B 1 287 ? 3.662 48.036 48.171 1.00 29.40 284 GLY B O 1
ATOM 5466 N N . LEU B 1 288 ? 5.218 48.582 46.553 1.00 28.42 285 LEU B N 1
ATOM 5467 C CA . LEU B 1 288 ? 4.409 48.194 45.423 1.00 29.18 285 LEU B CA 1
ATOM 5468 C C . LEU B 1 288 ? 4.126 46.674 45.527 1.00 28.68 285 LEU B C 1
ATOM 5469 O O . LEU B 1 288 ? 3.005 46.236 45.368 1.00 29.51 285 LEU B O 1
ATOM 5474 N N . SER B 1 289 ? 5.158 45.912 45.856 1.00 28.94 286 SER B N 1
ATOM 5475 C CA . SER B 1 289 ? 5.101 44.486 45.979 1.00 29.95 286 SER B CA 1
ATOM 5476 C C . SER B 1 289 ? 4.138 44.079 47.092 1.00 29.22 286 SER B C 1
ATOM 5477 O O . SER B 1 289 ? 3.316 43.167 46.928 1.00 29.63 286 SER B O 1
ATOM 5480 N N . ALA B 1 290 ? 4.224 44.780 48.215 1.00 27.80 287 ALA B N 1
ATOM 5481 C CA . ALA B 1 290 ? 3.369 44.503 49.351 1.00 27.86 287 ALA B CA 1
ATOM 5482 C C . ALA B 1 290 ? 1.893 44.668 48.990 1.00 28.11 287 ALA B C 1
ATOM 5483 O O . ALA B 1 290 ? 1.082 43.829 49.342 1.00 28.22 287 ALA B O 1
ATOM 5485 N N . LEU B 1 291 ? 1.537 45.768 48.319 1.00 27.57 288 LEU B N 1
ATOM 5486 C CA . LEU B 1 291 ? 0.141 45.974 47.941 1.00 27.49 288 LEU B CA 1
ATOM 5487 C C . LEU B 1 291 ? -0.285 44.952 46.888 1.00 28.12 288 LEU B C 1
ATOM 5488 O O . LEU B 1 291 ? -1.420 44.503 46.904 1.00 27.81 288 LEU B O 1
ATOM 5493 N N . TYR B 1 292 ? 0.635 44.622 45.981 1.00 28.60 289 TYR B N 1
ATOM 5494 C CA . TYR B 1 292 ? 0.406 43.598 44.966 1.00 28.76 289 TYR B CA 1
ATOM 5495 C C . TYR B 1 292 ? 0.051 42.289 45.660 1.00 28.93 289 TYR B C 1
ATOM 5496 O O . TYR B 1 292 ? -0.908 41.612 45.254 1.00 28.15 289 TYR B O 1
ATOM 5505 N N . ALA B 1 293 ? 0.757 41.974 46.745 1.00 27.93 290 ALA B N 1
ATOM 5506 C CA . ALA B 1 293 ? 0.504 40.708 47.413 1.00 28.74 290 ALA B CA 1
ATOM 5507 C C . ALA B 1 293 ? -0.876 40.687 48.028 1.00 29.00 290 ALA B C 1
ATOM 5508 O O . ALA B 1 293 ? -1.583 39.681 47.931 1.00 28.36 290 ALA B O 1
ATOM 5510 N N . GLY B 1 294 ? -1.254 41.797 48.670 1.00 28.83 291 GLY B N 1
ATOM 5511 C CA . GLY B 1 294 ? -2.549 41.880 49.329 1.00 28.91 291 GLY B CA 1
ATOM 5512 C C . GLY B 1 294 ? -3.739 41.863 48.352 1.00 30.41 291 GLY B C 1
ATOM 5513 O O . GLY B 1 294 ? -4.825 41.375 48.705 1.00 28.81 291 GLY B O 1
ATOM 5514 N N . LEU B 1 295 ? -3.521 42.425 47.151 1.00 31.31 292 LEU B N 1
ATOM 5515 C CA . LEU B 1 295 ? -4.519 42.485 46.082 1.00 32.18 292 LEU B CA 1
ATOM 5516 C C . LEU B 1 295 ? -4.755 41.107 45.448 1.00 32.64 292 LEU B C 1
ATOM 5517 O O . LEU B 1 295 ? -5.894 40.756 45.122 1.00 31.84 292 LEU B O 1
ATOM 5522 N N . HIS B 1 296 ? -3.682 40.319 45.302 1.00 32.57 293 HIS B N 1
ATOM 5523 C CA . HIS B 1 296 ? -3.782 39.033 44.619 1.00 32.34 293 HIS B CA 1
ATOM 5524 C C . HIS B 1 296 ? -3.943 37.817 45.552 1.00 32.38 293 HIS B C 1
ATOM 5525 O O . HIS B 1 296 ? -4.485 36.803 45.123 1.00 32.41 293 HIS B O 1
ATOM 5532 N N . TRP B 1 297 ? -3.460 37.909 46.793 1.00 31.15 294 TRP B N 1
ATOM 5533 C CA . TRP B 1 297 ? -3.587 36.809 47.789 1.00 31.96 294 TRP B CA 1
ATOM 5534 C C . TRP B 1 297 ? -4.115 37.289 49.122 1.00 31.55 294 TRP B C 1
ATOM 5535 O O . TRP B 1 297 ? -3.483 37.026 50.132 1.00 31.75 294 TRP B O 1
ATOM 5546 N N . PRO B 1 298 ? -5.301 37.950 49.131 1.00 31.70 295 PRO B N 1
ATOM 5547 C CA . PRO B 1 298 ? -5.927 38.476 50.351 1.00 32.65 295 PRO B CA 1
ATOM 5548 C C . PRO B 1 298 ? -6.327 37.394 51.361 1.00 33.19 295 PRO B C 1
ATOM 5549 O O . PRO B 1 298 ? -6.559 37.709 52.527 1.00 33.85 295 PRO B O 1
ATOM 5553 N N . GLU B 1 299 ? -6.383 36.141 50.919 1.00 33.51 296 GLU B N 1
ATOM 5554 C CA . GLU B 1 299 ? -6.630 35.019 51.817 1.00 35.28 296 GLU B CA 1
ATOM 5555 C C . GLU B 1 299 ? -5.383 34.704 52.652 1.00 34.63 296 GLU B C 1
ATOM 5556 O O . GLU B 1 299 ? -5.500 34.087 53.719 1.00 35.15 296 GLU B O 1
ATOM 5562 N N . ARG B 1 300 ? -4.203 35.115 52.178 1.00 33.52 297 ARG B N 1
ATOM 5563 C CA . ARG B 1 300 ? -2.965 34.928 52.947 1.00 33.08 297 ARG B CA 1
ATOM 5564 C C . ARG B 1 300 ? -2.477 36.246 53.620 1.00 33.02 297 ARG B C 1
ATOM 5565 O O . ARG B 1 300 ? -2.075 36.240 54.768 1.00 32.66 297 ARG B O 1
ATOM 5573 N N . PHE B 1 301 ? -2.542 37.357 52.888 1.00 32.95 298 PHE B N 1
ATOM 5574 C CA . PHE B 1 301 ? -1.977 38.627 53.314 1.00 32.67 298 PHE B CA 1
ATOM 5575 C C . PHE B 1 301 ? -3.068 39.694 53.407 1.00 33.06 298 PHE B C 1
ATOM 5576 O O . PHE B 1 301 ? -3.524 40.200 52.384 1.00 33.52 298 PHE B O 1
ATOM 5584 N N . GLY B 1 302 ? -3.494 40.041 54.620 1.00 32.72 299 GLY B N 1
ATOM 5585 C CA . GLY B 1 302 ? -4.590 41.017 54.784 1.00 32.23 299 GLY B CA 1
ATOM 5586 C C . GLY B 1 302 ? -4.186 42.429 55.230 1.00 32.20 299 GLY B C 1
ATOM 5587 O O . GLY B 1 302 ? -5.036 43.309 55.311 1.00 32.15 299 GLY B O 1
ATOM 5588 N N . CYS B 1 303 ? -2.904 42.627 55.552 1.00 31.13 300 CYS B N 1
ATOM 5589 C CA . CYS B 1 303 ? -2.390 43.924 56.020 1.00 30.80 300 CYS B CA 1
ATOM 5590 C C . CYS B 1 303 ? -1.208 44.330 55.142 1.00 29.92 300 CYS B C 1
ATOM 5591 O O . CYS B 1 303 ? -0.259 43.571 54.948 1.00 30.31 300 CYS B O 1
ATOM 5594 N N . VAL B 1 304 ? -1.302 45.510 54.562 1.00 29.24 301 VAL B N 1
ATOM 5595 C CA . VAL B 1 304 ? -0.303 45.952 53.596 1.00 27.27 301 VAL B CA 1
ATOM 5596 C C . VAL B 1 304 ? 0.313 47.173 54.220 1.00 27.32 301 VAL B C 1
ATOM 5597 O O . VAL B 1 304 ? -0.424 48.037 54.701 1.00 27.17 301 VAL B O 1
ATOM 5601 N N . LEU B 1 305 ? 1.645 47.208 54.256 1.00 26.67 302 LEU B N 1
ATOM 5602 C CA . LEU B 1 305 ? 2.356 48.384 54.698 1.00 27.46 302 LEU B CA 1
ATOM 5603 C C . LEU B 1 305 ? 3.236 48.792 53.519 1.00 28.29 302 LEU B C 1
ATOM 5604 O O . LEU B 1 305 ? 4.235 48.134 53.201 1.00 29.19 302 LEU B O 1
ATOM 5609 N N . SER B 1 306 ? 2.842 49.863 52.836 1.00 27.80 303 SER B N 1
ATOM 5610 C CA . SER B 1 306 ? 3.538 50.327 51.640 1.00 28.41 303 SER B CA 1
ATOM 5611 C C . SER B 1 306 ? 4.140 51.687 51.966 1.00 28.28 303 SER B C 1
ATOM 5612 O O . SER B 1 306 ? 3.427 52.590 52.402 1.00 30.29 303 SER B O 1
ATOM 5615 N N . GLN B 1 307 ? 5.437 51.857 51.807 1.00 29.60 304 GLN B N 1
ATOM 5616 C CA . GLN B 1 307 ? 6.049 53.174 52.063 1.00 29.53 304 GLN B CA 1
ATOM 5617 C C . GLN B 1 307 ? 6.735 53.611 50.798 1.00 28.94 304 GLN B C 1
ATOM 5618 O O . GLN B 1 307 ? 7.546 52.877 50.271 1.00 29.20 304 GLN B O 1
ATOM 5624 N N . SER B 1 308 ? 6.372 54.794 50.298 1.00 28.59 305 SER B N 1
ATOM 5625 C CA . SER B 1 308 ? 6.940 55.338 49.106 1.00 29.09 305 SER B CA 1
ATOM 5626 C C . SER B 1 308 ? 6.859 54.345 47.937 1.00 29.28 305 SER B C 1
ATOM 5627 O O . SER B 1 308 ? 7.815 54.226 47.167 1.00 28.11 305 SER B O 1
ATOM 5630 N N . GLY B 1 309 ? 5.739 53.618 47.832 1.00 29.74 306 GLY B N 1
ATOM 5631 C CA . GLY B 1 309 ? 5.599 52.554 46.846 1.00 29.67 306 GLY B CA 1
ATOM 5632 C C . GLY B 1 309 ? 5.740 53.090 45.446 1.00 31.06 306 GLY B C 1
ATOM 5633 O O . GLY B 1 309 ? 5.221 54.182 45.107 1.00 32.01 306 GLY B O 1
ATOM 5634 N N . SER B 1 310 ? 6.428 52.320 44.612 1.00 31.17 307 SER B N 1
ATOM 5635 C CA . SER B 1 310 ? 6.671 52.707 43.212 1.00 31.46 307 SER B CA 1
ATOM 5636 C C . SER B 1 310 ? 5.497 52.461 42.264 1.00 30.06 307 SER B C 1
ATOM 5637 O O . SER B 1 310 ? 5.583 51.660 41.348 1.00 30.08 307 SER B O 1
ATOM 5640 N N . TYR B 1 311 ? 4.435 53.223 42.458 1.00 29.32 308 TYR B N 1
ATOM 5641 C CA . TYR B 1 311 ? 3.172 52.996 41.768 1.00 28.43 308 TYR B CA 1
ATOM 5642 C C . TYR B 1 311 ? 3.092 53.501 40.317 1.00 27.63 308 TYR B C 1
ATOM 5643 O O . TYR B 1 311 ? 2.022 53.408 39.674 1.00 27.26 308 TYR B O 1
ATOM 5652 N N A TRP B 1 312 ? 4.225 54.022 39.829 0.60 25.86 309 TRP B N 1
ATOM 5653 N N B TRP B 1 312 ? 4.186 54.035 39.791 0.40 27.24 309 TRP B N 1
ATOM 5654 C CA A TRP B 1 312 ? 4.422 54.420 38.430 0.60 24.61 309 TRP B CA 1
ATOM 5655 C CA B TRP B 1 312 ? 4.190 54.348 38.372 0.40 26.80 309 TRP B CA 1
ATOM 5656 C C A TRP B 1 312 ? 4.745 53.193 37.569 0.60 25.34 309 TRP B C 1
ATOM 5657 C C B TRP B 1 312 ? 4.997 53.302 37.568 0.40 26.86 309 TRP B C 1
ATOM 5658 O O A TRP B 1 312 ? 4.518 53.177 36.369 0.60 24.47 309 TRP B O 1
ATOM 5659 O O B TRP B 1 312 ? 5.304 53.500 36.402 0.40 26.23 309 TRP B O 1
ATOM 5680 N N . TRP B 1 313 ? 5.307 52.177 38.216 1.00 26.27 310 TRP B N 1
ATOM 5681 C CA . TRP B 1 313 ? 5.916 51.032 37.537 1.00 26.74 310 TRP B CA 1
ATOM 5682 C C . TRP B 1 313 ? 4.945 50.415 36.505 1.00 26.43 310 TRP B C 1
ATOM 5683 O O . TRP B 1 313 ? 3.773 50.264 36.803 1.00 26.55 310 TRP B O 1
ATOM 5694 N N . PRO B 1 314 ? 5.442 50.036 35.305 1.00 26.40 311 PRO B N 1
ATOM 5695 C CA . PRO B 1 314 ? 6.832 50.232 34.897 1.00 28.18 311 PRO B CA 1
ATOM 5696 C C . PRO B 1 314 ? 7.150 51.542 34.173 1.00 30.23 311 PRO B C 1
ATOM 5697 O O . PRO B 1 314 ? 8.222 51.647 33.599 1.00 32.14 311 PRO B O 1
ATOM 5701 N N . HIS B 1 315 ? 6.252 52.517 34.163 1.00 32.25 312 HIS B N 1
ATOM 5702 C CA . HIS B 1 315 ? 6.475 53.731 33.326 1.00 34.26 312 HIS B CA 1
ATOM 5703 C C . HIS B 1 315 ? 7.038 54.914 34.093 1.00 37.48 312 HIS B C 1
ATOM 5704 O O . HIS B 1 315 ? 6.347 55.529 34.929 1.00 38.09 312 HIS B O 1
ATOM 5711 N N . ARG B 1 316 ? 8.273 55.279 33.801 1.00 41.31 313 ARG B N 1
ATOM 5712 C CA . ARG B 1 316 ? 8.876 56.460 34.467 1.00 44.82 313 ARG B CA 1
ATOM 5713 C C . ARG B 1 316 ? 8.392 57.817 33.930 1.00 45.17 313 ARG B C 1
ATOM 5714 O O . ARG B 1 316 ? 8.336 58.041 32.716 1.00 45.77 313 ARG B O 1
ATOM 5722 N N . GLN B 1 319 ? 3.769 59.804 32.971 1.00 48.42 316 GLN B N 1
ATOM 5723 C CA . GLN B 1 319 ? 2.804 60.110 31.910 1.00 48.82 316 GLN B CA 1
ATOM 5724 C C . GLN B 1 319 ? 1.830 58.992 31.513 1.00 48.42 316 GLN B C 1
ATOM 5725 O O . GLN B 1 319 ? 0.864 59.200 30.748 1.00 48.27 316 GLN B O 1
ATOM 5731 N N . GLN B 1 320 ? 2.079 57.794 32.023 1.00 47.80 317 GLN B N 1
ATOM 5732 C CA . GLN B 1 320 ? 1.094 56.732 31.927 1.00 46.64 317 GLN B CA 1
ATOM 5733 C C . GLN B 1 320 ? 0.988 56.187 33.336 1.00 45.21 317 GLN B C 1
ATOM 5734 O O . GLN B 1 320 ? 1.967 56.212 34.056 1.00 44.74 317 GLN B O 1
ATOM 5740 N N . GLU B 1 321 ? -0.208 55.759 33.737 1.00 44.09 318 GLU B N 1
ATOM 5741 C CA . GLU B 1 321 ? -0.426 55.170 35.057 1.00 43.55 318 GLU B CA 1
ATOM 5742 C C . GLU B 1 321 ? 0.370 53.897 35.196 1.00 40.75 318 GLU B C 1
ATOM 5743 O O . GLU B 1 321 ? 0.507 53.173 34.222 1.00 40.51 318 GLU B O 1
ATOM 5749 N N . GLY B 1 322 ? 0.868 53.618 36.397 1.00 38.54 319 GLY B N 1
ATOM 5750 C CA . GLY B 1 322 ? 1.435 52.298 36.705 1.00 36.14 319 GLY B CA 1
ATOM 5751 C C . GLY B 1 322 ? 0.446 51.165 36.477 1.00 35.65 319 GLY B C 1
ATOM 5752 O O . GLY B 1 322 ? -0.767 51.363 36.628 1.00 34.42 319 GLY B O 1
ATOM 5753 N N . VAL B 1 323 ? 0.938 49.981 36.121 1.00 35.65 320 VAL B N 1
ATOM 5754 C CA . VAL B 1 323 ? 0.030 48.847 35.820 1.00 36.32 320 VAL B CA 1
ATOM 5755 C C . VAL B 1 323 ? -0.924 48.522 36.956 1.00 36.52 320 VAL B C 1
ATOM 5756 O O . VAL B 1 323 ? -2.093 48.252 36.707 1.00 36.07 320 VAL B O 1
ATOM 5760 N N . LEU B 1 324 ? -0.425 48.552 38.197 1.00 36.52 321 LEU B N 1
ATOM 5761 C CA . LEU B 1 324 ? -1.257 48.199 39.354 1.00 37.63 321 LEU B CA 1
ATOM 5762 C C . LEU B 1 324 ? -2.427 49.200 39.547 1.00 38.09 321 LEU B C 1
ATOM 5763 O O . LEU B 1 324 ? -3.566 48.819 39.821 1.00 37.79 321 LEU B O 1
ATOM 5768 N N . LEU B 1 325 ? -2.120 50.474 39.377 1.00 38.58 322 LEU B N 1
ATOM 5769 C CA . LEU B 1 325 ? -3.087 51.549 39.486 1.00 39.80 322 LEU B CA 1
ATOM 5770 C C . LEU B 1 325 ? -4.201 51.437 38.440 1.00 39.84 322 LEU B C 1
ATOM 5771 O O . LEU B 1 325 ? -5.376 51.624 38.769 1.00 39.23 322 LEU B O 1
ATOM 5776 N N . GLU B 1 326 ? -3.827 51.114 37.204 1.00 39.92 323 GLU B N 1
ATOM 5777 C CA . GLU B 1 326 ? -4.795 50.867 36.131 1.00 41.03 323 GLU B CA 1
ATOM 5778 C C . GLU B 1 326 ? -5.868 49.838 36.545 1.00 40.19 323 GLU B C 1
ATOM 5779 O O . GLU B 1 326 ? -7.070 50.076 36.392 1.00 39.51 323 GLU B O 1
ATOM 5785 N N . LYS B 1 327 ? -5.426 48.719 37.120 1.00 39.79 324 LYS B N 1
ATOM 5786 C CA . LYS B 1 327 ? -6.340 47.629 37.496 1.00 39.09 324 LYS B CA 1
ATOM 5787 C C . LYS B 1 327 ? -7.338 47.991 38.601 1.00 38.66 324 LYS B C 1
ATOM 5788 O O . LYS B 1 327 ? -8.520 47.679 38.514 1.00 36.99 324 LYS B O 1
ATOM 5794 N N . LEU B 1 328 ? -6.850 48.681 39.618 1.00 38.52 325 LEU B N 1
ATOM 5795 C CA . LEU B 1 328 ? -7.688 49.184 40.703 1.00 38.96 325 LEU B CA 1
ATOM 5796 C C . LEU B 1 328 ? -8.793 50.209 40.251 1.00 38.80 325 LEU B C 1
ATOM 5797 O O . LEU B 1 328 ? -9.947 50.163 40.718 1.00 37.67 325 LEU B O 1
ATOM 5802 N N . LYS B 1 329 ? -8.422 51.115 39.342 1.00 39.28 326 LYS B N 1
ATOM 5803 C CA . LYS B 1 329 ? -9.340 52.060 38.704 1.00 40.35 326 LYS B CA 1
ATOM 5804 C C . LYS B 1 329 ? -10.450 51.303 37.979 1.00 39.71 326 LYS B C 1
ATOM 5805 O O . LYS B 1 329 ? -11.642 51.601 38.131 1.00 39.35 326 LYS B O 1
ATOM 5811 N N . ALA B 1 330 ? -10.014 50.336 37.169 1.00 38.94 327 ALA B N 1
ATOM 5812 C CA . ALA B 1 330 ? -10.879 49.540 36.318 1.00 38.46 327 ALA B CA 1
ATOM 5813 C C . ALA B 1 330 ? -11.836 48.631 37.127 1.00 38.26 327 ALA B C 1
ATOM 5814 O O . ALA B 1 330 ? -12.884 48.225 36.629 1.00 38.52 327 ALA B O 1
ATOM 5816 N N . GLY B 1 331 ? -11.467 48.332 38.371 1.00 38.63 328 GLY B N 1
ATOM 5817 C CA . GLY B 1 331 ? -12.141 47.314 39.177 1.00 38.33 328 GLY B CA 1
ATOM 5818 C C . GLY B 1 331 ? -11.706 45.879 38.899 1.00 38.23 328 GLY B C 1
ATOM 5819 O O . GLY B 1 331 ? -12.377 44.936 39.346 1.00 38.84 328 GLY B O 1
ATOM 5820 N N A GLU B 1 332 ? -10.595 45.708 38.183 0.50 38.00 329 GLU B N 1
ATOM 5821 N N B GLU B 1 332 ? -10.620 45.711 38.143 0.50 38.04 329 GLU B N 1
ATOM 5822 C CA A GLU B 1 332 ? -10.076 44.378 37.815 0.50 38.06 329 GLU B CA 1
ATOM 5823 C CA B GLU B 1 332 ? -10.072 44.384 37.816 0.50 38.13 329 GLU B CA 1
ATOM 5824 C C A GLU B 1 332 ? -9.356 43.681 38.977 0.50 37.96 329 GLU B C 1
ATOM 5825 C C B GLU B 1 332 ? -9.507 43.698 39.059 0.50 37.99 329 GLU B C 1
ATOM 5826 O O A GLU B 1 332 ? -9.244 42.454 38.998 0.50 38.05 329 GLU B O 1
ATOM 5827 O O B GLU B 1 332 ? -9.668 42.486 39.230 0.50 38.04 329 GLU B O 1
ATOM 5838 N N . VAL B 1 333 ? -8.842 44.471 39.922 1.00 37.86 330 VAL B N 1
ATOM 5839 C CA . VAL B 1 333 ? -8.453 43.960 41.248 1.00 37.60 330 VAL B CA 1
ATOM 5840 C C . VAL B 1 333 ? -9.240 44.765 42.299 1.00 37.45 330 VAL B C 1
ATOM 5841 O O . VAL B 1 333 ? -9.765 45.884 42.009 1.00 36.78 330 VAL B O 1
ATOM 5845 N N . SER B 1 334 ? -9.328 44.204 43.503 1.00 36.48 331 SER B N 1
ATOM 5846 C CA . SER B 1 334 ? -10.027 44.875 44.600 1.00 36.05 331 SER B CA 1
ATOM 5847 C C . SER B 1 334 ? -9.237 44.876 45.905 1.00 35.68 331 SER B C 1
ATOM 5848 O O . SER B 1 334 ? -8.602 43.881 46.266 1.00 35.54 331 SER B O 1
ATOM 5851 N N . ALA B 1 335 ? -9.319 45.994 46.620 1.00 35.03 332 ALA B N 1
ATOM 5852 C CA . ALA B 1 335 ? -8.668 46.126 47.922 1.00 34.73 332 ALA B CA 1
ATOM 5853 C C . ALA B 1 335 ? -9.629 45.785 49.093 1.00 34.18 332 ALA B C 1
ATOM 5854 O O . ALA B 1 335 ? -9.249 45.906 50.266 1.00 33.21 332 ALA B O 1
ATOM 5856 N N . GLU B 1 336 ? -10.858 45.383 48.764 1.00 33.34 333 GLU B N 1
ATOM 5857 C CA . GLU B 1 336 ? -11.925 45.223 49.768 1.00 34.01 333 GLU B CA 1
ATOM 5858 C C . GLU B 1 336 ? -11.559 44.221 50.879 1.00 33.38 333 GLU B C 1
ATOM 5859 O O . GLU B 1 336 ? -11.136 43.091 50.590 1.00 32.27 333 GLU B O 1
ATOM 5865 N N . GLY B 1 337 ? -11.689 44.666 52.132 1.00 32.82 334 GLY B N 1
ATOM 5866 C CA . GLY B 1 337 ? -11.360 43.852 53.302 1.00 31.72 334 GLY B CA 1
ATOM 5867 C C . GLY B 1 337 ? -9.934 44.022 53.841 1.00 31.40 334 GLY B C 1
ATOM 5868 O O . GLY B 1 337 ? -9.593 43.469 54.904 1.00 30.70 334 GLY B O 1
ATOM 5869 N N . LEU B 1 338 ? -9.084 44.764 53.131 1.00 30.88 335 LEU B N 1
ATOM 5870 C CA . LEU B 1 338 ? -7.671 44.926 53.558 1.00 30.25 335 LEU B CA 1
ATOM 5871 C C . LEU B 1 338 ? -7.507 46.007 54.598 1.00 29.87 335 LEU B C 1
ATOM 5872 O O . LEU B 1 338 ? -8.311 46.940 54.684 1.00 30.29 335 LEU B O 1
ATOM 5877 N N . ARG B 1 339 ? -6.456 45.876 55.388 1.00 29.31 336 ARG B N 1
ATOM 5878 C CA . ARG B 1 339 ? -5.931 46.978 56.188 1.00 28.52 336 ARG B CA 1
ATOM 5879 C C . ARG B 1 339 ? -4.674 47.434 55.470 1.00 27.60 336 ARG B C 1
ATOM 5880 O O . ARG B 1 339 ? -3.797 46.618 55.154 1.00 26.60 336 ARG B O 1
ATOM 5888 N N . ILE B 1 340 ? -4.642 48.711 55.101 1.00 27.52 337 ILE B N 1
ATOM 5889 C CA . ILE B 1 340 ? -3.544 49.245 54.300 1.00 27.86 337 ILE B CA 1
ATOM 5890 C C . ILE B 1 340 ? -2.947 50.457 54.983 1.00 28.04 337 ILE B C 1
ATOM 5891 O O . ILE B 1 340 ? -3.687 51.361 55.375 1.00 28.90 337 ILE B O 1
ATOM 5896 N N . VAL B 1 341 ? -1.636 50.426 55.216 1.00 27.46 338 VAL B N 1
ATOM 5897 C CA . VAL B 1 341 ? -0.905 51.630 55.541 1.00 27.29 338 VAL B CA 1
ATOM 5898 C C . VAL B 1 341 ? -0.228 52.058 54.243 1.00 27.83 338 VAL B C 1
ATOM 5899 O O . VAL B 1 341 ? 0.490 51.278 53.627 1.00 26.57 338 VAL B O 1
ATOM 5903 N N . LEU B 1 342 ? -0.497 53.294 53.829 1.00 28.36 339 LEU B N 1
ATOM 5904 C CA . LEU B 1 342 ? -0.038 53.846 52.562 1.00 29.94 339 LEU B CA 1
ATOM 5905 C C . LEU B 1 342 ? 0.626 55.168 52.884 1.00 30.53 339 LEU B C 1
ATOM 5906 O O . LEU B 1 342 ? -0.030 56.085 53.327 1.00 32.18 339 LEU B O 1
ATOM 5911 N N . GLU B 1 343 ? 1.933 55.233 52.712 1.00 29.66 340 GLU B N 1
ATOM 5912 C CA . GLU B 1 343 ? 2.730 56.344 53.171 1.00 31.41 340 GLU B CA 1
ATOM 5913 C C . GLU B 1 343 ? 3.620 56.825 52.014 1.00 31.25 340 GLU B C 1
ATOM 5914 O O . GLU B 1 343 ? 4.115 56.013 51.190 1.00 30.55 340 GLU B O 1
ATOM 5920 N N . ALA B 1 344 ? 3.747 58.150 51.915 1.00 30.47 341 ALA B N 1
ATOM 5921 C CA . ALA B 1 344 ? 4.683 58.772 51.014 1.00 30.47 341 ALA B CA 1
ATOM 5922 C C . ALA B 1 344 ? 5.077 60.172 51.550 1.00 31.07 341 ALA B C 1
ATOM 5923 O O . ALA B 1 344 ? 4.352 60.776 52.387 1.00 30.53 341 ALA B O 1
ATOM 5925 N N . GLY B 1 345 ? 6.206 60.688 51.058 1.00 29.81 342 GLY B N 1
ATOM 5926 C CA . GLY B 1 345 ? 6.789 61.875 51.634 1.00 30.22 342 GLY B CA 1
ATOM 5927 C C . GLY B 1 345 ? 6.582 63.076 50.751 1.00 31.47 342 GLY B C 1
ATOM 5928 O O . GLY B 1 345 ? 6.552 62.958 49.545 1.00 32.62 342 GLY B O 1
ATOM 5929 N N . ILE B 1 346 ? 6.451 64.250 51.337 1.00 31.47 343 ILE B N 1
ATOM 5930 C CA . ILE B 1 346 ? 6.259 65.451 50.538 1.00 32.87 343 ILE B CA 1
ATOM 5931 C C . ILE B 1 346 ? 7.561 65.869 49.816 1.00 32.79 343 ILE B C 1
ATOM 5932 O O . ILE B 1 346 ? 7.539 66.727 48.953 1.00 33.45 343 ILE B O 1
ATOM 5937 N N A ARG B 1 347 ? 8.675 65.244 50.185 0.50 32.41 344 ARG B N 1
ATOM 5938 N N B ARG B 1 347 ? 8.685 65.266 50.174 0.50 32.77 344 ARG B N 1
ATOM 5939 C CA A ARG B 1 347 ? 9.979 65.581 49.618 0.50 32.19 344 ARG B CA 1
ATOM 5940 C CA B ARG B 1 347 ? 9.936 65.638 49.529 0.50 32.88 344 ARG B CA 1
ATOM 5941 C C A ARG B 1 347 ? 10.439 64.580 48.577 0.50 31.93 344 ARG B C 1
ATOM 5942 C C B ARG B 1 347 ? 10.354 64.718 48.412 0.50 32.19 344 ARG B C 1
ATOM 5943 O O A ARG B 1 347 ? 11.611 64.558 48.236 0.50 32.41 344 ARG B O 1
ATOM 5944 O O B ARG B 1 347 ? 11.383 64.919 47.802 0.50 31.92 344 ARG B O 1
ATOM 5959 N N . GLU B 1 348 ? 9.517 63.734 48.123 1.00 32.15 345 GLU B N 1
ATOM 5960 C CA . GLU B 1 348 ? 9.663 62.904 46.932 1.00 32.31 345 GLU B CA 1
ATOM 5961 C C . GLU B 1 348 ? 8.370 63.116 46.080 1.00 32.13 345 GLU B C 1
ATOM 5962 O O . GLU B 1 348 ? 7.453 62.285 46.115 1.00 33.76 345 GLU B O 1
ATOM 5968 N N . PRO B 1 349 ? 8.271 64.253 45.349 1.00 31.53 346 PRO B N 1
ATOM 5969 C CA . PRO B 1 349 ? 7.018 64.730 44.692 1.00 31.07 346 PRO B CA 1
ATOM 5970 C C . PRO B 1 349 ? 6.341 63.785 43.702 1.00 30.88 346 PRO B C 1
ATOM 5971 O O . PRO B 1 349 ? 5.098 63.666 43.712 1.00 30.94 346 PRO B O 1
ATOM 5983 N N . ILE B 1 351 ? 6.755 60.402 43.549 1.00 28.29 348 ILE B N 1
ATOM 5984 C CA . ILE B 1 351 ? 6.269 59.308 44.300 1.00 28.40 348 ILE B CA 1
ATOM 5985 C C . ILE B 1 351 ? 5.035 59.710 45.114 1.00 28.06 348 ILE B C 1
ATOM 5986 O O . ILE B 1 351 ? 4.108 58.915 45.240 1.00 29.17 348 ILE B O 1
ATOM 5999 N N . ARG B 1 353 ? 2.829 61.956 44.267 1.00 26.33 350 ARG B N 1
ATOM 6000 C CA . ARG B 1 353 ? 1.737 62.034 43.314 1.00 27.32 350 ARG B CA 1
ATOM 6001 C C . ARG B 1 353 ? 1.315 60.670 42.848 1.00 27.60 350 ARG B C 1
ATOM 6002 O O . ARG B 1 353 ? 0.142 60.450 42.652 1.00 26.28 350 ARG B O 1
ATOM 6010 N N . ALA B 1 354 ? 2.262 59.741 42.678 1.00 28.15 351 ALA B N 1
ATOM 6011 C CA . ALA B 1 354 ? 1.854 58.346 42.345 1.00 29.15 351 ALA B CA 1
ATOM 6012 C C . ALA B 1 354 ? 0.910 57.799 43.438 1.00 28.43 351 ALA B C 1
ATOM 6013 O O . ALA B 1 354 ? -0.111 57.179 43.147 1.00 28.03 351 ALA B O 1
ATOM 6015 N N . ASN B 1 355 ? 1.276 58.054 44.697 1.00 27.84 352 ASN B N 1
ATOM 6016 C CA . ASN B 1 355 ? 0.539 57.519 45.855 1.00 27.92 352 ASN B CA 1
ATOM 6017 C C . ASN B 1 355 ? -0.813 58.173 46.114 1.00 27.06 352 ASN B C 1
ATOM 6018 O O . ASN B 1 355 ? -1.719 57.522 46.654 1.00 28.24 352 ASN B O 1
ATOM 6023 N N . GLN B 1 356 ? -0.911 59.467 45.797 1.00 25.99 353 GLN B N 1
ATOM 6024 C CA . GLN B 1 356 ? -2.152 60.219 45.907 1.00 25.12 353 GLN B CA 1
ATOM 6025 C C . GLN B 1 356 ? -3.121 59.717 44.851 1.00 25.34 353 GLN B C 1
ATOM 6026 O O . GLN B 1 356 ? -4.310 59.601 45.122 1.00 23.44 353 GLN B O 1
ATOM 6032 N N . ALA B 1 357 ? -2.600 59.450 43.648 1.00 25.86 354 ALA B N 1
ATOM 6033 C CA . ALA B 1 357 ? -3.370 58.801 42.578 1.00 26.30 354 ALA B CA 1
ATOM 6034 C C . ALA B 1 357 ? -3.918 57.444 43.040 1.00 27.23 354 ALA B C 1
ATOM 6035 O O . ALA B 1 357 ? -5.094 57.172 42.895 1.00 27.83 354 ALA B O 1
ATOM 6037 N N . LEU B 1 358 ? -3.072 56.621 43.651 1.00 28.26 355 LEU B N 1
ATOM 6038 C CA . LEU B 1 358 ? -3.472 55.323 44.220 1.00 29.62 355 LEU B CA 1
ATOM 6039 C C . LEU B 1 358 ? -4.556 55.422 45.310 1.00 30.57 355 LEU B C 1
ATOM 6040 O O . LEU B 1 358 ? -5.498 54.636 45.333 1.00 31.31 355 LEU B O 1
ATOM 6045 N N . TYR B 1 359 ? -4.411 56.388 46.213 1.00 31.74 356 TYR B N 1
ATOM 6046 C CA . TYR B 1 359 ? -5.334 56.581 47.313 1.00 32.67 356 TYR B CA 1
ATOM 6047 C C . TYR B 1 359 ? -6.737 57.058 46.854 1.00 33.96 356 TYR B C 1
ATOM 6048 O O . TYR B 1 359 ? -7.749 56.670 47.451 1.00 33.51 356 TYR B O 1
ATOM 6057 N N . ALA B 1 360 ? -6.782 57.882 45.804 1.00 33.79 357 ALA B N 1
ATOM 6058 C CA . ALA B 1 360 ? -8.035 58.314 45.195 1.00 34.99 357 ALA B CA 1
ATOM 6059 C C . ALA B 1 360 ? -8.837 57.123 44.646 1.00 35.60 357 ALA B C 1
ATOM 6060 O O . ALA B 1 360 ? -10.061 57.176 44.583 1.00 36.37 357 ALA B O 1
ATOM 6062 N N . GLN B 1 361 ? -8.150 56.048 44.267 1.00 36.13 358 GLN B N 1
ATOM 6063 C CA . GLN B 1 361 ? -8.820 54.843 43.752 1.00 36.66 358 GLN B CA 1
ATOM 6064 C C . GLN B 1 361 ? -9.324 53.903 44.861 1.00 36.69 358 GLN B C 1
ATOM 6065 O O . GLN B 1 361 ? -10.073 52.988 44.607 1.00 37.26 358 GLN B O 1
ATOM 6071 N N . LEU B 1 362 ? -8.915 54.172 46.094 1.00 37.13 359 LEU B N 1
ATOM 6072 C CA . LEU B 1 362 ? -9.307 53.388 47.251 1.00 37.02 359 LEU B CA 1
ATOM 6073 C C . LEU B 1 362 ? -10.559 53.967 47.969 1.00 38.48 359 LEU B C 1
ATOM 6074 O O . LEU B 1 362 ? -10.900 55.152 47.779 1.00 38.47 359 LEU B O 1
ATOM 6079 N N . HIS B 1 363 ? -11.237 53.110 48.759 1.00 38.95 360 HIS B N 1
ATOM 6080 C CA . HIS B 1 363 ? -12.535 53.409 49.384 1.00 39.64 360 HIS B CA 1
ATOM 6081 C C . HIS B 1 363 ? -12.545 53.086 50.883 1.00 39.64 360 HIS B C 1
ATOM 6082 O O . HIS B 1 363 ? -12.654 51.926 51.265 1.00 39.45 360 HIS B O 1
ATOM 6089 N N . PRO B 1 364 ? -12.458 54.123 51.742 1.00 40.41 361 PRO B N 1
ATOM 6090 C CA . PRO B 1 364 ? -12.313 53.905 53.192 1.00 40.71 361 PRO B CA 1
ATOM 6091 C C . PRO B 1 364 ? -13.524 53.263 53.898 1.00 40.84 361 PRO B C 1
ATOM 6092 O O . PRO B 1 364 ? -13.416 52.913 55.073 1.00 41.49 361 PRO B O 1
ATOM 6096 N N . ILE B 1 365 ? -14.643 53.092 53.194 1.00 41.00 362 ILE B N 1
ATOM 6097 C CA . ILE B 1 365 ? -15.808 52.344 53.717 1.00 41.00 362 ILE B CA 1
ATOM 6098 C C . ILE B 1 365 ? -15.682 50.836 53.388 1.00 41.09 362 ILE B C 1
ATOM 6099 O O . ILE B 1 365 ? -16.414 49.997 53.963 1.00 41.13 362 ILE B O 1
ATOM 6104 N N . LYS B 1 366 ? -14.774 50.515 52.447 1.00 40.15 363 LYS B N 1
ATOM 6105 C CA . LYS B 1 366 ? -14.585 49.141 51.946 1.00 39.58 363 LYS B CA 1
ATOM 6106 C C . LYS B 1 366 ? -13.352 48.466 52.550 1.00 38.52 363 LYS B C 1
ATOM 6107 O O . LYS B 1 366 ? -13.339 47.253 52.749 1.00 38.40 363 LYS B O 1
ATOM 6113 N N . GLU B 1 367 ? -12.317 49.263 52.817 1.00 37.94 364 GLU B N 1
ATOM 6114 C CA . GLU B 1 367 ? -11.103 48.778 53.458 1.00 36.92 364 GLU B CA 1
ATOM 6115 C C . GLU B 1 367 ? -10.643 49.836 54.435 1.00 36.85 364 GLU B C 1
ATOM 6116 O O . GLU B 1 367 ? -10.998 51.013 54.300 1.00 36.66 364 GLU B O 1
ATOM 6122 N N . SER B 1 368 ? -9.848 49.419 55.414 1.00 36.73 365 SER B N 1
ATOM 6123 C CA . SER B 1 368 ? -9.272 50.333 56.390 1.00 36.90 365 SER B CA 1
ATOM 6124 C C . SER B 1 368 ? -7.945 50.904 55.881 1.00 36.45 365 SER B C 1
ATOM 6125 O O . SER B 1 368 ? -7.002 50.145 55.609 1.00 36.86 365 SER B O 1
ATOM 6128 N N . ILE B 1 369 ? -7.882 52.229 55.748 1.00 35.41 366 ILE B N 1
ATOM 6129 C CA . ILE B 1 369 ? -6.719 52.879 55.145 1.00 35.06 366 ILE B CA 1
ATOM 6130 C C . ILE B 1 369 ? -6.161 53.879 56.133 1.00 35.01 366 ILE B C 1
ATOM 6131 O O . ILE B 1 369 ? -6.874 54.817 56.571 1.00 34.83 366 ILE B O 1
ATOM 6136 N N . PHE B 1 370 ? -4.900 53.666 56.492 1.00 33.92 367 PHE B N 1
ATOM 6137 C CA . PHE B 1 370 ? -4.130 54.656 57.192 1.00 34.03 367 PHE B CA 1
ATOM 6138 C C . PHE B 1 370 ? -3.280 55.334 56.140 1.00 33.44 367 PHE B C 1
ATOM 6139 O O . PHE B 1 370 ? -2.269 54.808 55.743 1.00 34.44 367 PHE B O 1
ATOM 6147 N N . TRP B 1 371 ? -3.722 56.478 55.663 1.00 33.10 368 TRP B N 1
ATOM 6148 C CA . TRP B 1 371 ? -2.931 57.306 54.775 1.00 33.74 368 TRP B CA 1
ATOM 6149 C C . TRP B 1 371 ? -2.086 58.294 55.578 1.00 33.97 368 TRP B C 1
ATOM 6150 O O . TRP B 1 371 ? -2.594 59.043 56.447 1.00 34.05 368 TRP B O 1
ATOM 6161 N N . ARG B 1 372 ? -0.791 58.293 55.295 1.00 34.07 369 ARG B N 1
ATOM 6162 C CA . ARG B 1 372 ? 0.119 59.177 55.943 1.00 34.36 369 ARG B CA 1
ATOM 6163 C C . ARG B 1 372 ? 0.956 59.845 54.856 1.00 33.70 369 ARG B C 1
ATOM 6164 O O . ARG B 1 372 ? 1.759 59.208 54.195 1.00 32.65 369 ARG B O 1
ATOM 6172 N N . GLN B 1 373 ? 0.752 61.141 54.680 1.00 33.89 370 GLN B N 1
ATOM 6173 C CA . GLN B 1 373 ? 1.657 61.974 53.897 1.00 33.79 370 GLN B CA 1
ATOM 6174 C C . GLN B 1 373 ? 2.605 62.640 54.875 1.00 34.84 370 GLN B C 1
ATOM 6175 O O . GLN B 1 373 ? 2.213 63.554 55.565 1.00 35.32 370 GLN B O 1
ATOM 6181 N N . VAL B 1 374 ? 3.865 62.199 54.883 1.00 36.22 371 VAL B N 1
ATOM 6182 C CA . VAL B 1 374 ? 4.842 62.525 55.902 1.00 37.81 371 VAL B CA 1
ATOM 6183 C C . VAL B 1 374 ? 5.866 63.556 55.459 1.00 38.99 371 VAL B C 1
ATOM 6184 O O . VAL B 1 374 ? 6.132 63.699 54.275 1.00 39.39 371 VAL B O 1
ATOM 6188 N N . ASP B 1 375 ? 6.463 64.255 56.417 1.00 40.72 372 ASP B N 1
ATOM 6189 C CA . ASP B 1 375 ? 7.449 65.239 56.106 1.00 43.08 372 ASP B CA 1
ATOM 6190 C C . ASP B 1 375 ? 8.829 64.600 56.007 1.00 43.82 372 ASP B C 1
ATOM 6191 O O . ASP B 1 375 ? 9.621 64.542 56.994 1.00 45.76 372 ASP B O 1
ATOM 6196 N N . GLY B 1 376 ? 9.153 64.173 54.796 1.00 42.32 373 GLY B N 1
ATOM 6197 C CA . GLY B 1 376 ? 10.374 63.452 54.588 1.00 41.13 373 GLY B CA 1
ATOM 6198 C C . GLY B 1 376 ? 10.423 63.076 53.149 1.00 40.53 373 GLY B C 1
ATOM 6199 O O . GLY B 1 376 ? 9.521 63.413 52.365 1.00 39.56 373 GLY B O 1
ATOM 6200 N N . GLY B 1 377 ? 11.473 62.363 52.790 1.00 39.82 374 GLY B N 1
ATOM 6201 C CA . GLY B 1 377 ? 11.633 61.975 51.422 1.00 39.05 374 GLY B CA 1
ATOM 6202 C C . GLY B 1 377 ? 11.946 60.513 51.278 1.00 38.94 374 GLY B C 1
ATOM 6203 O O . GLY B 1 377 ? 11.543 59.679 52.119 1.00 38.36 374 GLY B O 1
ATOM 6204 N N . HIS B 1 378 ? 12.682 60.218 50.197 1.00 37.88 375 HIS B N 1
ATOM 6205 C CA . HIS B 1 378 ? 12.912 58.858 49.750 1.00 37.23 375 HIS B CA 1
ATOM 6206 C C . HIS B 1 378 ? 14.097 58.332 50.483 1.00 36.91 375 HIS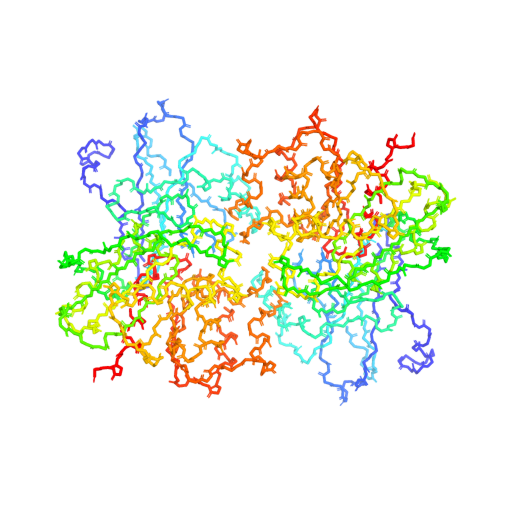 B C 1
ATOM 6207 O O . HIS B 1 378 ? 15.244 58.398 50.010 1.00 36.19 375 HIS B O 1
ATOM 6214 N N . ASP B 1 379 ? 13.840 57.848 51.687 1.00 36.80 376 ASP B N 1
ATOM 6215 C CA . ASP B 1 379 ? 14.890 57.893 52.675 1.00 36.30 376 ASP B CA 1
ATOM 6216 C C . ASP B 1 379 ? 14.633 56.924 53.795 1.00 34.70 376 ASP B C 1
ATOM 6217 O O . ASP B 1 379 ? 13.578 56.981 54.402 1.00 34.39 376 ASP B O 1
ATOM 6222 N N . ALA B 1 380 ? 15.610 56.073 54.114 1.00 34.47 377 ALA B N 1
ATOM 6223 C CA . ALA B 1 380 ? 15.451 55.070 55.174 1.00 34.28 377 ALA B CA 1
ATOM 6224 C C . ALA B 1 380 ? 15.354 55.612 56.615 1.00 33.99 377 ALA B C 1
ATOM 6225 O O . ALA B 1 380 ? 14.755 55.000 57.482 1.00 33.12 377 ALA B O 1
ATOM 6227 N N . LEU B 1 381 ? 16.006 56.748 56.876 1.00 33.88 378 LEU B N 1
ATOM 6228 C CA . LEU B 1 381 ? 15.900 57.432 58.160 1.00 32.48 378 LEU B CA 1
ATOM 6229 C C . LEU B 1 381 ? 14.457 57.808 58.405 1.00 32.94 378 LEU B C 1
ATOM 6230 O O . LEU B 1 381 ? 13.936 57.664 59.516 1.00 33.24 378 LEU B O 1
ATOM 6235 N N A CYS B 1 382 ? 13.790 58.291 57.358 0.60 32.52 379 CYS B N 1
ATOM 6236 N N B CYS B 1 382 ? 13.819 58.306 57.357 0.40 32.93 379 CYS B N 1
ATOM 6237 C CA A CYS B 1 382 ? 12.358 58.551 57.392 0.60 33.82 379 CYS B CA 1
ATOM 6238 C CA B CYS B 1 382 ? 12.402 58.548 57.359 0.40 34.16 379 CYS B CA 1
ATOM 6239 C C A CYS B 1 382 ? 11.489 57.278 57.432 0.60 33.29 379 CYS B C 1
ATOM 6240 C C B CYS B 1 382 ? 11.592 57.242 57.499 0.40 33.36 379 CYS B C 1
ATOM 6241 O O A CYS B 1 382 ? 10.559 57.178 58.251 0.60 33.66 379 CYS B O 1
ATOM 6242 O O B CYS B 1 382 ? 10.813 57.084 58.451 0.40 33.71 379 CYS B O 1
ATOM 6247 N N . TRP B 1 383 ? 11.781 56.316 56.561 1.00 32.32 380 TRP B N 1
ATOM 6248 C CA . TRP B 1 383 ? 11.063 55.039 56.567 1.00 30.90 380 TRP B CA 1
ATOM 6249 C C . TRP B 1 383 ? 11.037 54.282 57.877 1.00 31.21 380 TRP B C 1
ATOM 6250 O O . TRP B 1 383 ? 10.010 53.692 58.190 1.00 29.52 380 TRP B O 1
ATOM 6261 N N . ARG B 1 384 ? 12.133 54.288 58.647 1.00 30.77 381 ARG B N 1
ATOM 6262 C CA . ARG B 1 384 ? 12.205 53.418 59.840 1.00 30.14 381 ARG B CA 1
ATOM 6263 C C . ARG B 1 384 ? 11.138 53.754 60.900 1.00 31.71 381 ARG B C 1
ATOM 6264 O O . ARG B 1 384 ? 10.707 52.877 61.670 1.00 31.62 381 ARG B O 1
ATOM 6272 N N . GLY B 1 385 ? 10.701 55.006 60.935 1.00 32.50 382 GLY B N 1
ATOM 6273 C CA . GLY B 1 385 ? 9.638 55.391 61.870 1.00 33.22 382 GLY B CA 1
ATOM 6274 C C . GLY B 1 385 ? 8.268 54.944 61.381 1.00 34.65 382 GLY B C 1
ATOM 6275 O O . GLY B 1 385 ? 7.399 54.504 62.179 1.00 36.17 382 GLY B O 1
ATOM 6276 N N . GLY B 1 386 ? 8.050 55.065 60.072 1.00 34.80 383 GLY B N 1
ATOM 6277 C CA . GLY B 1 386 ? 6.797 54.662 59.451 1.00 33.81 383 GLY B CA 1
ATOM 6278 C C . GLY B 1 386 ? 6.670 53.152 59.404 1.00 33.22 383 GLY B C 1
ATOM 6279 O O . GLY B 1 386 ? 5.586 52.615 59.375 1.00 34.70 383 GLY B O 1
ATOM 6280 N N . LEU B 1 387 ? 7.772 52.448 59.393 1.00 33.19 384 LEU B N 1
ATOM 6281 C CA . LEU B 1 387 ? 7.728 51.007 59.461 1.00 32.91 384 LEU B CA 1
ATOM 6282 C C . LEU B 1 387 ? 7.140 50.551 60.817 1.00 33.42 384 LEU B C 1
ATOM 6283 O O . LEU B 1 387 ? 6.261 49.694 60.860 1.00 32.76 384 LEU B O 1
ATOM 6296 N N . GLN B 1 389 ? 5.444 52.607 63.076 1.00 29.03 386 GLN B N 1
ATOM 6297 C CA . GLN B 1 389 ? 4.112 53.125 63.242 1.00 29.15 386 GLN B CA 1
ATOM 6298 C C . GLN B 1 389 ? 3.059 52.345 62.411 1.00 28.81 386 GLN B C 1
ATOM 6299 O O . GLN B 1 389 ? 1.948 52.128 62.872 1.00 28.69 386 GLN B O 1
ATOM 6305 N N . GLY B 1 390 ? 3.453 51.900 61.216 1.00 27.75 387 GLY B N 1
ATOM 6306 C CA . GLY B 1 390 ? 2.641 51.083 60.349 1.00 28.69 387 GLY B CA 1
ATOM 6307 C C . GLY B 1 390 ? 2.241 49.762 60.961 1.00 29.19 387 GLY B C 1
ATOM 6308 O O . GLY B 1 390 ? 1.079 49.414 60.890 1.00 29.26 387 GLY B O 1
ATOM 6309 N N . LEU B 1 391 ? 3.188 49.036 61.578 1.00 29.45 388 LEU B N 1
ATOM 6310 C CA . LEU B 1 391 ? 2.874 47.768 62.256 1.00 30.54 388 LEU B CA 1
ATOM 6311 C C . LEU B 1 391 ? 1.935 47.983 63.434 1.00 30.26 388 LEU B C 1
ATOM 6312 O O . LEU B 1 391 ? 0.981 47.208 63.616 1.00 31.31 388 LEU B O 1
ATOM 6317 N N . ILE B 1 392 ? 2.222 49.017 64.231 1.00 30.52 389 ILE B N 1
ATOM 6318 C CA . ILE B 1 392 ? 1.330 49.432 65.319 1.00 30.45 389 ILE B CA 1
ATOM 6319 C C . ILE B 1 392 ? -0.105 49.680 64.799 1.00 31.33 389 ILE B C 1
ATOM 6320 O O . ILE B 1 392 ? -1.043 49.181 65.381 1.00 32.22 389 ILE B O 1
ATOM 6325 N N . ASP B 1 393 ? -0.274 50.473 63.728 1.00 31.99 390 ASP B N 1
ATOM 6326 C CA . ASP B 1 393 ? -1.610 50.715 63.119 1.00 32.00 390 ASP B CA 1
ATOM 6327 C C . ASP B 1 393 ? -2.331 49.441 62.650 1.00 30.48 390 ASP B C 1
ATOM 6328 O O . ASP B 1 393 ? -3.507 49.235 62.935 1.00 30.86 390 ASP B O 1
ATOM 6333 N N . LEU B 1 394 ? -1.623 48.603 61.904 1.00 29.37 391 LEU B N 1
ATOM 6334 C CA . LEU B 1 394 ? -2.201 47.426 61.271 1.00 27.91 391 LEU B CA 1
ATOM 6335 C C . LEU B 1 394 ? -2.595 46.380 62.294 1.00 28.29 391 LEU B C 1
ATOM 6336 O O . LEU B 1 394 ? -3.564 45.634 62.087 1.00 28.41 391 LEU B O 1
ATOM 6341 N N . TRP B 1 395 ? -1.839 46.324 63.385 1.00 28.81 392 TRP B N 1
ATOM 6342 C CA . TRP B 1 395 ? -2.085 45.348 64.416 1.00 30.29 392 TRP B CA 1
ATOM 6343 C C . TRP B 1 395 ? -2.895 45.892 65.586 1.00 32.45 392 TRP B C 1
ATOM 6344 O O . TRP B 1 395 ? -3.114 45.184 66.552 1.00 31.25 392 TRP B O 1
ATOM 6355 N N . GLN B 1 396 ? -3.336 47.145 65.488 1.00 35.08 393 GLN B N 1
ATOM 6356 C CA . GLN B 1 396 ? -4.083 47.767 66.574 1.00 38.99 393 GLN B CA 1
ATOM 6357 C C . GLN B 1 396 ? -5.343 46.990 67.077 1.00 39.79 393 GLN B C 1
ATOM 6358 O O . GLN B 1 396 ? -5.619 46.987 68.287 1.00 40.32 393 GLN B O 1
ATOM 6364 N N . PRO B 1 397 ? -6.110 46.330 66.175 1.00 40.39 394 PRO B N 1
ATOM 6365 C CA . PRO B 1 397 ? -7.252 45.559 66.658 1.00 40.91 394 PRO B CA 1
ATOM 6366 C C . PRO B 1 397 ? -6.951 44.331 67.535 1.00 42.25 394 PRO B C 1
ATOM 6367 O O . PRO B 1 397 ? -7.849 43.902 68.264 1.00 41.20 394 PRO B O 1
ATOM 6371 N N . LEU B 1 398 ? -5.731 43.769 67.457 1.00 44.35 395 LEU B N 1
ATOM 6372 C CA . LEU B 1 398 ? -5.281 42.716 68.391 1.00 46.27 395 LEU B CA 1
ATOM 6373 C C . LEU B 1 398 ? -5.151 43.276 69.808 1.00 47.28 395 LEU B C 1
ATOM 6374 O O . LEU B 1 398 ? -5.185 42.524 70.778 1.00 47.39 395 LEU B O 1
ATOM 6379 N N . PHE B 1 399 ? -4.998 44.595 69.914 1.00 48.89 396 PHE B N 1
ATOM 6380 C CA . PHE B 1 399 ? -5.109 45.326 71.202 1.00 50.38 396 PHE B CA 1
ATOM 6381 C C . PHE B 1 399 ? -6.500 45.969 71.402 1.00 50.86 396 PHE B C 1
ATOM 6382 O O . PHE B 1 399 ? -7.453 45.348 71.893 1.00 52.07 396 PHE B O 1
#

Organism: Shigella flexneri (NCBI:txid623)

Nearest PDB structures (foldseek):
  3c87-assembly3_A  TM=1.002E+00  e=1.361E-84  Shigella flexneri 2a str. 2457T
  3c87-assembly3_B  TM=9.760E-01  e=3.631E-78  Shigella flexneri 2a str. 2457T
  3c8d-assembly6_D  TM=9.598E-01  e=5.062E-74  Shigella flexneri 2a str. 2457T
  2b20-assembly1_A  TM=9.565E-01  e=2.291E-73  Shigella flexneri 2a str. 2457T
  3mga-assembly2_B  TM=9.532E-01  e=1.361E-60  Salmonella enterica subsp. enterica serovar Typhimurium

Foldseek 3Di:
DPPQDPVNVVVDQFKDWDDPDPFIKIKGKAFAPQWADVRDLFDWKFKAWALPNLPDFFGDTADDHRHRIDMDMDDDTQQAKFKIWMFTDNDDPQRPDRDDSVSSVVSCVVGVCRTEERVSHPAKFQFPPRYIIGIDGRNHDDQQQPVPFADAPDDWDWDWDCFPLVRDIWIKTKHWEPDLPDDQAAEEEEECLCCCVPSHCRRRVNRCCVVPLAPTHIYIYTHCPDDVSVVQQQALDPSNLCRCVVPVVVVSCVVRNHHQDQLRYEQAYEASSQNSQQSCCQVPSSRHAEGEYELYNQCPPPCPDGRVVLVCLQVVVTDNPSHQYEQEAEPSACSVNSVSSQVSNVVVNVSYNYYYGNYHSHPVRVSRSCVSSSVSCVVVD/DPPQDPVNCVPDQAKDWDDPDPFIKIKGKAFQPQWAPVGDLFDWKFKAWALPQLVPFGDTDDDHRTRIDMDMDDDTQQDKFKIWMFGDSDPPQSPPDNVSSVVSCVVGVCRTEERVSAPAKFADPPNYIIGIDGRNHDDQQQPVPFDPAPDAWDWDWFQFPLVRHIWIKTKDWEDDLPDAQAAEEEEECQVCCVPSHCRRRVRRCCVVPLFPTHMYIRTHCPDDVSVVQQQALDVSNLCSCVVPVVVVSCVVRNHHQQQLRHEQAYEASSLNSQVSCCQVCSSRHQEGHHELYNQQPPDPVDGRPVLVCLQVVVTDNFRHAYEQEAEVSACSVNSVSSVVSDDCVRYPYRYYHHHYHRHVRVVSSSCVSSSRSCVVVD

Sequence (759 aa):
LKVGSESWWQQSKHGPEWQRLNDEFEVTFWWRDPQGSEEYSTIKRVWVYITGVTDHNSQPQSQRIAGTDVWQWTTQQLNANWRGSYCFIPTERDDIFSAPPDRLELREGWRKLLPQAIADPLNPQSWKGGLGHAVSALEPQAPLLQPGWDCPQAPEIPAKEIIWKSERLKNSRRVWIFTTGDVTAEERPLAVLLDGEFWAQSPVWPVLTSLTHRQQLPPAVYVLIDAIDTTHRAHELPCNADFWLAVQQELLPLVKVIAPFSDRADRTVVAGQSFGGLSALYAGLHWPERFGCVLSQSGSYWWPHRQQEGVLLEKLKAGEVSAEGLRIVLEAGIREPIRANQALYAQLHPIKESIFWRQVDGGHDALCCWRGGLQGLIDLWQQPLFLKVGSESWWQSKHHGPEWQRLNDEFEVTFWWRDPQGSEEYSTIKRVWVYITGVTDDHSQPQSQQRIAGTDVWQWTTQQLNANWRGSYCFIPTERDDIFSADRLELREGWRKLLPQAIADPLNPQQSWKGGLGHAVSALEPQAPLQPGWDCPQAPEIPAKEIIWKSERLKNSRRVWIFTTGDVTAEERPLAVLLDGEFWAQSPVWPVLTSLTHRRQQLPPAVYVLIDAIDTTHRAHELPCNADFWLAVQQELLPLVKVIAPFSDRADRTVVAGQSFGGLSALYAGLHWPERFGCVLSQSGSYWWWPHRQQEGVLLEKLKAGEEVSAEGLRIVLEAGIRREPIRANQALYAQLHPIKESIFWRQVDGGHDALCCWRGGLQGLIDLWQPLF

=== Feature glossary ===
The record interleaves many kinds of information about one protein. Here is each kind framed as the question it answers.

Q: What known structures does this most resemble?
A: Structural nearest neighbors (via Foldseek easy-search vs the PDB). Reported per hit: target PDB id, E-value, and alignment TM-score. A TM-score above ~0.5 is the conventional threshold for 'same fold'.

Q: Where is each backbone atom in 3D?
A: The mmCIF table is the protein's shape written out atom by atom. For each backbone N, Cα, C, and carbonyl O, it records an (x, y, z) coordinate triple in Å plus the residue type, chain letter, and residue number.

Q: What are the backbone torsion angles?
A: The φ/ψ torsion pair specifies the backbone conformation at each residue. φ rotates about the N–Cα bond, ψ about the Cα–C bond. Steric clashes forbid most of the (φ, ψ) plane — the allowed regions (α-helix basin, β-sheet basin, left-handed helix) are the Ramachandran-allowed regions.

Q: Which residues are buried vs exposed?
A: Solvent-accessible surface area (SASA) is the area in Å² traced out by the centre of a 1.4 Å probe sphere (a water molecule) rolled over the protein's van der Waals surface (Shrake–Rupley / Lee–Richards construction). Buried residues have near-zero SASA; fully exposed residues can exceed 200 Å². The total SASA scales roughly with the number of surface residues.

Q: How confident is the AlphaFold model at each residue?
A: pLDDT is the predicted lDDT-Cα score: AlphaFold's confidence that the local environment of each residue (all inter-atomic distances within 15 Å) is correctly placed. It is a per-residue number between 0 and 100, with higher meaning more reliable.

Q: What does the local fold look like, residue by residue?
A: 3Di is Foldseek's structural alphabet. Each residue is assigned one of twenty discrete states based on how its Cα sits relative to its spatial (not sequential) neighbors. Aligning 3Di strings finds structural homologs roughly as well as full 3D superposition, but orders of magnitude faster.

Q: How big and how compact is the whole molecule?
A: Radius of gyration (Rg) is the root-mean-square distance of Cα atoms from their centroid — a single number for overall size and compactness. A globular domain of N residues has Rg ≈ 2.2·N^0.38 Å; an extended or disordered chain has a much larger Rg. The Cα contact count is the number of residue pairs whose Cα atoms are within 8 Å and are more than four positions apart in sequence — a standard proxy for tertiary packing density. The bounding box is the smallest axis-aligned box enclosing all Cα atoms.

Q: Which residues are in helices, strands, or loops?
A: DSSP 8-state secondary structure assigns each residue one of H (α-helix), G (3₁₀-helix), I (π-helix), E (extended β-strand), B (isolated β-bridge), T (hydrogen-bonded turn), S (bend), or '-' (coil). The assignment is computed from backbone hydrogen-bond geometry via the Kabsch–Sander algorithm.

Q: How mobile is each atom in the crystal?
A: Crystallographic B-factors measure how much each atom's electron density is smeared out, in Å². They rise in mobile loops and surface residues and fall in the buried interior. In AlphaFold models this column is repurposed to hold pLDDT instead.

Q: What if only a Cα trace is available?
A: P-SEA three-state annotation labels each residue as helix, strand, or coil based purely on the geometry of the Cα trace. It serves as a fallback when the full backbone (and thus DSSP) is unavailable.

Q: What family and function is it annotated with?
A: Database cross-references. InterPro integrates a dozen domain/family signature databases into unified entries with residue-range hits. GO terms attach function/process/location labels with evidence codes. CATH codes position the fold in a four-level structural taxonomy. Organism is the NCBI-taxonomy species name.

Q: Are the domains correctly placed relative to each other?
A: Predicted Aligned Error (PAE) is an AlphaFold confidence matrix: entry (i, j) is the expected error in the position of residue j, in ångströms, when the prediction is superimposed on the true structure at residue i. Low PAE within a block of residues means that block is internally rigid and well-predicted; high PAE between two blocks means their relative placement is uncertain even if each block individually is confident.

Q: What do the diagnostic plots show?
A: Three diagnostic plots accompany the record. The Cα contact map visualizes the tertiary structure as a 2D adjacency matrix (8 Å cutoff, sequence-local contacts suppressed). The Ramachandran plot shows the distribution of backbone (φ, ψ) torsions, with points in the α and β basins reflecting secondary structure content. The PAE plot shows AlphaFold's inter-residue confidence as a color matrix.

Q: What is the amino-acid chain?
A: Primary structure: the covalent order of the twenty standard amino acids along the backbone. Two proteins with the same sequence will (almost always) fold to the same structure; two with 30% identity often share a fold but not the details.

Q: What do the rendered images show?
A: The six renders are orthographic views along the three Cartesian axes in both directions. Representation (cartoon, sticks, or surface) and color scheme (sequence-rainbow or by-chain) vary across proteins so the training set covers all the common visualization conventions.